Protein 7KV1 (pdb70)

Radius of gyration: 30.95 Å; Cα contacts (8 Å, |Δi|>4): 1693; chains: 2; bounding box: 85×66×73 Å

Foldseek 3Di:
DLVVLVVLLVQLLPLVADQQVAPVHHHDLLLVLPLCFDFFDFFFFDCCGLVLSLCLSQLNHAQARHPQVLVVSLVSSLVSLQVSLVCLVVDDPQDPLVSLQSNLLSLLSNLVSLLSQLQAAQFAFDDSHAAPVHTGATHGSVRSLVVSLVSLCVSLVVVSFAAAPDVVDPVPAQGAGSVNSLLSNLLSCLLVVVLVCLVVSLVSLVVLVVDPQADDDLALLCCLDPNNVPPRQFRHWAWDFGLVQLAFEFAQFCDDPFGHGPAHHRNTTATDPVNLVVDDPQFSLNVSFWDAAPPPGDHPGRPPHPSITGNSSHDGPVQFPVRSTGGGIQRQGGSLVSLLSNLLSCQVVPHFQQPSSQVSLQSLQVSRRHHGDNGDHNQNSLSSCSSSQNSNSVQNSQQDSCVSPDPHDLCRHQQRVSDDDPVRSRHHGDDPLSSRHWHHVVVCVVPVSDDTRSSD/DLVVLVVLLVQLLVLVCDQQVDPPHRHDLLLVLPLCADFFDFWFQDCCGLVLSLCLSQLNHAQARHPQVLVVSLVSSLQSLLVSLVCLVVPPVDDPLVSLQSNLLSLLSNLVSLLSCCQAAQFAFDDNHADDVHGGATHHNVRSLVVSLVSLCVSLVVVSFAQAADPCVDPVPAQGQGSVNSLLSNLLSCLLVVVLVCLVVSLVSLVCLVVDPQADDDLQLLCCLDPNNVPPRQFSHWAWDFGLVQQAFEFAQFCDDPFGHGPAHHRNTTATDPVSLVLDDPQQSLNVSFWDAAPPPRDGPGRPPHPSITGNSSHDGPVQQCVRSTGGGIQRQGGSLSSLLSNLLSCQSNPHFQQPSSQVSLQSLQVSRVHHGDNGDHNQNSLVSCSSSQSSNSDQNSQQDSCVVPPPHDLCRHQQNVSDDDPVRSRHHGDDPLSSHGWHHVVVCVVDVSDDTRSSD

Structure (mmCIF, N/CA/C/O backbone):
data_7KV1
#
_entry.id   7KV1
#
_cell.length_a   76.270
_cell.length_b   53.583
_cell.length_c   126.850
_cell.angle_alpha   90.000
_cell.angle_beta   93.040
_cell.angle_gamma   90.000
#
_symmetry.space_group_name_H-M   'P 1 21 1'
#
loop_
_entity.id
_entity.type
_entity.pdbx_description
1 polymer 'SusD family protein'
2 non-polymer 'COBALT HEXAMMINE(III)'
3 non-polymer 1,2-ETHANEDIOL
4 non-polymer 2-[BIS-(2-HYDROXY-ETHYL)-AMINO]-2-HYDROXYMETHYL-PROPANE-1,3-DIOL
5 water water
#
loop_
_atom_site.group_PDB
_atom_site.id
_atom_site.type_symbol
_atom_site.label_atom_id
_atom_site.label_alt_id
_atom_site.label_comp_id
_atom_site.label_asym_id
_atom_site.label_entity_id
_atom_site.label_seq_id
_atom_site.pdbx_PDB_ins_code
_atom_site.Cartn_x
_atom_site.Cartn_y
_atom_site.Cartn_z
_atom_site.occupancy
_atom_site.B_iso_or_equiv
_atom_site.auth_seq_id
_atom_site.auth_comp_id
_atom_site.auth_asym_id
_atom_site.auth_atom_id
_atom_site.pdbx_PDB_model_num
ATOM 1 N N . THR A 1 43 ? -3.001 13.277 5.630 1.00 50.40 43 THR A N 1
ATOM 2 C CA . THR A 1 43 ? -2.199 12.013 5.820 1.00 50.23 43 THR A CA 1
ATOM 3 C C . THR A 1 43 ? -2.484 11.433 7.210 1.00 52.49 43 THR A C 1
ATOM 4 O O . THR A 1 43 ? -2.339 12.207 8.188 1.00 47.05 43 THR A O 1
ATOM 6 N N . ASP A 1 44 ? -2.864 10.144 7.287 1.00 52.27 44 ASP A N 1
ATOM 7 C CA . ASP A 1 44 ? -2.911 9.346 8.546 1.00 54.52 44 ASP A CA 1
ATOM 8 C C . ASP A 1 44 ? -1.533 9.392 9.201 1.00 56.72 44 ASP A C 1
ATOM 9 O O . ASP A 1 44 ? -1.491 9.518 10.436 1.00 54.46 44 ASP A O 1
ATOM 11 N N . GLU A 1 45 ? -0.462 9.305 8.401 1.00 58.12 45 GLU A N 1
ATOM 12 C CA . GLU A 1 45 ? 0.944 9.431 8.871 1.00 58.07 45 GLU A CA 1
ATOM 13 C C . GLU A 1 45 ? 1.108 10.748 9.647 1.00 57.27 45 GLU A C 1
ATOM 14 O O . GLU A 1 45 ? 1.593 10.681 10.791 1.00 49.99 45 GLU A O 1
ATOM 20 N N . HIS A 1 46 ? 0.761 11.899 9.054 1.00 51.42 46 HIS A N 1
ATOM 21 C CA . HIS A 1 46 ? 0.946 13.232 9.697 1.00 51.55 46 HIS A CA 1
ATOM 22 C C . HIS A 1 46 ? 0.052 13.322 10.956 1.00 48.21 46 HIS A C 1
ATOM 23 O O . HIS A 1 46 ? 0.569 13.660 12.029 1.00 41.36 46 HIS A O 1
ATOM 25 N N . ILE A 1 47 ? -1.233 12.986 10.852 1.00 44.58 47 ILE A N 1
ATOM 26 C CA . ILE A 1 47 ? -2.167 12.947 12.017 1.00 47.29 47 ILE A CA 1
ATOM 27 C C . ILE A 1 47 ? -1.537 12.109 13.149 1.00 46.87 47 ILE A C 1
ATOM 28 O O . ILE A 1 47 ? -1.537 12.578 14.316 1.00 42.23 47 ILE A O 1
ATOM 33 N N . GLN A 1 48 ? -0.978 10.940 12.834 1.00 42.75 48 GLN A N 1
ATOM 34 C CA . GLN A 1 48 ? -0.310 10.071 13.843 1.00 43.52 48 GLN A CA 1
ATOM 35 C C . GLN A 1 48 ? 0.876 10.828 14.456 1.00 43.21 48 GLN A C 1
ATOM 36 O O . GLN A 1 48 ? 1.103 10.664 15.659 1.00 40.72 48 GLN A O 1
ATOM 42 N N . GLU A 1 49 ? 1.602 11.635 13.675 1.00 41.91 49 GLU A N 1
ATOM 43 C CA . GLU A 1 49 ? 2.757 12.406 14.200 1.00 45.34 49 GLU A CA 1
ATOM 44 C C . GLU A 1 49 ? 2.232 13.404 15.232 1.00 40.06 49 GLU A C 1
ATOM 45 O O . GLU A 1 49 ? 2.785 13.446 16.317 1.00 37.26 49 GLU A O 1
ATOM 51 N N . ALA A 1 50 ? 1.184 14.155 14.890 1.00 35.60 50 ALA A N 1
ATOM 52 C CA . ALA A 1 50 ? 0.523 15.114 15.798 1.00 35.38 50 ALA A CA 1
ATOM 53 C C . ALA A 1 50 ? 0.007 14.393 17.068 1.00 34.24 50 ALA A C 1
ATOM 54 O O . ALA A 1 50 ? 0.102 14.990 18.154 1.00 31.53 50 ALA A O 1
ATOM 56 N N . LEU A 1 51 ? -0.506 13.159 16.950 1.00 29.17 51 LEU A N 1
ATOM 57 C CA . LEU A 1 51 ? -0.969 12.385 18.126 1.00 31.21 51 LEU A CA 1
ATOM 58 C C . LEU A 1 51 ? 0.231 12.048 19.018 1.00 30.56 51 LEU A C 1
ATOM 59 O O . LEU A 1 51 ? 0.156 12.334 20.249 1.00 31.91 51 LEU A O 1
ATOM 64 N N . ILE A 1 52 ? 1.332 11.554 18.451 1.00 32.88 52 ILE A N 1
ATOM 65 C CA . ILE A 1 52 ? 2.579 11.312 19.231 1.00 34.18 52 ILE A CA 1
ATOM 66 C C . ILE A 1 52 ? 3.002 12.608 19.930 1.00 33.65 52 ILE A C 1
ATOM 67 O O . ILE A 1 52 ? 3.406 12.549 21.126 1.00 33.08 52 ILE A O 1
ATOM 72 N N . ALA A 1 53 ? 2.927 13.738 19.228 1.00 30.46 53 ALA A N 1
ATOM 73 C CA . ALA A 1 53 ? 3.315 15.052 19.782 1.00 31.47 53 ALA A CA 1
ATOM 74 C C . ALA A 1 53 ? 2.474 15.355 21.041 1.00 28.00 53 ALA A C 1
ATOM 75 O O . ALA A 1 53 ? 3.011 15.982 21.937 1.00 28.14 53 ALA A O 1
ATOM 77 N N . ALA A 1 54 ? 1.195 14.958 21.074 1.00 25.31 54 ALA A N 1
ATOM 78 C CA . ALA A 1 54 ? 0.259 15.210 22.194 1.00 24.27 54 ALA A CA 1
ATOM 79 C C . ALA A 1 54 ? 0.617 14.337 23.408 1.00 23.95 54 ALA A C 1
ATOM 80 O O . ALA A 1 54 ? 0.327 14.790 24.502 1.00 24.00 54 ALA A O 1
ATOM 82 N N . TYR A 1 55 ? 1.245 13.150 23.212 1.00 25.79 55 TYR A N 1
ATOM 83 C CA . TYR A 1 55 ? 1.718 12.209 24.262 1.00 25.41 55 TYR A CA 1
ATOM 84 C C . TYR A 1 55 ? 3.020 12.731 24.865 1.00 27.18 55 TYR A C 1
ATOM 85 O O . TYR A 1 55 ? 3.353 12.460 26.020 1.00 29.18 55 TYR A O 1
ATOM 94 N N . ASP A 1 56 ? 3.768 13.481 24.076 1.00 29.76 56 ASP A N 1
ATOM 95 C CA . ASP A 1 56 ? 5.169 13.830 24.402 1.00 29.35 56 ASP A CA 1
ATOM 96 C C . ASP A 1 56 ? 5.299 14.569 25.739 1.00 27.93 56 ASP A C 1
ATOM 97 O O . ASP A 1 56 ? 6.212 14.275 26.506 1.00 29.62 56 ASP A O 1
ATOM 102 N N . PRO A 1 57 ? 4.481 15.597 26.066 1.00 24.51 57 PRO A N 1
ATOM 103 C CA . PRO A 1 57 ? 4.708 16.367 27.292 1.00 25.41 57 PRO A CA 1
ATOM 104 C C . PRO A 1 57 ? 4.558 15.568 28.591 1.00 25.37 57 PRO A C 1
ATOM 105 O O . PRO A 1 57 ? 5.073 16.011 29.590 1.00 27.25 57 PRO A O 1
ATOM 109 N N . LEU A 1 58 ? 3.937 14.391 28.534 1.00 27.58 58 LEU A N 1
ATOM 110 C CA . LEU A 1 58 ? 3.835 13.454 29.682 1.00 30.27 58 LEU A CA 1
ATOM 111 C C . LEU A 1 58 ? 5.231 13.231 30.251 1.00 31.18 58 LEU A C 1
ATOM 112 O O . LEU A 1 58 ? 5.313 12.919 31.452 1.00 29.02 58 LEU A O 1
ATOM 117 N N . HIS A 1 59 ? 6.250 13.327 29.383 1.00 29.86 59 HIS A N 1
ATOM 118 C CA . HIS A 1 59 ? 7.666 12.972 29.673 1.00 31.14 59 HIS A CA 1
ATOM 119 C C . HIS A 1 59 ? 8.469 14.197 30.112 1.00 30.10 59 HIS A C 1
ATOM 120 O O . HIS A 1 59 ? 9.612 13.988 30.592 1.00 29.23 59 HIS A O 1
ATOM 127 N N . TRP A 1 60 ? 7.927 15.412 29.929 1.00 27.76 60 TRP A N 1
ATOM 128 C CA . TRP A 1 60 ? 8.722 16.663 30.033 1.00 31.88 60 TRP A CA 1
ATOM 129 C C . TRP A 1 60 ? 9.215 16.881 31.464 1.00 30.56 60 TRP A C 1
ATOM 130 O O . TRP A 1 60 ? 10.379 17.229 31.620 1.00 29.75 60 TRP A O 1
ATOM 141 N N . PRO A 1 61 ? 8.450 16.587 32.542 1.00 30.75 61 PRO A N 1
ATOM 142 C CA . PRO A 1 61 ? 8.974 16.794 33.900 1.00 37.22 61 PRO A CA 1
ATOM 143 C C . PRO A 1 61 ? 10.307 16.066 34.145 1.00 42.74 61 PRO A C 1
ATOM 144 O O . PRO A 1 61 ? 11.215 16.680 34.689 1.00 45.91 61 PRO A O 1
ATOM 148 N N . ASP A 1 62 ? 10.401 14.805 33.701 1.00 45.60 62 ASP A N 1
ATOM 149 C CA . ASP A 1 62 ? 11.555 13.892 33.936 1.00 48.78 62 ASP A CA 1
ATOM 150 C C . ASP A 1 62 ? 12.684 14.121 32.928 1.00 49.47 62 ASP A C 1
ATOM 151 O O . ASP A 1 62 ? 13.762 13.554 33.159 1.00 46.65 62 ASP A O 1
ATOM 156 N N . TRP A 1 63 ? 12.446 14.852 31.834 1.00 50.11 63 TRP A N 1
ATOM 157 C CA . TRP A 1 63 ? 13.475 15.185 30.810 1.00 55.27 63 TRP A CA 1
ATOM 158 C C . TRP A 1 63 ? 14.139 16.537 31.140 1.00 63.04 63 TRP A C 1
ATOM 159 O O . TRP A 1 63 ? 15.251 16.799 30.615 1.00 58.05 63 TRP A O 1
ATOM 170 N N . GLY A 1 64 ? 13.485 17.371 31.959 1.00 66.66 64 GLY A N 1
ATOM 171 C CA . GLY A 1 64 ? 14.034 18.640 32.479 1.00 71.62 64 GLY A CA 1
ATOM 172 C C . GLY A 1 64 ? 13.561 19.840 31.673 1.00 71.74 64 GLY A C 1
ATOM 173 O O . GLY A 1 64 ? 14.375 20.371 30.892 1.00 60.94 64 GLY A O 1
ATOM 174 N N . LEU A 1 65 ? 12.295 20.243 31.853 1.00 75.32 65 LEU A N 1
ATOM 175 C CA . LEU A 1 65 ? 11.732 21.530 31.353 1.00 77.49 65 LEU A CA 1
ATOM 176 C C . LEU A 1 65 ? 12.258 22.654 32.255 1.00 82.09 65 LEU A C 1
ATOM 177 O O . LEU A 1 65 ? 11.678 22.858 33.347 1.00 85.31 65 LEU A O 1
ATOM 179 N N . GLY A 1 66 ? 13.343 23.315 31.831 1.00 81.02 66 GLY A N 1
ATOM 180 C CA . GLY A 1 66 ? 14.056 24.351 32.604 1.00 76.95 66 GLY A CA 1
ATOM 181 C C . GLY A 1 66 ? 14.866 23.751 33.743 1.00 75.47 66 GLY A C 1
ATOM 182 O O . GLY A 1 66 ? 16.015 24.179 33.952 1.00 77.65 66 GLY A O 1
ATOM 183 N N . GLN A 1 67 ? 14.285 22.802 34.475 1.00 66.83 67 GLN A N 1
ATOM 184 C CA . GLN A 1 67 ? 14.942 22.112 35.607 1.00 59.78 67 GLN A CA 1
ATOM 185 C C . GLN A 1 67 ? 14.303 20.730 35.777 1.00 56.41 67 GLN A C 1
ATOM 186 O O . GLN A 1 67 ? 13.166 20.543 35.319 1.00 58.41 67 GLN A O 1
ATOM 192 N N . TYR A 1 68 ? 15.014 19.809 36.429 1.00 49.63 68 TYR A N 1
ATOM 193 C CA . TYR A 1 68 ? 14.592 18.401 36.640 1.00 43.81 68 TYR A CA 1
ATOM 194 C C . TYR A 1 68 ? 13.413 18.341 37.632 1.00 39.70 68 TYR A C 1
ATOM 195 O O . TYR A 1 68 ? 13.394 19.029 38.656 1.00 36.85 68 TYR A O 1
ATOM 204 N N . ASN A 1 69 ? 12.450 17.475 37.327 1.00 36.20 69 ASN A N 1
ATOM 205 C CA . ASN A 1 69 ? 11.201 17.323 38.115 1.00 32.03 69 ASN A CA 1
ATOM 206 C C . ASN A 1 69 ? 10.654 15.905 37.906 1.00 32.62 69 ASN A C 1
ATOM 207 O O . ASN A 1 69 ? 11.172 15.201 37.016 1.00 33.36 69 ASN A O 1
ATOM 212 N N . ALA A 1 70 ? 9.667 15.488 38.709 1.00 29.16 70 ALA A N 1
ATOM 213 C CA . ALA A 1 70 ? 9.029 14.160 38.603 1.00 25.54 70 ALA A CA 1
ATOM 214 C C . ALA A 1 70 ? 7.630 14.240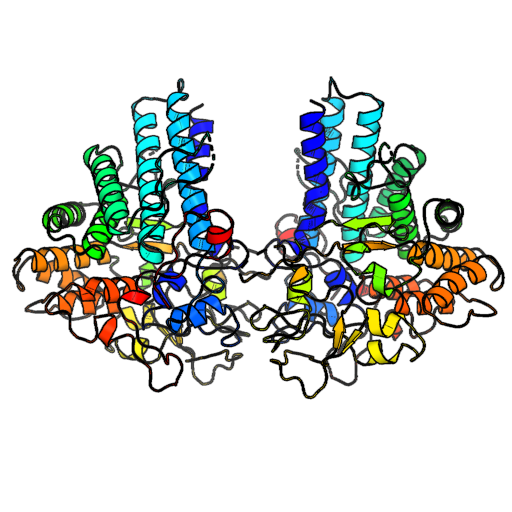 39.215 1.00 23.46 70 ALA A C 1
ATOM 215 O O . ALA A 1 70 ? 7.458 14.905 40.248 1.00 19.21 70 ALA A O 1
ATOM 217 N N . LEU A 1 71 ? 6.669 13.573 38.598 1.00 23.09 71 LEU A N 1
ATOM 218 C CA . LEU A 1 71 ? 5.246 13.629 39.029 1.00 22.59 71 LEU A CA 1
ATOM 219 C C . LEU A 1 71 ? 5.119 13.006 40.426 1.00 23.22 71 LEU A C 1
ATOM 220 O O . LEU A 1 71 ? 4.233 13.462 41.185 1.00 23.23 71 LEU A O 1
ATOM 225 N N . ASN A 1 72 ? 5.887 11.954 40.749 1.00 19.17 72 ASN A N 1
ATOM 226 C CA . ASN A 1 72 ? 5.751 11.302 42.079 1.00 20.87 72 ASN A CA 1
ATOM 227 C C . ASN A 1 72 ? 6.358 12.232 43.132 1.00 21.64 72 ASN A C 1
ATOM 228 O O . ASN A 1 72 ? 5.769 12.303 44.232 1.00 22.98 72 ASN A O 1
ATOM 233 N N . ILE A 1 73 ? 7.459 12.946 42.832 1.00 19.63 73 ILE A N 1
ATOM 234 C CA . ILE A 1 73 ? 8.026 13.947 43.774 1.00 19.16 73 ILE A CA 1
ATOM 235 C C . ILE A 1 73 ? 6.925 14.989 44.042 1.00 19.04 73 ILE A C 1
ATOM 236 O O . ILE A 1 73 ? 6.648 15.273 45.217 1.00 18.12 73 ILE A O 1
ATOM 241 N N . ASP A 1 74 ? 6.315 15.522 42.992 1.00 18.38 74 ASP A N 1
ATOM 242 C CA . ASP A 1 74 ? 5.298 16.605 43.117 1.00 19.88 74 ASP A CA 1
ATOM 243 C C . 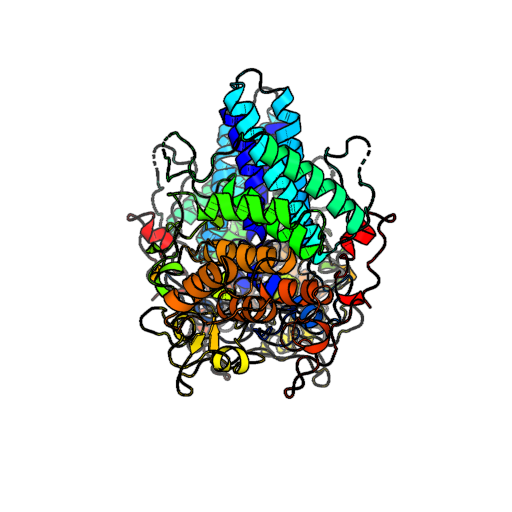ASP A 1 74 ? 4.125 16.086 43.964 1.00 18.96 74 ASP A C 1
ATOM 244 O O . ASP A 1 74 ? 3.616 16.849 44.825 1.00 15.32 74 ASP A O 1
ATOM 249 N N . GLY A 1 75 ? 3.742 14.812 43.785 1.00 18.19 75 GLY A N 1
ATOM 250 C CA . GLY A 1 75 ? 2.631 14.201 44.523 1.00 17.76 75 GLY A CA 1
ATOM 251 C C . GLY A 1 75 ? 3.010 13.771 45.936 1.00 18.84 75 GLY A C 1
ATOM 252 O O . GLY A 1 75 ? 2.095 13.430 46.720 1.00 20.74 75 GLY A O 1
ATOM 253 N N . GLU A 1 76 ? 4.293 13.786 46.308 1.00 18.11 76 GLU A N 1
ATOM 254 C CA . GLU A 1 76 ? 4.720 13.236 47.618 1.00 19.87 76 GLU A CA 1
ATOM 255 C C . GLU A 1 76 ? 5.128 14.384 48.552 1.00 18.97 76 GLU A C 1
ATOM 256 O O . GLU A 1 76 ? 4.864 14.282 49.761 1.00 18.26 76 GLU A O 1
ATOM 262 N N . ILE A 1 77 ? 5.758 15.437 48.049 1.00 19.31 77 ILE A N 1
ATOM 263 C CA . ILE A 1 77 ? 6.439 16.424 48.938 1.00 18.88 77 ILE A CA 1
ATOM 264 C C . ILE A 1 77 ? 5.457 17.099 49.895 1.00 18.83 77 ILE A C 1
ATOM 265 O O . ILE A 1 77 ? 5.912 17.534 50.955 1.00 18.53 77 ILE A O 1
ATOM 270 N N . MET A 1 78 ? 4.179 17.223 49.571 1.00 18.11 78 MET A N 1
ATOM 271 C CA . MET A 1 78 ? 3.237 17.940 50.462 1.00 18.20 78 MET A CA 1
ATOM 272 C C . MET A 1 78 ? 2.612 16.950 51.443 1.00 18.63 78 MET A C 1
ATOM 273 O O . MET A 1 78 ? 1.925 17.404 52.381 1.00 19.35 78 MET A O 1
ATOM 278 N N . GLY A 1 79 ? 2.992 15.665 51.323 1.00 17.80 79 GLY A N 1
ATOM 279 C CA . GLY A 1 79 ? 2.481 14.561 52.142 1.00 17.93 79 GLY A CA 1
ATOM 280 C C . GLY A 1 79 ? 3.389 14.253 53.314 1.00 17.83 79 GLY A C 1
ATOM 281 O O . GLY A 1 79 ? 4.123 15.132 53.707 1.00 19.48 79 GLY A O 1
ATOM 282 N N . ASP A 1 80 ? 3.365 13.019 53.795 1.00 17.75 80 ASP A N 1
ATOM 283 C CA . ASP A 1 80 ? 4.045 12.610 55.050 1.00 19.96 80 ASP A CA 1
ATOM 284 C C . ASP A 1 80 ? 4.959 11.408 54.839 1.00 18.44 80 ASP A C 1
ATOM 285 O O . ASP A 1 80 ? 5.414 10.920 55.858 1.00 17.29 80 ASP A O 1
ATOM 290 N N . ASN A 1 81 ? 5.275 11.010 53.599 1.00 17.64 81 ASN A N 1
ATOM 291 C CA . ASN A 1 81 ? 6.111 9.793 53.376 1.00 18.26 81 ASN A CA 1
ATOM 292 C C . ASN A 1 81 ? 7.620 10.140 53.373 1.00 18.78 81 ASN A C 1
ATOM 293 O O . ASN A 1 81 ? 8.454 9.260 53.758 1.00 17.25 81 ASN A O 1
ATOM 298 N N . PHE A 1 82 ? 7.972 11.331 52.904 1.00 17.97 82 PHE A N 1
ATOM 299 C CA . PHE A 1 82 ? 9.375 11.688 52.550 1.00 18.95 82 PHE A CA 1
ATOM 300 C C . PHE A 1 82 ? 9.750 13.020 53.181 1.00 20.60 82 PHE A C 1
ATOM 301 O O . PHE A 1 82 ? 8.884 13.829 53.494 1.00 19.16 82 PHE A O 1
ATOM 309 N N . TRP A 1 83 ? 11.048 13.284 53.226 1.00 19.31 83 TRP A N 1
ATOM 310 C CA . TRP A 1 83 ? 11.585 14.653 53.350 1.00 18.18 83 TRP A CA 1
ATOM 311 C C . TRP A 1 83 ? 11.938 15.102 51.928 1.00 18.56 83 TRP A C 1
ATOM 312 O O . TRP A 1 83 ? 12.053 14.244 51.027 1.00 19.42 83 TRP A O 1
ATOM 323 N N . VAL A 1 84 ? 12.073 16.395 51.718 1.00 18.39 84 VAL A N 1
ATOM 324 C CA . VAL A 1 84 ? 12.443 16.936 50.389 1.00 17.57 84 VAL A CA 1
ATOM 325 C C . VAL A 1 84 ? 13.920 16.606 50.116 1.00 18.00 84 VAL A C 1
ATOM 326 O O . VAL A 1 84 ? 14.207 16.151 48.997 1.00 16.41 84 VAL A O 1
ATOM 330 N N . GLY A 1 85 ? 14.804 16.851 51.078 1.00 17.80 85 GLY A N 1
ATOM 331 C CA . GLY A 1 85 ? 16.245 16.576 50.920 1.00 20.11 85 GLY A CA 1
ATOM 332 C C . GLY A 1 85 ? 16.939 17.593 50.022 1.00 20.28 85 GLY A C 1
ATOM 333 O O . GLY A 1 85 ? 16.612 18.808 50.101 1.00 19.65 85 GLY A O 1
ATOM 334 N N . GLY A 1 86 ? 17.843 17.126 49.168 1.00 20.51 86 GLY A N 1
ATOM 335 C CA . GLY A 1 86 ? 18.763 17.994 48.405 1.00 20.92 86 GLY A CA 1
ATOM 336 C C . GLY A 1 86 ? 19.937 18.436 49.250 1.00 21.94 86 GLY A C 1
ATOM 337 O O . GLY A 1 86 ? 20.081 17.936 50.399 1.00 21.92 86 GLY A O 1
ATOM 338 N N . ALA A 1 87 ? 20.769 19.334 48.718 1.00 22.33 87 ALA A N 1
ATOM 339 C CA . ALA A 1 87 ? 22.031 19.764 49.367 1.00 24.10 87 ALA A CA 1
ATOM 340 C C . ALA A 1 87 ? 21.691 20.498 50.664 1.00 25.44 87 ALA A C 1
ATOM 341 O O . ALA A 1 87 ? 22.321 20.204 51.666 1.00 24.26 87 ALA A O 1
ATOM 343 N N . THR A 1 88 ? 20.703 21.396 50.619 1.00 24.46 88 THR A N 1
ATOM 344 C CA . THR A 1 88 ? 20.284 22.270 51.739 1.00 25.28 88 THR A CA 1
ATOM 345 C C . THR A 1 88 ? 18.829 22.644 51.495 1.00 25.23 88 THR A C 1
ATOM 346 O O . THR A 1 88 ? 18.278 22.260 50.400 1.00 24.46 88 THR A O 1
ATOM 350 N N . LYS A 1 89 ? 18.257 23.469 52.372 1.00 23.17 89 LYS A N 1
ATOM 351 C CA . LYS A 1 89 ? 16.812 23.836 52.280 1.00 25.64 89 LYS A CA 1
ATOM 352 C C . LYS A 1 89 ? 16.585 24.842 51.150 1.00 26.89 89 LYS A C 1
ATOM 353 O O . LYS A 1 89 ? 15.403 25.145 50.896 1.00 23.78 89 LYS A O 1
ATOM 359 N N . THR A 1 90 ? 17.643 25.360 50.497 1.00 26.69 90 THR A N 1
ATOM 360 C CA . THR A 1 90 ? 17.516 26.279 49.324 1.00 26.75 90 THR A CA 1
ATOM 361 C C . THR A 1 90 ? 17.737 25.503 48.021 1.00 25.01 90 THR A C 1
ATOM 362 O O . THR A 1 90 ? 17.567 26.113 46.944 1.00 25.96 90 THR A O 1
ATOM 366 N N . ASP A 1 91 ? 18.022 24.202 48.108 1.00 22.55 91 ASP A N 1
ATOM 367 C CA . ASP A 1 91 ? 18.217 23.315 46.927 1.00 23.75 91 ASP A CA 1
ATOM 368 C C . ASP A 1 91 ? 16.813 22.830 46.514 1.00 24.47 91 ASP A C 1
ATOM 369 O O . ASP A 1 91 ? 16.181 22.105 47.293 1.00 24.79 91 ASP A O 1
ATOM 374 N N . MET A 1 92 ? 16.313 23.254 45.356 1.00 23.81 92 MET A N 1
ATOM 375 C CA . MET A 1 92 ? 14.864 23.197 45.001 1.00 24.87 92 MET A CA 1
ATOM 376 C C . MET A 1 92 ? 14.071 23.829 46.143 1.00 24.59 92 MET A C 1
ATOM 377 O O . MET A 1 92 ? 13.208 23.182 46.772 1.00 21.72 92 MET A O 1
ATOM 382 N N . GLN A 1 93 ? 14.374 25.089 46.401 1.00 22.27 93 GLN A N 1
ATOM 383 C CA . GLN A 1 93 ? 13.686 25.884 47.431 1.00 25.32 93 GLN A CA 1
ATOM 384 C C . GLN A 1 93 ? 12.153 25.776 47.245 1.00 22.20 93 GLN A C 1
ATOM 385 O O . GLN A 1 93 ? 11.442 25.691 48.259 1.00 21.05 93 GLN A O 1
ATOM 391 N N . ASN A 1 94 ? 11.652 25.757 46.009 1.00 20.82 94 ASN A N 1
ATOM 392 C CA . ASN A 1 94 ? 10.181 25.696 45.752 1.00 19.70 94 ASN A CA 1
ATOM 393 C C . ASN A 1 94 ? 9.631 24.421 46.395 1.00 19.53 94 ASN A C 1
ATOM 394 O O . ASN A 1 94 ? 8.576 24.501 47.068 1.00 20.28 94 ASN A O 1
ATOM 399 N N . TRP A 1 95 ? 10.334 23.293 46.256 1.00 18.89 95 TRP A N 1
ATOM 400 C CA . TRP A 1 95 ? 9.887 22.011 46.860 1.00 19.27 95 TRP A CA 1
ATOM 401 C C . TRP A 1 95 ? 9.889 22.130 48.389 1.00 20.84 95 TRP A C 1
ATOM 402 O O . TRP A 1 95 ? 8.878 21.712 49.014 1.00 18.50 95 TRP A O 1
ATOM 413 N N . HIS A 1 96 ? 10.947 22.703 48.986 1.00 19.13 96 HIS A N 1
ATOM 414 C CA . HIS A 1 96 ? 11.014 22.890 50.459 1.00 18.11 96 HIS A CA 1
ATOM 415 C C . HIS A 1 96 ? 9.840 23.765 50.909 1.00 18.58 96 HIS A C 1
ATOM 416 O O . HIS A 1 96 ? 9.246 23.474 51.950 1.00 21.90 96 HIS A O 1
ATOM 423 N N . MET A 1 97 ? 9.524 24.808 50.174 1.00 18.58 97 MET A N 1
ATOM 424 C CA . MET A 1 97 ? 8.458 25.757 50.596 1.00 20.95 97 MET A CA 1
ATOM 425 C C . MET A 1 97 ? 7.053 25.110 50.445 1.00 18.60 97 MET A C 1
ATOM 426 O O . MET A 1 97 ? 6.222 25.349 51.304 1.00 17.90 97 MET A O 1
ATOM 431 N N . LEU A 1 98 ? 6.811 24.330 49.403 1.00 16.88 98 LEU A N 1
ATOM 432 C CA . LEU A 1 98 ? 5.554 23.568 49.195 1.00 16.89 98 LEU A CA 1
ATOM 433 C C . LEU A 1 98 ? 5.395 22.591 50.350 1.00 17.27 98 LEU A C 1
ATOM 434 O O . LEU A 1 98 ? 4.294 22.482 50.902 1.00 19.02 98 LEU A O 1
ATOM 439 N N . PHE A 1 99 ? 6.472 21.905 50.704 1.00 17.59 99 PHE A N 1
ATOM 440 C CA . PHE A 1 99 ? 6.502 20.891 51.776 1.00 17.89 99 PHE A CA 1
ATOM 441 C C . PHE A 1 99 ? 6.023 21.514 53.084 1.00 17.45 99 PHE A C 1
ATOM 442 O O . PHE A 1 99 ? 5.316 20.837 53.860 1.00 17.84 99 PHE A O 1
ATOM 450 N N . ASN A 1 100 ? 6.376 22.769 53.314 1.00 18.15 100 ASN A N 1
ATOM 451 C CA . ASN A 1 100 ? 6.040 23.480 54.569 1.00 18.07 100 ASN A CA 1
ATOM 452 C C . ASN A 1 100 ? 4.825 24.406 54.418 1.00 18.97 100 ASN A C 1
ATOM 453 O O . ASN A 1 100 ? 4.629 25.238 55.335 1.00 17.09 100 ASN A O 1
ATOM 458 N N . TYR A 1 101 ? 4.073 24.323 53.308 1.00 19.40 101 TYR A N 1
ATOM 459 C CA . TYR A 1 101 ? 2.815 25.112 53.098 1.00 19.37 101 TYR A CA 1
ATOM 460 C C . TYR A 1 101 ? 3.113 26.600 53.133 1.00 20.27 101 TYR A C 1
ATOM 461 O O . TYR A 1 101 ? 2.267 27.385 53.617 1.00 19.55 101 TYR A O 1
ATOM 470 N N . GLU A 1 102 ? 4.254 26.970 52.545 1.00 22.04 102 GLU A N 1
ATOM 471 C CA . GLU A 1 102 ? 4.774 28.359 52.507 1.00 23.85 102 GLU A CA 1
ATOM 472 C C . GLU A 1 102 ? 5.197 28.700 51.085 1.00 21.23 102 GLU A C 1
ATOM 473 O O . GLU A 1 102 ? 6.003 29.629 50.940 1.00 21.65 102 GLU A O 1
ATOM 479 N N . ALA A 1 103 ? 4.649 28.024 50.077 1.00 19.47 103 ALA A N 1
ATOM 480 C CA . ALA A 1 103 ? 4.910 28.365 48.661 1.00 19.01 103 ALA A CA 1
ATOM 481 C C . ALA A 1 103 ? 4.413 29.786 48.407 1.00 20.46 103 ALA A C 1
ATOM 482 O O . ALA A 1 103 ? 3.582 30.286 49.150 1.00 23.31 103 ALA A O 1
ATOM 484 N N . ASN A 1 104 ? 4.845 30.376 47.316 1.00 22.32 104 ASN A N 1
ATOM 485 C CA . ASN A 1 104 ? 4.380 31.707 46.884 1.00 21.97 104 ASN A CA 1
ATOM 486 C C . ASN A 1 104 ? 4.518 31.763 45.372 1.00 19.72 104 ASN A C 1
ATOM 487 O O . ASN A 1 104 ? 4.960 30.764 44.754 1.00 18.08 104 ASN A O 1
ATOM 492 N N . GLU A 1 105 ? 4.188 32.909 44.802 1.00 20.53 105 GLU A N 1
ATOM 493 C CA . GLU A 1 105 ? 4.152 33.091 43.329 1.00 22.37 105 GLU A CA 1
ATOM 494 C C . GLU A 1 105 ? 5.562 32.968 42.754 1.00 21.79 105 GLU A C 1
ATOM 495 O O . GLU A 1 105 ? 5.660 32.757 41.543 1.00 20.80 105 GLU A O 1
ATOM 501 N N . ASN A 1 106 ? 6.630 33.027 43.563 1.00 21.34 106 ASN A N 1
ATOM 502 C CA . ASN A 1 106 ? 8.001 32.825 43.010 1.00 22.74 106 ASN A CA 1
ATOM 503 C C . ASN A 1 106 ? 8.516 31.407 43.334 1.00 23.48 106 ASN A C 1
ATOM 504 O O . ASN A 1 106 ? 9.673 31.091 42.964 1.00 23.69 106 ASN A O 1
ATOM 509 N N . ASN A 1 107 ? 7.745 30.586 44.055 1.00 21.50 107 ASN A N 1
ATOM 510 C CA . ASN A 1 107 ? 8.236 29.304 44.636 1.00 22.10 107 ASN A CA 1
ATOM 511 C C . ASN A 1 107 ? 7.076 28.300 44.614 1.00 22.73 107 ASN A C 1
ATOM 512 O O . ASN A 1 107 ? 6.428 28.087 45.660 1.00 22.95 107 ASN A O 1
ATOM 517 N N . THR A 1 108 ? 6.812 27.741 43.443 1.00 23.35 108 THR A N 1
ATOM 518 C CA . THR A 1 108 ? 5.655 26.854 43.178 1.00 21.63 108 THR A CA 1
ATOM 519 C C . THR A 1 108 ? 6.042 25.877 42.061 1.00 21.52 108 THR A C 1
ATOM 520 O O . THR A 1 108 ? 7.247 25.748 41.762 1.00 22.96 108 THR A O 1
ATOM 524 N N . LEU A 1 109 ? 5.083 25.169 41.483 1.00 22.14 109 LEU A N 1
ATOM 525 C CA . LEU A 1 109 ? 5.326 24.197 40.384 1.00 22.49 109 LEU A CA 1
ATOM 526 C C . LEU A 1 109 ? 4.917 24.809 39.031 1.00 23.19 109 LEU A C 1
ATOM 527 O O . LEU A 1 109 ? 4.141 24.205 38.297 1.00 22.14 109 LEU A O 1
ATOM 532 N N . GLY A 1 110 ? 5.481 25.959 38.683 1.00 24.67 110 GLY A N 1
ATOM 533 C CA . GLY A 1 110 ? 5.184 26.666 37.418 1.00 23.66 110 GLY A CA 1
ATOM 534 C C . GLY A 1 110 ? 5.406 25.799 36.194 1.00 22.32 110 GLY A C 1
ATOM 535 O O . GLY A 1 110 ? 4.634 25.911 35.226 1.00 23.12 110 GLY A O 1
ATOM 536 N N . SER A 1 111 ? 6.436 24.949 36.209 1.00 23.37 111 SER A N 1
ATOM 537 C CA . SER A 1 111 ? 6.795 24.097 35.049 1.00 25.24 111 SER A CA 1
ATOM 538 C C . SER A 1 111 ? 5.657 23.114 34.746 1.00 23.51 111 SER A C 1
ATOM 539 O O . SER A 1 111 ? 5.397 22.844 33.558 1.00 22.57 111 SER A O 1
ATOM 542 N N . LEU A 1 112 ? 4.957 22.631 35.775 1.00 24.21 112 LEU A N 1
ATOM 543 C CA . LEU A 1 112 ? 3.850 21.661 35.617 1.00 24.84 112 LEU A CA 1
ATOM 544 C C . LEU A 1 112 ? 2.710 22.344 34.863 1.00 23.46 112 LEU A C 1
ATOM 545 O O . LEU A 1 112 ? 2.121 21.707 33.976 1.00 24.83 112 LEU A O 1
ATOM 550 N N . TRP A 1 113 ? 2.450 23.613 35.163 1.00 21.61 113 TRP A N 1
ATOM 551 C CA . TRP A 1 113 ? 1.473 24.456 34.432 1.00 23.40 113 TRP A CA 1
ATOM 552 C C . TRP A 1 113 ? 1.856 24.533 32.943 1.00 20.96 113 TRP A C 1
ATOM 553 O O . TRP A 1 113 ? 1.024 24.214 32.092 1.00 22.84 113 TRP A O 1
ATOM 564 N N . THR A 1 114 ? 3.103 24.860 32.633 1.00 24.05 114 THR A N 1
ATOM 565 C CA . THR A 1 114 ? 3.600 24.943 31.239 1.00 24.49 114 THR A CA 1
ATOM 566 C C . THR A 1 114 ? 3.471 23.569 30.560 1.00 23.78 114 THR A C 1
ATOM 567 O O . THR A 1 114 ? 2.920 23.515 29.456 1.00 22.91 114 THR A O 1
ATOM 571 N N . VAL A 1 115 ? 3.936 22.494 31.201 1.00 22.05 115 VAL A N 1
ATOM 572 C CA . VAL A 1 115 ? 3.796 21.116 30.661 1.00 23.64 115 VAL A CA 1
ATOM 573 C C . VAL A 1 115 ? 2.329 20.847 30.319 1.00 23.64 115 VAL A C 1
ATOM 574 O O . VAL A 1 115 ? 2.024 20.434 29.183 1.00 24.51 115 VAL A O 1
ATOM 578 N N . ASP A 1 116 ? 1.428 21.047 31.281 1.00 22.88 116 ASP A N 1
ATOM 579 C CA . ASP A 1 116 ? -0.002 20.671 31.101 1.00 21.10 116 ASP A CA 1
ATOM 580 C C . ASP A 1 116 ? -0.623 21.489 29.959 1.00 21.35 116 ASP A C 1
ATOM 581 O O . ASP A 1 116 ? -1.295 20.889 29.101 1.00 20.05 116 ASP A O 1
ATOM 586 N N . TYR A 1 117 ? -0.429 22.816 29.927 1.00 21.52 117 TYR A N 1
ATOM 587 C CA . TYR A 1 117 ? -1.005 23.652 28.841 1.00 23.39 117 TYR A CA 1
ATOM 588 C C . TYR A 1 117 ? -0.338 23.336 27.494 1.00 23.32 117 TYR A C 1
ATOM 589 O O . TYR A 1 117 ? -1.002 23.516 26.459 1.00 24.96 117 TYR A O 1
ATOM 598 N N . SER A 1 118 ? 0.927 22.931 27.470 1.00 25.28 118 SER A N 1
ATOM 599 C CA . SER A 1 118 ? 1.581 22.455 26.233 1.00 24.57 118 SER A CA 1
ATOM 600 C C . SER A 1 118 ? 0.886 21.182 25.737 1.00 24.63 118 SER A C 1
ATOM 601 O O . SER A 1 118 ? 0.540 21.098 24.557 1.00 23.16 118 SER A O 1
ATOM 604 N N . GLY A 1 119 ? 0.654 20.222 26.626 1.00 25.23 119 GLY A N 1
ATOM 605 C CA . GLY A 1 119 ? -0.153 19.038 26.292 1.00 23.71 119 GLY A CA 1
ATOM 606 C C . GLY A 1 119 ? -1.514 19.424 25.751 1.00 23.80 119 GLY A C 1
ATOM 607 O O . GLY A 1 119 ? -1.948 18.882 24.684 1.00 25.28 119 GLY A O 1
ATOM 608 N N . ILE A 1 120 ? -2.200 20.312 26.449 1.00 22.19 120 ILE A N 1
ATOM 609 C CA . ILE A 1 120 ? -3.579 20.718 26.055 1.00 22.89 120 ILE A CA 1
ATOM 610 C C . ILE A 1 120 ? -3.549 21.327 24.638 1.00 22.79 120 ILE A C 1
ATOM 611 O O . ILE A 1 120 ? -4.305 20.849 23.777 1.00 22.28 120 ILE A O 1
ATOM 616 N N . LYS A 1 121 ? -2.636 22.260 24.376 1.00 26.05 121 LYS A N 1
ATOM 617 C CA . LYS A 1 121 ? -2.481 22.891 23.038 1.00 30.64 121 LYS A CA 1
ATOM 618 C C . LYS A 1 121 ? -2.252 21.817 21.965 1.00 26.08 121 LYS A C 1
ATOM 619 O O . LYS A 1 121 ? -2.862 21.912 20.914 1.00 26.24 121 LYS A O 1
ATOM 625 N N . ARG A 1 122 ? -1.439 20.803 22.224 1.00 25.73 122 ARG A N 1
ATOM 626 C CA . ARG A 1 122 ? -1.159 19.762 21.201 1.00 27.30 122 ARG A CA 1
ATOM 627 C C . ARG A 1 122 ? -2.390 18.878 21.026 1.00 29.22 122 ARG A C 1
ATOM 628 O O . ARG A 1 122 ? -2.674 18.482 19.865 1.00 27.72 122 ARG A O 1
ATOM 636 N N . CYS A 1 123 ? -3.143 18.610 22.102 1.00 28.74 123 CYS A N 1
ATOM 637 C CA . CYS A 1 123 ? -4.418 17.858 21.979 1.00 26.07 123 CYS A CA 1
ATOM 638 C C . CYS A 1 123 ? -5.411 18.644 21.116 1.00 26.58 123 CYS A C 1
ATOM 639 O O . CYS A 1 123 ? -6.018 18.026 20.212 1.00 22.87 123 CYS A O 1
ATOM 642 N N . ASN A 1 124 ? -5.621 19.926 21.413 1.00 23.89 124 ASN A N 1
ATOM 643 C CA . ASN A 1 124 ? -6.588 20.800 20.690 1.00 29.16 124 ASN A CA 1
ATOM 644 C C . ASN A 1 124 ? -6.218 20.858 19.188 1.00 31.32 124 ASN A C 1
ATOM 645 O O . ASN A 1 124 ? -7.132 20.795 18.322 1.00 32.23 124 ASN A O 1
ATOM 650 N N . ASP A 1 125 ? -4.929 20.963 18.875 1.00 33.96 125 ASP A N 1
ATOM 651 C CA . ASP A 1 125 ? -4.407 20.976 17.479 1.00 35.05 125 ASP A CA 1
ATOM 652 C C . ASP A 1 125 ? -4.769 19.675 16.761 1.00 36.44 125 ASP A C 1
ATOM 653 O O . ASP A 1 125 ? -5.337 19.762 15.662 1.00 36.76 125 ASP A O 1
ATOM 658 N N . LEU A 1 126 ? -4.415 18.523 17.342 1.00 34.37 126 LEU A N 1
ATOM 659 C CA . LEU A 1 126 ? -4.761 17.185 16.788 1.00 33.60 126 LEU A CA 1
ATOM 660 C C . LEU A 1 126 ? -6.263 17.172 16.497 1.00 32.44 126 LEU A C 1
ATOM 661 O O . LEU A 1 126 ? -6.632 16.769 15.382 1.00 31.14 126 LEU A O 1
ATOM 666 N N . LEU A 1 127 ? -7.105 17.643 17.423 1.00 27.84 127 LEU A N 1
ATOM 667 C CA . LEU A 1 127 ? -8.571 17.606 17.230 1.00 31.61 127 LEU A CA 1
ATOM 668 C C . LEU A 1 127 ? -8.989 18.552 16.091 1.00 35.54 127 LEU A C 1
ATOM 669 O O . LEU A 1 127 ? -9.905 18.185 15.366 1.00 35.85 127 LEU A O 1
ATOM 674 N N . LYS A 1 128 ? -8.332 19.701 15.906 1.00 42.02 128 LYS A N 1
ATOM 675 C CA . LYS A 1 128 ? -8.591 20.603 14.744 1.00 43.20 128 LYS A CA 1
ATOM 676 C C . LYS A 1 128 ? -8.279 19.849 13.442 1.00 41.69 128 LYS A C 1
ATOM 677 O O . LYS A 1 128 ? -9.168 19.782 12.586 1.00 47.43 128 LYS A O 1
ATOM 683 N N . TYR A 1 129 ? -7.078 19.263 13.334 1.00 41.75 129 TYR A N 1
ATOM 684 C CA . TYR A 1 129 ? -6.551 18.549 12.142 1.00 43.44 129 TYR A CA 1
ATOM 685 C C . TYR A 1 129 ? -7.451 17.372 11.738 1.00 47.32 129 TYR A C 1
ATOM 686 O O . TYR A 1 129 ? -7.411 17.029 10.533 1.00 49.07 129 TYR A O 1
ATOM 695 N N . LEU A 1 130 ? -8.207 16.757 12.658 1.00 44.72 130 LEU A N 1
ATOM 696 C CA . LEU A 1 130 ? -8.930 15.489 12.360 1.00 48.74 130 LEU A CA 1
ATOM 697 C C . LEU A 1 130 ? -10.030 15.690 11.308 1.00 54.25 130 LEU A C 1
ATOM 698 O O . LEU A 1 130 ? -10.294 14.720 10.586 1.00 58.61 130 LEU A O 1
ATOM 703 N N . ASP A 1 131 ? -10.649 16.869 11.193 1.00 62.92 131 ASP A N 1
ATOM 704 C CA . ASP A 1 131 ? -11.659 17.120 10.119 1.00 74.11 131 ASP A CA 1
ATOM 705 C C . ASP A 1 131 ? -10.956 17.416 8.773 1.00 71.74 131 ASP A C 1
ATOM 706 O O . ASP A 1 131 ? -11.538 17.089 7.726 1.00 70.73 131 ASP A O 1
ATOM 711 N N . TRP A 1 132 ? -9.740 17.975 8.786 1.00 66.95 132 TRP A N 1
ATOM 712 C CA . TRP A 1 132 ? -8.910 18.201 7.576 1.00 61.51 132 TRP A CA 1
ATOM 713 C C . TRP A 1 132 ? -8.222 16.890 7.142 1.00 65.00 132 TRP A C 1
ATOM 714 O O . TRP A 1 132 ? -7.477 16.920 6.159 1.00 65.99 132 TRP A O 1
ATOM 716 N N . GLY A 1 133 ? -8.461 15.763 7.823 1.00 68.20 133 GLY A N 1
ATOM 717 C CA . GLY A 1 133 ? -7.928 14.441 7.429 1.00 65.45 133 GLY A CA 1
ATOM 718 C C . GLY A 1 133 ? -8.805 13.798 6.366 1.00 73.24 133 GLY A C 1
ATOM 719 O O . GLY A 1 133 ? -10.005 13.620 6.640 1.00 82.61 133 GLY A O 1
ATOM 720 N N . THR A 1 134 ? -8.248 13.481 5.190 1.00 69.53 134 THR A N 1
ATOM 721 C CA . THR A 1 134 ? -8.999 12.981 4.003 1.00 70.83 134 THR A CA 1
ATOM 722 C C . THR A 1 134 ? -8.919 11.446 3.964 1.00 67.41 134 THR A C 1
ATOM 723 O O . THR A 1 134 ? -9.984 10.804 3.900 1.00 67.37 134 THR A O 1
ATOM 725 N N . ASP A 1 135 ? -7.707 10.885 4.045 1.00 65.59 135 ASP A N 1
ATOM 726 C CA . ASP A 1 135 ? -7.419 9.440 3.821 1.00 65.63 135 ASP A CA 1
ATOM 727 C C . ASP A 1 135 ? -7.517 8.628 5.123 1.00 60.54 135 ASP A C 1
ATOM 728 O O . ASP A 1 135 ? -7.273 7.413 5.059 1.00 56.31 135 ASP A O 1
ATOM 733 N N . VAL A 1 136 ? -7.851 9.257 6.255 1.00 56.17 136 VAL A N 1
ATOM 734 C CA . VAL A 1 136 ? -7.984 8.584 7.582 1.00 51.22 136 VAL A CA 1
ATOM 735 C C . VAL A 1 136 ? -9.357 7.917 7.631 1.00 44.25 136 VAL A C 1
ATOM 736 O O . VAL A 1 136 ? -10.323 8.605 7.346 1.00 47.09 136 VAL A O 1
ATOM 740 N N . THR A 1 137 ? -9.446 6.638 8.008 1.00 45.34 137 THR A N 1
ATOM 741 C CA . THR A 1 137 ? -10.745 5.915 8.133 1.00 47.30 137 THR A CA 1
ATOM 742 C C . THR A 1 137 ? -11.528 6.489 9.308 1.00 47.72 137 THR A C 1
ATOM 743 O O . THR A 1 137 ? -10.888 7.101 10.200 1.00 45.92 137 THR A O 1
ATOM 747 N N . GLU A 1 138 ? -12.843 6.276 9.310 1.00 48.08 138 GLU A N 1
ATOM 748 C CA . GLU A 1 138 ? -13.759 6.749 10.385 1.00 51.82 138 GLU A CA 1
ATOM 749 C C . GLU A 1 138 ? -13.314 6.134 11.727 1.00 51.11 138 GLU A C 1
ATOM 750 O O . GLU A 1 138 ? -13.311 6.869 12.742 1.00 45.61 138 GLU A O 1
ATOM 756 N N . ALA A 1 139 ? -12.950 4.842 11.710 1.00 46.27 139 ALA A N 1
ATOM 757 C CA . ALA A 1 139 ? -12.507 4.031 12.870 1.00 47.48 139 ALA A CA 1
ATOM 758 C C . ALA A 1 139 ? -11.233 4.620 13.483 1.00 44.03 139 ALA A C 1
ATOM 759 O O . ALA A 1 139 ? -11.172 4.730 14.709 1.00 39.90 139 ALA A O 1
ATOM 761 N N . ASN A 1 140 ? -10.237 4.936 12.660 1.00 39.63 140 ASN A N 1
ATOM 762 C CA . ASN A 1 140 ? -8.949 5.493 13.140 1.00 41.02 140 ASN A CA 1
ATOM 763 C C . ASN A 1 140 ? -9.180 6.932 13.617 1.00 38.91 140 ASN A C 1
ATOM 764 O O . ASN A 1 140 ? -8.538 7.340 14.602 1.00 35.46 140 ASN A O 1
ATOM 769 N N . ARG A 1 141 ? -10.074 7.664 12.960 1.00 37.19 141 ARG A N 1
ATOM 770 C CA . ARG A 1 141 ? -10.357 9.069 13.328 1.00 39.16 141 ARG A CA 1
ATOM 771 C C . ARG A 1 141 ? -10.890 9.090 14.758 1.00 35.36 141 ARG A C 1
ATOM 772 O O . ARG A 1 141 ? -10.484 9.978 15.522 1.00 36.27 141 ARG A O 1
ATOM 780 N N . LYS A 1 142 ? -11.809 8.179 15.064 1.00 34.04 142 LYS A N 1
ATOM 781 C CA . LYS A 1 142 ? -12.478 8.100 16.379 1.00 36.20 142 LYS A CA 1
ATOM 782 C C . LYS A 1 142 ? -11.418 7.711 17.413 1.00 31.90 142 LYS A C 1
ATOM 783 O O . LYS A 1 142 ? -11.418 8.324 18.504 1.00 26.90 142 LYS A O 1
ATOM 789 N N . LEU A 1 143 ? -10.572 6.730 17.088 1.00 29.67 143 LEU A N 1
ATOM 790 C CA . LEU A 1 143 ? -9.453 6.296 17.963 1.00 33.12 143 LEU A CA 1
ATOM 791 C C . LEU A 1 143 ? -8.519 7.481 18.232 1.00 32.72 143 LEU A C 1
ATOM 792 O O . LEU A 1 143 ? -8.170 7.671 19.424 1.00 30.24 143 LEU A O 1
ATOM 797 N N . TYR A 1 144 ? -8.106 8.233 17.198 1.00 28.90 144 TYR A N 1
ATOM 798 C CA . TYR A 1 144 ? -7.161 9.374 17.368 1.00 29.72 144 TYR A CA 1
ATOM 799 C C . TYR A 1 144 ? -7.833 10.446 18.239 1.00 26.48 144 TYR A C 1
ATOM 800 O O . TYR A 1 144 ? -7.198 10.960 19.170 1.00 29.34 144 TYR A O 1
ATOM 809 N N . GLU A 1 145 ? -9.108 10.708 17.965 1.00 24.28 145 GLU A N 1
ATOM 810 C CA . GLU A 1 145 ? -9.941 11.713 18.650 1.00 27.25 145 GLU A CA 1
ATOM 811 C C . GLU A 1 145 ? -10.024 11.387 20.143 1.00 26.95 145 GLU A C 1
ATOM 812 O O . GLU A 1 145 ? -9.778 12.272 20.964 1.00 23.90 145 GLU A O 1
ATOM 818 N N . MET A 1 146 ? -10.400 10.158 20.470 1.00 25.53 146 MET A N 1
ATOM 819 C CA . MET A 1 146 ? -10.641 9.780 21.876 1.00 25.82 146 MET A CA 1
ATOM 820 C C . MET A 1 146 ? -9.307 9.731 22.623 1.00 23.66 146 MET A C 1
ATOM 821 O O . MET A 1 146 ? -9.301 10.089 23.800 1.00 26.69 146 MET A O 1
ATOM 826 N N . GLN A 1 147 ? -8.209 9.349 21.973 1.00 23.95 147 GLN A N 1
ATOM 827 C CA . GLN A 1 147 ? -6.876 9.377 22.626 1.00 24.00 147 GLN A CA 1
ATOM 828 C C . GLN A 1 147 ? -6.525 10.837 22.958 1.00 25.04 147 GLN A C 1
ATOM 829 O O . GLN A 1 147 ? -6.108 11.129 24.101 1.00 23.89 147 GLN A O 1
ATOM 835 N N . ALA A 1 148 ? -6.721 11.753 22.018 1.00 23.38 148 ALA A N 1
ATOM 836 C CA . ALA A 1 148 ? -6.397 13.177 22.245 1.00 24.58 148 ALA A CA 1
ATOM 837 C C . ALA A 1 148 ? -7.281 13.724 23.373 1.00 22.84 148 ALA A C 1
ATOM 838 O O . ALA A 1 148 ? -6.767 14.485 24.229 1.00 21.09 148 ALA A O 1
ATOM 840 N N . ARG A 1 149 ? -8.565 13.367 23.405 1.00 21.92 149 ARG A N 1
ATOM 841 C CA . ARG A 1 149 ? -9.473 13.950 24.425 1.00 20.86 149 ARG A CA 1
ATOM 842 C C . ARG A 1 149 ? -9.112 13.420 25.828 1.00 21.06 149 ARG A C 1
ATOM 843 O O . ARG A 1 149 ? -9.180 14.187 26.806 1.00 23.36 149 ARG A O 1
ATOM 851 N N . LEU A 1 150 ? -8.741 12.156 25.922 1.00 20.82 150 LEU A N 1
ATOM 852 C CA . LEU A 1 150 ? -8.375 11.533 27.215 1.00 22.33 150 LEU A CA 1
ATOM 853 C C . LEU A 1 150 ? -7.059 12.132 27.725 1.00 20.13 150 LEU A C 1
ATOM 854 O O . LEU A 1 150 ? -6.967 12.404 28.944 1.00 21.44 150 LEU A O 1
ATOM 859 N N . LEU A 1 151 ? -6.084 12.368 26.849 1.00 18.84 151 LEU A N 1
ATOM 860 C CA . LEU A 1 151 ? -4.819 13.047 27.214 1.00 20.90 151 LEU A CA 1
ATOM 861 C C . LEU A 1 151 ? -5.158 14.444 27.710 1.00 19.61 151 LEU A C 1
ATOM 862 O O . LEU A 1 151 ? -4.611 14.883 28.720 1.00 19.83 151 LEU A O 1
ATOM 867 N N . ARG A 1 152 ? -6.045 15.124 27.001 1.00 21.68 152 ARG A N 1
ATOM 868 C CA . ARG A 1 152 ? -6.462 16.488 27.372 1.00 21.50 152 ARG A CA 1
ATOM 869 C C . ARG A 1 152 ? -7.083 16.468 28.783 1.00 23.40 152 ARG A C 1
ATOM 870 O O . ARG A 1 152 ? -6.703 17.337 29.599 1.00 18.52 152 ARG A O 1
ATOM 878 N N . VAL A 1 153 ? -7.969 15.513 29.079 1.00 21.60 153 VAL A N 1
ATOM 879 C CA . VAL A 1 153 ? -8.513 15.337 30.462 1.00 20.70 153 VAL A CA 1
ATOM 880 C C . VAL A 1 153 ? -7.358 15.106 31.446 1.00 21.53 153 VAL A C 1
ATOM 881 O O . VAL A 1 153 ? -7.371 15.700 32.543 1.00 19.14 153 VAL A O 1
ATOM 885 N N . PHE A 1 154 ? -6.409 14.256 31.071 1.00 20.31 154 PHE A N 1
ATOM 886 C CA . PHE A 1 154 ? -5.241 13.917 31.907 1.00 22.35 154 PHE A CA 1
ATOM 887 C C . PHE A 1 154 ? -4.462 15.183 32.277 1.00 21.67 154 PHE A C 1
ATOM 888 O O . PHE A 1 154 ? -4.159 15.406 33.465 1.00 21.90 154 PHE A O 1
ATOM 896 N N . TYR A 1 155 ? -4.128 16.004 31.285 1.00 20.52 155 TYR A N 1
ATOM 897 C CA . TYR A 1 155 ? -3.383 17.272 31.503 1.00 19.55 155 TYR A CA 1
ATOM 898 C C . TYR A 1 155 ? -4.215 18.212 32.375 1.00 19.68 155 TYR A C 1
ATOM 899 O O . TYR A 1 155 ? -3.621 18.861 33.250 1.00 20.47 155 TYR A O 1
ATOM 908 N N . TYR A 1 156 ? -5.541 18.331 32.134 1.00 20.02 156 TYR A N 1
ATOM 909 C CA . TYR A 1 156 ? -6.382 19.255 32.915 1.00 18.56 156 TYR A CA 1
ATOM 910 C C . TYR A 1 156 ? -6.485 18.723 34.339 1.00 19.07 156 TYR A C 1
ATOM 911 O O . TYR A 1 156 ? -6.591 19.523 35.308 1.00 17.71 156 TYR A O 1
ATOM 920 N N . ASN A 1 157 ? -6.502 17.395 34.468 1.00 18.82 157 ASN A N 1
ATOM 921 C CA . ASN A 1 157 ? -6.662 16.751 35.793 1.00 18.43 157 ASN A CA 1
ATOM 922 C C . ASN A 1 157 ? -5.472 17.145 36.687 1.00 17.80 157 ASN A C 1
ATOM 923 O O . ASN A 1 157 ? -5.656 17.379 37.893 1.00 17.34 157 ASN A O 1
ATOM 928 N N . MET A 1 158 ? -4.270 17.159 36.116 1.00 17.88 158 MET A N 1
ATOM 929 C CA . MET A 1 158 ? -3.042 17.592 36.823 1.00 18.29 158 MET A CA 1
ATOM 930 C C . MET A 1 158 ? -3.171 19.063 37.250 1.00 17.76 158 MET A C 1
ATOM 931 O O . MET A 1 158 ? -2.975 19.368 38.439 1.00 17.33 158 MET A O 1
ATOM 936 N N . LEU A 1 159 ? -3.557 19.946 36.338 1.00 17.88 159 LEU A N 1
ATOM 937 C CA . LEU A 1 159 ? -3.779 21.386 36.647 1.00 18.56 159 LEU A CA 1
ATOM 938 C C . LEU A 1 159 ? -4.780 21.525 37.792 1.00 18.31 159 LEU A C 1
ATOM 939 O O . LEU A 1 159 ? -4.534 22.312 38.728 1.00 18.44 159 LEU A O 1
ATOM 944 N N . TRP A 1 160 ? -5.898 20.827 37.673 1.00 17.73 160 TRP A N 1
ATOM 945 C CA . TRP A 1 160 ? -7.008 20.886 38.643 1.00 17.02 160 TRP A CA 1
ATOM 946 C C . TRP A 1 160 ? -6.495 20.440 40.000 1.00 17.42 160 TRP A C 1
ATOM 947 O O . TRP A 1 160 ? -6.799 21.120 40.985 1.00 18.62 160 TRP A O 1
ATOM 958 N N . HIS A 1 161 ? -5.723 19.354 40.064 1.00 17.38 161 HIS A N 1
ATOM 959 C CA . HIS A 1 161 ? -5.237 18.799 41.361 1.00 18.01 161 HIS A CA 1
ATOM 960 C C . HIS A 1 161 ? -4.327 19.808 42.067 1.00 17.73 161 HIS A C 1
ATOM 961 O O . HIS A 1 161 ? -4.429 19.934 43.307 1.00 20.37 161 HIS A O 1
ATOM 968 N N . TYR A 1 162 ? -3.422 20.448 41.323 1.00 18.84 162 TYR A N 1
ATOM 969 C CA . TYR A 1 162 ? -2.340 21.307 41.900 1.00 17.95 162 TYR A CA 1
ATOM 970 C C . TYR A 1 162 ? -2.850 22.736 42.079 1.00 17.42 162 TYR A C 1
ATOM 971 O O . TYR A 1 162 ? -2.744 23.244 43.226 1.00 18.19 162 TYR A O 1
ATOM 980 N N . PHE A 1 163 ? -3.390 23.352 41.018 1.00 16.74 163 PHE A N 1
ATOM 981 C CA . PHE A 1 163 ? -3.761 24.794 41.007 1.00 17.46 163 PHE A CA 1
ATOM 982 C C . PHE A 1 163 ? -5.270 25.020 41.192 1.00 17.73 163 PHE A C 1
ATOM 983 O O . PHE A 1 163 ? -5.655 26.119 41.674 1.00 19.24 163 PHE A O 1
ATOM 991 N N . GLY A 1 164 ? -6.119 24.063 40.808 1.00 17.85 164 GLY A N 1
ATOM 992 C CA . GLY A 1 164 ? -7.585 24.191 41.003 1.00 18.73 164 GLY A CA 1
ATOM 993 C C . GLY A 1 164 ? -8.253 25.179 40.045 1.00 17.97 164 GLY A C 1
ATOM 994 O O . GLY A 1 164 ? -8.919 24.729 39.097 1.00 17.64 164 GLY A O 1
ATOM 995 N N . ASN A 1 165 ? -8.036 26.472 40.259 1.00 19.59 165 ASN A N 1
ATOM 996 C CA . ASN A 1 165 ? -8.727 27.613 39.613 1.00 19.49 165 ASN A CA 1
ATOM 997 C C . ASN A 1 165 ? -7.916 28.008 38.378 1.00 21.82 165 ASN A C 1
ATOM 998 O O . ASN A 1 165 ? -6.976 28.803 38.503 1.00 23.37 165 ASN A O 1
ATOM 1003 N N . VAL A 1 166 ? -8.204 27.419 37.225 1.00 19.52 166 VAL A N 1
ATOM 1004 C CA . VAL A 1 166 ? -7.283 27.517 36.068 1.00 19.98 166 VAL A CA 1
ATOM 1005 C C . VAL A 1 166 ? -8.046 27.943 34.819 1.00 20.73 166 VAL A C 1
ATOM 1006 O O . VAL A 1 166 ? -9.234 27.679 34.695 1.00 19.63 166 VAL A O 1
ATOM 1010 N N . PRO A 1 167 ? -7.362 28.625 33.878 1.00 21.08 167 PRO A N 1
ATOM 1011 C CA . PRO A 1 167 ? -7.868 28.824 32.518 1.00 21.45 167 PRO A CA 1
ATOM 1012 C C . PRO A 1 167 ? -8.321 27.492 31.901 1.00 23.04 167 PRO A C 1
ATOM 1013 O O . PRO A 1 167 ? -7.613 26.483 31.990 1.00 20.89 167 PRO A O 1
ATOM 1017 N N . PHE A 1 168 ? -9.517 27.510 31.340 1.00 23.58 168 PHE A N 1
ATOM 1018 C CA . PHE A 1 168 ? -10.166 26.321 30.761 1.00 26.50 168 PHE A CA 1
ATOM 1019 C C . PHE A 1 168 ? -10.539 26.603 29.306 1.00 27.55 168 PHE A C 1
ATOM 1020 O O . PHE A 1 168 ? -11.370 27.488 29.072 1.00 26.52 168 PHE A O 1
ATOM 1028 N N . TYR A 1 169 ? -9.930 25.886 28.363 1.00 28.52 169 TYR A N 1
ATOM 1029 C CA . TYR A 1 169 ? -10.268 25.992 26.922 1.00 30.47 169 TYR A CA 1
ATOM 1030 C C . TYR A 1 169 ? -10.171 24.622 26.239 1.00 34.44 169 TYR A C 1
ATOM 1031 O O . TYR A 1 169 ? -9.189 23.865 26.493 1.00 31.72 169 TYR A O 1
ATOM 1040 N N . LEU A 1 170 ? -11.121 24.343 25.342 1.00 33.46 170 LEU A N 1
ATOM 1041 C CA . LEU A 1 170 ? -11.123 23.109 24.508 1.00 34.84 170 LEU A CA 1
ATOM 1042 C C . LEU A 1 170 ? -10.849 23.442 23.025 1.00 38.36 170 LEU A C 1
ATOM 1043 O O . LEU A 1 170 ? -10.927 22.515 22.204 1.00 34.61 170 LEU A O 1
ATOM 1048 N N . GLU A 1 171 ? -10.486 24.700 22.713 1.00 41.00 171 GLU A N 1
ATOM 1049 C CA . GLU A 1 171 ? -10.095 25.228 21.367 1.00 38.52 171 GLU A CA 1
ATOM 1050 C C . GLU A 1 171 ? -8.894 26.153 21.587 1.00 39.52 171 GLU A C 1
ATOM 1051 O O . GLU A 1 171 ? -8.961 26.986 22.533 1.00 39.85 171 GLU A O 1
ATOM 1053 N N . ASN A 1 172 ? -7.845 26.077 20.770 1.00 40.04 172 ASN A N 1
ATOM 1054 C CA . ASN A 1 172 ? -6.694 27.013 20.919 1.00 44.58 172 ASN A CA 1
ATOM 1055 C C . ASN A 1 172 ? -7.154 28.441 20.601 1.00 51.18 172 ASN A C 1
ATOM 1056 O O . ASN A 1 172 ? -8.074 28.598 19.795 1.00 54.17 172 ASN A O 1
ATOM 1061 N N . LEU A 1 173 ? -6.535 29.435 21.241 1.00 58.72 173 LEU A N 1
ATOM 1062 C CA . LEU A 1 173 ? -6.979 30.854 21.195 1.00 67.60 173 LEU A CA 1
ATOM 1063 C C . LEU A 1 173 ? -6.101 31.631 20.209 1.00 63.22 173 LEU A C 1
ATOM 1064 O O . LEU A 1 173 ? -5.088 32.222 20.652 1.00 65.47 173 LEU A O 1
ATOM 1069 N N . SER A 1 174 ? -6.509 31.650 18.936 1.00 60.74 174 SER A N 1
ATOM 1070 C CA . SER A 1 174 ? -5.916 32.484 17.854 1.00 64.90 174 SER A CA 1
ATOM 1071 C C . SER A 1 174 ? -6.637 33.843 17.739 1.00 64.93 174 SER A C 1
ATOM 1072 O O . SER A 1 174 ? -6.406 34.531 16.721 1.00 71.49 174 SER A O 1
ATOM 1075 N N . GLU A 1 175 ? -7.463 34.218 18.730 1.00 64.49 175 GLU A N 1
ATOM 1076 C CA . GLU A 1 175 ? -8.260 35.481 18.776 1.00 65.03 175 GLU A CA 1
ATOM 1077 C C . GLU A 1 175 ? -7.720 36.406 19.881 1.00 66.95 175 GLU A C 1
ATOM 1078 O O . GLU A 1 175 ? -6.534 36.231 20.269 1.00 59.97 175 GLU A O 1
ATOM 1080 N N . TYR A 1 178 ? -6.108 36.489 23.579 1.00 53.04 178 TYR A N 1
ATOM 1081 C CA . TYR A 1 178 ? -5.737 35.085 23.252 1.00 55.04 178 TYR A CA 1
ATOM 1082 C C . TYR A 1 178 ? -5.502 34.282 24.540 1.00 54.95 178 TYR A C 1
ATOM 1083 O O . TYR A 1 178 ? -4.535 33.494 24.583 1.00 64.05 178 TYR A O 1
ATOM 1085 N N . THR A 1 179 ? -6.348 34.487 25.556 1.00 49.27 179 THR A N 1
ATOM 1086 C CA . THR A 1 179 ? -6.343 33.767 26.860 1.00 43.91 179 THR A CA 1
ATOM 1087 C C . THR A 1 179 ? -7.754 33.228 27.154 1.00 40.86 179 THR A C 1
ATOM 1088 O O . THR A 1 179 ? -8.738 33.733 26.606 1.00 36.67 179 THR A O 1
ATOM 1092 N N . ALA A 1 180 ? -7.860 32.228 28.009 1.00 36.87 180 ALA A N 1
ATOM 1093 C CA . ALA A 1 180 ? -9.140 31.557 28.290 1.00 34.96 180 ALA A CA 1
ATOM 1094 C C . ALA A 1 180 ? -9.646 32.011 29.658 1.00 31.99 180 ALA A C 1
ATOM 1095 O O . ALA A 1 180 ? -8.873 32.409 30.523 1.00 30.35 180 ALA A O 1
ATOM 1097 N N . PRO A 1 181 ? -10.963 31.903 29.912 1.00 29.81 181 PRO A N 1
ATOM 1098 C CA . PRO A 1 181 ? -11.517 32.326 31.191 1.00 27.73 181 PRO A CA 1
ATOM 1099 C C . PRO A 1 181 ? -10.970 31.388 32.283 1.00 26.35 181 PRO A C 1
ATOM 1100 O O . PRO A 1 181 ? -10.849 30.206 32.023 1.00 22.70 181 PRO A O 1
ATOM 1104 N N . GLN A 1 182 ? -10.560 31.956 33.417 1.00 22.87 182 GLN A N 1
ATOM 1105 C CA . GLN A 1 182 ? -10.196 31.183 34.634 1.00 23.81 182 GLN A CA 1
ATOM 1106 C C . GLN A 1 182 ? -11.484 30.645 35.277 1.00 23.96 182 GLN A C 1
ATOM 1107 O O . GLN A 1 182 ? -12.339 31.438 35.706 1.00 23.56 182 GLN A O 1
ATOM 1113 N N . TYR A 1 183 ? -11.621 29.316 35.332 1.00 22.67 183 TYR A N 1
ATOM 1114 C CA . TYR A 1 183 ? -12.715 28.638 36.072 1.00 21.66 183 TYR A CA 1
ATOM 1115 C C . TYR A 1 183 ? -12.301 28.425 37.521 1.00 20.64 183 TYR A C 1
ATOM 1116 O O . TYR A 1 183 ? -11.068 28.347 37.802 1.00 20.54 183 TYR A O 1
ATOM 1125 N N . THR A 1 184 ? -13.296 28.288 38.399 1.00 18.16 184 THR A N 1
ATOM 1126 C CA . THR A 1 184 ? -13.111 27.815 39.786 1.00 18.94 184 THR A CA 1
ATOM 1127 C C . THR A 1 184 ? -12.747 26.318 39.718 1.00 18.47 184 THR A C 1
ATOM 1128 O O . THR A 1 184 ? -13.071 25.666 38.702 1.00 18.03 184 THR A O 1
ATOM 1132 N N . ALA A 1 185 ? -12.107 25.766 40.756 1.00 19.80 185 ALA A N 1
ATOM 1133 C CA . ALA A 1 185 ? -11.788 24.316 40.822 1.00 19.81 185 ALA A CA 1
ATOM 1134 C C . ALA A 1 185 ? -13.053 23.488 40.526 1.00 19.55 185 ALA A C 1
ATOM 1135 O O . ALA A 1 185 ? -12.969 22.555 39.676 1.00 19.57 185 ALA A O 1
ATOM 1137 N N . ASP A 1 186 ? -14.186 23.830 41.157 1.00 18.94 186 ASP A N 1
ATOM 1138 C CA . ASP A 1 186 ? -15.465 23.086 41.003 1.00 19.69 186 ASP A CA 1
ATOM 1139 C C . ASP A 1 186 ? -15.992 23.180 39.571 1.00 19.79 186 ASP A C 1
ATOM 1140 O O . ASP A 1 186 ? -16.526 22.151 39.077 1.00 18.62 186 ASP A O 1
ATOM 1145 N N . GLN A 1 187 ? -15.798 24.312 38.887 1.00 18.60 187 GLN A N 1
ATOM 1146 C CA . GLN A 1 187 ? -16.188 24.467 37.461 1.00 20.09 187 GLN A CA 1
ATOM 1147 C C . GLN A 1 187 ? -15.314 23.607 36.567 1.00 19.55 187 GLN A C 1
ATOM 1148 O O . GLN A 1 187 ? -15.835 23.010 35.612 1.00 19.09 187 GLN A O 1
ATOM 1154 N N . VAL A 1 188 ? -14.020 23.541 36.862 1.00 20.54 188 VAL A N 1
ATOM 1155 C CA . VAL A 1 188 ? -13.070 22.715 36.084 1.00 19.74 188 VAL A CA 1
ATOM 1156 C C . VAL A 1 188 ? -13.534 21.265 36.217 1.00 18.20 188 VAL A C 1
ATOM 1157 O O . VAL A 1 188 ? -13.658 20.587 35.184 1.00 17.73 188 VAL A O 1
ATOM 1161 N N . TYR A 1 189 ? -13.788 20.824 37.453 1.00 19.28 189 TYR A N 1
ATOM 1162 C CA . TYR A 1 189 ? -14.341 19.464 37.720 1.00 19.60 189 TYR A CA 1
ATOM 1163 C C . TYR A 1 189 ? -15.558 19.181 36.836 1.00 19.07 189 TYR A C 1
ATOM 1164 O O . TYR A 1 189 ? -15.564 18.152 36.177 1.00 18.11 189 TYR A O 1
ATOM 1173 N N . ALA A 1 190 ? -16.581 20.027 36.882 1.00 19.38 190 ALA A N 1
ATOM 1174 C CA . ALA A 1 190 ? -17.861 19.794 36.169 1.00 20.35 190 ALA A CA 1
ATOM 1175 C C . ALA A 1 190 ? -17.579 19.588 34.680 1.00 21.89 190 ALA A C 1
ATOM 1176 O O . ALA A 1 190 ? -18.113 18.611 34.075 1.00 21.08 190 ALA A O 1
ATOM 1178 N N . GLU A 1 191 ? -16.742 20.445 34.112 1.00 21.24 191 GLU A N 1
ATOM 1179 C CA . GLU A 1 191 ? -16.334 20.348 32.699 1.00 26.03 191 GLU A CA 1
ATOM 1180 C C . GLU A 1 191 ? -15.563 19.059 32.425 1.00 25.28 191 GLU A C 1
ATOM 1181 O O . GLU A 1 191 ? -15.900 18.344 31.448 1.00 24.04 191 GLU A O 1
ATOM 1187 N N . LEU A 1 192 ? -14.505 18.831 33.180 1.00 22.79 192 LEU A N 1
ATOM 1188 C CA . LEU A 1 192 ? -13.586 17.701 32.925 1.00 25.87 192 LEU A CA 1
ATOM 1189 C C . LEU A 1 192 ? -14.344 16.377 32.994 1.00 22.65 192 LEU A C 1
ATOM 1190 O O . LEU A 1 192 ? -14.102 15.526 32.127 1.00 21.60 192 LEU A O 1
ATOM 1195 N N . ILE A 1 193 ? -15.185 16.225 34.010 1.00 19.68 193 ILE A N 1
ATOM 1196 C CA . ILE A 1 193 ? -15.878 14.931 34.283 1.00 20.79 193 ILE A CA 1
ATOM 1197 C C . ILE A 1 193 ? -16.950 14.720 33.205 1.00 20.62 193 ILE A C 1
ATOM 1198 O O . ILE A 1 193 ? -17.095 13.555 32.747 1.00 20.73 193 ILE A O 1
ATOM 1203 N N . ALA A 1 194 ? -17.573 15.789 32.698 1.00 21.45 194 ALA A N 1
ATOM 1204 C CA . ALA A 1 194 ? -18.498 15.738 31.532 1.00 21.79 194 ALA A CA 1
ATOM 1205 C C . ALA A 1 194 ? -17.730 15.292 30.293 1.00 21.68 194 ALA A C 1
ATOM 1206 O O . ALA A 1 194 ? -18.206 14.386 29.608 1.00 23.26 194 ALA A O 1
ATOM 1208 N N . GLU A 1 195 ? -16.563 15.868 30.049 1.00 23.16 195 GLU A N 1
ATOM 1209 C CA . GLU A 1 195 ? -15.720 15.544 28.880 1.00 23.74 195 GLU A CA 1
ATOM 1210 C C . GLU A 1 195 ? -15.316 14.064 28.981 1.00 22.97 195 GLU A C 1
ATOM 1211 O O . GLU A 1 195 ? -15.464 13.307 27.963 1.00 21.27 195 GLU A O 1
ATOM 1217 N N . LEU A 1 196 ? -14.917 13.603 30.165 1.00 22.73 196 LEU A N 1
ATOM 1218 C CA . LEU A 1 196 ? -14.438 12.210 30.344 1.00 20.31 196 LEU A CA 1
ATOM 1219 C C . LEU A 1 196 ? -15.617 11.244 30.148 1.00 19.29 196 LEU A C 1
ATOM 1220 O O . LEU A 1 196 ? -15.440 10.212 29.516 1.00 19.89 196 LEU A O 1
ATOM 1225 N N . GLU A 1 197 ? -16.787 11.582 30.665 1.00 21.11 197 GLU A N 1
ATOM 1226 C CA . GLU A 1 197 ? -18.019 10.790 30.442 1.00 20.82 197 GLU A CA 1
ATOM 1227 C C . GLU A 1 197 ? -18.296 10.644 28.936 1.00 21.64 197 GLU A C 1
ATOM 1228 O O . GLU A 1 197 ? -18.539 9.518 28.493 1.00 19.69 197 GLU A O 1
ATOM 1234 N N . ALA A 1 198 ? -18.220 11.716 28.158 1.00 22.20 198 ALA A N 1
ATOM 1235 C CA . ALA A 1 198 ? -18.371 11.641 26.681 1.00 23.44 198 ALA A CA 1
ATOM 1236 C C . ALA A 1 198 ? -17.316 10.706 26.080 1.00 25.18 198 ALA A C 1
ATOM 1237 O O . ALA A 1 198 ? -17.667 9.856 25.213 1.00 30.08 198 ALA A O 1
ATOM 1239 N N . VAL A 1 199 ? -16.071 10.796 26.513 1.00 23.28 199 VAL A N 1
ATOM 1240 C CA . VAL A 1 199 ? -15.013 9.896 25.980 1.00 26.00 199 VAL A CA 1
ATOM 1241 C C . VAL A 1 199 ? -15.360 8.439 26.328 1.00 26.28 199 VAL A C 1
ATOM 1242 O O . VAL A 1 199 ? -15.327 7.570 25.440 1.00 24.79 199 VAL A O 1
ATOM 1246 N N . ILE A 1 200 ? -15.677 8.163 27.581 1.00 25.93 200 ILE A N 1
ATOM 1247 C CA . ILE A 1 200 ? -15.959 6.777 28.058 1.00 25.19 200 ILE A CA 1
ATOM 1248 C C . ILE A 1 200 ? -17.214 6.223 27.336 1.00 26.39 200 ILE A C 1
ATOM 1249 O O . ILE A 1 200 ? -17.182 5.053 26.835 1.00 25.67 200 ILE A O 1
ATOM 1254 N N . ASP A 1 201 ? -18.298 7.009 27.276 1.00 27.83 201 ASP A N 1
ATOM 1255 C CA . ASP A 1 201 ? -19.597 6.575 26.684 1.00 29.81 201 ASP A CA 1
ATOM 1256 C C . ASP A 1 201 ? -19.428 6.297 25.180 1.00 30.58 201 ASP A C 1
ATOM 1257 O O . ASP A 1 201 ? -20.230 5.520 24.671 1.00 32.49 201 ASP A O 1
ATOM 1262 N N . SER A 1 202 ? -18.452 6.899 24.490 1.00 25.32 202 SER A N 1
ATOM 1263 C CA . SER A 1 202 ? -18.151 6.599 23.061 1.00 27.48 202 SER A CA 1
ATOM 1264 C C . SER A 1 202 ? -17.866 5.098 22.858 1.00 31.09 202 SER A C 1
ATOM 1265 O O . SER A 1 202 ? -18.057 4.616 21.731 1.00 31.49 202 SER A O 1
ATOM 1268 N N . LY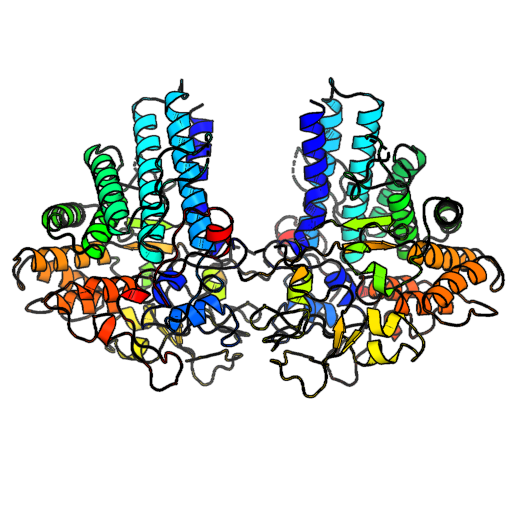S A 1 203 ? -17.377 4.408 23.896 1.00 33.03 203 LYS A N 1
ATOM 1269 C CA . LYS A 1 203 ? -16.801 3.032 23.860 1.00 30.97 203 LYS A CA 1
ATOM 1270 C C . LYS A 1 203 ? -15.912 2.808 22.632 1.00 32.01 203 LYS A C 1
ATOM 1271 O O . LYS A 1 203 ? -15.925 1.684 22.061 1.00 26.34 203 LYS A O 1
ATOM 1277 N N . VAL A 1 204 ? -15.070 3.787 22.308 1.00 28.68 204 VAL A N 1
ATOM 1278 C CA . VAL A 1 204 ? -14.091 3.739 21.191 1.00 28.36 204 VAL A CA 1
ATOM 1279 C C . VAL A 1 204 ? -12.772 3.105 21.644 1.00 30.07 204 VAL A C 1
ATOM 1280 O O . VAL A 1 204 ? -12.199 2.259 20.883 1.00 25.52 204 VAL A O 1
ATOM 1284 N N . LEU A 1 205 ? -12.232 3.541 22.793 1.00 28.38 205 LEU A N 1
ATOM 1285 C CA . LEU A 1 205 ? -10.865 3.124 23.186 1.00 26.14 205 LEU A CA 1
ATOM 1286 C C . LEU A 1 205 ? -10.869 1.637 23.505 1.00 24.78 205 LEU A C 1
ATOM 1287 O O . LEU A 1 205 ? -11.802 1.122 24.103 1.00 22.00 205 LEU A O 1
ATOM 1292 N N . PRO A 1 206 ? -9.800 0.901 23.177 1.00 24.28 206 PRO A N 1
ATOM 1293 C CA . PRO A 1 206 ? -9.700 -0.485 23.610 1.00 25.24 206 PRO A CA 1
ATOM 1294 C C . PRO A 1 206 ? -9.450 -0.562 25.129 1.00 27.47 206 PRO A C 1
ATOM 1295 O O . PRO A 1 206 ? -8.972 0.416 25.739 1.00 25.44 206 PRO A O 1
ATOM 1299 N N . LEU A 1 207 ? -9.830 -1.677 25.748 1.00 27.36 207 LEU A N 1
ATOM 1300 C CA . LEU A 1 207 ? -9.839 -1.785 27.233 1.00 29.17 207 LEU A CA 1
ATOM 1301 C C . LEU A 1 207 ? -8.387 -1.762 27.697 1.00 29.50 207 LEU A C 1
ATOM 1302 O O . LEU A 1 207 ? -8.075 -0.979 28.628 1.00 24.90 207 LEU A O 1
ATOM 1307 N N . LYS A 1 208 ? -7.544 -2.544 27.019 1.00 28.70 208 LYS A N 1
ATOM 1308 C CA . LYS A 1 208 ? -6.147 -2.812 27.438 1.00 32.84 208 LYS A CA 1
ATOM 1309 C C . LYS A 1 208 ? -5.175 -2.794 26.249 1.00 34.78 208 LYS A C 1
ATOM 1310 O O . LYS A 1 208 ? -4.053 -2.225 26.416 1.00 34.68 208 LYS A O 1
ATOM 1316 N N . TYR A 1 209 ? -5.534 -3.406 25.109 1.00 36.62 209 TYR A N 1
ATOM 1317 C CA . TYR A 1 209 ? -4.605 -3.566 23.952 1.00 35.11 209 TYR A CA 1
ATOM 1318 C C . TYR A 1 209 ? -5.232 -2.978 22.697 1.00 33.99 209 TYR A C 1
ATOM 1319 O O . TYR A 1 209 ? -6.435 -3.184 22.465 1.00 33.38 209 TYR A O 1
ATOM 1328 N N . TYR A 1 210 ? -4.419 -2.265 21.923 1.00 34.70 210 TYR A N 1
ATOM 1329 C CA . TYR A 1 210 ? -4.716 -1.868 20.522 1.00 37.82 210 TYR A CA 1
ATOM 1330 C C . TYR A 1 210 ? -4.458 -3.091 19.626 1.00 42.51 210 TYR A C 1
ATOM 1331 O O . TYR A 1 210 ? -3.518 -3.852 19.936 1.00 42.67 210 TYR A O 1
ATOM 1340 N N . LYS A 1 211 ? -5.295 -3.291 18.603 1.00 50.55 211 LYS A N 1
ATOM 1341 C CA . LYS A 1 211 ? -5.273 -4.460 17.674 1.00 50.18 211 LYS A CA 1
ATOM 1342 C C . LYS A 1 211 ? -4.535 -4.063 16.396 1.00 51.85 211 LYS A C 1
ATOM 1343 O O . LYS A 1 211 ? -3.299 -4.230 16.399 1.00 58.99 211 LYS A O 1
ATOM 1345 N N . ASP A 1 220 ? -3.502 -8.481 19.511 1.00 58.17 220 ASP A N 1
ATOM 1346 C CA . ASP A 1 220 ? -3.113 -7.620 20.664 1.00 56.20 220 ASP A CA 1
ATOM 1347 C C . ASP A 1 220 ? -1.681 -7.133 20.400 1.00 55.30 220 ASP A C 1
ATOM 1348 O O . ASP A 1 220 ? -0.816 -8.007 20.200 1.00 51.74 220 ASP A O 1
ATOM 1350 N N . ASP A 1 221 ? -1.442 -5.806 20.363 1.00 51.76 221 ASP A N 1
ATOM 1351 C CA . ASP A 1 221 ? -0.149 -5.195 19.927 1.00 48.68 221 ASP A CA 1
ATOM 1352 C C . ASP A 1 221 ? 0.653 -4.631 21.115 1.00 49.80 221 ASP A C 1
ATOM 1353 O O . ASP A 1 221 ? 0.407 -3.475 21.521 1.00 43.52 221 ASP A O 1
ATOM 1358 N N . GLU A 1 222 ? 1.680 -5.367 21.549 1.00 53.35 222 GLU A N 1
ATOM 1359 C CA . GLU A 1 222 ? 2.498 -5.069 22.759 1.00 56.68 222 GLU A CA 1
ATOM 1360 C C . GLU A 1 222 ? 3.278 -3.757 22.552 1.00 50.51 222 GLU A C 1
ATOM 1361 O O . GLU A 1 222 ? 3.614 -3.087 23.565 1.00 47.53 222 GLU A O 1
ATOM 1367 N N . GLY A 1 223 ? 3.548 -3.388 21.299 1.00 42.28 223 GLY A N 1
ATOM 1368 C CA . GLY A 1 223 ? 4.421 -2.256 20.940 1.00 42.05 223 GLY A CA 1
ATOM 1369 C C . GLY A 1 223 ? 3.659 -0.948 20.853 1.00 46.60 223 GLY A C 1
ATOM 1370 O O . GLY A 1 223 ? 4.260 0.049 20.443 1.00 52.22 223 GLY A O 1
ATOM 1371 N N . GLN A 1 224 ? 2.373 -0.946 21.204 1.00 44.24 224 GLN A N 1
ATOM 1372 C CA . GLN A 1 224 ? 1.586 0.295 21.419 1.00 41.69 224 GLN A CA 1
ATOM 1373 C C . GLN A 1 224 ? 1.285 0.487 22.911 1.00 38.15 224 GLN A C 1
ATOM 1374 O O . GLN A 1 224 ? 0.425 1.346 23.233 1.00 31.99 224 GLN A O 1
ATOM 1380 N N . LEU A 1 225 ? 1.928 -0.286 23.796 1.00 34.11 225 LEU A N 1
ATOM 1381 C CA . LEU A 1 225 ? 1.710 -0.131 25.263 1.00 36.40 225 LEU A CA 1
ATOM 1382 C C . LEU A 1 225 ? 2.214 1.264 25.650 1.00 32.68 225 LEU A C 1
ATOM 1383 O O . LEU A 1 225 ? 3.281 1.632 25.193 1.00 35.74 225 LEU A O 1
ATOM 1388 N N . GLY A 1 226 ? 1.426 2.037 26.398 1.00 33.82 226 GLY A N 1
ATOM 1389 C CA . GLY A 1 226 ? 1.690 3.464 26.693 1.00 28.46 226 GLY A CA 1
ATOM 1390 C C . GLY A 1 226 ? 0.577 4.340 26.148 1.00 25.78 226 GLY A C 1
ATOM 1391 O O . GLY A 1 226 ? 0.328 5.420 26.708 1.00 26.06 226 GLY A O 1
ATOM 1392 N N . ARG A 1 227 ? -0.105 3.907 25.088 1.00 23.57 227 ARG A N 1
ATOM 1393 C CA . ARG A 1 227 ? -1.321 4.622 24.630 1.00 24.79 227 ARG A CA 1
ATOM 1394 C C . ARG A 1 227 ? -2.311 4.644 25.788 1.00 24.63 227 ARG A C 1
ATOM 1395 O O . ARG A 1 227 ? -2.289 3.756 26.632 1.00 24.21 227 ARG A O 1
ATOM 1403 N N . VAL A 1 228 ? -3.185 5.630 25.791 1.00 24.29 228 VAL A N 1
ATOM 1404 C CA . VAL A 1 228 ? -4.292 5.657 26.775 1.00 23.18 228 VAL A CA 1
ATOM 1405 C C . VAL A 1 228 ? -5.348 4.679 26.304 1.00 23.57 228 VAL A C 1
ATOM 1406 O O . VAL A 1 228 ? -5.439 4.435 25.066 1.00 23.37 228 VAL A O 1
ATOM 1410 N N . THR A 1 229 ? -6.075 4.135 27.267 1.00 21.17 229 THR A N 1
ATOM 1411 C CA . THR A 1 229 ? -7.015 3.008 27.103 1.00 22.43 229 THR A CA 1
ATOM 1412 C C . THR A 1 229 ? -8.301 3.317 27.864 1.00 21.49 229 THR A C 1
ATOM 1413 O O . THR A 1 229 ? -8.340 4.267 28.678 1.00 21.87 229 THR A O 1
ATOM 1417 N N . GLN A 1 230 ? -9.327 2.523 27.618 1.00 20.11 230 GLN A N 1
ATOM 1418 C CA . GLN A 1 230 ? -10.596 2.663 28.337 1.00 20.71 230 GLN A CA 1
ATOM 1419 C C . GLN A 1 230 ? -10.320 2.357 29.819 1.00 21.25 230 GLN A C 1
ATOM 1420 O O . GLN A 1 230 ? -10.940 2.994 30.674 1.00 21.38 230 GLN A O 1
ATOM 1426 N N . ALA A 1 231 ? -9.476 1.374 30.123 1.00 20.13 231 ALA A N 1
ATOM 1427 C CA . ALA A 1 231 ? -9.142 1.029 31.529 1.00 20.21 231 ALA A CA 1
ATOM 1428 C C . ALA A 1 231 ? -8.482 2.253 32.175 1.00 18.56 231 ALA A C 1
ATOM 1429 O O . ALA A 1 231 ? -8.784 2.582 33.316 1.00 18.87 231 ALA A O 1
ATOM 1431 N N . MET A 1 232 ? -7.586 2.918 31.464 1.00 19.91 232 MET A N 1
ATOM 1432 C CA . MET A 1 232 ? -6.903 4.107 32.024 1.00 20.02 232 MET A CA 1
ATOM 1433 C C . MET A 1 232 ? -7.953 5.188 32.289 1.00 20.08 232 MET A C 1
ATOM 1434 O O . MET A 1 232 ? -7.850 5.861 33.331 1.00 19.74 232 MET A O 1
ATOM 1439 N N . ALA A 1 233 ? -8.928 5.332 31.383 1.00 21.38 233 ALA A N 1
ATOM 1440 C CA . ALA A 1 233 ? -10.047 6.294 31.465 1.00 22.11 233 ALA A CA 1
ATOM 1441 C C . ALA A 1 233 ? -10.870 6.035 32.731 1.00 20.35 233 ALA A C 1
ATOM 1442 O O . ALA A 1 233 ? -11.236 7.008 33.452 1.00 19.28 233 ALA A O 1
ATOM 1444 N N . TYR A 1 234 ? -11.216 4.773 32.969 1.00 20.19 234 TYR A N 1
ATOM 1445 C CA . TYR A 1 234 ? -11.930 4.348 34.203 1.00 21.68 234 TYR A CA 1
ATOM 1446 C C . TYR A 1 234 ? -11.166 4.801 35.469 1.00 19.27 234 TYR A C 1
ATOM 1447 O O . TYR A 1 234 ? -11.781 5.233 36.434 1.00 19.78 234 TYR A O 1
ATOM 1456 N N . MET A 1 235 ? -9.845 4.670 35.479 1.00 19.08 235 MET A N 1
ATOM 1457 C CA . MET A 1 235 ? -8.996 5.009 36.648 1.00 18.85 235 MET A CA 1
ATOM 1458 C C . MET A 1 235 ? -8.964 6.532 36.820 1.00 18.19 235 MET A C 1
ATOM 1459 O O . MET A 1 235 ? -9.018 7.007 37.947 1.00 16.69 235 MET A O 1
ATOM 1464 N N . VAL A 1 236 ? -8.908 7.286 35.738 1.00 18.82 236 VAL A N 1
ATOM 1465 C CA . VAL A 1 236 ? -8.962 8.775 35.834 1.00 18.05 236 VAL A CA 1
ATOM 1466 C C . VAL A 1 236 ? -10.340 9.160 36.385 1.00 17.72 236 VAL A C 1
ATOM 1467 O O . VAL A 1 236 ? -10.445 10.036 37.286 1.00 17.82 236 VAL A O 1
ATOM 1471 N N . TYR A 1 237 ? -11.381 8.504 35.876 1.00 17.68 237 TYR A N 1
ATOM 1472 C CA . TYR A 1 237 ? -12.781 8.796 36.271 1.00 18.32 237 TYR A CA 1
ATOM 1473 C C . TYR A 1 237 ? -12.887 8.609 37.793 1.00 18.12 237 TYR A C 1
ATOM 1474 O O . TYR A 1 237 ? -13.346 9.520 38.465 1.00 16.84 237 TYR A O 1
ATOM 1483 N N . ALA A 1 238 ? -12.466 7.446 38.298 1.00 17.60 238 ALA A N 1
ATOM 1484 C CA . ALA A 1 238 ? -12.519 7.096 39.726 1.00 17.08 238 ALA A CA 1
ATOM 1485 C C . ALA A 1 238 ? -11.705 8.130 40.497 1.00 18.30 238 ALA A C 1
ATOM 1486 O O . ALA A 1 238 ? -12.198 8.646 41.483 1.00 17.80 238 ALA A O 1
ATOM 1488 N N . GLU A 1 239 ? -10.494 8.414 40.039 1.00 19.02 239 GLU A N 1
ATOM 1489 C CA . GLU A 1 239 ? -9.589 9.370 40.702 1.00 18.34 239 GLU A CA 1
ATOM 1490 C C . GLU A 1 239 ? -10.282 10.715 40.852 1.00 18.50 239 GLU A C 1
ATOM 1491 O O . GLU A 1 239 ? -10.274 11.267 41.967 1.00 19.47 239 GLU A O 1
ATOM 1497 N N . MET A 1 240 ? -10.871 11.226 39.773 1.00 17.02 240 MET A N 1
ATOM 1498 C CA . MET A 1 240 ? -11.464 12.573 39.813 1.00 19.43 240 MET A CA 1
ATOM 1499 C C . MET A 1 240 ? -12.703 12.577 40.703 1.00 18.27 240 MET A C 1
ATOM 1500 O O . MET A 1 240 ? -12.865 13.525 41.499 1.00 17.81 240 MET A O 1
ATOM 1505 N N . VAL A 1 241 ? -13.591 11.594 40.524 1.00 17.26 241 VAL A N 1
ATOM 1506 C CA . VAL A 1 241 ? -14.828 11.517 41.340 1.00 17.16 241 VAL A CA 1
ATOM 1507 C C . VAL A 1 241 ? -14.404 11.469 42.826 1.00 19.29 241 VAL A C 1
ATOM 1508 O O . VAL A 1 241 ? -14.951 12.224 43.671 1.00 18.04 241 VAL A O 1
ATOM 1512 N N . MET A 1 242 ? -13.414 10.652 43.163 1.00 17.27 242 MET A N 1
ATOM 1513 C CA . MET A 1 242 ? -13.027 10.520 44.596 1.00 17.64 242 MET A CA 1
ATOM 1514 C C . MET A 1 242 ? -12.408 11.843 45.092 1.00 16.79 242 MET A C 1
ATOM 1515 O O . MET A 1 242 ? -12.657 12.257 46.235 1.00 16.42 242 MET A O 1
ATOM 1520 N N . TYR A 1 243 ? -11.596 12.499 44.275 1.00 16.97 243 TYR A N 1
ATOM 1521 C CA . TYR A 1 243 ? -10.872 13.711 44.716 1.00 16.75 243 TYR A CA 1
ATOM 1522 C C . TYR A 1 243 ? -11.903 14.813 44.935 1.00 17.48 243 TYR A C 1
ATOM 1523 O O . TYR A 1 243 ? -11.723 15.624 45.784 1.00 18.41 243 TYR A O 1
ATOM 1532 N N . GLN A 1 244 ? -12.968 14.830 44.149 1.00 17.38 244 GLN A N 1
ATOM 1533 C CA . GLN A 1 244 ? -14.040 15.848 44.274 1.00 18.35 244 GLN A CA 1
ATOM 1534 C C . GLN A 1 244 ? -14.960 15.520 45.449 1.00 18.10 244 GLN A C 1
ATOM 1535 O O . GLN A 1 244 ? -15.708 16.424 45.815 1.00 18.85 244 GLN A O 1
ATOM 1541 N N . ASN A 1 245 ? -14.995 14.258 45.898 1.00 19.53 245 ASN A N 1
ATOM 1542 C CA . ASN A 1 245 ? -15.982 13.720 46.876 1.00 20.27 245 ASN A CA 1
ATOM 1543 C C . ASN A 1 245 ? -17.360 13.822 46.200 1.00 21.95 245 ASN A C 1
ATOM 1544 O O . ASN A 1 245 ? -18.339 14.192 46.860 1.00 20.99 245 ASN A O 1
ATOM 1549 N N . ASP A 1 246 ? -17.430 13.547 44.894 1.00 21.23 246 ASP A N 1
ATOM 1550 C CA . ASP A 1 246 ? -18.683 13.699 44.125 1.00 21.10 246 ASP A CA 1
ATOM 1551 C C . ASP A 1 246 ? -19.547 12.448 44.354 1.00 21.86 246 ASP A C 1
ATOM 1552 O O . ASP A 1 246 ? -19.488 11.529 43.538 1.00 21.85 246 ASP A O 1
ATOM 1557 N N . GLU A 1 247 ? -20.327 12.424 45.418 1.00 23.33 247 GLU A N 1
ATOM 1558 C CA . GLU A 1 247 ? -21.169 11.250 45.780 1.00 26.19 247 GLU A CA 1
ATOM 1559 C C . GLU A 1 247 ? -22.106 10.858 44.634 1.00 23.23 247 GLU A C 1
ATOM 1560 O O . GLU A 1 247 ? -22.353 9.670 44.481 1.00 20.93 247 GLU A O 1
ATOM 1566 N N . SER A 1 248 ? -22.601 11.819 43.860 1.00 20.74 248 SER A N 1
ATOM 1567 C CA . SER A 1 248 ? -23.516 11.563 42.720 1.00 23.10 248 SER A CA 1
ATOM 1568 C C . SER A 1 248 ? -22.876 10.582 41.741 1.00 23.17 248 SER A C 1
ATOM 1569 O O . SER A 1 248 ? -23.635 9.908 41.017 1.00 22.88 248 SER A O 1
ATOM 1572 N N . ARG A 1 249 ? -21.554 10.455 41.726 1.00 20.72 249 ARG A N 1
ATOM 1573 C CA . ARG A 1 249 ? -20.889 9.586 40.716 1.00 21.39 249 ARG A CA 1
ATOM 1574 C C . ARG A 1 249 ? -20.194 8.369 41.330 1.00 18.87 249 ARG A C 1
ATOM 1575 O O . ARG A 1 249 ? -19.544 7.657 40.549 1.00 19.28 249 ARG A O 1
ATOM 1583 N N . PHE A 1 250 ? -20.334 8.100 42.635 1.00 18.80 250 PHE A N 1
ATOM 1584 C CA . PHE A 1 250 ? -19.628 6.982 43.309 1.00 20.75 250 PHE A CA 1
ATOM 1585 C C . PHE A 1 250 ? -20.065 5.643 42.702 1.00 20.91 250 PHE A C 1
ATOM 1586 O O . PHE A 1 250 ? -19.227 4.813 42.392 1.00 19.70 250 PHE A O 1
ATOM 1594 N N . SER A 1 251 ? -21.371 5.422 42.548 1.00 22.42 251 SER A N 1
ATOM 1595 C CA . SER A 1 251 ? -21.911 4.160 41.972 1.00 23.40 251 SER A CA 1
ATOM 1596 C C . SER A 1 251 ? -21.390 3.929 40.545 1.00 20.83 251 SER A C 1
ATOM 1597 O O . SER A 1 251 ? -21.052 2.792 40.194 1.00 19.78 251 SER A O 1
ATOM 1600 N N . LYS A 1 252 ? -21.378 4.950 39.703 1.00 21.45 252 LYS A N 1
ATOM 1601 C CA . LYS A 1 252 ? -20.857 4.790 38.332 1.00 21.84 252 LYS A CA 1
ATOM 1602 C C . LYS A 1 252 ? -19.364 4.456 38.411 1.00 22.89 252 LYS A C 1
ATOM 1603 O O . LYS A 1 252 ? -18.920 3.559 37.687 1.00 22.02 252 LYS A O 1
ATOM 1609 N N . ALA A 1 253 ? -18.582 5.172 39.228 1.00 19.54 253 ALA A N 1
ATOM 1610 C CA . ALA A 1 253 ? -17.132 4.898 39.327 1.00 18.94 253 ALA A CA 1
ATOM 1611 C C . ALA A 1 253 ? -16.925 3.445 39.782 1.00 19.33 253 ALA A C 1
ATOM 1612 O O . ALA A 1 253 ? -16.027 2.728 39.221 1.00 18.52 253 ALA A O 1
ATOM 1614 N N . LEU A 1 254 ? -17.723 3.010 40.756 1.00 17.72 254 LEU A N 1
ATOM 1615 C CA . LEU A 1 254 ? -17.675 1.611 41.273 1.00 18.81 254 LEU A CA 1
ATOM 1616 C C . LEU A 1 254 ? -17.933 0.636 40.136 1.00 19.09 254 LEU A C 1
ATOM 1617 O O . LEU A 1 254 ? -17.161 -0.299 39.974 1.00 19.86 254 LEU A O 1
ATOM 1622 N N . GLY A 1 255 ? -18.966 0.893 39.340 1.00 22.72 255 GLY A N 1
ATOM 1623 C CA . GLY A 1 255 ? -19.286 0.094 38.139 1.00 22.20 255 GLY A CA 1
ATOM 1624 C C . GLY A 1 255 ? -18.068 -0.055 37.251 1.00 21.79 255 GLY A C 1
ATOM 1625 O O . GLY A 1 255 ? -17.751 -1.193 36.859 1.00 21.03 255 GLY A O 1
ATOM 1626 N N . TYR A 1 256 ? -17.334 1.021 36.996 1.00 20.66 256 TYR A N 1
ATOM 1627 C CA . TYR A 1 256 ? -16.150 0.968 36.102 1.00 20.17 256 TYR A CA 1
ATOM 1628 C C . TYR A 1 256 ? -15.053 0.126 36.741 1.00 19.38 256 TYR A C 1
ATOM 1629 O O . TYR A 1 256 ? -14.424 -0.663 36.021 1.00 20.01 256 TYR A O 1
ATOM 1638 N N . MET A 1 257 ? -14.819 0.302 38.045 1.00 18.41 257 MET A N 1
ATOM 1639 C CA . MET A 1 257 ? -13.832 -0.517 38.787 1.00 19.10 257 MET A CA 1
ATOM 1640 C C . MET A 1 257 ? -14.234 -2.001 38.701 1.00 20.00 257 MET A C 1
ATOM 1641 O O . MET A 1 257 ? -13.350 -2.809 38.378 1.00 21.76 257 MET A O 1
ATOM 1646 N N . LYS A 1 258 ? -15.509 -2.343 38.913 1.00 20.97 258 LYS A N 1
ATOM 1647 C CA . LYS A 1 258 ? -15.998 -3.752 38.832 1.00 23.32 258 LYS A CA 1
ATOM 1648 C C . LYS A 1 258 ? -15.867 -4.320 37.419 1.00 22.61 258 LYS A C 1
ATOM 1649 O O . LYS A 1 258 ? -15.629 -5.524 37.325 1.00 24.91 258 LYS A O 1
ATOM 1655 N N . GLU A 1 259 ? -15.972 -3.511 36.360 1.00 22.62 259 GLU A N 1
ATOM 1656 C CA . GLU A 1 259 ? -15.674 -4.023 34.997 1.00 25.58 259 GLU A CA 1
ATOM 1657 C C . GLU A 1 259 ? -14.216 -4.493 34.950 1.00 24.55 259 GLU A C 1
ATOM 1658 O O . GLU A 1 259 ? -13.960 -5.468 34.277 1.00 22.01 259 GLU A O 1
ATOM 1664 N N . LEU A 1 260 ? -13.269 -3.765 35.550 1.00 20.82 260 LEU A N 1
ATOM 1665 C CA . LEU A 1 260 ? -11.845 -4.173 35.477 1.00 21.30 260 LEU A CA 1
ATOM 1666 C C . LEU A 1 260 ? -11.649 -5.416 36.352 1.00 21.98 260 LEU A C 1
ATOM 1667 O O . LEU A 1 260 ? -10.906 -6.304 35.941 1.00 22.33 260 LEU A O 1
ATOM 1672 N N . ILE A 1 261 ? -12.270 -5.446 37.534 1.00 20.92 261 ILE A N 1
ATOM 1673 C CA . ILE A 1 261 ? -12.225 -6.619 38.460 1.00 20.65 261 ILE A CA 1
ATOM 1674 C C . ILE A 1 261 ? -12.891 -7.836 37.777 1.00 21.89 261 ILE A C 1
ATOM 1675 O O . ILE A 1 261 ? -12.438 -8.953 38.018 1.00 20.76 261 ILE A O 1
ATOM 1680 N N . ASP A 1 262 ? -13.924 -7.645 36.958 1.00 23.21 262 ASP A N 1
ATOM 1681 C CA . ASP A 1 262 ? -14.644 -8.753 36.269 1.00 27.49 262 ASP A CA 1
ATOM 1682 C C . ASP A 1 262 ? -13.902 -9.175 35.003 1.00 29.25 262 ASP A C 1
ATOM 1683 O O . ASP A 1 262 ? -14.248 -10.211 34.442 1.00 32.58 262 ASP A O 1
ATOM 1688 N N . SER A 1 263 ? -12.912 -8.420 34.568 1.00 27.11 263 SER A N 1
ATOM 1689 C CA . SER A 1 263 ? -12.171 -8.669 33.317 1.00 31.10 263 SER A CA 1
ATOM 1690 C C . SER A 1 263 ? -11.158 -9.808 33.475 1.00 31.03 263 SER A C 1
ATOM 1691 O O . SER A 1 263 ? -10.479 -9.912 34.481 1.00 31.02 263 SER A O 1
ATOM 1694 N N . PRO A 1 264 ? -10.930 -10.626 32.430 1.00 32.23 264 PRO A N 1
ATOM 1695 C CA . PRO A 1 264 ? -9.898 -11.659 32.484 1.00 31.75 264 PRO A CA 1
ATOM 1696 C C . PRO A 1 264 ? -8.471 -11.143 32.271 1.00 30.53 264 PRO A C 1
ATOM 1697 O O . PRO A 1 264 ? -7.554 -11.936 32.474 1.00 35.03 264 PRO A O 1
ATOM 1701 N N . SER A 1 265 ? -8.281 -9.856 31.949 1.00 31.25 265 SER A N 1
ATOM 1702 C CA . SER A 1 265 ? -6.994 -9.311 31.432 1.00 29.31 265 SER A CA 1
ATOM 1703 C C . SER A 1 265 ? -6.135 -8.648 32.518 1.00 27.91 265 SER A C 1
ATOM 1704 O O . SER A 1 265 ? -4.952 -8.369 32.228 1.00 28.09 265 SER A O 1
ATOM 1707 N N . PHE A 1 266 ? -6.632 -8.486 33.744 1.00 24.51 266 PHE A N 1
ATOM 1708 C CA . PHE A 1 266 ? -5.892 -7.769 34.816 1.00 25.17 266 PHE A CA 1
ATOM 1709 C C . PHE A 1 266 ? -5.746 -8.684 36.033 1.00 23.59 266 PHE A C 1
ATOM 1710 O O . PHE A 1 266 ? -6.682 -9.430 36.348 1.00 22.64 266 PHE A O 1
ATOM 1718 N N . ARG A 1 267 ? -4.606 -8.622 36.698 1.00 21.43 267 ARG A N 1
ATOM 1719 C CA . ARG A 1 267 ? -4.447 -9.306 38.001 1.00 23.27 267 ARG A CA 1
ATOM 1720 C C . ARG A 1 267 ? -3.348 -8.610 38.788 1.00 22.51 267 ARG A C 1
ATOM 1721 O O . ARG A 1 267 ? -2.528 -7.935 38.159 1.00 26.12 267 ARG A O 1
ATOM 1729 N N . LEU A 1 268 ? -3.283 -8.867 40.095 1.00 20.99 268 LEU A N 1
ATOM 1730 C CA . LEU A 1 268 ? -2.134 -8.455 40.921 1.00 20.84 268 LEU A CA 1
ATOM 1731 C C . LEU A 1 268 ? -0.909 -9.264 40.505 1.00 21.85 268 LEU A C 1
ATOM 1732 O O . LEU A 1 268 ? -1.006 -10.500 40.349 1.00 21.39 268 LEU A O 1
ATOM 1737 N N . ASN A 1 269 ? 0.229 -8.607 40.326 1.00 22.31 269 ASN A N 1
ATOM 1738 C CA . ASN A 1 269 ? 1.510 -9.347 40.203 1.00 23.38 269 ASN A CA 1
ATOM 1739 C C . ASN A 1 269 ? 1.688 -10.211 41.452 1.00 23.43 269 ASN A C 1
ATOM 1740 O O . ASN A 1 269 ? 1.599 -9.711 42.578 1.00 20.57 269 ASN A O 1
ATOM 1745 N N . PRO A 1 270 ? 1.921 -11.537 41.306 1.00 24.57 270 PRO A N 1
ATOM 1746 C CA . PRO A 1 270 ? 2.115 -12.399 42.467 1.00 26.71 270 PRO A CA 1
ATOM 1747 C C . PRO A 1 270 ? 3.222 -11.888 43.389 1.00 26.31 270 PRO A C 1
ATOM 1748 O O . PRO A 1 270 ? 3.124 -12.134 44.559 1.00 22.49 270 PRO A O 1
ATOM 1752 N N . SER A 1 271 ? 4.254 -11.229 42.829 1.00 26.79 271 SER A N 1
ATOM 1753 C CA . SER A 1 271 ? 5.376 -10.610 43.581 1.00 25.53 271 SER A CA 1
ATOM 1754 C C . SER A 1 271 ? 5.251 -9.082 43.490 1.00 24.72 271 SER A C 1
ATOM 1755 O O . SER A 1 271 ? 5.370 -8.553 42.377 1.00 22.17 271 SER A O 1
ATOM 1758 N N . PHE A 1 272 ? 5.010 -8.396 44.603 1.00 23.64 272 PHE A N 1
ATOM 1759 C CA . PHE A 1 272 ? 5.016 -6.911 44.640 1.00 20.90 272 PHE A CA 1
ATOM 1760 C C . PHE A 1 272 ? 6.385 -6.397 44.175 1.00 21.76 272 PHE A C 1
ATOM 1761 O O . PHE A 1 272 ? 6.471 -5.370 43.460 1.00 21.22 272 PHE A O 1
ATOM 1769 N N . ALA A 1 273 ? 7.448 -7.034 44.656 1.00 22.64 273 ALA A N 1
ATOM 1770 C CA . ALA A 1 273 ? 8.841 -6.673 44.285 1.00 24.30 273 ALA A CA 1
ATOM 1771 C C . ALA A 1 273 ? 9.013 -6.681 42.757 1.00 23.44 273 ALA A C 1
ATOM 1772 O O . ALA A 1 273 ? 9.624 -5.766 42.248 1.00 24.31 273 ALA A O 1
ATOM 1774 N N . ASN A 1 274 ? 8.466 -7.666 42.045 1.00 24.67 274 ASN A N 1
ATOM 1775 C CA . ASN A 1 274 ? 8.657 -7.885 40.587 1.00 27.05 274 ASN A CA 1
ATOM 1776 C C . ASN A 1 274 ? 8.001 -6.760 39.777 1.00 26.15 274 ASN A C 1
ATOM 1777 O O . ASN A 1 274 ? 8.409 -6.527 38.614 1.00 23.02 274 ASN A O 1
ATOM 1782 N N . ILE A 1 275 ? 6.988 -6.081 40.332 1.00 24.85 275 ILE A N 1
ATOM 1783 C CA . ILE A 1 275 ? 6.356 -4.924 39.639 1.00 21.54 275 ILE A CA 1
ATOM 1784 C C . ILE A 1 275 ? 7.449 -3.950 39.173 1.00 21.94 275 ILE A C 1
ATOM 1785 O O . ILE A 1 275 ? 7.341 -3.428 38.036 1.00 19.11 275 ILE A O 1
ATOM 1790 N N . TRP A 1 276 ? 8.412 -3.657 40.054 1.00 21.08 276 TRP A N 1
ATOM 1791 C CA . TRP A 1 276 ? 9.347 -2.497 39.938 1.00 23.23 276 TRP A CA 1
ATOM 1792 C C . TRP A 1 276 ? 10.582 -2.836 39.085 1.00 25.89 276 TRP A C 1
ATOM 1793 O O . TRP A 1 276 ? 11.366 -1.912 38.793 1.00 24.41 276 TRP A O 1
ATOM 1804 N N . GLU A 1 277 ? 10.787 -4.122 38.795 1.00 27.55 277 GLU A N 1
ATOM 1805 C CA . GLU A 1 277 ? 11.893 -4.634 37.946 1.00 28.95 277 GLU A CA 1
ATOM 1806 C C . GLU A 1 277 ? 11.543 -4.292 36.497 1.00 27.29 277 GLU A C 1
ATOM 1807 O O . GLU A 1 277 ? 10.337 -4.101 36.199 1.00 23.66 277 GLU A O 1
ATOM 1813 N N . THR A 1 278 ? 12.542 -4.196 35.632 1.00 24.47 278 THR A N 1
ATOM 1814 C CA . THR A 1 278 ? 12.335 -3.953 34.186 1.00 27.82 278 THR A CA 1
ATOM 1815 C C . THR A 1 278 ? 11.398 -5.009 33.607 1.00 28.70 278 THR A C 1
ATOM 1816 O O . THR A 1 278 ? 10.525 -4.643 32.820 1.00 30.26 278 THR A O 1
ATOM 1820 N N . GLU A 1 279 ? 11.525 -6.267 34.028 1.00 33.31 279 GLU A N 1
ATOM 1821 C CA . GLU A 1 279 ? 10.646 -7.385 33.568 1.00 33.56 279 GLU A CA 1
ATOM 1822 C C . GLU A 1 279 ? 9.198 -7.176 34.043 1.00 31.20 279 GLU A C 1
ATOM 1823 O O . GLU A 1 279 ? 8.320 -7.773 33.431 1.00 31.95 279 GLU A O 1
ATOM 1829 N N . GLY A 1 280 ? 8.946 -6.357 35.074 1.00 28.94 280 GLY A N 1
ATOM 1830 C CA . GLY A 1 280 ? 7.596 -6.071 35.614 1.00 26.55 280 GLY A CA 1
ATOM 1831 C C . GLY A 1 280 ? 6.880 -4.967 34.853 1.00 26.85 280 GLY A C 1
ATOM 1832 O O . GLY A 1 280 ? 5.662 -4.782 35.058 1.00 24.33 280 GLY A O 1
ATOM 1833 N N . GLU A 1 281 ? 7.588 -4.271 33.964 1.00 26.08 281 GLU A N 1
ATOM 1834 C CA . GLU A 1 281 ? 6.989 -3.205 33.130 1.00 27.23 281 GLU A CA 1
ATOM 1835 C C . GLU A 1 281 ? 5.880 -3.836 32.307 1.00 26.08 281 GLU A C 1
ATOM 1836 O O . GLU A 1 281 ? 6.126 -4.893 31.715 1.00 24.58 281 GLU A O 1
ATOM 1842 N N . TRP A 1 282 ? 4.695 -3.245 32.327 1.00 26.02 282 TRP A N 1
ATOM 1843 C CA . TRP A 1 282 ? 3.530 -3.740 31.551 1.00 26.71 282 TRP A CA 1
ATOM 1844 C C . TRP A 1 282 ? 3.211 -5.206 31.929 1.00 27.15 282 TRP A C 1
ATOM 1845 O O . TRP A 1 282 ? 2.741 -5.956 31.064 1.00 24.89 282 TRP A O 1
ATOM 1856 N N . CYS A 1 283 ? 3.391 -5.593 33.194 1.00 26.06 283 CYS A N 1
ATOM 1857 C CA . CYS A 1 283 ? 2.801 -6.851 33.725 1.00 24.13 283 CYS A CA 1
ATOM 1858 C C . CYS A 1 283 ? 1.278 -6.659 33.763 1.00 25.15 283 CYS A C 1
ATOM 1859 O O . CYS A 1 283 ? 0.782 -5.520 33.444 1.00 22.48 283 CYS A O 1
ATOM 1862 N N . ASP A 1 284 ? 0.539 -7.718 34.100 1.00 23.28 284 ASP A N 1
ATOM 1863 C CA . ASP A 1 284 ? -0.939 -7.700 33.974 1.00 25.14 284 ASP A CA 1
ATOM 1864 C C . ASP A 1 284 ? -1.574 -6.890 35.109 1.00 23.17 284 ASP A C 1
ATOM 1865 O O . ASP A 1 284 ? -2.792 -6.688 35.061 1.00 22.52 284 ASP A O 1
ATOM 1870 N N . GLU A 1 285 ? -0.788 -6.402 36.055 1.00 22.10 285 GLU A N 1
ATOM 1871 C CA . GLU A 1 285 ? -1.244 -5.408 37.060 1.00 23.29 285 GLU A CA 1
ATOM 1872 C C . GLU A 1 285 ? -1.298 -3.996 36.453 1.00 23.26 285 GLU A C 1
ATOM 1873 O O . GLU A 1 285 ? -2.015 -3.121 36.972 1.00 24.42 285 GLU A O 1
ATOM 1879 N N . SER A 1 286 ? -0.553 -3.763 35.390 1.00 23.76 286 SER A N 1
ATOM 1880 C CA . SER A 1 286 ? -0.288 -2.405 34.878 1.00 26.15 286 SER A CA 1
ATOM 1881 C C . SER A 1 286 ? -1.483 -1.917 34.061 1.00 24.04 286 SER A C 1
ATOM 1882 O O . SER A 1 286 ? -1.834 -2.557 33.084 1.00 22.66 286 SER A O 1
ATOM 1885 N N . ILE A 1 287 ? -2.141 -0.832 34.476 1.00 23.22 287 ILE A N 1
ATOM 1886 C CA . ILE A 1 287 ? -3.251 -0.254 33.666 1.00 22.71 287 ILE A CA 1
ATOM 1887 C C . ILE A 1 287 ? -2.659 0.869 32.815 1.00 23.52 287 ILE A C 1
ATOM 1888 O O . ILE A 1 287 ? -3.029 0.986 31.619 1.00 21.97 287 ILE A O 1
ATOM 1893 N N . TRP A 1 288 ? -1.755 1.663 33.397 1.00 21.59 288 TRP A N 1
ATOM 1894 C CA . TRP A 1 288 ? -1.077 2.714 32.609 1.00 22.39 288 TRP A CA 1
ATOM 1895 C C . TRP A 1 288 ? 0.278 3.074 33.215 1.00 23.07 288 TRP A C 1
ATOM 1896 O O . TRP A 1 288 ? 0.393 3.265 34.460 1.00 20.91 288 TRP A O 1
ATOM 1907 N N . GLU A 1 289 ? 1.276 3.132 32.341 1.00 22.24 289 GLU A N 1
ATOM 1908 C CA . GLU A 1 289 ? 2.652 3.532 32.671 1.00 23.21 289 GLU A CA 1
ATOM 1909 C C . GLU A 1 289 ? 3.056 4.615 31.683 1.00 25.65 289 GLU A C 1
ATOM 1910 O O . GLU A 1 289 ? 2.503 4.633 30.564 1.00 25.07 289 GLU A O 1
ATOM 1916 N N . ILE A 1 290 ? 3.995 5.455 32.097 1.00 24.92 290 ILE A N 1
ATOM 1917 C CA . ILE A 1 290 ? 4.707 6.411 31.215 1.00 25.22 290 ILE A CA 1
ATOM 1918 C C . ILE A 1 290 ? 6.060 5.786 30.887 1.00 24.95 290 ILE A C 1
ATOM 1919 O O . ILE A 1 290 ? 6.774 5.442 31.812 1.00 23.71 290 ILE A O 1
ATOM 1924 N N . ASN A 1 291 ? 6.323 5.581 29.599 1.00 26.66 291 ASN A N 1
ATOM 1925 C CA . ASN A 1 291 ? 7.477 4.804 29.082 1.00 31.64 291 ASN A CA 1
ATOM 1926 C C . ASN A 1 291 ? 8.693 5.711 29.018 1.00 32.49 291 ASN A C 1
ATOM 1927 O O . ASN A 1 291 ? 8.525 6.861 28.501 1.00 29.65 291 ASN A O 1
ATOM 1932 N N . TYR A 1 292 ? 9.840 5.149 29.423 1.00 37.52 292 TYR A N 1
ATOM 1933 C CA . TYR A 1 292 ? 11.190 5.768 29.423 1.00 44.17 292 TYR A CA 1
ATOM 1934 C C . TYR A 1 292 ? 12.270 4.820 28.863 1.00 46.61 292 TYR A C 1
ATOM 1935 O O . TYR A 1 292 ? 11.922 3.756 28.303 1.00 54.40 292 TYR A O 1
ATOM 1944 N N . GLY A 1 309 ? 15.372 8.622 28.580 1.00 39.26 309 GLY A N 1
ATOM 1945 C CA . GLY A 1 309 ? 14.983 7.987 29.855 1.00 36.53 309 GLY A CA 1
ATOM 1946 C C . GLY A 1 309 ? 14.560 9.017 30.893 1.00 31.18 309 GLY A C 1
ATOM 1947 O O . GLY A 1 309 ? 14.272 10.150 30.517 1.00 31.44 309 GLY A O 1
ATOM 1948 N N . THR A 1 310 ? 14.537 8.646 32.169 1.00 28.23 310 THR A N 1
ATOM 1949 C CA . THR A 1 310 ? 14.044 9.525 33.258 1.00 27.01 310 THR A CA 1
ATOM 1950 C C . THR A 1 310 ? 15.205 9.828 34.190 1.00 24.20 310 THR A C 1
ATOM 1951 O O . THR A 1 310 ? 16.047 8.931 34.380 1.00 27.68 310 THR A O 1
ATOM 1955 N N . VAL A 1 311 ? 15.220 11.030 34.763 1.00 23.12 311 VAL A N 1
ATOM 1956 C CA . VAL A 1 311 ? 16.267 11.483 35.721 1.00 25.21 311 VAL A CA 1
ATOM 1957 C C . VAL A 1 311 ? 15.890 11.027 37.137 1.00 24.44 311 VAL A C 1
ATOM 1958 O O . VAL A 1 311 ? 16.690 11.222 38.084 1.00 23.01 311 VAL A O 1
ATOM 1962 N N . LEU A 1 312 ? 14.690 10.471 37.304 1.00 24.21 312 LEU A N 1
ATOM 1963 C CA . LEU A 1 312 ? 14.121 10.312 38.659 1.00 23.66 312 LEU A CA 1
ATOM 1964 C C . LEU A 1 312 ? 15.114 9.555 39.540 1.00 21.99 312 LEU A C 1
ATOM 1965 O O . LEU A 1 312 ? 15.359 9.951 40.678 1.00 20.96 312 LEU A O 1
ATOM 1970 N N . PRO A 1 313 ? 15.701 8.425 39.102 1.00 20.10 313 PRO A N 1
ATOM 1971 C CA . PRO A 1 313 ? 16.626 7.685 39.967 1.00 22.68 313 PRO A CA 1
ATOM 1972 C C . PRO A 1 313 ? 17.865 8.503 40.381 1.00 21.46 313 PRO A C 1
ATOM 1973 O O . PRO A 1 313 ? 18.363 8.335 41.498 1.00 22.35 313 PRO A O 1
ATOM 1977 N N . THR A 1 314 ? 18.261 9.480 39.563 1.00 23.30 314 THR A N 1
ATOM 1978 C CA . THR A 1 314 ? 19.351 10.406 39.940 1.00 22.83 314 THR A CA 1
ATOM 1979 C C . THR A 1 314 ? 18.859 11.307 41.066 1.00 21.39 314 THR A C 1
ATOM 1980 O O . THR A 1 314 ? 19.619 11.504 42.016 1.00 22.80 314 THR A O 1
ATOM 1984 N N . LEU A 1 315 ? 17.636 11.819 40.965 1.00 19.71 315 LEU A N 1
ATOM 1985 C CA . LEU A 1 315 ? 17.100 12.804 41.938 1.00 21.21 315 LEU A CA 1
ATOM 1986 C C . LEU A 1 315 ? 17.077 12.196 43.348 1.00 20.67 315 LEU A C 1
ATOM 1987 O O . LEU A 1 315 ? 17.450 12.929 44.313 1.00 20.29 315 LEU A O 1
ATOM 1992 N N . ILE A 1 316 ? 16.643 10.938 43.478 1.00 21.81 316 ILE A N 1
ATOM 1993 C CA . ILE A 1 316 ? 16.147 10.361 44.773 1.00 22.67 316 ILE A CA 1
ATOM 1994 C C . ILE A 1 316 ? 17.082 9.275 45.321 1.00 21.04 316 ILE A C 1
ATOM 1995 O O . ILE A 1 316 ? 16.629 8.395 46.118 1.00 19.45 316 ILE A O 1
ATOM 2000 N N . SER A 1 317 ? 18.365 9.366 44.964 1.00 20.98 317 SER A N 1
ATOM 2001 C CA . SER A 1 317 ? 19.442 8.447 45.408 1.00 19.84 317 SER A CA 1
ATOM 2002 C C . SER A 1 317 ? 20.486 9.221 46.221 1.00 19.85 317 SER A C 1
ATOM 2003 O O . SER A 1 317 ? 20.640 10.435 46.120 1.00 18.37 317 SER A O 1
ATOM 2006 N N . PRO A 1 318 ? 21.254 8.518 47.070 1.00 20.71 318 PRO A N 1
ATOM 2007 C CA . PRO A 1 318 ? 22.299 9.165 47.850 1.00 22.57 318 PRO A CA 1
ATOM 2008 C C . PRO A 1 318 ? 23.455 9.689 46.984 1.00 22.22 318 PRO A C 1
ATOM 2009 O O . PRO A 1 318 ? 23.763 9.118 45.963 1.00 22.42 318 PRO A O 1
ATOM 2013 N N . ASN A 1 319 ? 24.058 10.753 47.481 1.00 21.04 319 ASN A N 1
ATOM 2014 C CA . ASN A 1 319 ? 25.175 11.498 46.872 1.00 24.80 319 ASN A CA 1
ATOM 2015 C C . ASN A 1 319 ? 26.526 10.851 47.203 1.00 24.03 319 ASN A C 1
ATOM 2016 O O . ASN A 1 319 ? 26.715 10.431 48.353 1.00 26.20 319 ASN A O 1
ATOM 2021 N N . SER A 1 320 ? 27.446 10.829 46.235 1.00 28.49 320 SER A N 1
ATOM 2022 C CA . SER A 1 320 ? 28.843 10.317 46.378 1.00 28.01 320 SER A CA 1
ATOM 2023 C C . SER A 1 320 ? 28.778 8.916 46.976 1.00 27.22 320 SER A C 1
ATOM 2024 O O . SER A 1 320 ? 29.495 8.637 47.963 1.00 25.44 320 SER A O 1
ATOM 2027 N N . PHE A 1 321 ? 27.864 8.098 46.475 1.00 27.11 321 PHE A N 1
ATOM 2028 C CA . PHE A 1 321 ? 27.623 6.738 47.003 1.00 28.10 321 PHE A CA 1
ATOM 2029 C C . PHE A 1 321 ? 28.861 5.889 46.720 1.00 28.56 321 PHE A C 1
ATOM 2030 O O . PHE A 1 321 ? 29.279 5.825 45.576 1.00 29.28 321 PHE A O 1
ATOM 2038 N N . PRO A 1 322 ? 29.451 5.162 47.690 1.00 29.88 322 PRO A N 1
ATOM 2039 C CA . PRO A 1 322 ? 30.642 4.354 47.399 1.00 34.06 322 PRO A CA 1
ATOM 2040 C C . PRO A 1 322 ? 30.385 3.157 46.467 1.00 34.98 322 PRO A C 1
ATOM 2041 O O . PRO A 1 322 ? 31.302 2.546 46.023 1.00 36.18 322 PRO A O 1
ATOM 2045 N N . GLY A 1 323 ? 29.132 2.830 46.198 1.00 36.73 323 GLY A N 1
ATOM 2046 C CA . GLY A 1 323 ? 28.770 1.757 45.260 1.00 39.17 323 GLY A CA 1
ATOM 2047 C C . GLY A 1 323 ? 28.247 0.551 46.009 1.00 39.78 323 GLY A C 1
ATOM 2048 O O . GLY A 1 323 ? 28.637 0.379 47.179 1.00 37.84 323 GLY A O 1
ATOM 2049 N N . ASP A 1 324 ? 27.346 -0.213 45.379 1.00 38.98 324 ASP A N 1
ATOM 2050 C CA . ASP A 1 324 ? 26.855 -1.534 45.870 1.00 38.85 324 ASP A CA 1
ATOM 2051 C C . ASP A 1 324 ? 26.846 -2.459 44.650 1.00 40.97 324 ASP A C 1
ATOM 2052 O O . ASP A 1 324 ? 27.343 -2.016 43.599 1.00 39.65 324 ASP A O 1
ATOM 2057 N N . ASP A 1 325 ? 26.293 -3.670 44.743 1.00 42.83 325 ASP A N 1
ATOM 2058 C CA . ASP A 1 325 ? 26.412 -4.673 43.645 1.00 47.26 325 ASP A CA 1
ATOM 2059 C C . ASP A 1 325 ? 25.769 -4.131 42.356 1.00 42.83 325 ASP A C 1
ATOM 2060 O O . ASP A 1 325 ? 26.325 -4.371 41.271 1.00 41.36 325 ASP A O 1
ATOM 2065 N N . GLY A 1 326 ? 24.641 -3.419 42.465 1.00 38.11 326 GLY A N 1
ATOM 2066 C CA . GLY A 1 326 ? 23.809 -3.012 41.316 1.00 34.63 326 GLY A CA 1
ATOM 2067 C C . GLY A 1 326 ? 24.098 -1.605 40.822 1.00 29.42 326 GLY A C 1
ATOM 2068 O O . GLY A 1 326 ? 23.669 -1.283 39.690 1.00 28.10 326 GLY A O 1
ATOM 2069 N N . TRP A 1 327 ? 24.792 -0.782 41.611 1.00 30.14 327 TRP A N 1
ATOM 2070 C CA . TRP A 1 327 ? 25.066 0.631 41.227 1.00 32.46 327 TRP A CA 1
ATOM 2071 C C . TRP A 1 327 ? 26.500 1.013 41.585 1.00 29.92 327 TRP A C 1
ATOM 2072 O O . TRP A 1 327 ? 26.838 1.007 42.777 1.00 29.08 327 TRP A O 1
ATOM 2083 N N . SER A 1 328 ? 27.283 1.394 40.571 1.00 35.13 328 SER A N 1
ATOM 2084 C CA . SER A 1 328 ? 28.743 1.665 40.689 1.00 35.46 328 SER A CA 1
ATOM 2085 C C . SER A 1 328 ? 29.022 2.998 41.390 1.00 40.68 328 SER A C 1
ATOM 2086 O O . SER A 1 328 ? 28.218 3.975 41.240 1.00 38.87 328 SER A O 1
ATOM 2089 N N . LYS A 1 329 ? 30.168 3.066 42.065 1.00 41.43 329 LYS A N 1
ATOM 2090 C CA . LYS A 1 329 ? 30.788 4.329 42.531 1.00 45.18 329 LYS A CA 1
ATOM 2091 C C . LYS A 1 329 ? 30.894 5.278 41.322 1.00 43.19 329 LYS A C 1
ATOM 2092 O O . LYS A 1 329 ? 30.996 4.758 40.201 1.00 40.81 329 LYS A O 1
ATOM 2098 N N . GLY A 1 330 ? 30.827 6.600 41.551 1.00 37.50 330 GLY A N 1
ATOM 2099 C CA . GLY A 1 330 ? 31.036 7.660 40.549 1.00 36.97 330 GLY A CA 1
ATOM 2100 C C . GLY A 1 330 ? 29.788 8.005 39.761 1.00 38.13 330 GLY A C 1
ATOM 2101 O O . GLY A 1 330 ? 29.908 8.716 38.721 1.00 37.49 330 GLY A O 1
ATOM 2102 N N . ASN A 1 331 ? 28.628 7.511 40.189 1.00 36.18 331 ASN A N 1
ATOM 2103 C CA . ASN A 1 331 ? 27.309 7.858 39.580 1.00 38.61 331 ASN A CA 1
ATOM 2104 C C . ASN A 1 331 ? 26.640 8.958 40.425 1.00 35.71 331 ASN A C 1
ATOM 2105 O O . ASN A 1 331 ? 26.903 9.027 41.635 1.00 37.14 331 ASN A O 1
ATOM 2110 N N . ASP A 1 332 ? 25.876 9.839 39.791 1.00 29.72 332 ASP A N 1
ATOM 2111 C CA . ASP A 1 332 ? 25.277 11.015 40.461 1.00 31.79 332 ASP A CA 1
ATOM 2112 C C . ASP A 1 332 ? 24.059 10.570 41.277 1.00 26.37 332 ASP A C 1
ATOM 2113 O O . ASP A 1 332 ? 23.209 9.802 40.746 1.00 26.48 332 ASP A O 1
ATOM 2118 N N . GLY A 1 333 ? 23.970 11.067 42.494 1.00 22.83 333 GLY A N 1
ATOM 2119 C CA . GLY A 1 333 ? 22.769 10.964 43.335 1.00 23.32 333 GLY A CA 1
ATOM 2120 C C . GLY A 1 333 ? 22.574 12.278 44.044 1.00 24.29 333 GLY A C 1
ATOM 2121 O O . GLY A 1 333 ? 23.517 12.748 44.686 1.00 25.16 333 GLY A O 1
ATOM 2122 N N . TRP A 1 334 ? 21.403 12.897 43.907 1.00 25.10 334 TRP A N 1
ATOM 2123 C CA . TRP A 1 334 ? 21.191 14.281 44.394 1.00 22.19 334 TRP A CA 1
ATOM 2124 C C . TRP A 1 334 ? 20.524 14.316 45.772 1.00 20.63 334 TRP A C 1
ATOM 2125 O O . TRP A 1 334 ? 20.434 15.405 46.332 1.00 19.01 334 TRP A O 1
ATOM 2136 N N . GLY A 1 335 ? 20.151 13.166 46.317 1.00 19.36 335 GLY A N 1
ATOM 2137 C CA . GLY A 1 335 ? 19.734 13.107 47.727 1.00 20.96 335 GLY A CA 1
ATOM 2138 C C . GLY A 1 335 ? 18.392 13.784 47.977 1.00 19.08 335 GLY A C 1
ATOM 2139 O O . GLY A 1 335 ? 18.142 14.131 49.123 1.00 20.71 335 GLY A O 1
ATOM 2140 N N . PHE A 1 336 ? 17.539 13.924 46.969 1.00 19.60 336 PHE A N 1
ATOM 2141 C CA . PHE A 1 336 ? 16.122 14.313 47.190 1.00 19.12 336 PHE A CA 1
ATOM 2142 C C . PHE A 1 336 ? 15.291 13.104 47.634 1.00 19.34 336 PHE A C 1
ATOM 2143 O O . PHE A 1 336 ? 15.704 11.961 47.393 1.00 19.46 336 PHE A O 1
ATOM 2151 N N . MET A 1 337 ? 14.161 13.375 48.303 1.00 17.99 337 MET A N 1
ATOM 2152 C CA . MET A 1 337 ? 13.199 12.353 48.785 1.00 19.74 337 MET A CA 1
ATOM 2153 C C . MET A 1 337 ? 13.881 11.315 49.667 1.00 18.87 337 MET A C 1
ATOM 2154 O O . MET A 1 337 ? 13.649 10.116 49.483 1.00 19.44 337 MET A O 1
ATOM 2159 N N . PRO A 1 338 ? 14.673 11.709 50.698 1.00 17.98 338 PRO A N 1
ATOM 2160 C CA . PRO A 1 338 ? 14.973 10.789 51.779 1.00 20.11 338 PRO A CA 1
ATOM 2161 C C . PRO A 1 338 ? 13.632 10.261 52.296 1.00 19.85 338 PRO A C 1
ATOM 2162 O O . PRO A 1 338 ? 12.693 11.071 52.535 1.00 18.11 338 PRO A O 1
ATOM 2166 N N . MET A 1 339 ? 13.556 8.949 52.458 1.00 21.87 339 MET A N 1
ATOM 2167 C CA . MET A 1 339 ? 12.372 8.311 53.064 1.00 22.62 339 MET A CA 1
ATOM 2168 C C . MET A 1 339 ? 12.385 8.512 54.588 1.00 22.86 339 MET A C 1
ATOM 2169 O O . MET A 1 339 ? 13.413 8.180 55.258 1.00 19.38 339 MET A O 1
ATOM 2174 N N . ARG A 1 340 ? 11.249 8.923 55.152 1.00 19.77 340 ARG A N 1
ATOM 2175 C CA . ARG A 1 340 ? 11.139 9.118 56.626 1.00 21.88 340 ARG A CA 1
ATOM 2176 C C . ARG A 1 340 ? 11.243 7.766 57.319 1.00 22.57 340 ARG A C 1
ATOM 2177 O O . ARG A 1 340 ? 10.735 6.761 56.768 1.00 20.39 340 ARG A O 1
ATOM 2185 N N . LEU A 1 341 ? 11.858 7.762 58.499 1.00 24.14 341 LEU A N 1
ATOM 2186 C CA . LEU A 1 341 ? 11.966 6.545 59.344 1.00 26.09 341 LEU A CA 1
ATOM 2187 C C . LEU A 1 341 ? 10.562 6.039 59.684 1.00 24.42 341 LEU A C 1
ATOM 2188 O O . LEU A 1 341 ? 10.335 4.822 59.726 1.00 25.73 341 LEU A O 1
ATOM 2193 N N . GLU A 1 342 ? 9.648 6.948 59.953 1.00 25.03 342 GLU A N 1
ATOM 2194 C CA . GLU A 1 342 ? 8.235 6.642 60.270 1.00 27.29 342 GLU A CA 1
ATOM 2195 C C . GLU A 1 342 ? 7.630 5.851 59.101 1.00 23.77 342 GLU A C 1
ATOM 2196 O O . GLU A 1 342 ? 6.852 4.926 59.324 1.00 24.46 342 GLU A O 1
ATOM 2202 N N . THR A 1 343 ? 8.002 6.139 57.864 1.00 22.78 343 THR A N 1
ATOM 2203 C CA . THR A 1 343 ? 7.489 5.388 56.687 1.00 22.48 343 THR A CA 1
ATOM 2204 C C . THR A 1 343 ? 8.025 3.947 56.685 1.00 23.77 343 THR A C 1
ATOM 2205 O O . THR A 1 343 ? 7.276 3.000 56.298 1.00 22.67 343 THR A O 1
ATOM 2209 N N . TYR A 1 344 ? 9.303 3.765 57.005 1.00 22.46 344 TYR A N 1
ATOM 2210 C CA . TYR A 1 344 ? 9.863 2.404 57.144 1.00 22.05 344 TYR A CA 1
ATOM 2211 C C . TYR A 1 344 ? 9.113 1.708 58.285 1.00 21.86 344 TYR A C 1
ATOM 2212 O O . TYR A 1 344 ? 8.647 0.558 58.122 1.00 22.21 344 TYR A O 1
ATOM 2221 N N . GLN A 1 345 ? 8.975 2.369 59.427 1.00 22.37 345 GLN A N 1
ATOM 2222 C CA . GLN A 1 345 ? 8.450 1.714 60.672 1.00 24.10 345 GLN A CA 1
ATOM 2223 C C . GLN A 1 345 ? 6.944 1.402 60.599 1.00 24.32 345 GLN A C 1
ATOM 2224 O O . GLN A 1 345 ? 6.490 0.553 61.379 1.00 23.21 345 GLN A O 1
ATOM 2230 N N . MET A 1 346 ? 6.174 1.953 59.658 1.00 23.23 346 MET A N 1
ATOM 2231 C CA . MET A 1 346 ? 4.704 1.682 59.619 1.00 22.63 346 MET A CA 1
ATOM 2232 C C . MET A 1 346 ? 4.455 0.268 59.082 1.00 22.38 346 MET A C 1
ATOM 2233 O O . MET A 1 346 ? 3.365 -0.255 59.294 1.00 23.11 346 MET A O 1
ATOM 2238 N N . PHE A 1 347 ? 5.416 -0.351 58.387 1.00 22.20 347 PHE A N 1
ATOM 2239 C CA . PHE A 1 347 ? 5.220 -1.705 57.835 1.00 23.69 347 PHE A CA 1
ATOM 2240 C C . PHE A 1 347 ? 5.444 -2.747 58.932 1.00 26.61 347 PHE A C 1
ATOM 2241 O O . PHE A 1 347 ? 6.429 -2.624 59.716 1.00 22.86 347 PHE A O 1
ATOM 2249 N N . SER A 1 348 ? 4.631 -3.808 58.951 1.00 27.19 348 SER A N 1
ATOM 2250 C CA . SER A 1 348 ? 4.967 -5.005 59.766 1.00 29.97 348 SER A CA 1
ATOM 2251 C C . SER A 1 348 ? 6.159 -5.731 59.125 1.00 30.66 348 SER A C 1
ATOM 2252 O O . SER A 1 348 ? 6.323 -5.649 57.898 1.00 29.63 348 SER A O 1
ATOM 2255 N N . GLU A 1 349 ? 6.933 -6.471 59.927 1.00 33.04 349 GLU A N 1
ATOM 2256 C CA . GLU A 1 349 ? 8.061 -7.337 59.479 1.00 32.77 349 GLU A CA 1
ATOM 2257 C C . GLU A 1 349 ? 7.592 -8.313 58.392 1.00 30.58 349 GLU A C 1
ATOM 2258 O O . GLU A 1 349 ? 8.382 -8.583 57.484 1.00 34.56 349 GLU A O 1
ATOM 2260 N N . GLN A 1 350 ? 6.354 -8.810 58.475 1.00 29.56 350 GLN A N 1
ATOM 2261 C CA . GLN A 1 350 ? 5.746 -9.766 57.504 1.00 30.59 350 GLN A CA 1
ATOM 2262 C C . GLN A 1 350 ? 5.345 -9.062 56.186 1.00 29.99 350 GLN A C 1
ATOM 2263 O O . GLN A 1 350 ? 5.118 -9.778 55.200 1.00 27.90 350 GLN A O 1
ATOM 2265 N N . ASP A 1 351 ? 5.241 -7.726 56.155 1.00 26.32 351 ASP A N 1
ATOM 2266 C CA . ASP A 1 351 ? 4.768 -6.997 54.939 1.00 24.99 351 ASP A CA 1
ATOM 2267 C C . ASP A 1 351 ? 5.841 -7.062 53.848 1.00 24.98 351 ASP A C 1
ATOM 2268 O O . ASP A 1 351 ? 6.901 -6.443 53.997 1.00 24.35 351 ASP A O 1
ATOM 2273 N N . LYS A 1 352 ? 5.556 -7.757 52.755 1.00 22.83 352 LYS A N 1
ATOM 2274 C CA . LYS A 1 352 ? 6.518 -7.908 51.650 1.00 24.99 352 LYS A CA 1
ATOM 2275 C C . LYS A 1 352 ? 6.760 -6.557 50.978 1.00 25.42 352 LYS A C 1
ATOM 2276 O O . LYS A 1 352 ? 7.743 -6.456 50.253 1.00 25.16 352 LYS A O 1
ATOM 2282 N N . ARG A 1 353 ? 5.896 -5.561 51.192 1.00 25.21 353 ARG A N 1
ATOM 2283 C CA . ARG A 1 353 ? 6.059 -4.242 50.534 1.00 23.71 353 ARG A CA 1
ATOM 2284 C C . ARG A 1 353 ? 7.215 -3.482 51.176 1.00 24.66 353 ARG A C 1
ATOM 2285 O O . ARG A 1 353 ? 7.804 -2.675 50.482 1.00 24.38 353 ARG A O 1
ATOM 2293 N N . ARG A 1 354 ? 7.545 -3.758 52.431 1.00 25.28 354 ARG A N 1
ATOM 2294 C CA . ARG A 1 354 ? 8.586 -2.972 53.139 1.00 25.71 354 ARG A CA 1
ATOM 2295 C C . ARG A 1 354 ? 9.921 -3.047 52.390 1.00 26.88 354 ARG A C 1
ATOM 2296 O O . ARG A 1 354 ? 10.480 -1.987 52.108 1.00 24.56 354 ARG A O 1
ATOM 2304 N N . ASP A 1 355 ? 10.438 -4.238 52.095 1.00 26.68 355 ASP A N 1
ATOM 2305 C CA . ASP A 1 355 ? 11.769 -4.315 51.432 1.00 28.81 355 ASP A CA 1
ATOM 2306 C C . ASP A 1 355 ? 11.666 -3.843 49.965 1.00 23.90 355 ASP A C 1
ATOM 2307 O O . ASP A 1 355 ? 12.642 -3.281 49.475 1.00 23.79 355 ASP A O 1
ATOM 2312 N N . ALA A 1 356 ? 10.520 -3.947 49.297 1.00 21.92 356 ALA A N 1
ATOM 2313 C CA . ALA A 1 356 ? 10.368 -3.444 47.903 1.00 22.58 356 ALA A CA 1
ATOM 2314 C C . ALA A 1 356 ? 10.192 -1.921 47.893 1.00 20.78 356 ALA A C 1
ATOM 2315 O O . ALA A 1 356 ? 10.287 -1.320 46.798 1.00 22.52 356 ALA A O 1
ATOM 2317 N N . THR A 1 357 ? 9.907 -1.325 49.037 1.00 19.79 357 THR A N 1
ATOM 2318 C CA . THR A 1 357 ? 9.571 0.130 49.132 1.00 20.52 357 THR A CA 1
ATOM 2319 C C . THR A 1 357 ? 10.800 0.893 49.624 1.00 19.97 357 THR A C 1
ATOM 2320 O O . THR A 1 357 ? 11.076 1.997 49.125 1.00 19.49 357 THR A O 1
ATOM 2324 N N . CYS A 1 358 ? 11.486 0.325 50.606 1.00 19.33 358 CYS A N 1
ATOM 2325 C CA . CYS A 1 358 ? 12.486 1.011 51.441 1.00 21.55 358 CYS A CA 1
ATOM 2326 C C . CYS A 1 358 ? 13.860 0.446 51.112 1.00 20.46 358 CYS A C 1
ATOM 2327 O O . CYS A 1 358 ? 14.102 -0.734 51.407 1.00 20.40 358 CYS A O 1
ATOM 2330 N N . TRP A 1 359 ? 14.721 1.251 50.503 1.00 19.47 359 TRP A N 1
ATOM 2331 C CA . TRP A 1 359 ? 16.155 0.916 50.316 1.00 20.52 359 TRP A CA 1
ATOM 2332 C C . TRP A 1 359 ? 16.916 1.423 51.532 1.00 20.69 359 TRP A C 1
ATOM 2333 O O . TRP A 1 359 ? 17.041 2.648 51.676 1.00 22.26 359 TRP A O 1
ATOM 2344 N N . VAL A 1 360 ? 17.292 0.521 52.437 1.00 20.70 360 VAL A N 1
ATOM 2345 C CA . VAL A 1 360 ? 17.937 0.883 53.723 1.00 23.71 360 VAL A CA 1
ATOM 2346 C C . VAL A 1 360 ? 19.439 0.726 53.501 1.00 24.40 360 VAL A C 1
ATOM 2347 O O . VAL A 1 360 ? 19.871 -0.382 53.127 1.00 23.74 360 VAL A O 1
ATOM 2351 N N . ILE A 1 361 ? 20.197 1.786 53.724 1.00 27.14 361 ILE A N 1
ATOM 2352 C CA . ILE A 1 361 ? 21.685 1.738 53.636 1.00 26.42 361 ILE A CA 1
ATOM 2353 C C . ILE A 1 361 ? 22.236 1.595 55.061 1.00 26.89 361 ILE A C 1
ATOM 2354 O O . ILE A 1 361 ? 21.864 2.385 55.910 1.00 26.49 361 ILE A O 1
ATOM 2359 N N . ALA A 1 362 ? 23.025 0.547 55.323 1.00 34.35 362 ALA A N 1
ATOM 2360 C CA . ALA A 1 362 ? 23.683 0.275 56.629 1.00 33.78 362 ALA A CA 1
ATOM 2361 C C . ALA A 1 362 ? 24.405 1.549 57.107 1.00 34.42 362 ALA A C 1
ATOM 2362 O O . ALA A 1 362 ? 25.002 2.236 56.241 1.00 29.87 362 ALA A O 1
ATOM 2364 N N . GLU A 1 363 ? 24.361 1.848 58.420 1.00 38.17 363 GLU A N 1
ATOM 2365 C CA . GLU A 1 363 ? 24.959 3.069 59.039 1.00 39.78 363 GLU A CA 1
ATOM 2366 C C . GLU A 1 363 ? 26.472 3.095 58.757 1.00 42.73 363 GLU A C 1
ATOM 2367 O O . GLU A 1 363 ? 27.033 4.192 58.670 1.00 44.07 363 GLU A O 1
ATOM 2369 N N . ASP A 1 364 ? 27.084 1.930 58.551 1.00 41.31 364 ASP A N 1
ATOM 2370 C CA . ASP A 1 364 ? 28.542 1.763 58.356 1.00 45.05 364 ASP A CA 1
ATOM 2371 C C . ASP A 1 364 ? 28.915 2.195 56.938 1.00 46.01 364 ASP A C 1
ATOM 2372 O O . ASP A 1 364 ? 30.114 2.366 56.713 1.00 41.77 364 ASP A O 1
ATOM 2374 N N . VAL A 1 365 ? 27.958 2.306 56.000 1.00 42.76 365 VAL A N 1
ATOM 2375 C CA . VAL A 1 365 ? 28.260 2.715 54.592 1.00 37.25 365 VAL A CA 1
ATOM 2376 C C . VAL A 1 365 ? 28.305 4.247 54.547 1.00 40.31 365 VAL A C 1
ATOM 2377 O O . VAL A 1 365 ? 27.342 4.906 55.019 1.00 42.09 365 VAL A O 1
ATOM 2381 N N . GLU A 1 366 ? 29.437 4.795 54.100 1.00 34.64 366 GLU A N 1
ATOM 2382 C CA . GLU A 1 366 ? 29.721 6.243 54.176 1.00 35.14 366 GLU A CA 1
ATOM 2383 C C . GLU A 1 366 ? 29.457 6.803 52.778 1.00 36.31 366 GLU A C 1
ATOM 2384 O O . GLU A 1 366 ? 30.121 6.398 51.821 1.00 37.14 366 GLU A O 1
ATOM 2386 N N . TYR A 1 367 ? 28.450 7.649 52.662 1.00 33.71 367 TYR A N 1
ATOM 2387 C CA . TYR A 1 367 ? 28.234 8.448 51.442 1.00 31.26 367 TYR A CA 1
ATOM 2388 C C . TYR A 1 367 ? 28.238 9.889 51.915 1.00 29.65 367 TYR A C 1
ATOM 2389 O O . TYR A 1 367 ? 28.419 10.101 53.122 1.00 32.91 367 TYR A O 1
ATOM 2398 N N . THR A 1 368 ? 28.110 10.858 51.019 1.00 29.38 368 THR A N 1
ATOM 2399 C CA . THR A 1 368 ? 27.999 12.268 51.445 1.00 28.44 368 THR A CA 1
ATOM 2400 C C . THR A 1 368 ? 26.540 12.509 51.820 1.00 27.79 368 THR A C 1
ATOM 2401 O O . THR A 1 368 ? 25.714 12.572 50.892 1.00 26.85 368 THR A O 1
ATOM 2405 N N . LYS A 1 369 ? 26.259 12.559 53.121 1.00 27.27 369 LYS A N 1
ATOM 2406 C CA . LYS A 1 369 ? 24.925 12.865 53.680 1.00 27.19 369 LYS A CA 1
ATOM 2407 C C . LYS A 1 369 ? 24.516 14.270 53.246 1.00 25.93 369 LYS A C 1
ATOM 2408 O O . LYS A 1 369 ? 25.296 15.222 53.380 1.00 24.22 369 LYS A O 1
ATOM 2414 N N . ARG A 1 370 ? 23.324 14.363 52.688 1.00 24.60 370 ARG A N 1
ATOM 2415 C CA . ARG A 1 370 ? 22.709 15.635 52.278 1.00 22.17 370 ARG A CA 1
ATOM 2416 C C . ARG A 1 370 ? 21.625 15.976 53.308 1.00 24.00 370 ARG A C 1
ATOM 2417 O O . ARG A 1 370 ? 21.549 15.322 54.376 1.00 23.89 370 ARG A O 1
ATOM 2425 N N . TYR A 1 371 ? 20.942 17.082 53.093 1.00 21.43 371 TYR A N 1
ATOM 2426 C CA . TYR A 1 371 ? 19.951 17.645 54.031 1.00 21.58 371 TYR A CA 1
ATOM 2427 C C . TYR A 1 371 ? 18.861 16.590 54.292 1.00 21.67 371 TYR A C 1
ATOM 2428 O O . TYR A 1 371 ? 18.388 15.956 53.319 1.00 20.10 371 TYR A O 1
ATOM 2437 N N . GLN A 1 372 ? 18.547 16.369 55.574 1.00 19.51 372 GLN A N 1
ATOM 2438 C CA . GLN A 1 372 ? 17.426 15.497 56.042 1.00 22.31 372 GLN A CA 1
ATOM 2439 C C . GLN A 1 372 ? 17.722 14.020 55.731 1.00 21.14 372 GLN A C 1
ATOM 2440 O O . GLN A 1 372 ? 16.768 13.220 55.666 1.00 23.05 372 GLN A O 1
ATOM 2446 N N . ASP A 1 373 ? 18.997 13.649 55.562 1.00 21.97 373 ASP A N 1
ATOM 2447 C CA . ASP A 1 373 ? 19.409 12.249 55.329 1.00 21.62 373 ASP A CA 1
ATOM 2448 C C . ASP A 1 373 ? 18.826 11.323 56.429 1.00 21.92 373 ASP A C 1
ATOM 2449 O O . ASP A 1 373 ? 18.829 11.714 57.617 1.00 23.17 373 ASP A O 1
ATOM 2454 N N . THR A 1 374 ? 18.385 10.126 56.052 1.00 21.26 374 THR A N 1
ATOM 2455 C CA . THR A 1 374 ? 17.856 9.085 56.979 1.00 21.51 374 THR A CA 1
ATOM 2456 C C . THR A 1 374 ? 18.577 7.762 56.740 1.00 22.99 374 THR A C 1
ATOM 2457 O O . THR A 1 374 ? 18.314 6.824 57.516 1.00 25.28 374 THR A O 1
ATOM 2461 N N . HIS A 1 375 ? 19.395 7.680 55.682 1.00 24.39 375 HIS A N 1
ATOM 2462 C CA . HIS A 1 375 ? 19.986 6.408 55.172 1.00 25.73 375 HIS A CA 1
ATOM 2463 C C . HIS A 1 375 ? 18.865 5.492 54.670 1.00 24.61 375 HIS A C 1
ATOM 2464 O O . HIS A 1 375 ? 19.132 4.276 54.509 1.00 25.08 375 HIS A O 1
ATOM 2471 N N . ILE A 1 376 ? 17.667 6.045 54.411 1.00 21.88 376 ILE A N 1
ATOM 2472 C CA . ILE A 1 376 ? 16.566 5.283 53.746 1.00 20.19 376 ILE A CA 1
ATOM 2473 C C . ILE A 1 376 ? 16.147 6.058 52.509 1.00 19.68 376 ILE A C 1
ATOM 2474 O O . ILE A 1 376 ? 16.017 7.287 52.615 1.00 20.23 376 ILE A O 1
ATOM 2479 N N . TRP A 1 377 ? 15.913 5.325 51.426 1.00 19.58 377 TRP A N 1
ATOM 2480 C CA . TRP A 1 377 ? 15.559 5.857 50.104 1.00 20.95 377 TRP A CA 1
ATOM 2481 C C . TRP A 1 377 ? 14.440 5.011 49.519 1.00 20.48 377 TRP A C 1
ATOM 2482 O O . TRP A 1 377 ? 14.182 3.908 50.054 1.00 21.01 377 TRP A O 1
ATOM 2493 N N . LEU A 1 378 ? 13.834 5.490 48.436 1.00 19.06 378 LEU A N 1
ATOM 2494 C CA . LEU A 1 378 ? 12.754 4.747 47.732 1.00 20.78 378 LEU A CA 1
ATOM 2495 C C . LEU A 1 378 ? 13.400 3.654 46.864 1.00 21.44 378 LEU A C 1
ATOM 2496 O O . LEU A 1 378 ? 14.126 3.978 45.909 1.00 22.92 378 LEU A O 1
ATOM 2501 N N . GLN A 1 379 ? 13.107 2.401 47.166 1.00 20.89 379 GLN A N 1
ATOM 2502 C CA . GLN A 1 379 ? 13.598 1.230 46.398 1.00 21.22 379 GLN A CA 1
ATOM 2503 C C . GLN A 1 379 ? 12.897 1.152 45.034 1.00 20.49 379 GLN A C 1
ATOM 2504 O O . GLN A 1 379 ? 13.503 0.664 44.091 1.00 23.03 379 GLN A O 1
ATOM 2510 N N . LYS A 1 380 ? 11.642 1.579 44.919 1.00 22.04 380 LYS A N 1
ATOM 2511 C CA . LYS A 1 380 ? 10.801 1.284 43.731 1.00 20.26 380 LYS A CA 1
ATOM 2512 C C . LYS A 1 380 ? 11.463 1.854 42.473 1.00 22.89 380 LYS A C 1
ATOM 2513 O O . LYS A 1 380 ? 11.273 1.246 41.379 1.00 19.96 380 LYS A O 1
ATOM 2519 N N . TYR A 1 381 ? 12.134 3.012 42.602 1.00 21.88 381 TYR A N 1
ATOM 2520 C CA . TYR A 1 381 ? 12.736 3.735 41.460 1.00 22.66 381 TYR A CA 1
ATOM 2521 C C . TYR A 1 381 ? 14.216 4.019 41.747 1.00 20.63 381 TYR A C 1
ATOM 2522 O O . TYR A 1 381 ? 14.728 4.998 41.223 1.00 21.13 381 TYR A O 1
ATOM 2531 N N . ARG A 1 382 ? 14.893 3.150 42.500 1.00 20.12 382 ARG A N 1
ATOM 2532 C CA . ARG A 1 382 ? 16.315 3.349 42.826 1.00 20.71 382 ARG A CA 1
ATOM 2533 C C . ARG A 1 382 ? 17.151 3.137 41.562 1.00 22.03 382 ARG A C 1
ATOM 2534 O O . ARG A 1 382 ? 16.756 2.445 40.618 1.00 18.80 382 ARG A O 1
ATOM 2542 N N . PRO A 1 383 ? 18.315 3.812 41.473 1.00 21.71 383 PRO A N 1
ATOM 2543 C CA . PRO A 1 383 ? 19.198 3.654 40.324 1.00 22.48 383 PRO A CA 1
ATOM 2544 C C . PRO A 1 383 ? 19.912 2.296 40.392 1.00 21.76 383 PRO A C 1
ATOM 2545 O O . PRO A 1 383 ? 20.299 1.883 41.498 1.00 23.61 383 PRO A O 1
ATOM 2549 N N . TYR A 1 384 ? 20.052 1.683 39.219 1.00 22.73 384 TYR A N 1
ATOM 2550 C CA . TYR A 1 384 ? 20.871 0.478 38.918 1.00 26.63 384 TYR A CA 1
ATOM 2551 C C . TYR A 1 384 ? 21.670 0.700 37.633 1.00 26.04 384 TYR A C 1
ATOM 2552 O O . TYR A 1 384 ? 21.064 1.180 36.667 1.00 27.11 384 TYR A O 1
ATOM 2561 N N . ASP A 1 385 ? 22.938 0.260 37.573 1.00 33.05 385 ASP A N 1
ATOM 2562 C CA . ASP A 1 385 ? 23.770 0.366 36.330 1.00 34.16 385 ASP A CA 1
ATOM 2563 C C . ASP A 1 385 ? 23.024 -0.263 35.147 1.00 34.40 385 ASP A C 1
ATOM 2564 O O . ASP A 1 385 ? 22.927 0.370 34.090 1.00 35.33 385 ASP A O 1
ATOM 2569 N N . LYS A 1 386 ? 22.460 -1.448 35.326 1.00 37.62 386 LYS A N 1
ATOM 2570 C CA . LYS A 1 386 ? 21.764 -2.169 34.228 1.00 40.95 386 LYS A CA 1
ATOM 2571 C C . LYS A 1 386 ? 20.632 -1.320 33.623 1.00 41.86 386 LYS A C 1
ATOM 2572 O O . LYS A 1 386 ? 20.205 -1.682 32.535 1.00 41.05 386 LYS A O 1
ATOM 2578 N N . ASN A 1 387 ? 20.161 -0.245 34.287 1.00 38.09 387 ASN A N 1
ATOM 2579 C CA . ASN A 1 387 ? 18.983 0.559 33.855 1.00 34.47 387 ASN A CA 1
ATOM 2580 C C . ASN A 1 387 ? 19.406 1.889 33.191 1.00 35.74 387 ASN A C 1
ATOM 2581 O O . ASN A 1 387 ? 18.507 2.645 32.796 1.00 31.44 387 ASN A O 1
ATOM 2586 N N . PHE A 1 388 ? 20.705 2.171 33.014 1.00 38.21 388 PHE A N 1
ATOM 2587 C CA . PHE A 1 388 ? 21.202 3.423 32.368 1.00 44.36 388 PHE A CA 1
ATOM 2588 C C . PHE A 1 388 ? 20.803 3.528 30.893 1.00 47.36 388 PHE A C 1
ATOM 2589 O O . PHE A 1 388 ? 21.085 2.566 30.170 1.00 47.66 388 PHE A O 1
ATOM 2597 N N . LYS A 1 389 ? 20.292 4.688 30.448 1.00 49.94 389 LYS A N 1
ATOM 2598 C CA . LYS A 1 389 ? 19.907 4.981 29.033 1.00 50.11 389 LYS A CA 1
ATOM 2599 C C . LYS A 1 389 ? 21.124 5.526 28.261 1.00 51.38 389 LYS A C 1
ATOM 2600 O O . LYS A 1 389 ? 21.897 6.306 28.860 1.00 52.30 389 LYS A O 1
ATOM 2602 N N . GLN A 1 395 ? 27.732 13.318 32.308 1.00 54.25 395 GLN A N 1
ATOM 2603 C CA . GLN A 1 395 ? 27.467 12.203 33.270 1.00 61.02 395 GLN A CA 1
ATOM 2604 C C . GLN A 1 395 ? 26.188 11.462 32.854 1.00 56.76 395 GLN A C 1
ATOM 2605 O O . GLN A 1 395 ? 25.363 12.067 32.134 1.00 54.02 395 GLN A O 1
ATOM 2611 N N . ASN A 1 396 ? 26.043 10.201 33.277 1.00 52.07 396 ASN A N 1
ATOM 2612 C CA . ASN A 1 396 ? 24.848 9.365 32.988 1.00 56.77 396 ASN A CA 1
ATOM 2613 C C . ASN A 1 396 ? 23.778 9.646 34.064 1.00 51.95 396 ASN A C 1
ATOM 2614 O O . ASN A 1 396 ? 23.855 9.043 35.153 1.00 51.28 396 ASN A O 1
ATOM 2619 N N . LEU A 1 397 ? 22.836 10.553 33.767 1.00 45.92 397 LEU A N 1
ATOM 2620 C CA . LEU A 1 397 ? 21.743 10.991 34.682 1.00 43.77 397 LEU A CA 1
ATOM 2621 C C . LEU A 1 397 ? 20.449 10.216 34.383 1.00 39.85 397 LEU A C 1
ATOM 2622 O O . LEU A 1 397 ? 19.535 10.287 35.223 1.00 34.83 397 LEU A O 1
ATOM 2627 N N . ASN A 1 398 ? 20.337 9.530 33.242 1.00 35.57 398 ASN A N 1
ATOM 2628 C CA . ASN A 1 398 ? 19.029 8.966 32.808 1.00 37.55 398 ASN A CA 1
ATOM 2629 C C . ASN A 1 398 ? 19.004 7.438 32.870 1.00 35.69 398 ASN A C 1
ATOM 2630 O O . ASN A 1 398 ? 20.020 6.783 32.576 1.00 31.90 398 ASN A O 1
ATOM 2635 N N . TYR A 1 399 ? 17.826 6.912 33.229 1.00 30.76 399 TYR A N 1
ATOM 2636 C CA . TYR A 1 399 ? 17.562 5.485 33.518 1.00 28.56 399 TYR A CA 1
ATOM 2637 C C . TYR A 1 399 ? 16.321 5.087 32.733 1.00 25.80 399 TYR A C 1
ATOM 2638 O O . TYR A 1 399 ? 15.622 5.986 32.235 1.00 29.85 399 TYR A O 1
ATOM 2647 N N . ASN A 1 400 ? 16.034 3.796 32.625 1.00 26.91 400 ASN A N 1
ATOM 2648 C CA . ASN A 1 400 ? 14.946 3.309 31.734 1.00 28.45 400 ASN A CA 1
ATOM 2649 C C . ASN A 1 400 ? 13.650 3.065 32.515 1.00 25.75 400 ASN A C 1
ATOM 2650 O O . ASN A 1 400 ? 12.691 2.532 31.908 1.00 28.48 400 ASN A O 1
ATOM 2655 N N . ASN A 1 401 ? 13.607 3.362 33.810 1.00 25.61 401 ASN A N 1
ATOM 2656 C CA . ASN A 1 401 ? 12.425 2.997 34.644 1.00 25.24 401 ASN A CA 1
ATOM 2657 C C . ASN A 1 401 ? 11.168 3.680 34.102 1.00 26.81 401 ASN A C 1
ATOM 2658 O O . ASN A 1 401 ? 11.085 4.931 34.205 1.00 25.89 401 ASN A O 1
ATOM 2663 N N . ASN A 1 402 ? 10.203 2.895 33.620 1.00 22.85 402 ASN A N 1
ATOM 2664 C CA . ASN A 1 402 ? 8.824 3.388 33.365 1.00 23.06 402 ASN A CA 1
ATOM 2665 C C . ASN A 1 402 ? 8.213 3.905 34.681 1.00 23.53 402 ASN A C 1
ATOM 2666 O O . ASN A 1 402 ? 8.483 3.341 35.773 1.00 19.27 402 ASN A O 1
ATOM 2671 N N . TYR A 1 403 ? 7.372 4.918 34.580 1.00 22.43 403 TYR A N 1
ATOM 2672 C CA . TYR A 1 403 ? 6.642 5.460 35.741 1.00 21.88 403 TYR A CA 1
ATOM 2673 C C . TYR A 1 403 ? 5.305 4.732 35.787 1.00 21.42 403 TYR A C 1
ATOM 2674 O O . TYR A 1 403 ? 4.522 4.894 34.840 1.00 21.09 403 TYR A O 1
ATOM 2683 N N . ARG A 1 404 ? 5.081 3.944 36.835 1.00 21.51 404 ARG A N 1
ATOM 2684 C CA . ARG A 1 404 ? 3.840 3.148 37.003 1.00 22.69 404 ARG A CA 1
ATOM 2685 C C . ARG A 1 404 ? 2.781 4.134 37.500 1.00 22.98 404 ARG A C 1
ATOM 2686 O O . ARG A 1 404 ? 2.935 4.653 38.622 1.00 22.80 404 ARG A O 1
ATOM 2694 N N . TYR A 1 405 ? 1.785 4.445 36.678 1.00 22.00 405 TYR A N 1
ATOM 2695 C CA . TYR A 1 405 ? 0.824 5.541 36.987 1.00 20.49 405 TYR A CA 1
ATOM 2696 C C . TYR A 1 405 ? -0.435 4.971 37.628 1.00 19.26 405 TYR A C 1
ATOM 2697 O O . TYR A 1 405 ? -0.822 5.476 38.697 1.00 20.10 405 TYR A O 1
ATOM 2706 N N . TYR A 1 406 ? -1.016 3.943 37.007 1.00 20.81 406 TYR A N 1
ATOM 2707 C CA . TYR A 1 406 ? -2.228 3.234 37.481 1.00 18.92 406 TYR A CA 1
ATOM 2708 C C . TYR A 1 406 ? -1.920 1.746 37.543 1.00 19.05 406 TYR A C 1
ATOM 2709 O O . TYR A 1 406 ? -1.547 1.211 36.516 1.00 18.90 406 TYR A O 1
ATOM 2718 N N . ARG A 1 407 ? -2.092 1.133 38.711 1.00 16.81 407 ARG A N 1
ATOM 2719 C CA . ARG A 1 407 ? -1.967 -0.331 38.919 1.00 18.54 407 ARG A CA 1
ATOM 2720 C C . ARG A 1 407 ? -3.329 -0.913 39.332 1.00 18.63 407 ARG A C 1
ATOM 2721 O O . ARG A 1 407 ? -4.112 -0.246 40.011 1.00 16.60 407 ARG A O 1
ATOM 2729 N N . TYR A 1 408 ? -3.550 -2.172 39.032 1.00 18.37 408 TYR A N 1
ATOM 2730 C CA . TYR A 1 408 ? -4.789 -2.883 39.416 1.00 19.77 408 TYR A CA 1
ATOM 2731 C C . TYR A 1 408 ? -4.934 -2.950 40.955 1.00 18.82 408 TYR A C 1
ATOM 2732 O O . TYR A 1 408 ? -6.087 -3.108 41.388 1.00 19.85 408 TYR A O 1
ATOM 2741 N N . ALA A 1 409 ? -3.866 -2.824 41.757 1.00 18.11 409 ALA A N 1
ATOM 2742 C CA . ALA A 1 409 ? -4.001 -2.690 43.233 1.00 18.60 409 ALA A CA 1
ATOM 2743 C C . ALA A 1 409 ? -4.908 -1.490 43.548 1.00 17.90 409 ALA A C 1
ATOM 2744 O O . ALA A 1 409 ? -5.803 -1.601 44.405 1.00 17.21 409 ALA A O 1
ATOM 2746 N N . GLU A 1 410 ? -4.753 -0.397 42.797 1.00 18.26 410 GLU A N 1
ATOM 2747 C CA . GLU A 1 410 ? -5.563 0.821 42.984 1.00 17.16 410 GLU A CA 1
ATOM 2748 C C . GLU A 1 410 ? -7.011 0.600 42.512 1.00 18.88 410 GLU A C 1
ATOM 2749 O O . GLU A 1 410 ? -7.936 1.145 43.140 1.00 16.97 410 GLU A O 1
ATOM 2755 N N . THR A 1 411 ? -7.231 -0.180 41.454 1.00 19.91 411 THR A N 1
ATOM 2756 C CA . THR A 1 411 ? -8.593 -0.625 41.047 1.00 19.72 411 THR A CA 1
ATOM 2757 C C . THR A 1 411 ? -9.285 -1.279 42.252 1.00 18.76 411 THR A C 1
ATOM 2758 O O . THR A 1 411 ? -10.422 -0.880 42.579 1.00 17.82 411 THR A O 1
ATOM 2762 N N . LEU A 1 412 ? -8.620 -2.227 42.922 1.00 17.03 412 LEU A N 1
ATOM 2763 C CA . LEU A 1 412 ? -9.253 -3.008 44.017 1.00 16.87 412 LEU A CA 1
ATOM 2764 C C . LEU A 1 412 ? -9.539 -2.058 45.181 1.00 18.21 412 LEU A C 1
ATOM 2765 O O . LEU A 1 412 ? -10.670 -2.092 45.704 1.00 17.38 412 LEU A O 1
ATOM 2770 N N . LEU A 1 413 ? -8.582 -1.200 45.545 1.00 16.88 413 LEU A N 1
ATOM 2771 C CA . LEU A 1 413 ? -8.736 -0.289 46.705 1.00 18.10 413 LEU A CA 1
ATOM 2772 C C . LEU A 1 413 ? -9.749 0.817 46.381 1.00 18.85 413 LEU A C 1
ATOM 2773 O O . LEU A 1 413 ? -10.496 1.213 47.305 1.00 19.10 413 LEU A O 1
ATOM 2778 N N . ASN A 1 414 ? -9.797 1.280 45.127 1.00 17.10 414 ASN A N 1
ATOM 2779 C CA . ASN A 1 414 ? -10.834 2.224 44.669 1.00 17.65 414 ASN A CA 1
ATOM 2780 C C . ASN A 1 414 ? -12.198 1.560 44.880 1.00 16.79 414 ASN A C 1
ATOM 2781 O O . ASN A 1 414 ? -13.091 2.172 45.455 1.00 17.29 414 ASN A O 1
ATOM 2786 N N . ALA A 1 415 ? -12.363 0.365 44.353 1.00 17.79 415 ALA A N 1
ATOM 2787 C CA . ALA A 1 415 ? -13.640 -0.390 44.424 1.00 17.52 415 ALA A CA 1
ATOM 2788 C C . ALA A 1 415 ? -14.035 -0.616 45.892 1.00 17.11 415 ALA A C 1
ATOM 2789 O O . ALA A 1 415 ? -15.210 -0.395 46.261 1.00 17.30 415 ALA A O 1
ATOM 2791 N N . ALA A 1 416 ? -13.103 -1.037 46.736 1.00 18.53 416 ALA A N 1
ATOM 2792 C CA . ALA A 1 416 ? -13.449 -1.328 48.149 1.00 18.99 416 ALA A CA 1
ATOM 2793 C C . ALA A 1 416 ? -13.981 -0.051 48.790 1.00 17.34 416 ALA A C 1
ATOM 2794 O O . ALA A 1 416 ? -15.037 -0.081 49.428 1.00 18.19 416 ALA A O 1
ATOM 2796 N N . GLU A 1 417 ? -13.326 1.076 48.562 1.00 17.53 417 GLU A N 1
ATOM 2797 C CA . GLU A 1 417 ? -13.758 2.333 49.187 1.00 17.60 417 GLU A CA 1
ATOM 2798 C C . GLU A 1 417 ? -15.120 2.731 48.617 1.00 19.64 417 GLU A C 1
ATOM 2799 O O . GLU A 1 417 ? -15.975 3.147 49.403 1.00 19.20 417 GLU A O 1
ATOM 2805 N N . LEU A 1 418 ? -15.300 2.661 47.296 1.00 18.76 418 LEU A N 1
ATOM 2806 C CA . LEU A 1 418 ? -16.525 3.165 46.656 1.00 18.78 418 LEU A CA 1
ATOM 2807 C C . LEU A 1 418 ? -17.710 2.292 47.107 1.00 19.45 418 LEU A C 1
ATOM 2808 O O . LEU A 1 418 ? -18.819 2.852 47.354 1.00 17.88 418 LEU A O 1
ATOM 2813 N N . SER A 1 419 ? -17.487 0.987 47.275 1.00 20.11 419 SER A N 1
ATOM 2814 C CA . SER A 1 419 ? -18.522 0.058 47.773 1.00 20.30 419 SER A CA 1
ATOM 2815 C C . SER A 1 419 ? -18.910 0.518 49.179 1.00 21.98 419 SER A C 1
ATOM 2816 O O . SER A 1 419 ? -20.125 0.765 49.438 1.00 20.51 419 SER A O 1
ATOM 2819 N N . LEU A 1 420 ? -17.931 0.682 50.068 1.00 20.34 420 LEU A N 1
ATOM 2820 C CA . LEU A 1 420 ? -18.260 1.077 51.452 1.00 22.44 420 LEU A CA 1
ATOM 2821 C C . LEU A 1 420 ? -18.961 2.429 51.446 1.00 23.97 420 LEU A C 1
ATOM 2822 O O . LEU A 1 420 ? -19.818 2.612 52.302 1.00 23.37 420 LEU A O 1
ATOM 2827 N N . ARG A 1 421 ? -18.639 3.350 50.541 1.00 21.26 421 ARG A N 1
ATOM 2828 C CA . ARG A 1 421 ? -19.261 4.697 50.663 1.00 22.27 421 ARG A CA 1
ATOM 2829 C C . ARG A 1 421 ? -20.596 4.760 49.911 1.00 22.53 421 ARG A C 1
ATOM 2830 O O . ARG A 1 421 ? -21.171 5.848 49.874 1.00 23.27 421 ARG A O 1
ATOM 2838 N N . THR A 1 422 ? -21.087 3.662 49.339 1.00 23.43 422 THR A N 1
ATOM 2839 C CA . THR A 1 422 ? -22.423 3.614 48.698 1.00 25.54 422 THR A CA 1
ATOM 2840 C C . THR A 1 422 ? -23.286 2.568 49.426 1.00 27.30 422 THR A C 1
ATOM 2841 O O . THR A 1 422 ? -24.162 1.982 48.789 1.00 27.40 422 THR A O 1
ATOM 2845 N N . GLY A 1 423 ? -22.966 2.279 50.690 1.00 28.13 423 GLY A N 1
ATOM 2846 C CA . GLY A 1 423 ? -23.752 1.401 51.576 1.00 27.29 423 GLY A CA 1
ATOM 2847 C C . GLY A 1 423 ? -23.302 -0.050 51.535 1.00 27.16 423 GLY A C 1
ATOM 2848 O O . GLY A 1 423 ? -24.027 -0.854 52.065 1.00 26.82 423 GLY A O 1
ATOM 2849 N N . GLY A 1 424 ? -22.162 -0.390 50.918 1.00 23.16 424 GLY A N 1
ATOM 2850 C CA . GLY A 1 424 ? -21.721 -1.787 50.756 1.00 23.50 424 GLY A CA 1
ATOM 2851 C C . GLY A 1 424 ? -21.329 -2.427 52.072 1.00 22.70 424 GLY A C 1
ATOM 2852 O O . GLY A 1 424 ? -20.998 -1.713 53.065 1.00 24.80 424 GLY A O 1
ATOM 2853 N N . SER A 1 425 ? -21.361 -3.752 52.108 1.00 24.73 425 SER A N 1
ATOM 2854 C CA . SER A 1 425 ? -21.053 -4.522 53.333 1.00 24.50 425 SER A CA 1
ATOM 2855 C C . SER A 1 425 ? -19.532 -4.525 53.587 1.00 23.10 425 SER A C 1
ATOM 2856 O O . SER A 1 425 ? -18.738 -4.858 52.660 1.00 21.09 425 SER A O 1
ATOM 2859 N N . GLY A 1 426 ? -19.164 -4.359 54.858 1.00 22.14 426 GLY A N 1
ATOM 2860 C CA . GLY A 1 426 ? -17.786 -4.551 55.302 1.00 23.04 426 GLY A CA 1
ATOM 2861 C C . GLY A 1 426 ? -17.316 -5.993 55.156 1.00 23.38 426 GLY A C 1
ATOM 2862 O O . GLY A 1 426 ? -16.097 -6.197 55.297 1.00 20.48 426 GLY A O 1
ATOM 2863 N N . THR A 1 427 ? -18.207 -6.980 54.971 1.00 21.49 427 THR A N 1
ATOM 2864 C CA . THR A 1 427 ? -17.787 -8.388 54.791 1.00 23.47 427 THR A CA 1
ATOM 2865 C C . THR A 1 427 ? -18.118 -8.805 53.364 1.00 23.45 427 THR A C 1
ATOM 2866 O O . THR A 1 427 ? -17.921 -9.956 53.064 1.00 26.18 427 THR A O 1
ATOM 2870 N N . GLY A 1 428 ? -18.523 -7.880 52.508 1.00 23.79 428 GLY A N 1
ATOM 2871 C CA . GLY A 1 428 ? -18.896 -8.204 51.119 1.00 23.92 428 GLY A CA 1
ATOM 2872 C C . GLY A 1 428 ? -17.733 -8.053 50.146 1.00 25.01 428 GLY A C 1
ATOM 2873 O O . GLY A 1 428 ? -16.567 -8.393 50.493 1.00 21.37 428 GLY A O 1
ATOM 2874 N N . GLU A 1 429 ? -18.031 -7.539 48.951 1.00 23.65 429 GLU A N 1
ATOM 2875 C CA . GLU A 1 429 ? -17.034 -7.370 47.873 1.00 25.65 429 GLU A CA 1
ATOM 2876 C C . GLU A 1 429 ? -15.869 -6.489 48.367 1.00 20.68 429 GLU A C 1
ATOM 2877 O O . GLU A 1 429 ? -14.735 -6.787 48.068 1.00 19.47 429 GLU A O 1
ATOM 2883 N N . ALA A 1 430 ? -16.132 -5.485 49.194 1.00 21.35 430 ALA A N 1
ATOM 2884 C CA . ALA A 1 430 ? -15.048 -4.591 49.691 1.00 19.71 430 ALA A CA 1
ATOM 2885 C C . ALA A 1 430 ? -13.977 -5.405 50.425 1.00 22.12 430 ALA A C 1
ATOM 2886 O O . ALA A 1 430 ? -12.766 -5.174 50.189 1.00 22.82 430 ALA A O 1
ATOM 2888 N N . LYS A 1 431 ? -14.388 -6.393 51.225 1.00 21.41 431 LYS A N 1
ATOM 2889 C CA . LYS A 1 431 ? -13.452 -7.256 51.987 1.00 22.31 431 LYS A CA 1
ATOM 2890 C C . LYS A 1 431 ? -12.693 -8.164 51.025 1.00 21.02 431 LYS A C 1
ATOM 2891 O O . LYS A 1 431 ? -11.481 -8.305 51.201 1.00 20.58 431 LYS A O 1
ATOM 2897 N N . THR A 1 432 ? -13.371 -8.799 50.067 1.00 21.40 432 THR A N 1
ATOM 2898 C CA . THR A 1 432 ? -12.690 -9.644 49.048 1.00 21.27 432 THR A CA 1
ATOM 2899 C C . THR A 1 432 ? -11.542 -8.856 48.377 1.00 20.33 432 THR A C 1
ATOM 2900 O O . THR A 1 432 ? -10.404 -9.354 48.306 1.00 18.94 432 THR A O 1
ATOM 2904 N N . TRP A 1 433 ? -11.859 -7.670 47.877 1.00 19.90 433 TRP A N 1
ATOM 2905 C CA . TRP A 1 433 ? -10.915 -6.808 47.114 1.00 20.74 433 TRP A CA 1
ATOM 2906 C C . TRP A 1 433 ? -9.753 -6.325 47.982 1.00 21.02 433 TRP A C 1
ATOM 2907 O O . TRP A 1 433 ? -8.580 -6.519 47.557 1.00 20.54 433 TRP A O 1
ATOM 2918 N N . LEU A 1 434 ? -10.030 -5.712 49.134 1.00 21.06 434 LEU A N 1
ATOM 2919 C CA . LEU A 1 434 ? -8.933 -5.241 50.021 1.00 20.76 434 LEU A CA 1
ATOM 2920 C C . LEU A 1 434 ? -8.057 -6.435 50.420 1.00 21.38 434 LEU A C 1
ATOM 2921 O O . LEU A 1 434 ? -6.817 -6.294 50.393 1.00 18.66 434 LEU A O 1
ATOM 2926 N N . ASN A 1 435 ? -8.652 -7.603 50.704 1.00 20.19 435 ASN A N 1
ATOM 2927 C CA . ASN A 1 435 ? -7.869 -8.760 51.216 1.00 22.93 435 ASN A CA 1
ATOM 2928 C C . ASN A 1 435 ? -6.982 -9.344 50.106 1.00 22.13 435 ASN A C 1
ATOM 2929 O O . ASN A 1 435 ? -5.923 -9.904 50.453 1.00 21.88 435 ASN A O 1
ATOM 2934 N N . GLU A 1 436 ? -7.371 -9.226 48.836 1.00 22.14 436 GLU A N 1
ATOM 2935 C CA . GLU A 1 436 ? -6.529 -9.657 47.674 1.00 22.63 436 GLU A CA 1
ATOM 2936 C C . GLU A 1 436 ? -5.213 -8.855 47.677 1.00 20.99 436 GLU A C 1
ATOM 2937 O O . GLU A 1 436 ? -4.156 -9.448 47.434 1.00 20.39 436 GLU A O 1
ATOM 2943 N N . VAL A 1 437 ? -5.295 -7.551 47.943 1.00 19.39 437 VAL A N 1
ATOM 2944 C CA . VAL A 1 437 ? -4.117 -6.649 48.105 1.00 19.12 437 VAL A CA 1
ATOM 2945 C C . VAL A 1 437 ? -3.333 -7.063 49.357 1.00 20.25 437 VAL A C 1
ATOM 2946 O O . VAL A 1 437 ? -2.112 -7.195 49.245 1.00 20.51 437 VAL A O 1
ATOM 2950 N N . ARG A 1 438 ? -3.971 -7.231 50.508 1.00 20.62 438 ARG A N 1
ATOM 2951 C CA . ARG A 1 438 ? -3.257 -7.604 51.767 1.00 23.14 438 ARG A CA 1
ATOM 2952 C C . ARG A 1 438 ? -2.562 -8.952 51.579 1.00 23.67 438 ARG A C 1
ATOM 2953 O O . ARG A 1 438 ? -1.388 -9.061 51.926 1.00 23.53 438 ARG A O 1
ATOM 2961 N N . THR A 1 439 ? -3.252 -9.936 51.003 1.00 24.65 439 THR A N 1
ATOM 2962 C CA . THR A 1 439 ? -2.700 -11.303 50.799 1.00 24.42 439 THR A CA 1
ATOM 2963 C C . THR A 1 439 ? -1.468 -11.232 49.890 1.00 24.10 439 THR A C 1
ATOM 2964 O O . THR A 1 439 ? -0.484 -11.925 50.176 1.00 19.48 439 THR A O 1
ATOM 2968 N N . ARG A 1 440 ? -1.501 -10.437 48.810 1.00 24.00 440 ARG A N 1
ATOM 2969 C CA . ARG A 1 440 ? -0.346 -10.329 47.873 1.00 21.37 440 ARG A CA 1
ATOM 2970 C C . ARG A 1 440 ? 0.853 -9.798 48.673 1.00 19.84 440 ARG A C 1
ATOM 2971 O O . ARG A 1 440 ? 2.030 -10.201 48.434 1.00 19.70 440 ARG A O 1
ATOM 2979 N N . ALA A 1 441 ? 0.595 -8.933 49.632 1.00 21.32 441 ALA A N 1
ATOM 2980 C CA . ALA A 1 441 ? 1.665 -8.337 50.471 1.00 21.87 441 ALA A CA 1
ATOM 2981 C C . ALA A 1 441 ? 2.123 -9.279 51.610 1.00 23.26 441 ALA A C 1
ATOM 2982 O O . ALA A 1 441 ? 3.026 -8.904 52.325 1.00 22.17 441 ALA A O 1
ATOM 2984 N N . GLY A 1 442 ? 1.530 -10.461 51.763 1.00 24.87 442 GLY A N 1
ATOM 2985 C CA . GLY A 1 442 ? 1.929 -11.465 52.775 1.00 26.13 442 GLY A CA 1
ATOM 2986 C C . GLY A 1 442 ? 1.227 -11.267 54.117 1.00 26.58 442 GLY A C 1
ATOM 2987 O O . GLY A 1 442 ? 1.653 -11.898 55.102 1.00 25.55 442 GLY A O 1
ATOM 2988 N N . LEU A 1 443 ? 0.205 -10.412 54.166 1.00 23.44 443 LEU A N 1
ATOM 2989 C CA . LEU A 1 443 ? -0.526 -10.075 55.403 1.00 24.94 443 LEU A CA 1
ATOM 2990 C C . LEU A 1 443 ? -1.760 -10.951 55.467 1.00 25.71 443 LEU A C 1
ATOM 2991 O O . LEU A 1 443 ? -2.236 -11.378 54.384 1.00 22.63 443 LEU A O 1
ATOM 2996 N N . ALA A 1 444 ? -2.272 -11.111 56.683 1.00 25.30 444 ALA A N 1
ATOM 2997 C CA . ALA A 1 444 ? -3.587 -11.717 56.988 1.00 26.27 444 ALA A CA 1
ATOM 2998 C C . ALA A 1 444 ? -4.687 -10.804 56.448 1.00 24.74 444 ALA A C 1
ATOM 2999 O O . ALA A 1 444 ? -4.565 -9.550 56.556 1.00 23.05 444 ALA A O 1
ATOM 3001 N N . GLY A 1 445 ? -5.739 -11.406 55.907 1.00 24.21 445 GLY A N 1
ATOM 3002 C CA . GLY A 1 445 ? -6.956 -10.673 55.492 1.00 26.26 445 GLY A CA 1
ATOM 3003 C C . GLY A 1 445 ? -7.627 -10.032 56.700 1.00 27.21 445 GLY A C 1
ATOM 3004 O O . GLY A 1 445 ? -7.372 -10.517 57.836 1.00 27.10 445 GLY A O 1
ATOM 3005 N N . LEU A 1 446 ? -8.389 -8.945 56.504 1.00 24.34 446 LEU A N 1
ATOM 3006 C CA . LEU A 1 446 ? -9.252 -8.363 57.559 1.00 22.21 446 LEU A CA 1
ATOM 3007 C C . LEU A 1 446 ? -10.593 -9.116 57.534 1.00 21.48 446 LEU A C 1
ATOM 3008 O O . LEU A 1 446 ? -11.062 -9.398 56.446 1.00 19.12 446 LEU A O 1
ATOM 3013 N N . ALA A 1 447 ? -11.176 -9.420 58.695 1.00 20.43 447 ALA A N 1
ATOM 3014 C CA . ALA A 1 447 ? -12.495 -10.110 58.783 1.00 21.90 447 ALA A CA 1
ATOM 3015 C C . ALA A 1 447 ? -13.647 -9.155 58.461 1.00 20.75 447 ALA A C 1
ATOM 3016 O O . ALA A 1 447 ? -14.744 -9.620 58.126 1.00 23.25 447 ALA A O 1
ATOM 3018 N N . ASN A 1 448 ? -13.442 -7.868 58.627 1.00 22.42 448 ASN A N 1
ATOM 3019 C CA . ASN A 1 448 ? -14.444 -6.820 58.317 1.00 24.49 448 ASN A CA 1
ATOM 3020 C C . ASN A 1 448 ? -13.646 -5.598 57.850 1.00 24.20 448 ASN A C 1
ATOM 3021 O O . ASN A 1 448 ? -12.591 -5.372 58.429 1.00 27.08 448 ASN A O 1
ATOM 3026 N N . VAL A 1 449 ? -14.111 -4.877 56.838 1.00 22.28 449 VAL A N 1
ATOM 3027 C CA . VAL A 1 449 ? -13.327 -3.753 56.254 1.00 21.84 449 VAL A CA 1
ATOM 3028 C C . VAL A 1 449 ? -14.147 -2.480 56.401 1.00 22.56 449 VAL A C 1
ATOM 3029 O O . VAL A 1 449 ? -15.396 -2.505 56.202 1.00 20.43 449 VAL A O 1
ATOM 3033 N N . THR A 1 450 ? -13.476 -1.419 56.855 1.00 21.11 450 THR A N 1
ATOM 3034 C CA . THR A 1 450 ? -14.039 -0.065 56.965 1.00 21.23 450 THR A CA 1
ATOM 3035 C C . THR A 1 450 ? -13.326 0.867 55.975 1.00 19.61 450 THR A C 1
ATOM 3036 O O . THR A 1 450 ? -12.248 0.524 55.452 1.00 18.22 450 THR A O 1
ATOM 3040 N N . VAL A 1 451 ? -13.907 2.030 55.715 1.00 19.45 451 VAL A N 1
ATOM 3041 C CA . VAL A 1 451 ? -13.277 2.992 54.770 1.00 22.21 451 VAL A CA 1
ATOM 3042 C C . VAL A 1 451 ? -11.889 3.396 55.298 1.00 21.29 451 VAL A C 1
ATOM 3043 O O . VAL A 1 451 ? -10.957 3.486 54.466 1.00 20.25 451 VAL A O 1
ATOM 3047 N N . ASP A 1 452 ? -11.711 3.530 56.614 1.00 21.22 452 ASP A N 1
ATOM 3048 C CA . ASP A 1 452 ? -10.385 3.874 57.195 1.00 20.44 452 ASP A CA 1
ATOM 3049 C C . ASP A 1 452 ? -9.353 2.782 56.900 1.00 21.32 452 ASP A C 1
ATOM 3050 O O . ASP A 1 452 ? -8.206 3.128 56.566 1.00 15.90 452 ASP A O 1
ATOM 3055 N N . ASP A 1 453 ? -9.745 1.506 56.956 1.00 19.69 453 ASP A N 1
ATOM 3056 C CA . ASP A 1 453 ? -8.841 0.389 56.579 1.00 19.70 453 ASP A CA 1
ATOM 3057 C C . ASP A 1 453 ? -8.362 0.585 55.132 1.00 18.47 453 ASP A C 1
ATOM 3058 O O . ASP A 1 453 ? -7.184 0.296 54.867 1.00 18.69 453 ASP A O 1
ATOM 3063 N N . VAL A 1 454 ? -9.263 0.940 54.211 1.00 17.11 454 VAL A N 1
ATOM 3064 C CA . VAL A 1 454 ? -8.891 1.136 52.779 1.00 16.96 454 VAL A CA 1
ATOM 3065 C C . VAL A 1 454 ? -7.877 2.288 52.705 1.00 16.83 454 VAL A C 1
ATOM 3066 O O . VAL A 1 454 ? -6.835 2.123 52.064 1.00 19.08 454 VAL A O 1
ATOM 3070 N N . LEU A 1 455 ? -8.134 3.424 53.354 1.00 18.35 455 LEU A N 1
ATOM 3071 C CA . LEU A 1 455 ? -7.167 4.551 53.311 1.00 17.98 455 LEU A CA 1
ATOM 3072 C C . LEU A 1 455 ? -5.814 4.099 53.875 1.00 19.23 455 LEU A C 1
ATOM 3073 O O . LEU A 1 455 ? -4.735 4.508 53.334 1.00 18.25 455 LEU A O 1
ATOM 3078 N N . THR A 1 456 ? -5.801 3.307 54.945 1.00 17.85 456 THR A N 1
ATOM 3079 C CA . THR A 1 456 ? -4.517 2.817 55.513 1.00 18.98 456 THR A CA 1
ATOM 3080 C C . THR A 1 456 ? -3.821 1.932 54.488 1.00 19.14 456 THR A C 1
ATOM 3081 O O . THR A 1 456 ? -2.601 2.086 54.305 1.00 23.64 456 THR A O 1
ATOM 3085 N N . GLU A 1 457 ? -4.554 1.037 53.839 1.00 18.43 457 GLU A N 1
ATOM 3086 C CA . GLU A 1 457 ? -3.980 0.114 52.838 1.00 19.13 457 GLU A CA 1
ATOM 3087 C C . GLU A 1 457 ? -3.388 0.885 51.647 1.00 17.95 457 GLU A C 1
ATOM 3088 O O . GLU A 1 457 ? -2.295 0.511 51.174 1.00 16.32 457 GLU A O 1
ATOM 3094 N N . ARG A 1 458 ? -4.025 1.972 51.233 1.00 16.68 458 ARG A N 1
ATOM 3095 C CA . ARG A 1 458 ? -3.513 2.855 50.174 1.00 19.07 458 ARG A CA 1
ATOM 3096 C C . ARG A 1 458 ? -2.150 3.413 50.604 1.00 18.28 458 ARG A C 1
ATOM 3097 O O . ARG A 1 458 ? -1.283 3.526 49.754 1.00 17.56 458 ARG A O 1
ATOM 3105 N N . ARG A 1 459 ? -1.980 3.783 51.871 1.00 18.45 459 ARG A N 1
ATOM 3106 C CA . ARG A 1 459 ? -0.704 4.367 52.329 1.00 20.63 459 ARG A CA 1
ATOM 3107 C C . ARG A 1 459 ? 0.399 3.299 52.213 1.00 20.63 459 ARG A C 1
ATOM 3108 O O . ARG A 1 459 ? 1.500 3.601 51.733 1.00 19.21 459 ARG A O 1
ATOM 3116 N N . LEU A 1 460 ? 0.106 2.075 52.633 1.00 19.01 460 LEU A N 1
ATOM 3117 C CA . LEU A 1 460 ? 1.102 0.982 52.596 1.00 19.03 460 LEU A CA 1
ATOM 3118 C C . LEU A 1 460 ? 1.438 0.617 51.139 1.00 20.15 460 LEU A C 1
ATOM 3119 O O . LEU A 1 460 ? 2.619 0.256 50.836 1.00 19.69 460 LEU A O 1
ATOM 3124 N N . GLU A 1 461 ? 0.461 0.686 50.249 1.00 19.94 461 GLU A N 1
ATOM 3125 C CA . GLU A 1 461 ? 0.563 0.102 48.896 1.00 18.25 461 GLU A CA 1
ATOM 3126 C C . GLU A 1 461 ? 1.327 1.045 47.960 1.00 17.59 461 GLU A C 1
ATOM 3127 O O . GLU A 1 461 ? 1.990 0.526 47.058 1.00 15.84 461 GLU A O 1
ATOM 3133 N N . PHE A 1 462 ? 1.240 2.359 48.163 1.00 17.78 462 PHE A N 1
ATOM 3134 C CA . PHE A 1 462 ? 1.583 3.354 47.117 1.00 17.46 462 PHE A CA 1
ATOM 3135 C C . PHE A 1 462 ? 2.707 4.304 47.546 1.00 17.16 462 PHE A C 1
ATOM 3136 O O . PHE A 1 462 ? 2.842 5.387 46.956 1.00 15.40 462 PHE A O 1
ATOM 3144 N N . VAL A 1 463 ? 3.529 3.923 48.514 1.00 16.38 463 VAL A N 1
ATOM 3145 C CA . VAL A 1 463 ? 4.661 4.793 48.943 1.00 17.03 463 VAL A CA 1
ATOM 3146 C C . VAL A 1 463 ? 5.508 5.120 47.708 1.00 17.43 463 VAL A C 1
ATOM 3147 O O . VAL A 1 463 ? 5.930 4.205 47.029 1.00 17.36 463 VAL A O 1
ATOM 3151 N N . GLY A 1 464 ? 5.714 6.408 47.446 1.00 16.80 464 GLY A N 1
ATOM 3152 C CA . GLY A 1 464 ? 6.610 6.887 46.384 1.00 18.66 464 GLY A CA 1
ATOM 3153 C C . GLY A 1 464 ? 5.919 6.924 45.033 1.00 20.44 464 GLY A C 1
ATOM 3154 O O . GLY A 1 464 ? 6.624 7.181 44.022 1.00 20.35 464 GLY A O 1
ATOM 3155 N N . GLU A 1 465 ? 4.600 6.718 45.002 1.00 17.79 465 GLU A N 1
ATOM 3156 C CA . GLU A 1 465 ? 3.815 6.687 43.739 1.00 18.77 465 GLU A CA 1
ATOM 3157 C C . GLU A 1 465 ? 2.890 7.902 43.621 1.00 18.18 465 GLU A C 1
ATOM 3158 O O . GLU A 1 465 ? 2.059 7.920 42.694 1.00 19.99 465 GLU A O 1
ATOM 3164 N N . GLY A 1 466 ? 3.032 8.890 44.506 1.00 18.19 466 GLY A N 1
ATOM 3165 C CA . GLY A 1 466 ? 2.321 10.187 44.394 1.00 20.04 466 GLY A CA 1
ATOM 3166 C C . GLY A 1 466 ? 0.833 10.108 44.706 1.00 18.10 466 GLY A C 1
ATOM 3167 O O . GLY A 1 466 ? 0.082 10.937 44.122 1.00 19.17 466 GLY A O 1
ATOM 3168 N N . LYS A 1 467 ? 0.402 9.193 45.600 1.00 16.97 467 LYS A N 1
ATOM 3169 C CA . LYS A 1 467 ? -1.027 9.001 45.965 1.00 17.64 467 LYS A CA 1
ATOM 3170 C C . LYS A 1 467 ? -1.335 9.645 47.325 1.00 17.45 467 LYS A C 1
ATOM 3171 O O . LYS A 1 467 ? -2.446 10.188 47.504 1.00 18.60 467 LYS A O 1
ATOM 3177 N N . ARG A 1 468 ? -0.404 9.556 48.255 1.00 17.33 468 ARG A N 1
ATOM 3178 C CA . ARG A 1 468 ? -0.669 9.783 49.690 1.00 17.24 468 ARG A CA 1
ATOM 3179 C C . ARG A 1 468 ? -1.168 11.203 49.913 1.00 17.25 468 ARG A C 1
ATOM 3180 O O . ARG A 1 468 ? -2.130 11.338 50.682 1.00 18.22 468 ARG A O 1
ATOM 3188 N N . TYR A 1 469 ? -0.507 12.225 49.352 1.00 17.09 469 TYR A N 1
ATOM 3189 C CA . TYR A 1 469 ? -0.937 13.623 49.607 1.00 17.69 469 TYR A CA 1
ATOM 3190 C C . TYR A 1 469 ? -2.388 13.849 49.157 1.00 17.36 469 TYR A C 1
ATOM 3191 O O . TYR A 1 469 ? -3.205 14.334 49.970 1.00 17.19 469 TYR A O 1
ATOM 3200 N N . PHE A 1 470 ? -2.714 13.535 47.899 1.00 16.82 470 PHE A N 1
ATOM 3201 C CA . PHE A 1 470 ? -4.099 13.650 47.370 1.00 18.60 470 PHE A CA 1
ATOM 3202 C C . PHE A 1 470 ? -5.088 12.807 48.196 1.00 17.47 470 PHE A C 1
ATOM 3203 O O . PHE A 1 470 ? -6.200 13.335 48.449 1.00 16.38 470 PHE A O 1
ATOM 3211 N N . ASP A 1 471 ? -4.709 11.620 48.676 1.00 17.69 471 ASP A N 1
ATOM 3212 C CA . ASP A 1 471 ? -5.596 10.809 49.567 1.00 18.37 471 ASP A CA 1
ATOM 3213 C C . ASP A 1 471 ? -5.841 11.554 50.891 1.00 18.30 471 ASP A C 1
ATOM 3214 O O . ASP A 1 471 ? -6.995 11.514 51.390 1.00 18.38 471 ASP A O 1
ATOM 3219 N N . LEU A 1 472 ? -4.825 12.193 51.475 1.00 17.53 472 LEU A N 1
ATOM 3220 C CA . LEU A 1 472 ? -4.999 12.899 52.767 1.00 17.40 472 LEU A CA 1
ATOM 3221 C C . LEU A 1 472 ? -5.944 14.097 52.548 1.00 17.63 472 LEU A C 1
ATOM 3222 O O . LEU A 1 472 ? -6.826 14.305 53.369 1.00 18.01 472 LEU A O 1
ATOM 3227 N N . VAL A 1 473 ? -5.828 14.805 51.434 1.00 17.49 473 VAL A N 1
ATOM 3228 C CA . VAL A 1 473 ? -6.652 16.021 51.168 1.00 17.22 473 VAL A CA 1
ATOM 3229 C C . VAL A 1 473 ? -8.120 15.646 50.963 1.00 16.93 473 VAL A C 1
ATOM 3230 O O . VAL A 1 473 ? -8.998 16.316 51.551 1.00 15.38 473 VAL A O 1
ATOM 3234 N N . ARG A 1 474 ? -8.376 14.627 50.146 1.00 16.80 474 ARG A N 1
ATOM 3235 C CA . ARG A 1 474 ? -9.766 14.240 49.805 1.00 16.73 474 ARG A CA 1
ATOM 3236 C C . ARG A 1 474 ? -10.454 13.667 51.045 1.00 18.72 474 ARG A C 1
ATOM 3237 O O . ARG A 1 474 ? -11.721 13.757 51.119 1.00 17.92 474 ARG A O 1
ATOM 3245 N N . ALA A 1 475 ? -9.667 13.075 51.953 1.00 18.10 475 ALA A N 1
ATOM 3246 C CA . ALA A 1 475 ? -10.148 12.426 53.195 1.00 19.65 475 ALA A CA 1
ATOM 3247 C C . ALA A 1 475 ? -10.754 13.464 54.137 1.00 19.74 475 ALA A C 1
ATOM 3248 O O . ALA A 1 475 ? -11.532 13.063 54.993 1.00 19.86 475 ALA A O 1
ATOM 3250 N N . GLU A 1 476 ? -10.507 14.747 53.917 1.00 19.35 476 GLU A N 1
ATOM 3251 C CA . GLU A 1 476 ? -11.238 15.822 54.630 1.00 21.53 476 GLU A CA 1
ATOM 3252 C C . GLU A 1 476 ? -12.757 15.678 54.405 1.00 22.35 476 GLU A C 1
ATOM 3253 O O . GLU A 1 476 ? -13.516 16.138 55.270 1.00 24.60 476 GLU A O 1
ATOM 3259 N N . GLY A 1 477 ? -13.193 15.101 53.288 1.00 21.48 477 GLY A N 1
ATOM 3260 C CA . GLY A 1 477 ? -14.609 14.946 52.969 1.00 21.66 477 GLY A CA 1
ATOM 3261 C C . GLY A 1 477 ? -15.083 13.535 53.281 1.00 23.65 477 GLY A C 1
ATOM 3262 O O . GLY A 1 477 ? -16.227 13.247 52.926 1.00 24.86 477 GLY A O 1
ATOM 3263 N N . ILE A 1 478 ? -14.281 12.696 53.946 1.00 21.92 478 ILE A N 1
ATOM 3264 C CA . ILE A 1 478 ? -14.633 11.261 54.171 1.00 22.90 478 ILE A CA 1
ATOM 3265 C C . ILE A 1 478 ? -14.970 11.044 55.646 1.00 24.79 478 ILE A C 1
ATOM 3266 O O . ILE A 1 478 ? -14.048 11.038 56.493 1.00 21.94 478 ILE A O 1
ATOM 3271 N N . SER A 1 479 ? -16.250 10.772 55.906 1.00 23.89 479 SER A N 1
ATOM 3272 C CA . SER A 1 479 ? -16.825 10.601 57.263 1.00 29.49 479 SER A CA 1
ATOM 3273 C C . SER A 1 479 ? -16.026 9.633 58.165 1.00 28.06 479 SER A C 1
ATOM 3274 O O . SER A 1 479 ? -15.676 9.996 59.329 1.00 32.47 479 SER A O 1
ATOM 3277 N N . GLY A 1 480 ? -15.726 8.436 57.715 1.00 28.29 480 GLY A N 1
ATOM 3278 C CA . GLY A 1 480 ? -15.039 7.488 58.625 1.00 29.53 480 GLY A CA 1
ATOM 3279 C C . GLY A 1 480 ? -13.512 7.506 58.531 1.00 27.21 480 GLY A C 1
ATOM 3280 O O . GLY A 1 480 ? -12.906 6.515 58.967 1.00 25.88 480 GLY A O 1
ATOM 3281 N N . ALA A 1 481 ? -12.884 8.569 58.021 1.00 24.39 481 ALA A N 1
ATOM 3282 C CA . ALA A 1 481 ? -11.405 8.669 57.968 1.00 23.14 481 ALA A CA 1
ATOM 3283 C C . ALA A 1 481 ? -10.881 8.937 59.384 1.00 25.42 481 ALA A C 1
ATOM 3284 O O . ALA A 1 481 ? -11.374 9.857 60.004 1.00 26.09 481 ALA A O 1
ATOM 3286 N N . SER A 1 482 ? -9.857 8.214 59.834 1.00 23.72 482 SER A N 1
ATOM 3287 C CA . SER A 1 482 ? -9.180 8.472 61.133 1.00 24.96 482 SER A CA 1
ATOM 3288 C C . SER A 1 482 ? -8.204 9.648 60.969 1.00 25.20 482 SER A C 1
ATOM 3289 O O . SER A 1 482 ? -7.846 10.024 59.800 1.00 21.65 482 SER A O 1
ATOM 3292 N N . ALA A 1 483 ? -7.700 10.135 62.093 1.00 22.38 483 ALA A N 1
ATOM 3293 C CA . ALA A 1 483 ? -6.831 11.325 62.152 1.00 24.24 483 ALA A CA 1
ATOM 3294 C C . ALA A 1 483 ? -5.564 11.079 61.314 1.00 22.74 483 ALA A C 1
ATOM 3295 O O . ALA A 1 483 ? -5.137 12.003 60.596 1.00 25.15 483 ALA A O 1
ATOM 3297 N N . SER A 1 484 ? -5.015 9.868 61.347 1.00 20.57 484 SER A N 1
ATOM 3298 C CA . SER A 1 484 ? -3.750 9.526 60.656 1.00 22.86 484 SER A CA 1
ATOM 3299 C C . SER A 1 484 ? -3.965 9.530 59.131 1.00 20.56 484 SER A C 1
ATOM 3300 O O . SER A 1 484 ? -2.971 9.560 58.410 1.00 21.57 484 SER A O 1
ATOM 3303 N N . ASN A 1 485 ? -5.218 9.577 58.652 1.00 17.77 485 ASN A N 1
ATOM 3304 C CA . ASN A 1 485 ? -5.554 9.438 57.212 1.00 17.87 485 ASN A CA 1
ATOM 3305 C C . ASN A 1 485 ? -6.198 10.728 56.703 1.00 18.85 485 ASN A C 1
ATOM 3306 O O . ASN A 1 485 ? -6.660 10.726 55.542 1.00 19.78 485 ASN A O 1
ATOM 3311 N N . LYS A 1 486 ? -6.140 11.820 57.475 1.00 17.32 486 LYS A N 1
ATOM 3312 C CA . LYS A 1 486 ? -6.699 13.121 57.025 1.00 19.69 486 LYS A CA 1
ATOM 3313 C C . LYS A 1 486 ? -5.616 14.193 57.021 1.00 18.53 486 LYS A C 1
ATOM 3314 O O . LYS A 1 486 ? -4.905 14.282 58.008 1.00 17.20 486 LYS A O 1
ATOM 3320 N N . ALA A 1 487 ? -5.597 15.044 55.985 1.00 17.17 487 ALA A N 1
ATOM 3321 C CA . ALA A 1 487 ? -4.597 16.120 55.798 1.00 17.57 487 ALA A CA 1
ATOM 3322 C C . ALA A 1 487 ? -4.471 16.994 57.061 1.00 19.84 487 ALA A C 1
ATOM 3323 O O . ALA A 1 487 ? -3.306 17.244 57.470 1.00 16.93 487 ALA A O 1
ATOM 3325 N N . THR A 1 488 ? -5.577 17.490 57.631 1.00 17.94 488 THR A N 1
ATOM 3326 C CA . THR A 1 488 ? -5.515 18.492 58.731 1.00 19.32 488 THR A CA 1
ATOM 3327 C C . THR A 1 488 ? -4.834 17.929 59.979 1.00 19.79 488 THR A C 1
ATOM 3328 O O . THR A 1 488 ? -4.310 18.745 60.769 1.00 22.64 488 THR A O 1
ATOM 3332 N N . THR A 1 489 ? -4.877 16.620 60.201 1.00 19.23 489 THR A N 1
ATOM 3333 C CA . THR A 1 489 ? -4.325 15.980 61.415 1.00 20.64 489 THR A CA 1
ATOM 3334 C C . THR A 1 489 ? -3.058 15.188 61.100 1.00 22.61 489 THR A C 1
ATOM 3335 O O . THR A 1 489 ? -2.308 14.954 62.023 1.00 23.20 489 THR A O 1
ATOM 3339 N N . ALA A 1 490 ? -2.814 14.790 59.855 1.00 21.30 490 ALA A N 1
ATOM 3340 C CA . ALA A 1 490 ? -1.610 13.995 59.514 1.00 21.22 490 ALA A CA 1
ATOM 3341 C C . ALA A 1 490 ? -0.468 14.928 59.117 1.00 19.77 490 ALA A C 1
ATOM 3342 O O . ALA A 1 490 ? 0.692 14.518 59.244 1.00 21.79 490 ALA A O 1
ATOM 3344 N N . LEU A 1 491 ? -0.784 16.052 58.482 1.00 19.20 491 LEU A N 1
ATOM 3345 C CA . LEU A 1 491 ? 0.240 16.963 57.898 1.00 17.93 491 LEU A CA 1
ATOM 3346 C C . LEU A 1 491 ? 0.483 18.083 58.905 1.00 17.85 491 LEU A C 1
ATOM 3347 O O . LEU A 1 491 ? -0.008 19.218 58.736 1.00 17.25 491 LEU A O 1
ATOM 3352 N N . VAL A 1 492 ? 1.211 17.730 59.938 1.00 20.30 492 VAL A N 1
ATOM 3353 C CA . VAL A 1 492 ? 1.463 18.605 61.115 1.00 21.37 492 VAL A CA 1
ATOM 3354 C C . VAL A 1 492 ? 2.970 18.691 61.334 1.00 22.23 492 VAL A C 1
ATOM 3355 O O . VAL A 1 492 ? 3.727 17.940 60.729 1.00 22.63 492 VAL A O 1
ATOM 3359 N N . PRO A 1 493 ? 3.453 19.615 62.206 1.00 22.15 493 PRO A N 1
ATOM 3360 C CA . PRO A 1 493 ? 4.885 19.718 62.501 1.00 22.50 493 PRO A CA 1
ATOM 3361 C C . PRO A 1 493 ? 5.481 18.397 63.011 1.00 22.32 493 PRO A C 1
ATOM 3362 O O . PRO A 1 493 ? 4.795 17.657 63.680 1.00 21.13 493 PRO A O 1
ATOM 3366 N N . ASP A 1 494 ? 6.730 18.110 62.621 1.00 22.98 494 ASP A N 1
ATOM 3367 C CA . ASP A 1 494 ? 7.503 16.924 63.077 1.00 22.88 494 ASP A CA 1
ATOM 3368 C C . ASP A 1 494 ? 8.500 17.327 64.170 1.00 22.20 494 ASP A C 1
ATOM 3369 O O . ASP A 1 494 ? 8.767 18.541 64.334 1.00 22.43 494 ASP A O 1
ATOM 3374 N N . GLU A 1 495 ? 9.047 16.319 64.863 1.00 25.39 495 GLU A N 1
ATOM 3375 C CA . GLU A 1 495 ? 9.987 16.471 66.005 1.00 26.93 495 GLU A CA 1
ATOM 3376 C C . GLU A 1 495 ? 11.345 17.007 65.552 1.00 28.70 495 GLU A C 1
ATOM 3377 O O . GLU A 1 495 ? 12.140 17.333 66.431 1.00 31.17 495 GLU A O 1
ATOM 3383 N N . TYR A 1 496 ? 11.620 17.093 64.249 1.00 27.51 496 TYR A N 1
ATOM 3384 C CA . TYR A 1 496 ? 12.950 17.491 63.722 1.00 28.52 496 TYR A CA 1
ATOM 3385 C C . TYR A 1 496 ? 12.933 18.968 63.335 1.00 27.90 496 TYR A C 1
ATOM 3386 O O . TYR A 1 496 ? 13.989 19.437 62.926 1.00 32.23 496 TYR A O 1
ATOM 3395 N N . GLY A 1 497 ? 11.795 19.678 63.378 1.00 24.68 497 GLY A N 1
ATOM 3396 C CA . GLY A 1 497 ? 11.749 21.112 62.997 1.00 25.06 497 GLY A CA 1
ATOM 3397 C C . GLY A 1 497 ? 11.693 21.370 61.492 1.00 23.26 497 GLY A C 1
ATOM 3398 O O . GLY A 1 497 ? 11.917 22.523 61.065 1.00 24.85 497 GLY A O 1
ATOM 3399 N N . TYR A 1 498 ? 11.404 20.350 60.690 1.00 22.01 498 TYR A N 1
ATOM 3400 C CA . TYR A 1 498 ? 11.407 20.438 59.207 1.00 21.43 498 TYR A CA 1
ATOM 3401 C C . TYR A 1 498 ? 10.088 21.059 58.742 1.00 21.01 498 TYR A C 1
ATOM 3402 O O . TYR A 1 498 ? 10.045 22.197 58.284 1.00 21.89 498 TYR A O 1
ATOM 3411 N N . ARG A 1 499 ? 8.986 20.340 58.914 1.00 20.65 499 ARG A N 1
ATOM 3412 C CA . ARG A 1 499 ? 7.638 20.915 58.717 1.00 19.64 499 ARG A CA 1
ATOM 3413 C C . ARG A 1 499 ? 7.281 21.668 59.995 1.00 18.24 499 ARG A C 1
ATOM 3414 O O . ARG A 1 499 ? 7.302 21.035 61.045 1.00 16.50 499 ARG A O 1
ATOM 3422 N N . THR A 1 500 ? 6.983 22.959 59.885 1.00 20.32 500 THR A N 1
ATOM 3423 C CA . THR A 1 500 ? 6.654 23.816 61.060 1.00 23.02 500 THR A CA 1
ATOM 3424 C C . THR A 1 500 ? 5.220 24.339 60.944 1.00 25.68 500 THR A C 1
ATOM 3425 O O . THR A 1 500 ? 4.803 24.930 61.920 1.00 24.08 500 THR A O 1
ATOM 3429 N N . ASN A 1 501 ? 4.516 24.106 59.813 1.00 23.07 501 ASN A N 1
ATOM 3430 C CA . ASN A 1 501 ? 3.108 24.523 59.592 1.00 22.29 501 ASN A CA 1
ATOM 3431 C C . ASN A 1 501 ? 2.242 23.257 59.542 1.00 24.43 501 ASN A C 1
ATOM 3432 O O . ASN A 1 501 ? 2.768 22.148 59.214 1.00 25.50 501 ASN A O 1
ATOM 3437 N N . SER A 1 502 ? 0.976 23.375 59.927 1.00 22.97 502 SER A N 1
ATOM 3438 C CA . SER A 1 502 ? -0.056 22.329 59.716 1.00 22.91 502 SER A CA 1
ATOM 3439 C C . SER A 1 502 ? -0.838 22.634 58.433 1.00 23.75 502 SER A C 1
ATOM 3440 O O . SER A 1 502 ? -1.099 23.809 58.120 1.00 24.54 502 SER A O 1
ATOM 3443 N N . TRP A 1 503 ? -1.162 21.611 57.663 1.00 21.02 503 TRP A N 1
ATOM 3444 C CA . TRP A 1 503 ? -2.001 21.787 56.454 1.00 19.46 503 TRP A CA 1
ATOM 3445 C C . TRP A 1 503 ? -3.397 22.290 56.842 1.00 18.48 503 TRP A C 1
ATOM 3446 O O . TRP A 1 503 ? -3.997 21.713 57.764 1.00 19.89 503 TRP A O 1
ATOM 3457 N N . THR A 1 504 ? -3.908 23.272 56.105 1.00 18.99 504 THR A N 1
ATOM 3458 C CA . THR A 1 504 ? -5.303 23.778 56.191 1.00 19.11 504 THR A CA 1
ATOM 3459 C C . THR A 1 504 ? -5.832 23.956 54.767 1.00 18.70 504 THR A C 1
ATOM 3460 O O . THR A 1 504 ? -5.054 23.889 53.812 1.00 20.02 504 THR A O 1
ATOM 3464 N N . ALA A 1 505 ? -7.144 24.102 54.643 1.00 19.91 505 ALA A N 1
ATOM 3465 C CA . ALA A 1 505 ? -7.884 24.064 53.363 1.00 20.83 505 ALA A CA 1
ATOM 3466 C C . ALA A 1 505 ? -7.330 25.084 52.377 1.00 19.82 505 ALA A C 1
ATOM 3467 O O . ALA A 1 505 ? -7.358 24.835 51.172 1.00 19.89 505 ALA A O 1
ATOM 3469 N N . LYS A 1 506 ? -6.842 26.225 52.851 1.00 18.71 506 LYS A N 1
ATOM 3470 C CA . LYS A 1 506 ? -6.313 27.249 51.912 1.00 21.61 506 LYS A CA 1
ATOM 3471 C C . LYS A 1 506 ? -5.026 26.764 51.213 1.00 18.96 506 LYS A C 1
ATOM 3472 O O . LYS A 1 506 ? -4.645 27.380 50.249 1.00 18.65 506 LYS A O 1
ATOM 3478 N N . LYS A 1 507 ? -4.390 25.702 51.691 1.00 18.35 507 LYS A N 1
ATOM 3479 C CA . LYS A 1 507 ? -3.158 25.136 51.085 1.00 19.27 507 LYS A CA 1
ATOM 3480 C C . LYS A 1 507 ? -3.521 24.123 49.989 1.00 18.89 507 LYS A C 1
ATOM 3481 O O . LYS A 1 507 ? -2.614 23.575 49.385 1.00 20.38 507 LYS A O 1
ATOM 3487 N N . LYS A 1 508 ? -4.804 23.857 49.767 1.00 20.12 508 LYS A N 1
ATOM 3488 C CA . LYS A 1 508 ? -5.283 22.851 48.794 1.00 19.46 508 LYS A CA 1
ATOM 3489 C C . LYS A 1 508 ? -4.957 23.214 47.351 1.00 18.72 508 LYS A C 1
ATOM 3490 O O . LYS A 1 508 ? -4.809 22.285 46.548 1.00 17.26 508 LYS A O 1
ATOM 3496 N N . TYR A 1 509 ? -4.867 24.492 47.019 1.00 17.49 509 TYR A N 1
ATOM 3497 C CA . TYR A 1 509 ? -4.537 24.983 45.655 1.00 18.18 509 TYR A CA 1
ATOM 3498 C C . TYR A 1 509 ? -3.258 25.805 45.769 1.00 18.00 509 TYR A C 1
ATOM 3499 O O . TYR A 1 509 ? -3.279 26.832 46.448 1.00 17.51 509 TYR A O 1
ATOM 3508 N N . ILE A 1 510 ? -2.165 25.324 45.184 1.00 19.34 510 ILE A N 1
ATOM 3509 C CA . ILE A 1 510 ? -0.838 25.982 45.340 1.00 19.01 510 ILE A CA 1
ATOM 3510 C C . ILE A 1 510 ? -0.837 27.288 44.541 1.00 19.01 510 ILE A C 1
ATOM 3511 O O . ILE A 1 510 ? -1.641 27.502 43.637 1.00 17.75 510 ILE A O 1
ATOM 3516 N N . PRO A 1 511 ? 0.095 28.210 44.843 1.00 20.51 511 PRO A N 1
ATOM 3517 C CA . PRO A 1 511 ? 0.210 29.456 44.074 1.00 19.67 511 PRO A CA 1
ATOM 3518 C C . PRO A 1 511 ? 0.416 29.248 42.559 1.00 18.03 511 PRO A C 1
ATOM 3519 O O . PRO A 1 511 ? 1.170 28.384 42.140 1.00 18.58 511 PRO A O 1
ATOM 3523 N N . ILE A 1 512 ? -0.220 30.108 41.767 1.00 17.03 512 ILE A N 1
ATOM 3524 C CA . ILE A 1 512 ? 0.069 30.286 40.318 1.00 18.41 512 ILE A CA 1
ATOM 3525 C C . ILE A 1 512 ? 1.372 31.095 40.227 1.00 20.06 512 ILE A C 1
ATOM 3526 O O . ILE A 1 512 ? 1.558 32.035 41.055 1.00 19.61 512 ILE A O 1
ATOM 3531 N N . ALA A 1 513 ? 2.242 30.747 39.280 1.00 20.39 513 ALA A N 1
ATOM 3532 C CA . ALA A 1 513 ? 3.569 31.377 39.112 1.00 21.75 513 ALA A CA 1
ATOM 3533 C C . ALA A 1 513 ? 3.389 32.835 38.674 1.00 24.63 513 ALA A C 1
ATOM 3534 O O . ALA A 1 513 ? 2.513 33.131 37.846 1.00 22.68 513 ALA A O 1
ATOM 3536 N N . GLN A 1 514 ? 4.200 33.731 39.231 1.00 28.57 514 GLN A N 1
ATOM 3537 C CA . GLN A 1 514 ? 4.081 35.193 38.984 1.00 29.00 514 GLN A CA 1
ATOM 3538 C C . GLN A 1 514 ? 4.100 35.467 37.471 1.00 28.59 514 GLN A C 1
ATOM 3539 O O . GLN A 1 514 ? 3.333 36.319 37.032 1.00 27.95 514 GLN A O 1
ATOM 3545 N N . GLY A 1 515 ? 4.905 34.740 36.704 1.00 30.27 515 GLY A N 1
ATOM 3546 C CA . GLY A 1 515 ? 4.991 34.833 35.231 1.00 29.41 515 GLY A CA 1
ATOM 3547 C C . GLY A 1 515 ? 3.639 34.700 34.542 1.00 32.26 515 GLY A C 1
ATOM 3548 O O . GLY A 1 515 ? 3.381 35.452 33.566 1.00 28.92 515 GLY A O 1
ATOM 3549 N N . GLU A 1 516 ? 2.779 33.787 35.013 1.00 27.83 516 GLU A N 1
ATOM 3550 C CA . GLU A 1 516 ? 1.428 33.574 34.429 1.00 26.07 516 GLU A CA 1
ATOM 3551 C C . GLU A 1 516 ? 0.553 34.792 34.719 1.00 25.37 516 GLU A C 1
ATOM 3552 O O . GLU A 1 516 ? -0.159 35.233 33.811 1.00 25.40 516 GLU A O 1
ATOM 3558 N N . LEU A 1 517 ? 0.628 35.320 35.943 1.00 24.66 517 LEU A N 1
ATOM 3559 C CA . LEU A 1 517 ? -0.120 36.528 36.355 1.00 27.34 517 LEU A CA 1
ATOM 3560 C C . LEU A 1 517 ? 0.334 37.704 35.482 1.00 28.75 517 LEU A C 1
ATOM 3561 O O . LEU A 1 517 ? -0.536 38.481 35.063 1.00 28.08 517 LEU A O 1
ATOM 3566 N N . ASP A 1 518 ? 1.638 37.827 35.240 1.00 31.27 518 ASP A N 1
ATOM 3567 C CA . ASP A 1 518 ? 2.249 38.909 34.417 1.00 34.33 518 ASP A CA 1
ATOM 3568 C C . ASP A 1 518 ? 1.789 38.768 32.956 1.00 34.43 518 ASP A C 1
ATOM 3569 O O . ASP A 1 518 ? 1.487 39.810 32.374 1.00 36.34 518 ASP A O 1
ATOM 3574 N N . SER A 1 519 ? 1.683 37.560 32.390 1.00 32.60 519 SER A N 1
ATOM 3575 C CA . SER A 1 519 ? 1.154 37.322 31.008 1.00 33.84 519 SER A CA 1
ATOM 3576 C C . SER A 1 519 ? -0.340 37.624 30.893 1.00 32.02 519 SER A C 1
ATOM 3577 O O . SER A 1 519 ? -0.782 37.900 29.762 1.00 31.65 519 SER A O 1
ATOM 3580 N N . ASP A 1 520 ? -1.110 37.379 31.956 1.00 30.48 520 ASP A N 1
ATOM 3581 C CA . ASP A 1 520 ? -2.592 37.362 31.870 1.00 29.14 520 ASP A CA 1
ATOM 3582 C C . ASP A 1 520 ? -3.161 38.147 33.037 1.00 26.09 520 ASP A C 1
ATOM 3583 O O . ASP A 1 520 ? -3.393 37.600 34.120 1.00 24.81 520 ASP A O 1
ATOM 3588 N N . PRO A 1 521 ? -3.480 39.439 32.836 1.00 26.35 521 PRO A N 1
ATOM 3589 C CA . PRO A 1 521 ? -3.941 40.259 33.953 1.00 25.14 521 PRO A CA 1
ATOM 3590 C C . PRO A 1 521 ? -5.329 39.848 34.464 1.00 24.05 521 PRO A C 1
ATOM 3591 O O . PRO A 1 521 ? -5.761 40.324 35.517 1.00 23.02 521 PRO A O 1
ATOM 3595 N N . ALA A 1 522 ? -6.025 38.968 33.744 1.00 22.92 522 ALA A N 1
ATOM 3596 C CA . ALA A 1 522 ? -7.365 38.476 34.154 1.00 23.66 522 ALA A CA 1
ATOM 3597 C C . ALA A 1 522 ? -7.240 37.388 35.234 1.00 21.91 522 ALA A C 1
ATOM 3598 O O . ALA A 1 522 ? -8.224 37.168 35.960 1.00 22.38 522 ALA A O 1
ATOM 3600 N N . LEU A 1 523 ? -6.095 36.700 35.331 1.00 22.92 523 LEU A N 1
ATOM 3601 C CA . LEU A 1 523 ? -5.907 35.585 36.302 1.00 23.44 523 LEU A CA 1
ATOM 3602 C C . LEU A 1 523 ? -5.952 36.120 37.723 1.00 23.85 523 LEU A C 1
ATOM 3603 O O . LEU A 1 523 ? -5.248 37.120 37.996 1.00 23.96 523 LEU A O 1
ATOM 3608 N N . VAL A 1 524 ? -6.670 35.435 38.603 1.00 22.86 524 VAL A N 1
ATOM 3609 C CA . VAL A 1 524 ? -6.676 35.762 40.047 1.00 22.29 524 VAL A CA 1
ATOM 3610 C C . VAL A 1 524 ? -5.832 34.723 40.793 1.00 21.40 524 VAL A C 1
ATOM 3611 O O . VAL A 1 524 ? -6.042 33.520 40.592 1.00 20.09 524 VAL A O 1
ATOM 3615 N N . GLN A 1 525 ? -4.939 35.189 41.667 1.00 20.75 525 GLN A N 1
ATOM 3616 C CA . GLN A 1 525 ? -4.044 34.314 42.470 1.00 20.74 525 GLN A CA 1
ATOM 3617 C C . GLN A 1 525 ? -4.917 33.509 43.434 1.00 20.63 525 GLN A C 1
ATOM 3618 O O . GLN A 1 525 ? -5.918 34.044 43.951 1.00 18.95 525 GLN A O 1
ATOM 3624 N N . ASN A 1 526 ? -4.545 32.258 43.697 1.00 19.64 526 ASN A N 1
ATOM 3625 C CA . ASN A 1 526 ? -5.192 31.442 44.742 1.00 19.55 526 ASN A CA 1
ATOM 3626 C C . ASN A 1 526 ? -4.937 32.108 46.094 1.00 20.67 526 ASN A C 1
ATOM 3627 O O . ASN A 1 526 ? -3.832 32.652 46.260 1.00 21.16 526 ASN A O 1
ATOM 3632 N N . ALA A 1 527 ? -5.901 32.052 47.005 1.00 21.24 527 ALA A N 1
ATOM 3633 C CA . ALA A 1 527 ? -5.811 32.595 48.387 1.00 23.23 527 ALA A CA 1
ATOM 3634 C C . ALA A 1 527 ? -5.109 31.554 49.279 1.00 22.48 527 ALA A C 1
ATOM 3635 O O . ALA A 1 527 ? -5.758 30.998 50.166 1.00 21.90 527 ALA A O 1
ATOM 3637 N N . TYR A 1 528 ? -3.815 31.308 49.041 1.00 21.59 528 TYR A N 1
ATOM 3638 C CA . TYR A 1 528 ? -3.004 30.236 49.676 1.00 19.06 528 TYR A CA 1
ATOM 3639 C C . TYR A 1 528 ? -2.340 30.772 50.946 1.00 22.39 528 TYR A C 1
ATOM 3640 O O . TYR A 1 528 ? -2.281 30.028 51.966 1.00 19.36 528 TYR A O 1
ATOM 3649 N N . LYS A 1 529 ? -1.911 32.043 50.897 1.00 27.03 529 LYS A N 1
ATOM 3650 C CA . LYS A 1 529 ? -1.045 32.691 51.913 1.00 33.31 529 LYS A CA 1
ATOM 3651 C C . LYS A 1 529 ? -1.786 32.782 53.251 1.00 39.12 529 LYS A C 1
ATOM 3652 O O . LYS A 1 529 ? -1.188 32.573 54.321 1.00 44.55 529 LYS A O 1
ATOM 3659 N N . THR B 1 43 ? 13.269 28.527 -1.473 1.00 56.84 43 THR B N 1
ATOM 3660 C CA . THR B 1 43 ? 12.806 29.681 -0.651 1.00 56.15 43 THR B CA 1
ATOM 3661 C C . THR B 1 43 ? 14.016 30.281 0.072 1.00 61.53 43 THR B C 1
ATOM 3662 O O . THR B 1 43 ? 14.719 29.528 0.778 1.00 63.26 43 THR B O 1
ATOM 3664 N N . ASP B 1 44 ? 14.257 31.581 -0.110 1.00 67.05 44 ASP B N 1
ATOM 3665 C CA . ASP B 1 44 ? 15.265 32.356 0.664 1.00 70.03 44 ASP B CA 1
ATOM 3666 C C . ASP B 1 44 ? 14.891 32.264 2.156 1.00 71.18 44 ASP B C 1
ATOM 3667 O O . ASP B 1 44 ? 15.828 32.275 2.993 1.00 73.48 44 ASP B O 1
ATOM 3672 N N . GLU B 1 45 ? 13.588 32.138 2.467 1.00 66.31 45 GLU B N 1
ATOM 3673 C CA . GLU B 1 45 ? 13.031 31.984 3.844 1.00 63.10 45 GLU B CA 1
ATOM 3674 C C . GLU B 1 45 ? 13.516 30.655 4.444 1.00 61.19 45 GLU B C 1
ATOM 3675 O O . GLU B 1 45 ? 14.051 30.692 5.571 1.00 59.06 45 GLU B O 1
ATOM 3677 N N . HIS B 1 46 ? 13.363 29.533 3.727 1.00 56.95 46 HIS B N 1
ATOM 3678 C CA . HIS B 1 46 ? 13.693 28.171 4.237 1.00 53.06 46 HIS B CA 1
ATOM 3679 C C . HIS B 1 46 ? 15.225 28.007 4.328 1.00 49.02 46 HIS B C 1
ATOM 3680 O O . HIS B 1 46 ? 15.703 27.363 5.268 1.00 47.07 46 HIS B O 1
ATOM 3682 N N . ILE B 1 47 ? 15.989 28.591 3.414 1.00 45.83 47 ILE B N 1
ATOM 3683 C CA . ILE B 1 47 ? 17.474 28.582 3.504 1.00 48.35 47 ILE B CA 1
ATOM 3684 C C . ILE B 1 47 ? 17.895 29.356 4.764 1.00 46.42 47 ILE B C 1
ATOM 3685 O O . ILE B 1 47 ? 18.747 28.841 5.504 1.00 43.01 47 ILE B O 1
ATOM 3690 N N . GLN B 1 48 ? 17.317 30.533 5.014 1.00 44.74 48 GLN B N 1
ATOM 3691 C CA . GLN B 1 48 ? 17.693 31.390 6.175 1.00 48.22 48 GLN B CA 1
ATOM 3692 C C . GLN B 1 48 ? 17.446 30.580 7.457 1.00 49.47 48 GLN B C 1
ATOM 3693 O O . GLN B 1 48 ? 18.243 30.704 8.411 1.00 46.42 48 GLN B O 1
ATOM 3695 N N . GLU B 1 49 ? 16.410 29.739 7.466 1.00 48.76 49 GLU B N 1
ATOM 3696 C CA . GLU B 1 49 ? 16.009 28.955 8.656 1.00 47.93 49 GLU B CA 1
ATOM 3697 C C . GLU B 1 49 ? 16.971 27.774 8.835 1.00 43.50 49 GLU B C 1
ATOM 3698 O O . GLU B 1 49 ? 17.274 27.453 9.989 1.00 44.34 49 GLU B O 1
ATOM 3704 N N . ALA B 1 50 ? 17.505 27.214 7.754 1.00 36.73 50 ALA B N 1
ATOM 3705 C CA . ALA B 1 50 ? 18.600 26.221 7.823 1.00 38.62 50 ALA B CA 1
ATOM 3706 C C . ALA B 1 50 ? 19.891 26.869 8.372 1.00 37.40 50 ALA B C 1
ATOM 3707 O O . ALA B 1 50 ? 20.652 26.177 9.067 1.00 31.74 50 ALA B O 1
ATOM 3709 N N . LEU B 1 51 ? 20.154 28.131 8.035 1.00 36.14 51 LEU B N 1
ATOM 3710 C CA . LEU B 1 51 ? 21.365 28.854 8.489 1.00 36.50 51 LEU B CA 1
ATOM 3711 C C . LEU B 1 51 ? 21.239 29.167 9.983 1.00 36.00 51 LEU B C 1
ATOM 3712 O O . LEU B 1 51 ? 22.232 28.966 10.721 1.00 34.06 51 LEU B O 1
ATOM 3717 N N . ILE B 1 52 ? 20.056 29.589 10.428 1.00 35.64 52 ILE B N 1
ATOM 3718 C CA . ILE B 1 52 ? 19.760 29.791 11.874 1.00 38.15 52 ILE B CA 1
ATOM 3719 C C . ILE B 1 52 ? 20.025 28.467 12.605 1.00 37.03 52 ILE B C 1
ATOM 3720 O O . ILE B 1 52 ? 20.677 28.483 13.686 1.00 37.98 52 ILE B O 1
ATOM 3725 N N . ALA B 1 53 ? 19.556 27.362 12.041 1.00 30.30 53 ALA B N 1
ATOM 3726 C CA . ALA B 1 53 ? 19.675 26.022 12.641 1.00 30.40 53 ALA B CA 1
ATOM 3727 C C . ALA B 1 53 ? 21.159 25.714 12.855 1.00 29.21 53 ALA B C 1
ATOM 3728 O O . ALA B 1 53 ? 21.483 25.136 13.909 1.00 31.53 53 ALA B O 1
ATOM 3730 N N . ALA B 1 54 ? 22.017 26.119 11.921 1.00 25.85 54 ALA B N 1
ATOM 3731 C CA . ALA B 1 54 ? 23.479 25.920 11.994 1.00 28.85 54 ALA B CA 1
ATOM 3732 C C . ALA B 1 54 ? 24.133 26.813 13.074 1.00 27.15 54 ALA B C 1
ATOM 3733 O O . ALA B 1 54 ? 25.114 26.366 13.635 1.00 27.45 54 ALA B O 1
ATOM 3735 N N . TYR B 1 55 ? 23.617 28.008 13.341 1.00 25.51 55 TYR B N 1
ATOM 3736 C CA . TYR B 1 55 ? 24.048 28.899 14.459 1.00 26.90 55 TYR B CA 1
ATOM 3737 C C . TYR B 1 55 ? 23.596 28.365 15.826 1.00 27.73 55 TYR B C 1
ATOM 3738 O O . TYR B 1 55 ? 24.256 28.698 16.842 1.00 30.74 55 TYR B O 1
ATOM 3747 N N . ASP B 1 56 ? 22.523 27.563 15.886 1.00 26.40 56 ASP B N 1
ATOM 3748 C CA . ASP B 1 56 ? 21.812 27.254 17.157 1.00 29.10 56 ASP B CA 1
ATOM 3749 C C . ASP B 1 56 ? 22.723 26.532 18.154 1.00 27.49 56 ASP B C 1
ATOM 3750 O O . ASP B 1 56 ? 22.752 26.883 19.341 1.00 25.79 56 ASP B O 1
ATOM 3755 N N . PRO B 1 57 ? 23.510 25.522 17.719 1.00 25.04 57 PRO B N 1
ATOM 3756 C CA . PRO B 1 57 ? 24.350 24.746 18.642 1.00 26.31 57 PRO B CA 1
ATOM 3757 C C . PRO B 1 57 ? 25.384 25.564 19.441 1.00 28.54 57 PRO B C 1
ATOM 3758 O O . PRO B 1 57 ? 25.790 25.083 20.487 1.00 29.96 57 PRO B O 1
ATOM 3762 N N . LEU B 1 58 ? 25.763 26.757 18.967 1.00 28.71 58 LEU B N 1
ATOM 3763 C CA . LEU B 1 58 ? 26.657 27.702 19.698 1.00 30.78 58 LEU B CA 1
ATOM 3764 C C . LEU B 1 58 ? 26.122 27.893 21.123 1.00 31.33 58 LEU B C 1
ATOM 3765 O O . LEU B 1 58 ? 26.935 28.147 22.038 1.00 35.01 58 LEU B O 1
ATOM 3770 N N . HIS B 1 59 ? 24.802 27.815 21.283 1.00 33.57 59 HIS B N 1
ATOM 3771 C CA . HIS B 1 59 ? 24.058 28.140 22.524 1.00 34.33 59 HIS B CA 1
ATOM 3772 C C . HIS B 1 59 ? 23.899 26.905 23.414 1.00 34.64 59 HIS B C 1
ATOM 3773 O O . HIS B 1 59 ? 23.597 27.095 24.604 1.00 34.50 59 HIS B O 1
ATOM 3780 N N . TRP B 1 60 ? 24.103 25.692 22.873 1.00 34.86 60 TRP B N 1
ATOM 3781 C CA . TRP B 1 60 ? 23.657 24.424 23.515 1.00 33.84 60 TRP B CA 1
ATOM 3782 C C . TRP B 1 60 ? 24.340 24.189 24.865 1.00 34.61 60 TRP B C 1
ATOM 3783 O O . TRP B 1 60 ? 23.678 23.689 25.770 1.00 36.12 60 TRP B O 1
ATOM 3794 N N . PRO B 1 61 ? 25.638 24.506 25.080 1.00 35.95 61 PRO B N 1
ATOM 3795 C CA . PRO B 1 61 ? 26.245 24.320 26.404 1.00 36.48 61 PRO B CA 1
ATOM 3796 C C . PRO B 1 61 ? 25.471 25.029 27.530 1.00 41.53 61 PRO B C 1
ATOM 3797 O O . PRO B 1 61 ? 25.048 24.336 28.474 1.00 43.00 61 PRO B O 1
ATOM 3801 N N . ASP B 1 62 ? 25.259 26.350 27.400 1.00 40.45 62 ASP B N 1
ATOM 3802 C CA . ASP B 1 62 ? 24.599 27.228 28.410 1.00 46.03 62 ASP B CA 1
ATOM 3803 C C . ASP B 1 62 ? 23.086 26.962 28.491 1.00 48.29 62 ASP B C 1
ATOM 3804 O O . ASP B 1 62 ? 22.484 27.469 29.442 1.00 44.17 62 ASP B O 1
ATOM 3809 N N . TRP B 1 63 ? 22.482 26.295 27.496 1.00 47.87 63 TRP B N 1
ATOM 3810 C CA . TRP B 1 63 ? 21.051 25.873 27.498 1.00 50.65 63 TRP B CA 1
ATOM 3811 C C . TRP B 1 63 ? 20.934 24.498 28.162 1.00 57.20 63 TRP B C 1
ATOM 3812 O O . TRP B 1 63 ? 19.810 24.162 28.585 1.00 56.55 63 TRP B O 1
ATOM 3823 N N . GLY B 1 64 ? 22.044 23.743 28.221 1.00 58.52 64 GLY B N 1
ATOM 3824 C CA . GLY B 1 64 ? 22.166 22.432 28.899 1.00 62.72 64 GLY B CA 1
ATOM 3825 C C . GLY B 1 64 ? 21.825 21.247 27.993 1.00 62.23 64 GLY B C 1
ATOM 3826 O O . GLY B 1 64 ? 20.615 21.011 27.768 1.00 59.17 64 GLY B O 1
ATOM 3827 N N . LEU B 1 65 ? 22.843 20.516 27.507 1.00 56.20 65 LEU B N 1
ATOM 3828 C CA . LEU B 1 65 ? 22.702 19.213 26.793 1.00 59.10 65 LEU B CA 1
ATOM 3829 C C . LEU B 1 65 ? 22.814 18.086 27.830 1.00 65.73 65 LEU B C 1
ATOM 3830 O O . LEU B 1 65 ? 23.870 17.435 27.871 1.00 73.09 65 LEU B O 1
ATOM 3832 N N . GLY B 1 66 ? 21.763 17.897 28.644 1.00 68.64 66 GLY B N 1
ATOM 3833 C CA . GLY B 1 66 ? 21.703 16.953 29.781 1.00 65.42 66 GLY B CA 1
ATOM 3834 C C . GLY B 1 66 ? 22.157 17.613 31.077 1.00 64.74 66 GLY B C 1
ATOM 3835 O O . GLY B 1 66 ? 21.371 17.655 32.048 1.00 64.83 66 GLY B O 1
ATOM 3836 N N . GLN B 1 67 ? 23.398 18.095 31.097 1.00 60.58 67 GLN B N 1
ATOM 3837 C CA . GLN B 1 67 ? 23.970 18.920 32.189 1.00 59.08 67 GLN B CA 1
ATOM 3838 C C . GLN B 1 67 ? 24.206 20.335 31.642 1.00 51.66 67 GLN B C 1
ATOM 3839 O O . GLN B 1 67 ? 24.468 20.501 30.442 1.00 47.30 67 GLN B O 1
ATOM 3841 N N . TYR B 1 68 ? 24.087 21.338 32.499 1.00 47.92 68 TYR B N 1
ATOM 3842 C CA . TYR B 1 68 ? 24.489 22.718 32.166 1.00 44.39 68 TYR B CA 1
ATOM 3843 C C . TYR B 1 68 ? 26.016 22.718 31.999 1.00 40.82 68 TYR B C 1
ATOM 3844 O O . TYR B 1 68 ? 26.723 21.972 32.688 1.00 33.38 68 TYR B O 1
ATOM 3853 N N . ASN B 1 69 ? 26.501 23.540 31.082 1.00 36.58 69 ASN B N 1
ATOM 3854 C CA . ASN B 1 69 ? 27.943 23.668 30.753 1.00 33.42 69 ASN B CA 1
ATOM 3855 C C . ASN B 1 69 ? 28.176 25.112 30.284 1.00 32.85 69 ASN B C 1
ATOM 3856 O O . ASN B 1 69 ? 27.170 25.852 30.151 1.00 32.67 69 ASN B O 1
ATOM 3861 N N . ALA B 1 70 ? 29.443 25.523 30.111 1.00 29.69 70 ALA B N 1
ATOM 3862 C CA . ALA B 1 70 ? 29.824 26.824 29.531 1.00 24.77 70 ALA B CA 1
ATOM 3863 C C . ALA B 1 70 ? 31.220 26.728 28.905 1.00 24.79 70 ALA B C 1
ATOM 3864 O O . ALA B 1 70 ? 32.102 25.979 29.459 1.00 21.43 70 ALA B O 1
ATOM 3866 N N . LEU B 1 71 ? 31.403 27.397 27.763 1.00 22.09 71 LEU B N 1
ATOM 3867 C CA . LEU B 1 71 ? 32.683 27.323 26.998 1.00 24.37 71 LEU B CA 1
ATOM 3868 C C . LEU B 1 71 ? 33.813 27.944 27.815 1.00 22.31 71 LEU B C 1
ATOM 3869 O O . LEU B 1 71 ? 34.927 27.404 27.757 1.00 23.52 71 LEU B O 1
ATOM 3874 N N . ASN B 1 72 ? 33.551 29.010 28.574 1.00 22.20 72 ASN B N 1
ATOM 3875 C CA . ASN B 1 72 ? 34.600 29.653 29.416 1.00 23.06 72 ASN B CA 1
ATOM 3876 C C . ASN B 1 72 ? 34.988 28.688 30.540 1.00 22.62 72 ASN B C 1
ATOM 3877 O O . ASN B 1 72 ? 36.222 28.507 30.753 1.00 22.87 72 ASN B O 1
ATOM 3882 N N . ILE B 1 73 ? 34.028 27.987 31.155 1.00 20.51 73 ILE B N 1
ATOM 3883 C CA . ILE B 1 73 ? 34.360 26.976 32.218 1.00 21.78 73 ILE B CA 1
ATOM 3884 C C . ILE B 1 73 ? 35.277 25.906 31.612 1.00 19.35 73 ILE B C 1
ATOM 3885 O O . ILE B 1 73 ? 36.320 25.591 32.208 1.00 19.15 73 ILE B O 1
ATOM 3890 N N . ASP B 1 74 ? 34.890 25.358 30.465 1.00 20.86 74 ASP B N 1
ATOM 3891 C CA . ASP B 1 74 ? 35.654 24.280 29.782 1.00 22.94 74 ASP B CA 1
ATOM 3892 C C . ASP B 1 74 ? 37.067 24.798 29.475 1.00 21.40 74 ASP B C 1
ATOM 3893 O O . ASP B 1 74 ? 38.007 24.014 29.604 1.00 20.01 74 ASP B O 1
ATOM 3898 N N . GLY B 1 75 ? 37.199 26.071 29.111 1.00 21.06 75 GLY B N 1
ATOM 3899 C CA . GLY B 1 75 ? 38.484 26.699 28.754 1.00 20.85 75 GLY B CA 1
ATOM 3900 C C . GLY B 1 75 ? 39.292 27.165 29.949 1.00 22.58 75 GLY B C 1
ATOM 3901 O O . GLY B 1 75 ? 40.450 27.578 29.732 1.00 24.81 75 GLY B O 1
ATOM 3902 N N . GLU B 1 76 ? 38.739 27.158 31.172 1.00 20.38 76 GLU B N 1
ATOM 3903 C CA . GLU B 1 76 ? 39.468 27.628 32.380 1.00 19.63 76 GLU B CA 1
ATOM 3904 C C . GLU B 1 76 ? 39.861 26.462 33.301 1.00 20.84 76 GLU B C 1
ATOM 3905 O O . GLU B 1 76 ? 40.927 26.546 33.924 1.00 20.09 76 GLU B O 1
ATOM 3911 N N . ILE B 1 77 ? 39.067 25.383 33.367 1.00 20.82 77 ILE B N 1
ATOM 3912 C CA . ILE B 1 77 ? 39.192 24.413 34.500 1.00 21.97 77 ILE B CA 1
ATOM 3913 C C . ILE B 1 77 ? 40.516 23.654 34.411 1.00 21.47 77 ILE B C 1
ATOM 3914 O O . ILE B 1 77 ? 40.950 23.148 35.455 1.00 20.62 77 ILE B O 1
ATOM 3919 N N . MET B 1 78 ? 41.095 23.497 33.227 1.00 19.47 78 MET B N 1
ATOM 3920 C CA . MET B 1 78 ? 42.383 22.777 33.118 1.00 20.09 78 MET B CA 1
ATOM 3921 C C . MET B 1 78 ? 43.556 23.744 33.322 1.00 18.61 78 MET B C 1
ATOM 3922 O O . MET B 1 78 ? 44.690 23.274 33.359 1.00 18.60 78 MET B O 1
ATOM 3927 N N . GLY B 1 79 ? 43.280 25.040 33.478 1.00 19.03 79 GLY B N 1
ATOM 3928 C CA . GLY B 1 79 ? 44.330 26.055 33.695 1.00 18.43 79 GLY B CA 1
ATOM 3929 C C . GLY B 1 79 ? 44.519 26.382 35.168 1.00 19.76 79 GLY B C 1
ATOM 3930 O O . GLY B 1 79 ? 44.346 25.470 36.034 1.00 19.54 79 GLY B O 1
ATOM 3931 N N . ASP B 1 80 ? 44.878 27.640 35.456 1.00 20.88 80 ASP B N 1
ATOM 3932 C CA . ASP B 1 80 ? 45.345 28.044 36.809 1.00 21.88 80 ASP B CA 1
ATOM 3933 C C . ASP B 1 80 ? 44.606 29.280 37.334 1.00 21.95 80 ASP B C 1
ATOM 3934 O O . ASP B 1 80 ? 45.028 29.762 38.407 1.00 22.61 80 ASP B O 1
ATOM 3939 N N . ASN B 1 81 ? 43.508 29.739 36.722 1.00 19.87 81 ASN B N 1
ATOM 3940 C CA . ASN B 1 81 ? 42.798 30.968 37.214 1.00 20.37 81 ASN B CA 1
ATOM 3941 C C . ASN B 1 81 ? 41.810 30.629 38.363 1.00 22.16 81 ASN B C 1
ATOM 3942 O O . ASN B 1 81 ? 41.590 31.476 39.271 1.00 17.86 81 ASN B O 1
ATOM 3947 N N . PHE B 1 82 ? 41.220 29.430 38.337 1.00 20.55 82 PHE B N 1
ATOM 3948 C CA . PHE B 1 82 ? 40.043 29.078 39.173 1.00 22.74 82 PHE B CA 1
ATOM 3949 C C . PHE B 1 82 ? 40.235 27.718 39.834 1.00 21.41 82 PHE B C 1
ATOM 3950 O O . PHE B 1 82 ? 41.119 26.926 39.441 1.00 20.21 82 PHE B O 1
ATOM 3958 N N . TRP B 1 83 ? 39.370 27.453 40.796 1.00 20.64 83 TRP B N 1
ATOM 3959 C CA . TRP B 1 83 ? 39.072 26.087 41.287 1.00 20.36 83 TRP B CA 1
ATOM 3960 C C . TRP B 1 83 ? 37.773 25.661 40.629 1.00 20.37 83 TRP B C 1
ATOM 3961 O O . TRP B 1 83 ? 37.004 26.542 40.166 1.00 21.34 83 TRP B O 1
ATOM 3972 N N . VAL B 1 84 ? 37.522 24.360 40.612 1.00 20.94 84 VAL B N 1
ATOM 3973 C CA . VAL B 1 84 ? 36.270 23.832 40.013 1.00 20.60 84 VAL B CA 1
ATOM 3974 C C . VAL B 1 84 ? 35.095 24.160 40.942 1.00 20.04 84 VAL B C 1
ATOM 3975 O O . VAL B 1 84 ? 34.102 24.647 40.450 1.00 19.47 84 VAL B O 1
ATOM 3979 N N . GLY B 1 85 ? 35.202 23.918 42.249 1.00 20.21 85 GLY B N 1
ATOM 3980 C CA . GLY B 1 85 ? 34.107 24.236 43.171 1.00 19.02 85 GLY B CA 1
ATOM 3981 C C . GLY B 1 85 ? 32.966 23.254 43.008 1.00 19.38 85 GLY B C 1
ATOM 3982 O O . GLY B 1 85 ? 33.244 22.067 42.768 1.00 19.29 85 GLY B O 1
ATOM 3983 N N . GLY B 1 86 ? 31.728 23.734 43.124 1.00 20.33 86 GLY B N 1
ATOM 3984 C CA . GLY B 1 86 ? 30.554 22.868 43.293 1.00 23.45 86 GLY B CA 1
ATOM 3985 C C . GLY B 1 86 ? 30.417 22.356 44.721 1.00 25.58 86 GLY B C 1
ATOM 3986 O O . GLY B 1 86 ? 31.226 22.756 45.610 1.00 24.53 86 GLY B O 1
ATOM 3987 N N . ALA B 1 87 ? 29.399 21.524 44.968 1.00 26.25 87 ALA B N 1
ATOM 3988 C CA . ALA B 1 87 ? 29.074 21.014 46.323 1.00 26.62 87 ALA B CA 1
ATOM 3989 C C . ALA B 1 87 ? 30.263 20.228 46.878 1.00 27.02 87 ALA B C 1
ATOM 3990 O O . ALA B 1 87 ? 30.607 20.461 48.037 1.00 31.63 87 ALA B O 1
ATOM 3992 N N . THR B 1 88 ? 30.852 19.342 46.082 1.00 26.73 88 THR B N 1
ATOM 3993 C CA . THR B 1 88 ? 32.016 18.494 46.451 1.00 27.14 88 THR B CA 1
ATOM 3994 C C . THR B 1 88 ? 32.780 18.148 45.170 1.00 27.86 88 THR B C 1
ATOM 3995 O O . THR B 1 88 ? 32.316 18.548 44.081 1.00 27.64 88 THR B O 1
ATOM 3999 N N . LYS B 1 89 ? 33.842 17.342 45.275 1.00 28.52 89 LYS B N 1
ATOM 4000 C CA . LYS B 1 89 ? 34.675 16.912 44.124 1.00 29.16 89 LYS B CA 1
ATOM 4001 C C . LYS B 1 89 ? 33.913 15.908 43.257 1.00 29.81 89 LYS B C 1
ATOM 4002 O O . LYS B 1 89 ? 34.442 15.567 42.177 1.00 28.71 89 LYS B O 1
ATOM 4008 N N . THR B 1 90 ? 32.717 15.456 43.668 1.00 27.71 90 THR B N 1
ATOM 4009 C CA . THR B 1 90 ? 31.875 14.550 42.832 1.00 28.58 90 THR B CA 1
ATOM 4010 C C . THR B 1 90 ? 30.788 15.357 42.116 1.00 24.03 90 THR B C 1
ATOM 4011 O O . THR B 1 90 ? 30.121 14.792 41.236 1.00 26.47 90 THR B O 1
ATOM 4015 N N . ASP B 1 91 ? 30.661 16.642 42.425 1.00 24.43 91 ASP B N 1
ATOM 4016 C CA . ASP B 1 91 ? 29.690 17.554 41.782 1.00 24.07 91 ASP B CA 1
ATOM 4017 C C . ASP B 1 91 ? 30.311 18.064 40.477 1.00 24.25 91 ASP B C 1
ATOM 4018 O O . ASP B 1 91 ? 31.299 18.822 40.542 1.00 24.96 91 ASP B O 1
ATOM 4023 N N . MET B 1 92 ? 29.771 17.646 39.338 1.00 24.65 92 MET B N 1
ATOM 4024 C CA . MET B 1 92 ? 30.444 17.755 38.024 1.00 25.01 92 MET B CA 1
ATOM 4025 C C . MET B 1 92 ? 31.813 17.090 38.147 1.00 25.10 92 MET B C 1
ATOM 4026 O O . MET B 1 92 ? 32.872 17.723 37.894 1.00 22.36 92 MET B O 1
ATOM 4031 N N . GLN B 1 93 ? 31.767 15.815 38.493 1.00 21.73 93 GLN B N 1
ATOM 4032 C CA . GLN B 1 93 ? 32.974 14.971 38.644 1.00 24.28 93 GLN B CA 1
ATOM 4033 C C . GLN B 1 93 ? 33.867 15.075 37.397 1.00 21.46 93 GLN B C 1
ATOM 4034 O O . GLN B 1 93 ? 35.093 15.042 37.567 1.00 22.77 93 GLN B O 1
ATOM 4040 N N . ASN B 1 94 ? 33.302 15.171 36.196 1.00 21.22 94 ASN B N 1
ATOM 4041 C CA . ASN B 1 94 ? 34.108 15.255 34.953 1.00 20.80 94 ASN B CA 1
ATOM 4042 C C . ASN B 1 94 ? 34.989 16.507 35.042 1.00 20.50 94 ASN B C 1
ATOM 4043 O O . ASN B 1 94 ? 36.201 16.418 34.683 1.00 19.60 94 ASN B O 1
ATOM 4048 N N . TRP B 1 95 ? 34.423 17.640 35.453 1.00 20.22 95 TRP B N 1
ATOM 4049 C CA . TRP B 1 95 ? 35.231 18.881 35.581 1.00 21.34 95 TRP B CA 1
ATOM 4050 C C . TRP B 1 95 ? 36.377 18.694 36.592 1.00 22.33 95 TRP B C 1
ATOM 4051 O O . TRP B 1 95 ? 37.506 19.139 36.297 1.00 19.60 95 TRP B O 1
ATOM 4062 N N . HIS B 1 96 ? 36.115 18.103 37.753 1.00 20.25 96 HIS B N 1
ATOM 4063 C CA . HIS B 1 96 ? 37.149 17.874 38.792 1.00 19.57 96 HIS B CA 1
ATOM 4064 C C . HIS B 1 96 ? 38.226 16.945 38.250 1.00 22.03 96 HIS B C 1
ATOM 4065 O O . HIS B 1 96 ? 39.417 17.233 38.464 1.00 18.77 96 HIS B O 1
ATOM 4072 N N . MET B 1 97 ? 37.858 15.921 37.491 1.00 19.74 97 MET B N 1
ATOM 4073 C CA . MET B 1 97 ? 38.878 14.980 36.987 1.00 21.88 97 MET B CA 1
ATOM 4074 C C . MET B 1 97 ? 39.691 15.615 35.830 1.00 21.28 97 MET B C 1
ATOM 4075 O O . MET B 1 97 ? 40.930 15.399 35.786 1.00 19.38 97 MET B O 1
ATOM 4080 N N . LEU B 1 98 ? 39.042 16.375 34.935 1.00 20.56 98 LEU B N 1
ATOM 4081 C CA . LEU B 1 98 ? 39.743 17.147 33.881 1.00 19.33 98 LEU B CA 1
ATOM 4082 C C . LEU B 1 98 ? 40.728 18.116 34.543 1.00 17.76 98 LEU B C 1
ATOM 4083 O O . LEU B 1 98 ? 41.849 18.219 34.107 1.00 20.19 98 LEU B O 1
ATOM 4088 N N . PHE B 1 99 ? 40.285 18.819 35.557 1.00 19.09 99 PHE B N 1
ATOM 4089 C CA . PHE B 1 99 ? 41.104 19.765 36.343 1.00 19.12 99 PHE B CA 1
ATOM 4090 C C . PHE B 1 99 ? 42.385 19.093 36.855 1.00 19.68 99 PHE B C 1
ATOM 4091 O O . PHE B 1 99 ? 43.423 19.802 36.896 1.00 20.36 99 PHE B O 1
ATOM 4099 N N . ASN B 1 100 ? 42.309 17.832 37.308 1.00 21.07 100 ASN B N 1
ATOM 4100 C CA . ASN B 1 100 ? 43.450 17.101 37.927 1.00 21.03 100 ASN B CA 1
ATOM 4101 C C . ASN B 1 100 ? 44.083 16.114 36.930 1.00 21.16 100 ASN B C 1
ATOM 4102 O O . ASN B 1 100 ? 44.836 15.190 37.350 1.00 22.02 100 ASN B O 1
ATOM 4107 N N . TYR B 1 101 ? 43.838 16.305 35.631 1.00 19.56 101 TYR B N 1
ATOM 4108 C CA . TYR B 1 101 ? 44.492 15.534 34.549 1.00 19.35 101 TYR B CA 1
ATOM 4109 C C . TYR B 1 101 ? 44.278 14.031 34.764 1.00 19.80 101 TYR B C 1
ATOM 4110 O O . TYR B 1 101 ? 45.206 13.254 34.400 1.00 18.53 101 TYR B O 1
ATOM 4119 N N . GLU B 1 102 ? 43.084 13.627 35.206 1.00 20.52 102 GLU B N 1
ATOM 4120 C CA . GLU B 1 102 ? 42.700 12.195 35.367 1.00 22.89 102 GLU B CA 1
ATOM 4121 C C . GLU B 1 102 ? 41.296 11.990 34.790 1.00 24.00 102 GLU B C 1
ATOM 4122 O O . GLU B 1 102 ? 40.544 11.108 35.268 1.00 22.97 102 GLU B O 1
ATOM 4128 N N . ALA B 1 103 ? 40.946 12.764 33.764 1.00 22.67 103 ALA B N 1
ATOM 4129 C CA . ALA B 1 103 ? 39.763 12.504 32.928 1.00 19.88 103 ALA B CA 1
ATOM 4130 C C . ALA B 1 103 ? 39.868 11.091 32.327 1.00 20.04 103 ALA B C 1
ATOM 4131 O O . ALA B 1 103 ? 40.971 10.553 32.225 1.00 22.47 103 ALA B O 1
ATOM 4133 N N . ASN B 1 104 ? 38.747 10.497 31.933 1.00 20.52 104 ASN B N 1
ATOM 4134 C CA . ASN B 1 104 ? 38.738 9.159 31.289 1.00 20.70 104 ASN B CA 1
ATOM 4135 C C . ASN B 1 104 ? 37.487 9.112 30.420 1.00 21.50 104 ASN B C 1
ATOM 4136 O O . ASN B 1 104 ? 36.765 10.143 30.360 1.00 21.50 104 ASN B O 1
ATOM 4141 N N . GLU B 1 105 ? 37.200 7.963 29.811 1.00 22.69 105 GLU B N 1
ATOM 4142 C CA . GLU B 1 105 ? 36.116 7.805 28.795 1.00 23.05 105 GLU B CA 1
ATOM 4143 C C . GLU B 1 105 ? 34.733 8.065 29.415 1.00 22.24 105 GLU B C 1
ATOM 4144 O O . GLU B 1 105 ? 33.792 8.315 28.665 1.00 22.15 105 GLU B O 1
ATOM 4150 N N . ASN B 1 106 ? 34.606 8.037 30.739 1.00 22.96 106 ASN B N 1
ATOM 4151 C CA . ASN B 1 106 ? 33.314 8.225 31.451 1.00 23.71 106 ASN B CA 1
ATOM 4152 C C . ASN B 1 106 ? 33.263 9.603 32.117 1.00 24.43 106 ASN B C 1
ATOM 4153 O O . ASN B 1 106 ? 32.240 9.920 32.780 1.00 22.22 106 ASN B O 1
ATOM 4158 N N . ASN B 1 107 ? 34.347 10.379 32.001 1.00 22.86 107 ASN B N 1
ATOM 4159 C CA . ASN B 1 107 ? 34.541 11.630 32.754 1.00 23.25 107 ASN B CA 1
ATOM 4160 C C . ASN B 1 107 ? 35.310 12.604 31.867 1.00 22.08 107 ASN B C 1
ATOM 4161 O O . ASN B 1 107 ? 36.495 12.758 32.085 1.00 20.23 107 ASN B O 1
ATOM 4166 N N . THR B 1 108 ? 34.637 13.203 30.885 1.00 22.76 108 THR B N 1
ATOM 4167 C CA . THR B 1 108 ? 35.284 14.080 29.882 1.00 21.74 108 THR B CA 1
ATOM 4168 C C . THR B 1 108 ? 34.248 15.104 29.412 1.00 21.42 108 THR B C 1
ATOM 4169 O O . THR B 1 108 ? 33.239 15.252 30.114 1.00 21.50 108 THR B O 1
ATOM 4173 N N . LEU B 1 109 ? 34.471 15.769 28.273 1.00 20.66 109 LEU B N 1
ATOM 4174 C CA . LEU B 1 109 ? 33.529 16.774 27.731 1.00 20.11 109 LEU B CA 1
ATOM 4175 C C . LEU B 1 109 ? 32.852 16.196 26.493 1.00 22.08 109 LEU B C 1
ATOM 4176 O O . LEU B 1 109 ? 32.881 16.863 25.450 1.00 22.47 109 LEU B O 1
ATOM 4181 N N . GLY B 1 110 ? 32.258 15.013 26.621 1.00 23.05 110 GLY B N 1
ATOM 4182 C CA . GLY B 1 110 ? 31.549 14.338 25.521 1.00 24.17 110 GLY B CA 1
ATOM 4183 C C . GLY B 1 110 ? 30.444 15.208 24.952 1.00 24.13 110 GLY B C 1
ATOM 4184 O O . GLY B 1 110 ? 30.193 15.114 23.732 1.00 23.50 110 GLY B O 1
ATOM 4185 N N . SER B 1 111 ? 29.817 16.044 25.781 1.00 25.77 111 SER B N 1
ATOM 4186 C CA . SER B 1 111 ? 28.727 16.940 25.310 1.00 27.13 111 SER B CA 1
ATOM 4187 C C . SER B 1 111 ? 29.267 17.923 24.266 1.00 26.46 111 SER B C 1
ATOM 4188 O O . SER B 1 111 ? 28.543 18.184 23.301 1.00 26.13 111 SER B O 1
ATOM 4191 N N . LEU B 1 112 ? 30.491 18.444 24.428 1.00 27.09 112 LEU B N 1
ATOM 4192 C CA . LEU B 1 112 ? 31.070 19.384 23.431 1.00 27.50 112 LEU B CA 1
ATOM 4193 C C . LEU B 1 112 ? 31.191 18.679 22.081 1.00 26.24 112 LEU B C 1
ATOM 4194 O O . LEU B 1 112 ? 30.981 19.355 21.056 1.00 25.55 112 LEU B O 1
ATOM 4199 N N . TRP B 1 113 ? 31.605 17.407 22.087 1.00 24.22 113 TRP B N 1
ATOM 4200 C CA . TRP B 1 113 ? 31.729 16.577 20.864 1.00 26.46 113 TRP B CA 1
ATOM 4201 C C . TRP B 1 113 ? 30.364 16.542 20.151 1.00 27.95 113 TRP B C 1
ATOM 4202 O O . TRP B 1 113 ? 30.297 16.837 18.929 1.00 26.91 113 TRP B O 1
ATOM 4213 N N . THR B 1 114 ? 29.296 16.248 20.895 1.00 26.63 114 THR B N 1
ATOM 4214 C CA . THR B 1 114 ? 27.907 16.181 20.360 1.00 27.42 114 THR B CA 1
ATOM 4215 C C . THR B 1 114 ? 27.506 17.559 19.822 1.00 26.67 114 THR B C 1
ATOM 4216 O O . THR B 1 114 ? 27.005 17.616 18.698 1.00 23.53 114 THR B O 1
ATOM 4220 N N . VAL B 1 115 ? 27.743 18.634 20.582 1.00 24.70 115 VAL B N 1
ATOM 4221 C CA . VAL B 1 115 ? 27.376 20.020 20.149 1.00 25.61 115 VAL B CA 1
ATOM 4222 C C . VAL B 1 115 ? 28.079 20.316 18.825 1.00 25.01 115 VAL B C 1
ATOM 4223 O O . VAL B 1 115 ? 27.382 20.741 17.879 1.00 23.10 115 VAL B O 1
ATOM 4227 N N . ASP B 1 116 ? 29.397 20.074 18.773 1.00 22.10 116 ASP B N 1
ATOM 4228 C CA . ASP B 1 116 ? 30.240 20.421 17.612 1.00 22.99 116 ASP B CA 1
ATOM 4229 C C . ASP B 1 116 ? 29.768 19.635 16.385 1.00 24.63 116 ASP B C 1
ATOM 4230 O O . ASP B 1 116 ? 29.537 20.274 15.353 1.00 22.15 116 ASP B O 1
ATOM 4235 N N . TYR B 1 117 ? 29.605 18.308 16.496 1.00 22.69 117 TYR B N 1
ATOM 4236 C CA . TYR B 1 117 ? 29.176 17.482 15.334 1.00 24.78 117 TYR B CA 1
ATOM 4237 C C . TYR B 1 117 ? 27.733 17.847 14.935 1.00 24.00 117 TYR B C 1
ATOM 4238 O O . TYR B 1 117 ? 27.466 17.797 13.742 1.00 25.67 117 TYR B O 1
ATOM 4247 N N . SER B 1 118 ? 26.839 18.190 15.864 1.00 25.82 118 SER B N 1
ATOM 4248 C CA . SER B 1 118 ? 25.488 18.718 15.538 1.00 27.08 118 SER B CA 1
ATOM 4249 C C . SER B 1 118 ? 25.638 19.971 14.677 1.00 26.13 118 SER B C 1
ATOM 4250 O O . SER B 1 118 ? 24.959 20.079 13.627 1.00 23.76 118 SER B O 1
ATOM 4253 N N . GLY B 1 119 ? 26.492 20.899 15.130 1.00 26.33 119 GLY B N 1
ATOM 4254 C CA . GLY B 1 119 ? 26.842 22.118 14.376 1.00 24.10 119 GLY B CA 1
ATOM 4255 C C . GLY B 1 119 ? 27.284 21.784 12.966 1.00 24.63 119 GLY B C 1
ATOM 4256 O O . GLY B 1 119 ? 26.744 22.363 12.004 1.00 25.44 119 GLY B O 1
ATOM 4257 N N . ILE B 1 120 ? 28.229 20.855 12.836 1.00 24.07 120 ILE B N 1
ATOM 4258 C CA . ILE B 1 120 ? 28.865 20.486 11.542 1.00 26.11 120 ILE B CA 1
ATOM 4259 C C . ILE B 1 120 ? 27.814 19.853 10.614 1.00 27.34 120 ILE B C 1
ATOM 4260 O O . ILE B 1 120 ? 27.760 20.197 9.426 1.00 23.08 120 ILE B O 1
ATOM 4265 N N . LYS B 1 121 ? 26.973 18.977 11.148 1.00 27.88 121 LYS B N 1
ATOM 4266 C CA . LYS B 1 121 ? 25.916 18.309 10.348 1.00 32.15 121 LYS B CA 1
ATOM 4267 C C . LYS B 1 121 ? 24.966 19.377 9.787 1.00 29.50 121 LYS B C 1
ATOM 4268 O O . LYS B 1 121 ? 24.619 19.298 8.615 1.00 27.76 121 LYS B O 1
ATOM 4274 N N . ARG B 1 122 ? 24.585 20.357 10.592 1.00 28.23 122 ARG B N 1
ATOM 4275 C CA . ARG B 1 122 ? 23.648 21.418 10.165 1.00 29.92 122 ARG B CA 1
ATOM 4276 C C . ARG B 1 122 ? 24.284 22.321 9.102 1.00 32.44 122 ARG B C 1
ATOM 4277 O O . ARG B 1 122 ? 23.530 22.751 8.198 1.00 30.02 122 ARG B O 1
ATOM 4285 N N . CYS B 1 123 ? 25.585 22.620 9.216 1.00 31.03 123 CYS B N 1
ATOM 4286 C CA . CYS B 1 123 ? 26.352 23.405 8.225 1.00 28.79 123 CYS B CA 1
ATOM 4287 C C . CYS B 1 123 ? 26.432 22.608 6.912 1.00 29.80 123 CYS B C 1
ATOM 4288 O O . CYS B 1 123 ? 26.280 23.219 5.838 1.00 27.24 123 CYS B O 1
ATOM 4291 N N . ASN B 1 124 ? 26.740 21.310 6.996 1.00 26.99 124 ASN B N 1
ATOM 4292 C CA . ASN B 1 124 ? 26.818 20.373 5.844 1.00 30.03 124 ASN B CA 1
ATOM 4293 C C . ASN B 1 124 ? 25.450 20.292 5.148 1.00 33.18 124 ASN B C 1
ATOM 4294 O O . ASN B 1 124 ? 25.410 20.369 3.920 1.00 34.98 124 ASN B O 1
ATOM 4299 N N . ASP B 1 125 ? 24.368 20.218 5.913 1.00 35.10 125 ASP B N 1
ATOM 4300 C CA . ASP B 1 125 ? 22.982 20.292 5.379 1.00 40.30 125 ASP B CA 1
ATOM 4301 C C . ASP B 1 125 ? 22.790 21.589 4.584 1.00 39.39 125 ASP B C 1
ATOM 4302 O O . ASP B 1 125 ? 22.445 21.487 3.395 1.00 43.39 125 ASP B O 1
ATOM 4307 N N . LEU B 1 126 ? 22.992 22.751 5.213 1.00 34.89 126 LEU B N 1
ATOM 4308 C CA . LEU B 1 126 ? 22.797 24.080 4.581 1.00 32.64 126 LEU B CA 1
ATOM 4309 C C . LEU B 1 126 ? 23.575 24.092 3.268 1.00 32.96 126 LEU B C 1
ATOM 4310 O O . LEU B 1 126 ? 22.966 24.527 2.278 1.00 33.26 126 LEU B O 1
ATOM 4315 N N . LEU B 1 127 ? 24.835 23.618 3.246 1.00 31.20 127 LEU B N 1
ATOM 4316 C CA . LEU B 1 127 ? 25.678 23.668 2.025 1.00 31.77 127 LEU B CA 1
ATOM 4317 C C . LEU B 1 127 ? 25.133 22.717 0.952 1.00 36.69 127 LEU B C 1
ATOM 4318 O O . LEU B 1 127 ? 25.221 23.091 -0.224 1.00 32.17 127 LEU B O 1
ATOM 4323 N N . LYS B 1 128 ? 24.601 21.548 1.325 1.00 38.07 128 LYS B N 1
ATOM 4324 C CA . LYS B 1 128 ? 23.964 20.619 0.349 1.00 43.75 128 LYS B CA 1
ATOM 4325 C C . LYS B 1 128 ? 22.745 21.335 -0.262 1.00 43.87 128 LYS B C 1
ATOM 4326 O O . LYS B 1 128 ? 22.693 21.398 -1.487 1.00 43.32 128 LYS B O 1
ATOM 4332 N N . TYR B 1 129 ? 21.869 21.924 0.569 1.00 44.70 129 TYR B N 1
ATOM 4333 C CA . TYR B 1 129 ? 20.624 22.626 0.161 1.00 46.13 129 TYR B CA 1
ATOM 4334 C C . TYR B 1 129 ? 20.909 23.812 -0.766 1.00 49.08 129 TYR B C 1
ATOM 4335 O O . TYR B 1 129 ? 20.003 24.152 -1.534 1.00 57.67 129 TYR B O 1
ATOM 4344 N N . LEU B 1 130 ? 22.069 24.467 -0.694 1.00 46.20 130 LEU B N 1
ATOM 4345 C CA . LEU B 1 130 ? 22.326 25.670 -1.538 1.00 50.66 130 LEU B CA 1
ATOM 4346 C C . LEU B 1 130 ? 22.411 25.265 -3.026 1.00 57.44 130 LEU B C 1
ATOM 4347 O O . LEU B 1 130 ? 22.359 26.174 -3.882 1.00 54.18 130 LEU B O 1
ATOM 4352 N N . ASP B 1 131 ? 22.467 23.955 -3.321 1.00 66.49 131 ASP B N 1
ATOM 4353 C CA . ASP B 1 131 ? 22.374 23.371 -4.694 1.00 70.94 131 ASP B CA 1
ATOM 4354 C C . ASP B 1 131 ? 20.918 23.037 -5.072 1.00 72.83 131 ASP B C 1
ATOM 4355 O O . ASP B 1 131 ? 20.725 22.341 -6.083 1.00 77.62 131 ASP B O 1
ATOM 4360 N N . TRP B 1 132 ? 19.936 23.480 -4.281 1.00 71.69 132 TRP B N 1
ATOM 4361 C CA . TRP B 1 132 ? 18.482 23.427 -4.603 1.00 68.62 132 TRP B CA 1
ATOM 4362 C C . TRP B 1 132 ? 17.857 24.815 -4.376 1.00 69.51 132 TRP B C 1
ATOM 4363 O O . TRP B 1 132 ? 16.619 24.928 -4.486 1.00 65.97 132 TRP B O 1
ATOM 4365 N N . GLY B 1 133 ? 18.680 25.840 -4.101 1.00 67.34 133 GLY B N 1
ATOM 4366 C CA . GLY B 1 133 ? 18.234 27.216 -3.806 1.00 70.21 133 GLY B CA 1
ATOM 4367 C C . GLY B 1 133 ? 18.020 28.008 -5.085 1.00 76.10 133 GLY B C 1
ATOM 4368 O O . GLY B 1 133 ? 18.684 29.053 -5.250 1.00 79.91 133 GLY B O 1
ATOM 4369 N N . THR B 1 134 ? 17.119 27.534 -5.953 1.00 74.80 134 THR B N 1
ATOM 4370 C CA . THR B 1 134 ? 16.855 28.079 -7.316 1.00 80.66 134 THR B CA 1
ATOM 4371 C C . THR B 1 134 ? 16.288 29.503 -7.194 1.00 85.77 134 THR B C 1
ATOM 4372 O O . THR B 1 134 ? 16.485 30.296 -8.141 1.00 88.76 134 THR B O 1
ATOM 4374 N N . ASP B 1 135 ? 15.639 29.817 -6.064 1.00 81.39 135 ASP B N 1
ATOM 4375 C CA . ASP B 1 135 ? 14.905 31.089 -5.828 1.00 75.32 135 ASP B CA 1
ATOM 4376 C C . ASP B 1 135 ? 15.708 31.978 -4.863 1.00 70.65 135 ASP B C 1
ATOM 4377 O O . ASP B 1 135 ? 15.079 32.688 -4.053 1.00 77.93 135 ASP B O 1
ATOM 4382 N N . VAL B 1 136 ? 17.043 31.958 -4.953 1.00 58.96 136 VAL B N 1
ATOM 4383 C CA . VAL B 1 136 ? 17.963 32.713 -4.049 1.00 53.71 136 VAL B CA 1
ATOM 4384 C C . VAL B 1 136 ? 19.015 33.391 -4.921 1.00 47.31 136 VAL B C 1
ATOM 4385 O O . VAL B 1 136 ? 19.594 32.700 -5.760 1.00 46.35 136 VAL B O 1
ATOM 4389 N N . THR B 1 137 ? 19.294 34.671 -4.677 1.00 48.66 137 THR B N 1
ATOM 4390 C CA . THR B 1 137 ? 20.302 35.469 -5.432 1.00 54.22 137 THR B CA 1
ATOM 4391 C C . THR B 1 137 ? 21.676 34.796 -5.347 1.00 55.44 137 THR B C 1
ATOM 4392 O O . THR B 1 137 ? 21.929 34.047 -4.384 1.00 59.16 137 THR B O 1
ATOM 4396 N N . GLU B 1 138 ? 22.525 35.065 -6.332 1.00 53.58 138 GLU B N 1
ATOM 4397 C CA . GLU B 1 138 ? 23.952 34.661 -6.356 1.00 57.85 138 GLU B CA 1
ATOM 4398 C C . GLU B 1 138 ? 24.675 35.247 -5.128 1.00 56.65 138 GLU B C 1
ATOM 4399 O O . GLU B 1 138 ? 25.328 34.474 -4.377 1.00 51.62 138 GLU B O 1
ATOM 4405 N N . ALA B 1 139 ? 24.554 36.564 -4.934 1.00 50.91 139 ALA B N 1
ATOM 4406 C CA . ALA B 1 139 ? 25.134 37.330 -3.806 1.00 47.79 139 ALA B CA 1
ATOM 4407 C C . ALA B 1 139 ? 24.757 36.684 -2.463 1.00 44.28 139 ALA B C 1
ATOM 4408 O O . ALA B 1 139 ? 25.668 36.498 -1.653 1.00 39.49 139 ALA B O 1
ATOM 4410 N N . ASN B 1 140 ? 23.475 36.360 -2.240 1.00 43.93 140 ASN B N 1
ATOM 4411 C CA . ASN B 1 140 ? 22.967 35.760 -0.967 1.00 46.29 140 ASN B CA 1
ATOM 4412 C C . ASN B 1 140 ? 23.414 34.302 -0.841 1.00 43.77 140 ASN B C 1
ATOM 4413 O O . ASN B 1 140 ? 23.717 33.877 0.289 1.00 38.97 140 ASN B O 1
ATOM 4418 N N . ARG B 1 141 ? 23.437 33.569 -1.953 1.00 42.00 141 ARG B N 1
ATOM 4419 C CA . ARG B 1 141 ? 23.934 32.178 -1.976 1.00 43.09 141 ARG B CA 1
ATOM 4420 C C . ARG B 1 141 ? 25.316 32.164 -1.314 1.00 42.34 141 ARG B C 1
ATOM 4421 O O . ARG B 1 141 ? 25.507 31.353 -0.387 1.00 38.84 141 ARG B O 1
ATOM 4429 N N . LYS B 1 142 ? 26.231 32.997 -1.818 1.00 34.64 142 LYS B N 1
ATOM 4430 C CA . LYS B 1 142 ? 27.646 33.075 -1.380 1.00 38.75 142 LYS B CA 1
ATOM 4431 C C . LYS B 1 142 ? 27.691 33.493 0.100 1.00 37.33 142 LYS B C 1
ATOM 4432 O O . LYS B 1 142 ? 28.481 32.915 0.858 1.00 32.21 142 LYS B O 1
ATOM 4438 N N . LEU B 1 143 ? 26.866 34.459 0.484 1.00 34.51 143 LEU B N 1
ATOM 4439 C CA . LEU B 1 143 ? 26.799 34.980 1.873 1.00 39.05 143 LEU B CA 1
ATOM 4440 C C . LEU B 1 143 ? 26.421 33.837 2.822 1.00 35.69 143 LEU B C 1
ATOM 4441 O O . LEU B 1 143 ? 27.092 33.694 3.870 1.00 32.25 143 LEU B O 1
ATOM 4446 N N . TYR B 1 144 ? 25.391 33.060 2.472 1.00 33.05 144 TYR B N 1
ATOM 4447 C CA . TYR B 1 144 ? 24.903 31.927 3.290 1.00 33.07 144 TYR B CA 1
ATOM 4448 C C . TYR B 1 144 ? 25.998 30.863 3.321 1.00 34.27 144 TYR B C 1
ATOM 4449 O O . TYR B 1 144 ? 26.302 30.301 4.398 1.00 31.45 144 TYR B O 1
ATOM 4458 N N . GLU B 1 145 ? 26.598 30.616 2.166 1.00 30.41 145 GLU B N 1
ATOM 4459 C CA . GLU B 1 145 ? 27.661 29.603 2.015 1.00 28.91 145 GLU B CA 1
ATOM 4460 C C . GLU B 1 145 ? 28.793 29.925 2.985 1.00 30.92 145 GLU B C 1
ATOM 4461 O O . GLU B 1 145 ? 29.250 28.995 3.657 1.00 28.99 145 GLU B O 1
ATOM 4467 N N . MET B 1 146 ? 29.318 31.149 2.948 1.00 28.10 146 MET B N 1
ATOM 4468 C CA . MET B 1 146 ? 30.549 31.474 3.706 1.00 29.70 146 MET B CA 1
ATOM 4469 C C . MET B 1 146 ? 30.225 31.506 5.208 1.00 26.21 146 MET B C 1
ATOM 4470 O O . MET B 1 146 ? 31.101 31.139 6.002 1.00 24.48 146 MET B O 1
ATOM 4475 N N . GLN B 1 147 ? 28.998 31.867 5.587 1.00 26.57 147 GLN B N 1
ATOM 4476 C CA . GLN B 1 147 ? 28.592 31.811 7.009 1.00 25.20 147 GLN B CA 1
ATOM 4477 C C . GLN B 1 147 ? 28.634 30.348 7.456 1.00 28.05 147 GLN B C 1
ATOM 4478 O O . GLN B 1 147 ? 29.150 30.061 8.555 1.00 27.32 147 GLN B O 1
ATOM 4484 N N . ALA B 1 148 ? 28.090 29.437 6.652 1.00 25.56 148 ALA B N 1
ATOM 4485 C CA . ALA B 1 148 ? 28.032 28.015 7.027 1.00 25.80 148 ALA B CA 1
ATOM 4486 C C . ALA B 1 148 ? 29.457 27.443 7.040 1.00 25.19 148 ALA B C 1
ATOM 4487 O O . ALA B 1 148 ? 29.740 26.625 7.934 1.00 26.85 148 ALA B O 1
ATOM 4489 N N . ARG B 1 149 ? 30.337 27.816 6.112 1.00 22.47 149 ARG B N 1
ATOM 4490 C CA . ARG B 1 149 ? 31.693 27.220 6.095 1.00 24.22 149 ARG B CA 1
ATOM 4491 C C . ARG B 1 149 ? 32.496 27.724 7.307 1.00 23.98 149 ARG B C 1
ATOM 4492 O O . ARG B 1 149 ? 33.360 26.978 7.809 1.00 23.81 149 ARG B O 1
ATOM 4500 N N . LEU B 1 150 ? 32.281 28.970 7.701 1.00 21.04 150 LEU B N 1
ATOM 4501 C CA . LEU B 1 150 ? 33.018 29.603 8.821 1.00 23.39 150 LEU B CA 1
ATOM 4502 C C . LEU B 1 150 ? 32.519 29.009 10.153 1.00 22.47 150 LEU B C 1
ATOM 4503 O O . LEU B 1 150 ? 33.363 28.668 11.020 1.00 24.85 150 LEU B O 1
ATOM 4508 N N . LEU B 1 151 ? 31.204 28.901 10.327 1.00 22.92 151 LEU B N 1
ATOM 4509 C CA . LEU B 1 151 ? 30.589 28.163 11.469 1.00 22.74 151 LEU B CA 1
ATOM 4510 C C . LEU B 1 151 ? 31.183 26.754 11.518 1.00 24.09 151 LEU B C 1
ATOM 4511 O O . LEU B 1 151 ? 31.595 26.312 12.624 1.00 23.21 151 LEU B O 1
ATOM 4516 N N . ARG B 1 152 ? 31.241 26.073 10.374 1.00 22.55 152 ARG B N 1
ATOM 4517 C CA . ARG B 1 152 ? 31.784 24.700 10.301 1.00 24.74 152 ARG B CA 1
ATOM 4518 C C . ARG B 1 152 ? 33.238 24.709 10.788 1.00 24.53 152 ARG B C 1
ATOM 4519 O O . ARG B 1 152 ? 33.610 23.770 11.531 1.00 22.94 152 ARG B O 1
ATOM 4527 N N . VAL B 1 153 ? 34.048 25.682 10.374 1.00 22.07 153 VAL B N 1
ATOM 4528 C CA . VAL B 1 153 ? 35.451 25.771 10.874 1.00 22.96 153 VAL B CA 1
ATOM 4529 C C . VAL B 1 153 ? 35.415 26.012 12.387 1.00 22.35 153 VAL B C 1
ATOM 4530 O O . VAL B 1 153 ? 36.167 25.381 13.103 1.00 20.87 153 VAL B O 1
ATOM 4534 N N . PHE B 1 154 ? 34.556 26.894 12.859 1.00 22.62 154 PHE B N 1
ATOM 4535 C CA . PHE B 1 154 ? 34.425 27.176 14.300 1.00 23.57 154 PHE B CA 1
ATOM 4536 C C . PHE B 1 154 ? 34.164 25.894 15.113 1.00 24.30 154 PHE B C 1
ATOM 4537 O O . PHE B 1 154 ? 34.918 25.604 16.109 1.00 21.23 154 PHE B O 1
ATOM 4545 N N . TYR B 1 155 ? 33.143 25.123 14.733 1.00 23.18 155 TYR B N 1
ATOM 4546 C CA . TYR B 1 155 ? 32.783 23.851 15.418 1.00 22.01 155 TYR B CA 1
ATOM 4547 C C . TYR B 1 155 ? 33.976 22.882 15.376 1.00 21.92 155 TYR B C 1
ATOM 4548 O O . TYR B 1 155 ? 34.311 22.294 16.453 1.00 21.01 155 TYR B O 1
ATOM 4557 N N . TYR B 1 156 ? 34.625 22.701 14.219 1.00 20.69 156 TYR B N 1
ATOM 4558 C CA . TYR B 1 156 ? 35.812 21.811 14.101 1.00 20.28 156 TYR B CA 1
ATOM 4559 C C . TYR B 1 156 ? 36.993 22.341 14.938 1.00 21.03 156 TYR B C 1
ATOM 4560 O O . TYR B 1 156 ? 37.756 21.525 15.508 1.00 19.06 156 TYR B O 1
ATOM 4569 N N . ASN B 1 157 ? 37.198 23.660 14.962 1.00 21.76 157 ASN B N 1
ATOM 4570 C CA . ASN B 1 157 ? 38.268 24.292 15.789 1.00 19.27 157 ASN B CA 1
ATOM 4571 C C . ASN B 1 157 ? 38.080 23.861 17.255 1.00 19.47 157 ASN B C 1
ATOM 4572 O O . ASN B 1 157 ? 39.101 23.576 17.954 1.00 19.59 157 ASN B O 1
ATOM 4577 N N . MET B 1 158 ? 36.825 23.800 17.711 1.00 18.10 158 MET B N 1
ATOM 4578 C CA . MET B 1 158 ? 36.513 23.423 19.105 1.00 18.49 158 MET B CA 1
ATOM 4579 C C . MET B 1 158 ? 36.876 21.947 19.292 1.00 19.76 158 MET B C 1
ATOM 4580 O O . MET B 1 158 ? 37.612 21.608 20.268 1.00 18.89 158 MET B O 1
ATOM 4585 N N . LEU B 1 159 ? 36.476 21.087 18.364 1.00 20.44 159 LEU B N 1
ATOM 4586 C CA . LEU B 1 159 ? 36.844 19.637 18.426 1.00 20.80 159 LEU B CA 1
ATOM 4587 C C . LEU B 1 159 ? 38.359 19.475 18.436 1.00 21.96 159 LEU B C 1
ATOM 4588 O O . LEU B 1 159 ? 38.902 18.699 19.273 1.00 19.12 159 LEU B O 1
ATOM 4593 N N . TRP B 1 160 ? 39.035 20.214 17.555 1.00 19.21 160 TRP B N 1
ATOM 4594 C CA . TRP B 1 160 ? 40.503 20.123 17.409 1.00 19.94 160 TRP B CA 1
ATOM 4595 C C . TRP B 1 160 ? 41.173 20.569 18.712 1.00 19.12 160 TRP B C 1
ATOM 4596 O O . TRP B 1 160 ? 42.136 19.887 19.150 1.00 19.86 160 TRP B O 1
ATOM 4607 N N . HIS B 1 161 ? 40.719 21.656 19.341 1.00 17.38 161 HIS B N 1
ATOM 4608 C CA . HIS B 1 161 ? 41.359 22.175 20.585 1.00 18.43 161 HIS B CA 1
ATOM 4609 C C . HIS B 1 161 ? 41.248 21.145 21.727 1.00 18.69 161 HIS B C 1
ATOM 4610 O O . HIS B 1 161 ? 42.264 20.920 22.445 1.00 19.02 161 HIS B O 1
ATOM 4617 N N . TYR B 1 162 ? 40.080 20.523 21.896 1.00 18.97 162 TYR B N 1
ATOM 4618 C CA . TYR B 1 162 ? 39.797 19.613 23.049 1.00 18.70 162 TYR B CA 1
ATOM 4619 C C . TYR B 1 162 ? 40.267 18.179 22.769 1.00 18.26 162 TYR B C 1
ATOM 4620 O O . TYR B 1 162 ? 40.935 17.603 23.647 1.00 19.59 162 TYR B O 1
ATOM 4629 N N . PHE B 1 163 ? 39.900 17.599 21.622 1.00 16.87 163 PHE B N 1
ATOM 4630 C CA . PHE B 1 163 ? 40.107 16.162 21.351 1.00 19.07 163 PHE B CA 1
ATOM 4631 C C . PHE B 1 163 ? 41.249 15.942 20.356 1.00 18.41 163 PHE B C 1
ATOM 4632 O O . PHE B 1 163 ? 41.870 14.850 20.387 1.00 18.76 163 PHE B O 1
ATOM 4640 N N . GLY B 1 164 ? 41.497 16.916 19.477 1.00 19.71 164 GLY B N 1
ATOM 4641 C CA . GLY B 1 164 ? 42.609 16.857 18.507 1.00 21.82 164 GLY B CA 1
ATOM 4642 C C . GLY B 1 164 ? 42.351 15.893 17.359 1.00 22.69 164 GLY B C 1
ATOM 4643 O O . GLY B 1 164 ? 42.136 16.368 16.203 1.00 21.38 164 GLY B O 1
ATOM 4644 N N . ASN B 1 165 ? 42.371 14.589 17.665 1.00 21.31 165 ASN B N 1
ATOM 4645 C CA . ASN B 1 165 ? 42.342 13.481 16.683 1.00 22.13 165 ASN B CA 1
ATOM 4646 C C . ASN B 1 165 ? 40.884 13.059 16.506 1.00 24.84 165 ASN B C 1
ATOM 4647 O O . ASN B 1 165 ? 40.408 12.225 17.317 1.00 21.42 165 ASN B O 1
ATOM 4652 N N . VAL B 1 166 ? 40.185 13.630 15.517 1.00 22.51 166 VAL B N 1
ATOM 4653 C CA . VAL B 1 166 ? 38.702 13.517 15.424 1.00 22.61 166 VAL B CA 1
ATOM 4654 C C . VAL B 1 166 ? 38.263 13.115 14.016 1.00 21.58 166 VAL B C 1
ATOM 4655 O O . VAL B 1 166 ? 38.945 13.402 13.036 1.00 22.09 166 VAL B O 1
ATOM 4659 N N . PRO B 1 167 ? 37.097 12.440 13.892 1.00 24.63 167 PRO B N 1
ATOM 4660 C CA . PRO B 1 167 ? 36.431 12.257 12.609 1.00 24.90 167 PRO B CA 1
ATOM 4661 C C . PRO B 1 167 ? 36.283 13.592 11.874 1.00 26.64 167 PRO B C 1
ATOM 4662 O O . PRO B 1 167 ? 35.881 14.575 12.475 1.00 25.51 167 PRO B O 1
ATOM 4666 N N . PHE B 1 168 ? 36.619 13.587 10.599 1.00 27.18 168 PHE B N 1
ATOM 4667 C CA . PHE B 1 168 ? 36.647 14.800 9.745 1.00 28.42 168 PHE B CA 1
ATOM 4668 C C . PHE B 1 168 ? 35.869 14.472 8.471 1.00 31.49 168 PHE B C 1
ATOM 4669 O O . PHE B 1 168 ? 36.270 13.521 7.785 1.00 28.45 168 PHE B O 1
ATOM 4677 N N . TYR B 1 169 ? 34.788 15.204 8.221 1.00 30.79 169 TYR B N 1
ATOM 4678 C CA . TYR B 1 169 ? 33.947 15.081 7.005 1.00 31.72 169 TYR B CA 1
ATOM 4679 C C . TYR B 1 169 ? 33.335 16.443 6.667 1.00 33.70 169 TYR B C 1
ATOM 4680 O O . TYR B 1 169 ? 32.854 17.146 7.608 1.00 29.80 169 TYR B O 1
ATOM 4689 N N . LEU B 1 170 ? 33.346 16.808 5.379 1.00 35.58 170 LEU B N 1
ATOM 4690 C CA . LEU B 1 170 ? 32.700 18.051 4.880 1.00 35.94 170 LEU B CA 1
ATOM 4691 C C . LEU B 1 170 ? 31.400 17.731 4.129 1.00 36.06 170 LEU B C 1
ATOM 4692 O O . LEU B 1 170 ? 30.824 18.667 3.585 1.00 39.78 170 LEU B O 1
ATOM 4697 N N . GLU B 1 171 ? 30.937 16.479 4.145 1.00 36.73 171 GLU B N 1
ATOM 4698 C CA . GLU B 1 171 ? 29.608 16.052 3.627 1.00 42.51 171 GLU B CA 1
ATOM 4699 C C . GLU B 1 171 ? 29.003 15.093 4.647 1.00 37.48 171 GLU B C 1
ATOM 4700 O O . GLU B 1 171 ? 29.755 14.266 5.182 1.00 36.02 171 GLU B O 1
ATOM 4706 N N . ASN B 1 172 ? 27.699 15.179 4.890 1.00 40.14 172 ASN B N 1
ATOM 4707 C CA . ASN B 1 172 ? 26.996 14.221 5.783 1.00 42.75 172 ASN B CA 1
ATOM 4708 C C . ASN B 1 172 ? 26.965 12.837 5.117 1.00 50.03 172 ASN B C 1
ATOM 4709 O O . ASN B 1 172 ? 26.741 12.744 3.903 1.00 55.66 172 ASN B O 1
ATOM 4714 N N . LEU B 1 173 ? 27.164 11.800 5.921 1.00 56.23 173 LEU B N 1
ATOM 4715 C CA . LEU B 1 173 ? 27.439 10.409 5.482 1.00 62.22 173 LEU B CA 1
ATOM 4716 C C . LEU B 1 173 ? 26.129 9.787 4.984 1.00 61.65 173 LEU B C 1
ATOM 4717 O O . LEU B 1 173 ? 25.173 9.738 5.776 1.00 60.61 173 LEU B O 1
ATOM 4722 N N . SER B 1 174 ? 26.098 9.360 3.717 1.00 69.50 174 SER B N 1
ATOM 4723 C CA . SER B 1 174 ? 24.967 8.659 3.046 1.00 75.41 174 SER B CA 1
ATOM 4724 C C . SER B 1 174 ? 25.003 7.154 3.369 1.00 72.70 174 SER B C 1
ATOM 4725 O O . SER B 1 174 ? 24.090 6.694 4.073 1.00 73.17 174 SER B O 1
ATOM 4727 N N . GLU B 1 175 ? 26.029 6.431 2.893 1.00 73.25 175 GLU B N 1
ATOM 4728 C CA . GLU B 1 175 ? 26.165 4.942 2.956 1.00 76.15 175 GLU B CA 1
ATOM 4729 C C . GLU B 1 175 ? 25.867 4.412 4.371 1.00 75.82 175 GLU B C 1
ATOM 4730 O O . GLU B 1 175 ? 26.513 4.890 5.329 1.00 68.12 175 GLU B O 1
ATOM 4732 N N . TYR B 1 178 ? 27.951 4.809 8.627 1.00 52.52 178 TYR B N 1
ATOM 4733 C CA . TYR B 1 178 ? 27.581 6.206 8.983 1.00 50.71 178 TYR B CA 1
ATOM 4734 C C . TYR B 1 178 ? 28.643 6.805 9.924 1.00 48.66 178 TYR B C 1
ATOM 4735 O O . TYR B 1 178 ? 28.265 7.409 10.937 1.00 56.77 178 TYR B O 1
ATOM 4737 N N . THR B 1 179 ? 29.933 6.656 9.590 1.00 46.17 179 THR B N 1
ATOM 4738 C CA . THR B 1 179 ? 31.091 7.222 10.346 1.00 44.64 179 THR B CA 1
ATOM 4739 C C . THR B 1 179 ? 32.173 7.724 9.376 1.00 40.51 179 THR B C 1
ATOM 4740 O O . THR B 1 179 ? 32.333 7.191 8.273 1.00 41.09 179 THR B O 1
ATOM 4744 N N . ALA B 1 180 ? 32.877 8.762 9.780 1.00 38.12 180 ALA B N 1
ATOM 4745 C CA . ALA B 1 180 ? 33.935 9.441 9.009 1.00 37.12 180 ALA B CA 1
ATOM 4746 C C . ALA B 1 180 ? 35.277 8.969 9.545 1.00 32.81 180 ALA B C 1
ATOM 4747 O O . ALA B 1 180 ? 35.372 8.568 10.697 1.00 30.13 180 ALA B O 1
ATOM 4749 N N . PRO B 1 181 ? 36.347 9.002 8.739 1.00 31.66 181 PRO B N 1
ATOM 4750 C CA . PRO B 1 181 ? 37.663 8.593 9.226 1.00 28.36 181 PRO B CA 1
ATOM 4751 C C . PRO B 1 181 ? 38.188 9.577 10.278 1.00 25.34 181 PRO B C 1
ATOM 4752 O O . PRO B 1 181 ? 37.926 10.787 10.168 1.00 25.43 181 PRO B O 1
ATOM 4756 N N . GLN B 1 182 ? 38.875 9.051 11.279 1.00 24.23 182 GLN B N 1
ATOM 4757 C CA . GLN B 1 182 ? 39.541 9.851 12.338 1.00 24.01 182 GLN B CA 1
ATOM 4758 C C . GLN B 1 182 ? 40.848 10.400 11.759 1.00 24.85 182 GLN B C 1
ATOM 4759 O O . GLN B 1 182 ? 41.729 9.617 11.416 1.00 24.99 182 GLN B O 1
ATOM 4765 N N . TYR B 1 183 ? 40.973 11.719 11.666 1.00 24.07 183 TYR B N 1
ATOM 4766 C CA . TYR B 1 183 ? 42.221 12.413 11.259 1.00 25.38 183 TYR B CA 1
ATOM 4767 C C . TYR B 1 183 ? 43.069 12.684 12.503 1.00 24.07 183 TYR B C 1
ATOM 4768 O O . TYR B 1 183 ? 42.523 12.791 13.597 1.00 24.72 183 TYR B O 1
ATOM 4777 N N . THR B 1 184 ? 44.384 12.756 12.347 1.00 22.38 184 THR B N 1
ATOM 4778 C CA . THR B 1 184 ? 45.284 13.222 13.422 1.00 23.82 184 THR B CA 1
ATOM 4779 C C . THR B 1 184 ? 45.050 14.723 13.610 1.00 21.30 184 THR B C 1
ATOM 4780 O O . THR B 1 184 ? 44.552 15.398 12.673 1.00 20.30 184 THR B O 1
ATOM 4784 N N . ALA B 1 185 ? 45.425 15.242 14.766 1.00 21.53 185 ALA B N 1
ATOM 4785 C CA . ALA B 1 185 ? 45.292 16.683 15.048 1.00 21.07 185 ALA B CA 1
ATOM 4786 C C . ALA B 1 185 ? 45.929 17.481 13.920 1.00 20.44 185 ALA B C 1
ATOM 4787 O O . ALA B 1 185 ? 45.263 18.445 13.451 1.00 20.54 185 ALA B O 1
ATOM 4789 N N . ASP B 1 186 ? 47.162 17.150 13.517 1.00 23.17 186 ASP B N 1
ATOM 4790 C CA . ASP B 1 186 ? 47.870 17.893 12.432 1.00 26.24 186 ASP B CA 1
ATOM 4791 C C . ASP B 1 186 ? 47.091 17.832 11.109 1.00 25.57 186 ASP B C 1
ATOM 4792 O O . ASP B 1 186 ? 47.050 18.872 10.423 1.00 27.51 186 ASP B O 1
ATOM 4797 N N . GLN B 1 187 ? 46.431 16.716 10.778 1.00 25.18 187 GLN B N 1
ATOM 4798 C CA . GLN B 1 187 ? 45.624 16.581 9.532 1.00 25.57 187 GLN B CA 1
ATOM 4799 C C . GLN B 1 187 ? 44.352 17.426 9.645 1.00 26.61 187 GLN B C 1
ATOM 4800 O O . GLN B 1 187 ? 43.910 17.965 8.623 1.00 26.00 187 GLN B O 1
ATOM 4806 N N . VAL B 1 188 ? 43.770 17.532 10.842 1.00 22.17 188 VAL B N 1
ATOM 4807 C CA . VAL B 1 188 ? 42.576 18.386 11.052 1.00 22.14 188 VAL B CA 1
ATOM 4808 C C . VAL B 1 188 ? 42.999 19.832 10.817 1.00 22.73 188 VAL B C 1
ATOM 4809 O O . VAL B 1 188 ? 42.314 20.539 10.055 1.00 22.70 188 VAL B O 1
ATOM 4813 N N . TYR B 1 189 ? 44.120 20.227 11.402 1.00 23.67 189 TYR B N 1
ATOM 4814 C CA . TYR B 1 189 ? 44.632 21.603 11.216 1.00 24.29 189 TYR B CA 1
ATOM 4815 C C . TYR B 1 189 ? 44.838 21.885 9.720 1.00 24.18 189 TYR B C 1
ATOM 4816 O O . TYR B 1 189 ? 44.333 22.901 9.233 1.00 24.63 189 TYR B O 1
ATOM 4825 N N . ALA B 1 190 ? 45.560 21.031 9.004 1.00 28.28 190 ALA B N 1
ATOM 4826 C CA . ALA B 1 190 ? 45.853 21.242 7.564 1.00 30.16 190 ALA B CA 1
ATOM 4827 C C . ALA B 1 190 ? 44.538 21.472 6.813 1.00 28.57 190 ALA B C 1
ATOM 4828 O O . ALA B 1 190 ? 44.484 22.440 6.003 1.00 29.94 190 ALA B O 1
ATOM 4830 N N . GLU B 1 191 ? 43.484 20.699 7.106 1.00 28.64 191 GLU B N 1
ATOM 4831 C CA . GLU B 1 191 ? 42.172 20.831 6.404 1.00 29.42 191 GLU B CA 1
ATOM 4832 C C . GLU B 1 191 ? 41.477 22.131 6.808 1.00 29.06 191 GLU B C 1
ATOM 4833 O O . GLU B 1 191 ? 40.863 22.807 5.940 1.00 25.61 191 GLU B O 1
ATOM 4839 N N . LEU B 1 192 ? 41.451 22.432 8.105 1.00 28.11 192 LEU B N 1
ATOM 4840 C CA . LEU B 1 192 ? 40.632 23.565 8.588 1.00 29.81 192 LEU B CA 1
ATOM 4841 C C . LEU B 1 192 ? 41.264 24.861 8.116 1.00 27.42 192 LEU B C 1
ATOM 4842 O O . LEU B 1 192 ? 40.518 25.779 7.803 1.00 27.90 192 LEU B O 1
ATOM 4847 N N . ILE B 1 193 ? 42.591 24.932 8.118 1.00 27.18 193 ILE B N 1
ATOM 4848 C CA . ILE B 1 193 ? 43.299 26.188 7.771 1.00 29.75 193 ILE B CA 1
ATOM 4849 C C . ILE B 1 193 ? 43.095 26.454 6.261 1.00 29.98 193 ILE B C 1
ATOM 4850 O O . ILE B 1 193 ? 42.767 27.603 5.910 1.00 27.43 193 ILE B O 1
ATOM 4855 N N . ALA B 1 194 ? 43.170 25.415 5.417 1.00 31.05 194 ALA B N 1
ATOM 4856 C CA . ALA B 1 194 ? 42.873 25.465 3.964 1.00 32.24 194 ALA B CA 1
ATOM 4857 C C . ALA B 1 194 ? 41.458 26.023 3.748 1.00 33.33 194 ALA B C 1
ATOM 4858 O O . ALA B 1 194 ? 41.294 27.000 2.997 1.00 32.19 194 ALA B O 1
ATOM 4860 N N . GLU B 1 195 ? 40.466 25.434 4.410 1.00 28.04 195 GLU B N 1
ATOM 4861 C CA . GLU B 1 195 ? 39.043 25.836 4.310 1.00 29.12 195 GLU B CA 1
ATOM 4862 C C . GLU B 1 195 ? 38.856 27.297 4.764 1.00 29.30 195 GLU B C 1
ATOM 4863 O O . GLU B 1 195 ? 38.083 28.063 4.121 1.00 29.43 195 GLU B O 1
ATOM 4869 N N . LEU B 1 196 ? 39.488 27.685 5.871 1.00 27.89 196 LEU B N 1
ATOM 4870 C CA . LEU B 1 196 ? 39.317 29.041 6.445 1.00 25.75 196 LEU B CA 1
ATOM 4871 C C . LEU B 1 196 ? 39.921 30.069 5.490 1.00 24.80 196 LEU B C 1
ATOM 4872 O O . LEU B 1 196 ? 39.304 31.129 5.283 1.00 23.26 196 LEU B O 1
ATOM 4877 N N . GLU B 1 197 ? 41.081 29.741 4.940 1.00 27.44 197 GLU B N 1
ATOM 4878 C CA . GLU B 1 197 ? 41.763 30.534 3.880 1.00 30.35 197 GLU B CA 1
ATOM 4879 C C . GLU B 1 197 ? 40.837 30.701 2.669 1.00 30.51 197 GLU B C 1
ATOM 4880 O O . GLU B 1 197 ? 40.765 31.819 2.135 1.00 32.37 197 GLU B O 1
ATOM 4886 N N . ALA B 1 198 ? 40.093 29.678 2.273 1.00 30.99 198 ALA B N 1
ATOM 4887 C CA . ALA B 1 198 ? 39.129 29.781 1.150 1.00 32.84 198 ALA B CA 1
ATOM 4888 C C . ALA B 1 198 ? 38.017 30.748 1.538 1.00 33.27 198 ALA B C 1
ATOM 4889 O O . ALA B 1 198 ? 37.631 31.604 0.718 1.00 33.60 198 ALA B O 1
ATOM 4891 N N . VAL B 1 199 ? 37.516 30.635 2.764 1.00 31.18 199 VAL B N 1
ATOM 4892 C CA . VAL B 1 199 ? 36.432 31.520 3.264 1.00 30.50 199 VAL B CA 1
ATOM 4893 C C . VAL B 1 199 ? 36.941 32.976 3.272 1.00 31.41 199 VAL B C 1
ATOM 4894 O O . VAL B 1 199 ? 36.222 33.877 2.745 1.00 31.37 199 VAL B O 1
ATOM 4898 N N . ILE B 1 200 ? 38.122 33.222 3.848 1.00 31.93 200 ILE B N 1
ATOM 4899 C CA . ILE B 1 200 ? 38.667 34.607 4.026 1.00 30.25 200 ILE B CA 1
ATOM 4900 C C . ILE B 1 200 ? 38.990 35.192 2.642 1.00 31.73 200 ILE B C 1
ATOM 4901 O O . ILE B 1 200 ? 38.658 36.366 2.416 1.00 31.51 200 ILE B O 1
ATOM 4906 N N . ASP B 1 201 ? 39.605 34.396 1.765 1.00 34.81 201 ASP B N 1
ATOM 4907 C CA . ASP B 1 201 ? 40.144 34.829 0.445 1.00 39.27 201 ASP B CA 1
ATOM 4908 C C . ASP B 1 201 ? 38.994 35.239 -0.468 1.00 37.84 201 ASP B C 1
ATOM 4909 O O . ASP B 1 201 ? 39.197 36.127 -1.271 1.00 39.57 201 ASP B O 1
ATOM 4914 N N . SER B 1 202 ? 37.827 34.627 -0.315 1.00 36.24 202 SER B N 1
ATOM 4915 C CA . SER B 1 202 ? 36.624 34.947 -1.119 1.00 39.95 202 SER B CA 1
ATOM 4916 C C . SER B 1 202 ? 36.182 36.402 -0.882 1.00 42.28 202 SER B C 1
ATOM 4917 O O . SER B 1 202 ? 35.549 36.986 -1.780 1.00 39.90 202 SER B O 1
ATOM 4920 N N . LYS B 1 203 ? 36.440 36.942 0.310 1.00 39.82 203 LYS B N 1
ATOM 4921 C CA . LYS B 1 203 ? 36.080 38.327 0.714 1.00 39.98 203 LYS B CA 1
ATOM 4922 C C . LYS B 1 203 ? 34.564 38.506 0.596 1.00 35.54 203 LYS B C 1
ATOM 4923 O O . LYS B 1 203 ? 34.112 39.625 0.355 1.00 37.00 203 LYS B O 1
ATOM 4929 N N . VAL B 1 204 ? 33.790 37.455 0.819 1.00 30.77 204 VAL B N 1
ATOM 4930 C CA . VAL B 1 204 ? 32.308 37.529 0.747 1.00 29.26 204 VAL B CA 1
ATOM 4931 C C . VAL B 1 204 ? 31.775 38.158 2.027 1.00 29.43 204 VAL B C 1
ATOM 4932 O O . VAL B 1 204 ? 30.761 38.884 1.967 1.00 29.26 204 VAL B O 1
ATOM 4936 N N . LEU B 1 205 ? 32.338 37.806 3.182 1.00 30.39 205 LEU B N 1
ATOM 4937 C CA . LEU B 1 205 ? 31.714 38.188 4.472 1.00 29.18 205 LEU B CA 1
ATOM 4938 C C . LEU B 1 205 ? 31.998 39.661 4.730 1.00 25.39 205 LEU B C 1
ATOM 4939 O O . LEU B 1 205 ? 33.085 40.145 4.426 1.00 29.96 205 LEU B O 1
ATOM 4944 N N . PRO B 1 206 ? 31.028 40.421 5.270 1.00 26.76 206 PRO B N 1
ATOM 4945 C CA . PRO B 1 206 ? 31.281 41.803 5.686 1.00 27.45 206 PRO B CA 1
ATOM 4946 C C . PRO B 1 206 ? 32.257 41.807 6.877 1.00 28.26 206 PRO B C 1
ATOM 4947 O O . PRO B 1 206 ? 32.382 40.784 7.576 1.00 28.72 206 PRO B O 1
ATOM 4951 N N . LEU B 1 207 ? 32.965 42.911 7.071 1.00 27.88 207 LEU B N 1
ATOM 4952 C CA . LEU B 1 207 ? 33.978 43.016 8.145 1.00 29.44 207 LEU B CA 1
ATOM 4953 C C . LEU B 1 207 ? 33.261 42.946 9.500 1.00 29.22 207 LEU B C 1
ATOM 4954 O O . LEU B 1 207 ? 33.712 42.168 10.368 1.00 25.75 207 LEU B O 1
ATOM 4959 N N . LYS B 1 208 ? 32.173 43.706 9.653 1.00 28.40 208 LYS B N 1
ATOM 4960 C CA . LYS B 1 208 ? 31.525 43.946 10.961 1.00 28.87 208 LYS B CA 1
ATOM 4961 C C . LYS B 1 208 ? 30.005 43.880 10.822 1.00 29.73 208 LYS B C 1
ATOM 4962 O O . LYS B 1 208 ? 29.380 43.175 11.652 1.00 31.63 208 LYS B O 1
ATOM 4968 N N . TYR B 1 209 ? 29.416 44.594 9.855 1.00 30.11 209 TYR B N 1
ATOM 4969 C CA . TYR B 1 209 ? 27.944 44.775 9.756 1.00 31.46 209 TYR B CA 1
ATOM 4970 C C . TYR B 1 209 ? 27.416 44.138 8.470 1.00 29.86 209 TYR B C 1
ATOM 4971 O O . TYR B 1 209 ? 28.020 44.343 7.416 1.00 36.27 209 TYR B O 1
ATOM 4980 N N . TYR B 1 210 ? 26.338 43.368 8.562 1.00 31.42 210 TYR B N 1
ATOM 4981 C CA . TYR B 1 210 ? 25.468 43.047 7.393 1.00 36.82 210 TYR B CA 1
ATOM 4982 C C . TYR B 1 210 ? 24.615 44.291 7.064 1.00 41.40 210 TYR B C 1
ATOM 4983 O O . TYR B 1 210 ? 24.536 45.192 7.934 1.00 41.54 210 TYR B O 1
ATOM 4992 N N . LYS B 1 211 ? 24.026 44.346 5.860 1.00 45.15 211 LYS B N 1
ATOM 4993 C CA . LYS B 1 211 ? 23.249 45.504 5.320 1.00 47.78 211 LYS B CA 1
ATOM 4994 C C . LYS B 1 211 ? 21.745 45.179 5.377 1.00 51.47 211 LYS B C 1
ATOM 4995 O O . LYS B 1 211 ? 21.394 44.090 4.942 1.00 56.20 211 LYS B O 1
ATOM 4997 N N . THR B 1 212 ? 20.888 46.059 5.923 1.00 57.56 212 THR B N 1
ATOM 4998 C CA . THR B 1 212 ? 19.401 45.880 5.956 1.00 55.85 212 THR B CA 1
ATOM 4999 C C . THR B 1 212 ? 18.768 46.563 4.736 1.00 63.09 212 THR B C 1
ATOM 5000 O O . THR B 1 212 ? 19.221 47.688 4.406 1.00 60.30 212 THR B O 1
ATOM 5002 N N . ASP B 1 220 ? 23.558 49.287 7.196 1.00 59.08 220 ASP B N 1
ATOM 5003 C CA . ASP B 1 220 ? 24.271 48.723 8.378 1.00 58.39 220 ASP B CA 1
ATOM 5004 C C . ASP B 1 220 ? 23.216 48.284 9.394 1.00 53.44 220 ASP B C 1
ATOM 5005 O O . ASP B 1 220 ? 22.459 49.149 9.855 1.00 50.90 220 ASP B O 1
ATOM 5010 N N . ASP B 1 221 ? 23.166 46.991 9.721 1.00 48.72 221 ASP B N 1
ATOM 5011 C CA . ASP B 1 221 ? 21.999 46.368 10.394 1.00 50.69 221 ASP B CA 1
ATOM 5012 C C . ASP B 1 221 ? 22.387 45.787 11.758 1.00 50.39 221 ASP B C 1
ATOM 5013 O O . ASP B 1 221 ? 22.889 44.635 11.793 1.00 45.65 221 ASP B O 1
ATOM 5018 N N . GLU B 1 222 ? 22.065 46.500 12.839 1.00 51.73 222 GLU B N 1
ATOM 5019 C CA . GLU B 1 222 ? 22.413 46.099 14.234 1.00 55.62 222 GLU B CA 1
ATOM 5020 C C . GLU B 1 222 ? 21.685 44.810 14.645 1.00 52.14 222 GLU B C 1
ATOM 5021 O O . GLU B 1 222 ? 22.242 44.075 15.495 1.00 49.34 222 GLU B O 1
ATOM 5027 N N . GLY B 1 223 ? 20.505 44.539 14.079 1.00 44.71 223 GLY B N 1
ATOM 5028 C CA . GLY B 1 223 ? 19.696 43.343 14.393 1.00 44.53 223 GLY B CA 1
ATOM 5029 C C . GLY B 1 223 ? 20.386 42.028 14.035 1.00 47.19 223 GLY B C 1
ATOM 5030 O O . GLY B 1 223 ? 19.981 40.999 14.611 1.00 51.71 223 GLY B O 1
ATOM 5031 N N . GLN B 1 224 ? 21.378 42.037 13.125 1.00 43.50 224 GLN B N 1
ATOM 5032 C CA . GLN B 1 224 ? 22.105 40.820 12.657 1.00 41.18 224 GLN B CA 1
ATOM 5033 C C . GLN B 1 224 ? 23.456 40.653 13.383 1.00 38.65 224 GLN B C 1
ATOM 5034 O O . GLN B 1 224 ? 24.259 39.776 12.959 1.00 33.54 224 GLN B O 1
ATOM 5040 N N . LEU B 1 225 ? 23.733 41.437 14.427 1.00 33.68 225 LEU B N 1
ATOM 5041 C CA . LEU B 1 225 ? 24.947 41.221 15.260 1.00 36.86 225 LEU B CA 1
ATOM 5042 C C . LEU B 1 225 ? 24.833 39.847 15.938 1.00 34.87 225 LEU B C 1
ATOM 5043 O O . LEU B 1 225 ? 23.758 39.530 16.470 1.00 34.78 225 LEU B O 1
ATOM 5048 N N . GLY B 1 226 ? 25.907 39.070 15.921 1.00 32.46 226 GLY B N 1
ATOM 5049 C CA . GLY B 1 226 ? 25.866 37.629 16.248 1.00 31.46 226 GLY B CA 1
ATOM 5050 C C . GLY B 1 226 ? 26.238 36.770 15.043 1.00 29.46 226 GLY B C 1
ATOM 5051 O O . GLY B 1 226 ? 26.759 35.648 15.244 1.00 27.77 226 GLY B O 1
ATOM 5052 N N . ARG B 1 227 ? 25.962 37.230 13.820 1.00 27.17 227 ARG B N 1
ATOM 5053 C CA . ARG B 1 227 ? 26.417 36.496 12.603 1.00 27.44 227 ARG B CA 1
ATOM 5054 C C . ARG B 1 227 ? 27.935 36.505 12.610 1.00 27.00 227 ARG B C 1
ATOM 5055 O O . ARG B 1 227 ? 28.514 37.473 13.127 1.00 24.72 227 ARG B O 1
ATOM 5063 N N . VAL B 1 228 ? 28.527 35.489 11.991 1.00 25.92 228 VAL B N 1
ATOM 5064 C CA . VAL B 1 228 ? 29.985 35.400 11.742 1.00 24.33 228 VAL B CA 1
ATOM 5065 C C . VAL B 1 228 ? 30.326 36.414 10.659 1.00 27.51 228 VAL B C 1
ATOM 5066 O O . VAL B 1 228 ? 29.503 36.606 9.748 1.00 29.59 228 VAL B O 1
ATOM 5070 N N . THR B 1 229 ? 31.510 37.017 10.768 1.00 27.35 229 THR B N 1
ATOM 5071 C CA . THR B 1 229 ? 31.980 38.144 9.932 1.00 26.32 229 THR B CA 1
ATOM 5072 C C . THR B 1 229 ? 33.411 37.866 9.521 1.00 25.83 229 THR B C 1
ATOM 5073 O O . THR B 1 229 ? 34.044 36.967 10.131 1.00 27.11 229 THR B O 1
ATOM 5077 N N . GLN B 1 230 ? 33.919 38.622 8.561 1.00 26.10 230 GLN B N 1
ATOM 5078 C CA . GLN B 1 230 ? 35.351 38.552 8.172 1.00 25.30 230 GLN B CA 1
ATOM 5079 C C . GLN B 1 230 ? 36.221 38.814 9.412 1.00 22.81 230 GLN B C 1
ATOM 5080 O O . GLN B 1 230 ? 37.251 38.159 9.572 1.00 23.97 230 GLN B O 1
ATOM 5086 N N . ALA B 1 231 ? 35.843 39.739 10.274 1.00 22.30 231 ALA B N 1
ATOM 5087 C CA . ALA B 1 231 ? 36.686 40.096 11.429 1.00 21.71 231 ALA B CA 1
ATOM 5088 C C . ALA B 1 231 ? 36.723 38.902 12.393 1.00 22.28 231 ALA B C 1
ATOM 5089 O O . ALA B 1 231 ? 37.812 38.539 12.827 1.00 21.79 231 ALA B O 1
ATOM 5091 N N . MET B 1 232 ? 35.587 38.244 12.622 1.00 22.11 232 MET B N 1
ATOM 5092 C CA . MET B 1 232 ? 35.570 36.977 13.404 1.00 23.08 232 MET B CA 1
ATOM 5093 C C . MET B 1 232 ? 36.473 35.937 12.713 1.00 22.51 232 MET B C 1
ATOM 5094 O O . MET B 1 232 ? 37.331 35.265 13.418 1.00 20.62 232 MET B O 1
ATOM 5099 N N . ALA B 1 233 ? 36.404 35.824 11.382 1.00 22.79 233 ALA B N 1
ATOM 5100 C CA . ALA B 1 233 ? 37.221 34.850 10.620 1.00 22.99 233 ALA B CA 1
ATOM 5101 C C . ALA B 1 233 ? 38.701 35.121 10.850 1.00 22.07 233 ALA B C 1
ATOM 5102 O O . ALA B 1 233 ? 39.484 34.127 11.041 1.00 20.58 233 ALA B O 1
ATOM 5104 N N . TYR B 1 234 ? 39.101 36.391 10.792 1.00 19.73 234 TYR B N 1
ATOM 5105 C CA . TYR B 1 234 ? 40.499 36.770 11.057 1.00 21.29 234 TYR B CA 1
ATOM 5106 C C . TYR B 1 234 ? 40.938 36.294 12.449 1.00 20.94 234 TYR B C 1
ATOM 5107 O O . TYR B 1 234 ? 42.078 35.881 12.577 1.00 22.32 234 TYR B O 1
ATOM 5116 N N . MET B 1 235 ? 40.084 36.399 13.468 1.00 22.41 235 MET B N 1
ATOM 5117 C CA . MET B 1 235 ? 40.415 36.059 14.879 1.00 22.04 235 MET B CA 1
ATOM 5118 C C . MET B 1 235 ? 40.505 34.537 15.036 1.00 21.72 235 MET B C 1
ATOM 5119 O O . MET B 1 235 ? 41.434 34.063 15.731 1.00 21.20 235 MET B O 1
ATOM 5124 N N . VAL B 1 236 ? 39.642 33.793 14.345 1.00 21.55 236 VAL B N 1
ATOM 5125 C CA . VAL B 1 236 ? 39.710 32.303 14.300 1.00 20.47 236 VAL B CA 1
ATOM 5126 C C . VAL B 1 236 ? 41.037 31.905 13.641 1.00 20.83 236 VAL B C 1
ATOM 5127 O O . VAL B 1 236 ? 41.772 31.031 14.187 1.00 19.15 236 VAL B O 1
ATOM 5131 N N . TYR B 1 237 ? 41.378 32.570 12.545 1.00 20.75 237 TYR B N 1
ATOM 5132 C CA . TYR B 1 237 ? 42.636 32.317 11.799 1.00 22.11 237 TYR B CA 1
ATOM 5133 C C . TYR B 1 237 ? 43.844 32.495 12.729 1.00 20.53 237 TYR B C 1
ATOM 5134 O O . TYR B 1 237 ? 44.722 31.595 12.810 1.00 20.76 237 TYR B O 1
ATOM 5143 N N . ALA B 1 238 ? 43.949 33.639 13.389 1.00 19.74 238 ALA B N 1
ATOM 5144 C CA . ALA B 1 238 ? 45.097 33.917 14.289 1.00 20.38 238 ALA B CA 1
ATOM 5145 C C . ALA B 1 238 ? 45.106 32.858 15.396 1.00 19.51 238 ALA B C 1
ATOM 5146 O O . ALA B 1 238 ? 46.171 32.325 15.694 1.00 19.80 238 ALA B O 1
ATOM 5148 N N . GLU B 1 239 ? 43.937 32.543 15.963 1.00 21.01 239 GLU B N 1
ATOM 5149 C CA . GLU B 1 239 ? 43.821 31.580 17.093 1.00 21.65 239 GLU B CA 1
ATOM 5150 C C . GLU B 1 239 ? 44.401 30.226 16.673 1.00 20.49 239 GLU B C 1
ATOM 5151 O O . GLU B 1 239 ? 45.203 29.667 17.431 1.00 21.07 239 GLU B O 1
ATOM 5157 N N . MET B 1 240 ? 44.003 29.717 15.502 1.00 21.28 240 MET B N 1
ATOM 5158 C CA . MET B 1 240 ? 44.374 28.348 15.066 1.00 23.23 240 MET B CA 1
ATOM 5159 C C . MET B 1 240 ? 45.861 28.334 14.719 1.00 21.84 240 MET B C 1
ATOM 5160 O O . MET B 1 240 ? 46.575 27.425 15.145 1.00 22.52 240 MET B O 1
ATOM 5165 N N . VAL B 1 241 ? 46.331 29.349 13.990 1.00 23.19 241 VAL B N 1
ATOM 5166 C CA . VAL B 1 241 ? 47.764 29.464 13.584 1.00 21.28 241 VAL B CA 1
ATOM 5167 C C . VAL B 1 241 ? 48.607 29.543 14.858 1.00 21.97 241 VAL B C 1
ATOM 5168 O O . VAL B 1 241 ? 49.658 28.855 14.945 1.00 22.12 241 VAL B O 1
ATOM 5172 N N . MET B 1 242 ? 48.152 30.306 15.859 1.00 20.15 242 MET B N 1
ATOM 5173 C CA . MET B 1 242 ? 48.917 30.409 17.124 1.00 21.94 242 MET B CA 1
ATOM 5174 C C . MET B 1 242 ? 48.845 29.084 17.908 1.00 20.64 242 MET B C 1
ATOM 5175 O O . MET B 1 242 ? 49.873 28.659 18.437 1.00 19.26 242 MET B O 1
ATOM 5180 N N . TYR B 1 243 ? 47.689 28.431 17.959 1.00 19.89 243 TYR B N 1
ATOM 5181 C CA . TYR B 1 243 ? 47.535 27.162 18.726 1.00 20.36 243 TYR B CA 1
ATOM 5182 C C . TYR B 1 243 ? 48.420 26.078 18.106 1.00 20.33 243 TYR B C 1
ATOM 5183 O O . TYR B 1 243 ? 48.964 25.263 18.858 1.00 18.84 243 TYR B O 1
ATOM 5192 N N . GLN B 1 244 ? 48.566 26.093 16.781 1.00 20.37 244 GLN B N 1
ATOM 5193 C CA . GLN B 1 244 ? 49.343 25.081 16.019 1.00 23.03 244 GLN B CA 1
ATOM 5194 C C . GLN B 1 244 ? 50.835 25.418 16.109 1.00 22.91 244 GLN B C 1
ATOM 5195 O O . GLN B 1 244 ? 51.634 24.537 15.815 1.00 21.13 244 GLN B O 1
ATOM 5201 N N . ASN B 1 245 ? 51.182 26.651 16.497 1.00 21.93 245 ASN B N 1
ATOM 5202 C CA . ASN B 1 245 ? 52.575 27.183 16.411 1.00 23.80 245 ASN B CA 1
ATOM 5203 C C . ASN B 1 245 ? 53.026 27.052 14.955 1.00 24.74 245 ASN B C 1
ATOM 5204 O O . ASN B 1 245 ? 54.175 26.630 14.687 1.00 25.41 245 ASN B O 1
ATOM 5209 N N . ASP B 1 246 ? 52.132 27.360 14.027 1.00 26.12 246 ASP B N 1
ATOM 5210 C CA . ASP B 1 246 ? 52.440 27.298 12.579 1.00 27.07 246 ASP B CA 1
ATOM 5211 C C . ASP B 1 246 ? 53.153 28.610 12.174 1.00 26.23 246 ASP B C 1
ATOM 5212 O O . ASP B 1 246 ? 52.492 29.528 11.710 1.00 24.45 246 ASP B O 1
ATOM 5217 N N . GLU B 1 247 ? 54.460 28.686 12.387 1.00 29.18 247 GLU B N 1
ATOM 5218 C CA . GLU B 1 247 ? 55.352 29.799 11.947 1.00 33.17 247 GLU B CA 1
ATOM 5219 C C . GLU B 1 247 ? 55.113 30.237 10.485 1.00 30.44 247 GLU B C 1
ATOM 5220 O O . GLU B 1 247 ? 55.180 31.459 10.239 1.00 27.69 247 GLU B O 1
ATOM 5226 N N . SER B 1 248 ? 54.811 29.304 9.564 1.00 28.95 248 SER B N 1
ATOM 5227 C CA . SER B 1 248 ? 54.616 29.529 8.106 1.00 26.62 248 SER B CA 1
ATOM 5228 C C . SER B 1 248 ? 53.465 30.511 7.897 1.00 30.42 248 SER B C 1
ATOM 5229 O O . SER B 1 248 ? 53.430 31.171 6.842 1.00 28.17 248 SER B O 1
ATOM 5232 N N . ARG B 1 249 ? 52.540 30.628 8.863 1.00 27.19 249 ARG B N 1
ATOM 5233 C CA . ARG B 1 249 ? 51.382 31.528 8.700 1.00 24.18 249 ARG B CA 1
ATOM 5234 C C . ARG B 1 249 ? 51.414 32.705 9.680 1.00 22.46 249 ARG B C 1
ATOM 5235 O O . ARG B 1 249 ? 50.414 33.434 9.682 1.00 24.81 249 ARG B O 1
ATOM 5243 N N . PHE B 1 250 ? 52.482 32.919 10.457 1.00 23.04 250 PHE B N 1
ATOM 5244 C CA . PHE B 1 250 ? 52.508 34.029 11.445 1.00 25.44 250 PHE B CA 1
ATOM 5245 C C . PHE B 1 250 ? 52.332 35.363 10.708 1.00 26.92 250 PHE B C 1
ATOM 5246 O O . PHE B 1 250 ? 51.572 36.184 11.197 1.00 23.53 250 PHE B O 1
ATOM 5254 N N . SER B 1 251 ? 52.955 35.552 9.540 1.00 28.08 251 SER B N 1
ATOM 5255 C CA . SER B 1 251 ? 52.902 36.855 8.824 1.00 28.75 251 SER B CA 1
ATOM 5256 C C . SER B 1 251 ? 51.508 37.092 8.276 1.00 27.09 251 SER B C 1
ATOM 5257 O O . SER B 1 251 ? 51.060 38.249 8.314 1.00 25.96 251 SER B O 1
ATOM 5260 N N . LYS B 1 252 ? 50.886 36.062 7.703 1.00 25.11 252 LYS B N 1
ATOM 5261 C CA . LYS B 1 252 ? 49.528 36.199 7.139 1.00 26.56 252 LYS B CA 1
ATOM 5262 C C . LYS B 1 252 ? 48.576 36.538 8.295 1.00 25.04 252 LYS B C 1
ATOM 5263 O O . LYS B 1 252 ? 47.756 37.439 8.144 1.00 23.77 252 LYS B O 1
ATOM 5269 N N . ALA B 1 253 ? 48.677 35.827 9.420 1.00 24.44 253 ALA B N 1
ATOM 5270 C CA . ALA B 1 253 ? 47.838 36.084 10.610 1.00 23.23 253 ALA B CA 1
ATOM 5271 C C . ALA B 1 253 ? 48.096 37.521 11.070 1.00 21.83 253 ALA B C 1
ATOM 5272 O O . ALA B 1 253 ? 47.110 38.232 11.336 1.00 20.71 253 ALA B O 1
ATOM 5274 N N . LEU B 1 254 ? 49.354 37.960 11.103 1.00 22.57 254 LEU B N 1
ATOM 5275 C CA . LEU B 1 254 ? 49.699 39.367 11.470 1.00 24.17 254 LEU B CA 1
ATOM 5276 C C . LEU B 1 254 ? 49.002 40.348 10.523 1.00 24.51 254 LEU B C 1
ATOM 5277 O O . LEU B 1 254 ? 48.394 41.348 10.990 1.00 23.86 254 LEU B O 1
ATOM 5282 N N . GLY B 1 255 ? 49.066 40.050 9.229 1.00 27.67 255 GLY B N 1
ATOM 5283 C CA . GLY B 1 255 ? 48.361 40.822 8.196 1.00 26.61 255 GLY B CA 1
ATOM 5284 C C . GLY B 1 255 ? 46.894 40.983 8.532 1.00 27.08 255 GLY B C 1
ATOM 5285 O O . GLY B 1 255 ? 46.390 42.110 8.437 1.00 22.55 255 GLY B O 1
ATOM 5286 N N . TYR B 1 256 ? 46.200 39.910 8.924 1.00 23.96 256 TYR B N 1
ATOM 5287 C CA . TYR B 1 256 ? 44.747 39.997 9.186 1.00 23.93 256 TYR B CA 1
ATOM 5288 C C . TYR B 1 256 ? 44.505 40.832 10.446 1.00 21.82 256 TYR B C 1
ATOM 5289 O O . TYR B 1 256 ? 43.547 41.602 10.467 1.00 25.72 256 TYR B O 1
ATOM 5298 N N . MET B 1 257 ? 45.355 40.713 11.456 1.00 23.45 257 MET B N 1
ATOM 5299 C CA . MET B 1 257 ? 45.249 41.523 12.703 1.00 21.84 257 MET B CA 1
ATOM 5300 C C . MET B 1 257 ? 45.418 43.017 12.352 1.00 24.03 257 MET B C 1
ATOM 5301 O O . MET B 1 257 ? 44.627 43.861 12.885 1.00 24.23 257 MET B O 1
ATOM 5306 N N . LYS B 1 258 ? 46.369 43.344 11.470 1.00 23.54 258 LYS B N 1
ATOM 5307 C CA . LYS B 1 258 ? 46.660 44.753 11.052 1.00 26.10 258 LYS B CA 1
ATOM 5308 C C . LYS B 1 258 ? 45.491 45.345 10.253 1.00 24.53 258 LYS B C 1
ATOM 5309 O O . LYS B 1 258 ? 45.239 46.546 10.424 1.00 27.35 258 LYS B O 1
ATOM 5315 N N . GLU B 1 259 ? 44.769 44.554 9.454 1.00 27.58 259 GLU B N 1
ATOM 5316 C CA . GLU B 1 259 ? 43.527 45.038 8.799 1.00 30.03 259 GLU B CA 1
ATOM 5317 C C . GLU B 1 259 ? 42.564 45.532 9.873 1.00 29.29 259 GLU B C 1
ATOM 5318 O O . GLU B 1 259 ? 41.917 46.606 9.674 1.00 27.09 259 GLU B O 1
ATOM 5324 N N . LEU B 1 260 ? 42.447 44.794 10.982 1.00 25.50 260 LEU B N 1
ATOM 5325 C CA . LEU B 1 260 ? 41.494 45.173 12.051 1.00 26.86 260 LEU B CA 1
ATOM 5326 C C . LEU B 1 260 ? 42.039 46.428 12.726 1.00 24.72 260 LEU B C 1
ATOM 5327 O O . LEU B 1 260 ? 41.254 47.370 12.941 1.00 27.13 260 LEU B O 1
ATOM 5332 N N . ILE B 1 261 ? 43.335 46.459 12.984 1.00 23.10 261 ILE B N 1
ATOM 5333 C CA . ILE B 1 261 ? 43.949 47.599 13.715 1.00 24.16 261 ILE B CA 1
ATOM 5334 C C . ILE B 1 261 ? 43.865 48.869 12.854 1.00 25.93 261 ILE B C 1
ATOM 5335 O O . ILE B 1 261 ? 43.729 49.997 13.454 1.00 22.84 261 ILE B O 1
ATOM 5340 N N . ASP B 1 262 ? 43.869 48.709 11.523 1.00 25.18 262 ASP B N 1
ATOM 5341 C CA . ASP B 1 262 ? 43.855 49.839 10.559 1.00 26.11 262 ASP B CA 1
ATOM 5342 C C . ASP B 1 262 ? 42.426 50.199 10.191 1.00 28.37 262 ASP B C 1
ATOM 5343 O O . ASP B 1 262 ? 42.272 51.228 9.529 1.00 32.63 262 ASP B O 1
ATOM 5348 N N . SER B 1 263 ? 41.429 49.421 10.624 1.00 27.55 263 SER B N 1
ATOM 5349 C CA . SER B 1 263 ? 39.993 49.665 10.326 1.00 28.21 263 SER B CA 1
ATOM 5350 C C . SER B 1 263 ? 39.454 50.801 11.186 1.00 28.20 263 SER B C 1
ATOM 5351 O O . SER B 1 263 ? 39.768 50.911 12.358 1.00 24.91 263 SER B O 1
ATOM 5354 N N . PRO B 1 264 ? 38.578 51.661 10.642 1.00 28.66 264 PRO B N 1
ATOM 5355 C CA . PRO B 1 264 ? 37.900 52.667 11.453 1.00 31.07 264 PRO B CA 1
ATOM 5356 C C . PRO B 1 264 ? 36.788 52.123 12.367 1.00 29.60 264 PRO B C 1
ATOM 5357 O O . PRO B 1 264 ? 36.200 52.921 13.100 1.00 30.13 264 PRO B O 1
ATOM 5361 N N . SER B 1 265 ? 36.525 50.810 12.319 1.00 27.48 265 SER B N 1
ATOM 5362 C CA . SER B 1 265 ? 35.305 50.172 12.874 1.00 29.88 265 SER B CA 1
ATOM 5363 C C . SER B 1 265 ? 35.529 49.582 14.272 1.00 26.74 265 SER B C 1
ATOM 5364 O O . SER B 1 265 ? 34.514 49.276 14.970 1.00 26.47 265 SER B O 1
ATOM 5367 N N . PHE B 1 266 ? 36.784 49.423 14.706 1.00 25.65 266 PHE B N 1
ATOM 5368 C CA . PHE B 1 266 ? 37.070 48.771 16.014 1.00 23.81 266 PHE B CA 1
ATOM 5369 C C . PHE B 1 266 ? 37.913 49.691 16.907 1.00 23.51 266 PHE B C 1
ATOM 5370 O O . PHE B 1 266 ? 38.709 50.460 16.418 1.00 25.90 266 PHE B O 1
ATOM 5378 N N . ARG B 1 267 ? 37.663 49.656 18.213 1.00 23.93 267 ARG B N 1
ATOM 5379 C CA . ARG B 1 267 ? 38.469 50.380 19.221 1.00 26.34 267 ARG B CA 1
ATOM 5380 C C . ARG B 1 267 ? 38.306 49.692 20.556 1.00 24.60 267 ARG B C 1
ATOM 5381 O O . ARG B 1 267 ? 37.250 49.069 20.771 1.00 27.17 267 ARG B O 1
ATOM 5389 N N . LEU B 1 268 ? 39.262 49.892 21.450 1.00 23.54 268 LEU B N 1
ATOM 5390 C CA . LEU B 1 268 ? 39.078 49.471 22.864 1.00 25.58 268 LEU B CA 1
ATOM 5391 C C . LEU B 1 268 ? 38.009 50.327 23.538 1.00 27.69 268 LEU B C 1
ATOM 5392 O O . LEU B 1 268 ? 38.020 51.566 23.365 1.00 26.48 268 LEU B O 1
ATOM 5397 N N . ASN B 1 269 ? 37.146 49.691 24.325 1.00 25.50 269 ASN B N 1
ATOM 5398 C CA . ASN B 1 269 ? 36.240 50.410 25.251 1.00 26.50 269 ASN B CA 1
ATOM 5399 C C . ASN B 1 269 ? 37.115 51.223 26.203 1.00 25.47 269 ASN B C 1
ATOM 5400 O O . ASN B 1 269 ? 38.063 50.688 26.796 1.00 24.27 269 ASN B O 1
ATOM 5405 N N . PRO B 1 270 ? 36.897 52.555 26.345 1.00 23.91 270 PRO B N 1
ATOM 5406 C CA . PRO B 1 270 ? 37.673 53.339 27.308 1.00 25.54 270 PRO B CA 1
ATOM 5407 C C . PRO B 1 270 ? 37.573 52.808 28.742 1.00 26.47 270 PRO B C 1
ATOM 5408 O O . PRO B 1 270 ? 38.509 52.996 29.493 1.00 30.51 270 PRO B O 1
ATOM 5412 N N . SER B 1 271 ? 36.474 52.122 29.068 1.00 27.00 271 SER B N 1
ATOM 5413 C CA . SER B 1 271 ? 36.198 51.501 30.388 1.00 25.92 271 SER B CA 1
ATOM 5414 C C . SER B 1 271 ? 36.199 49.977 30.214 1.00 25.70 271 SER B C 1
ATOM 5415 O O . SER B 1 271 ? 35.304 49.471 29.520 1.00 25.03 271 SER B O 1
ATOM 5418 N N . PHE B 1 272 ? 37.175 49.291 30.798 1.00 24.87 272 PHE B N 1
ATOM 5419 C CA . PHE B 1 272 ? 37.235 47.808 30.797 1.00 25.37 272 PHE B CA 1
ATOM 5420 C C . PHE B 1 272 ? 35.972 47.273 31.486 1.00 23.65 272 PHE B C 1
ATOM 5421 O O . PHE B 1 272 ? 35.378 46.258 31.022 1.00 24.04 272 PHE B O 1
ATOM 5429 N N . ALA B 1 273 ? 35.571 47.942 32.562 1.00 25.28 273 ALA B N 1
ATOM 5430 C CA . ALA B 1 273 ? 34.403 47.557 33.387 1.00 29.23 273 ALA B CA 1
ATOM 5431 C C . ALA B 1 273 ? 33.125 47.616 32.541 1.00 28.12 273 ALA B C 1
ATOM 5432 O O . ALA B 1 273 ? 32.269 46.734 32.703 1.00 27.83 273 ALA B O 1
ATOM 5434 N N . ASN B 1 274 ? 33.018 48.587 31.638 1.00 28.42 274 ASN B N 1
ATOM 5435 C CA . ASN B 1 274 ? 31.794 48.833 30.830 1.00 30.42 274 ASN B CA 1
ATOM 5436 C C . ASN B 1 274 ? 31.588 47.723 29.788 1.00 27.77 274 ASN B C 1
ATOM 5437 O O . ASN B 1 274 ? 30.426 47.531 29.346 1.00 25.48 274 ASN B O 1
ATOM 5442 N N . ILE B 1 275 ? 32.648 47.001 29.408 1.00 26.33 275 ILE B N 1
ATOM 5443 C CA . ILE B 1 275 ? 32.549 45.872 28.440 1.00 23.18 275 ILE B CA 1
ATOM 5444 C C . ILE B 1 275 ? 31.458 44.890 28.894 1.00 22.52 275 ILE B C 1
ATOM 5445 O O . ILE B 1 275 ? 30.678 44.444 28.007 1.00 23.47 275 ILE B O 1
ATOM 5450 N N . TRP B 1 276 ? 31.439 44.572 30.208 1.00 22.92 276 TRP B N 1
ATOM 5451 C CA . TRP B 1 276 ? 30.712 43.454 30.883 1.00 25.91 276 TRP B CA 1
ATOM 5452 C C . TRP B 1 276 ? 29.250 43.821 31.213 1.00 27.93 276 TRP B C 1
ATOM 5453 O O . TRP B 1 276 ? 28.447 42.898 31.450 1.00 27.12 276 TRP B O 1
ATOM 5464 N N . GLU B 1 277 ? 28.913 45.115 31.239 1.00 29.70 277 GLU B N 1
ATOM 5465 C CA . GLU B 1 277 ? 27.527 45.613 31.436 1.00 28.30 277 GLU B CA 1
ATOM 5466 C C . GLU B 1 277 ? 26.695 45.276 30.190 1.00 27.11 277 GLU B C 1
ATOM 5467 O O . GLU B 1 277 ? 27.248 45.174 29.078 1.00 26.27 277 GLU B O 1
ATOM 5473 N N . THR B 1 278 ? 25.385 45.167 30.349 1.00 27.97 278 THR B N 1
ATOM 5474 C CA . THR B 1 278 ? 24.445 44.972 29.217 1.00 30.83 278 THR B CA 1
ATOM 5475 C C . THR B 1 278 ? 24.718 46.042 28.156 1.00 30.06 278 THR B C 1
ATOM 5476 O O . THR B 1 278 ? 24.719 45.716 26.970 1.00 27.69 278 THR B O 1
ATOM 5480 N N . GLU B 1 279 ? 24.994 47.277 28.586 1.00 35.15 279 GLU B N 1
ATOM 5481 C CA . GLU B 1 279 ? 25.219 48.448 27.695 1.00 39.07 279 GLU B CA 1
ATOM 5482 C C . GLU B 1 279 ? 26.540 48.266 26.941 1.00 35.48 279 GLU B C 1
ATOM 5483 O O . GLU B 1 279 ? 26.704 48.930 25.909 1.00 33.25 279 GLU B O 1
ATOM 5489 N N . GLY B 1 280 ? 27.441 47.398 27.430 1.00 32.11 280 GLY B N 1
ATOM 5490 C CA . GLY B 1 280 ? 28.726 47.100 26.759 1.00 28.84 280 GLY B CA 1
ATOM 5491 C C . GLY B 1 280 ? 28.588 46.035 25.682 1.00 25.09 280 GLY B C 1
ATOM 5492 O O . GLY B 1 280 ? 29.571 45.785 24.946 1.00 26.44 280 GLY B O 1
ATOM 5493 N N . GLU B 1 281 ? 27.431 45.390 25.592 1.00 25.16 281 GLU B N 1
ATOM 5494 C CA . GLU B 1 281 ? 27.194 44.336 24.573 1.00 26.78 281 GLU B CA 1
ATOM 5495 C C . GLU B 1 281 ? 27.341 44.970 23.201 1.00 26.26 281 GLU B C 1
ATOM 5496 O O . GLU B 1 281 ? 26.762 46.040 22.974 1.00 29.16 281 GLU B O 1
ATOM 5502 N N . TRP B 1 282 ? 28.088 44.322 22.327 1.00 24.95 282 TRP B N 1
ATOM 5503 C CA . TRP B 1 282 ? 28.339 44.798 20.948 1.00 27.89 282 TRP B CA 1
ATOM 5504 C C . TRP B 1 282 ? 28.830 46.258 20.931 1.00 27.58 282 TRP B C 1
ATOM 5505 O O . TRP B 1 282 ? 28.455 46.978 20.005 1.00 26.91 282 TRP B O 1
ATOM 5516 N N . CYS B 1 283 ? 29.611 46.682 21.922 1.00 27.34 283 CYS B N 1
ATOM 5517 C CA . CYS B 1 283 ? 30.443 47.910 21.857 1.00 28.43 283 CYS B CA 1
ATOM 5518 C C . CYS B 1 283 ? 31.477 47.708 20.737 1.00 28.56 283 CYS B C 1
ATOM 5519 O O . CYS B 1 283 ? 31.588 46.574 20.197 1.00 29.16 283 CYS B O 1
ATOM 5522 N N . ASP B 1 284 ? 32.207 48.758 20.373 1.00 25.05 284 ASP B N 1
ATOM 5523 C CA . ASP B 1 284 ? 33.103 48.710 19.192 1.00 25.10 284 ASP B CA 1
ATOM 5524 C C . ASP B 1 284 ? 34.380 47.902 19.468 1.00 23.71 284 ASP B C 1
ATOM 5525 O O . ASP B 1 284 ? 35.162 47.759 18.525 1.00 24.02 284 ASP B O 1
ATOM 5530 N N . GLU B 1 285 ? 34.564 47.364 20.673 1.00 23.28 285 GLU B N 1
ATOM 5531 C CA . GLU B 1 285 ? 35.660 46.401 20.988 1.00 24.55 285 GLU B CA 1
ATOM 5532 C C . GLU B 1 285 ? 35.227 44.963 20.630 1.00 24.57 285 GLU B C 1
ATOM 5533 O O . GLU B 1 285 ? 36.095 44.073 20.467 1.00 25.77 285 GLU B O 1
ATOM 5539 N N . SER B 1 286 ? 33.929 44.727 20.502 1.00 25.26 286 SER B N 1
ATOM 5540 C CA . SER B 1 286 ? 33.350 43.375 20.284 1.00 26.18 286 SER B CA 1
ATOM 5541 C C . SER B 1 286 ? 33.511 42.949 18.815 1.00 24.86 286 SER B C 1
ATOM 5542 O O . SER B 1 286 ? 33.015 43.633 17.920 1.00 26.46 286 SER B O 1
ATOM 5545 N N . ILE B 1 287 ? 34.291 41.897 18.558 1.00 22.86 287 ILE B N 1
ATOM 5546 C CA . ILE B 1 287 ? 34.447 41.309 17.203 1.00 22.25 287 ILE B CA 1
ATOM 5547 C C . ILE B 1 287 ? 33.405 40.198 17.088 1.00 23.42 287 ILE B C 1
ATOM 5548 O O . ILE B 1 287 ? 32.729 40.100 16.047 1.00 26.51 287 ILE B O 1
ATOM 5553 N N . TRP B 1 288 ? 33.229 39.409 18.147 1.00 24.89 288 TRP B N 1
ATOM 5554 C CA . TRP B 1 288 ? 32.183 38.357 18.135 1.00 25.60 288 TRP B CA 1
ATOM 5555 C C . TRP B 1 288 ? 31.720 37.973 19.539 1.00 22.99 288 TRP B C 1
ATOM 5556 O O . TRP B 1 288 ? 32.544 37.810 20.488 1.00 22.45 288 TRP B O 1
ATOM 5567 N N . GLU B 1 289 ? 30.408 37.891 19.685 1.00 23.83 289 GLU B N 1
ATOM 5568 C CA . GLU B 1 289 ? 29.765 37.510 20.958 1.00 24.32 289 GLU B CA 1
ATOM 5569 C C . GLU B 1 289 ? 28.743 36.426 20.640 1.00 25.71 289 GLU B C 1
ATOM 5570 O O . GLU B 1 289 ? 28.237 36.379 19.466 1.00 25.03 289 GLU B O 1
ATOM 5576 N N . ILE B 1 290 ? 28.458 35.581 21.622 1.00 24.84 290 ILE B N 1
ATOM 5577 C CA . ILE B 1 290 ? 27.289 34.669 21.519 1.00 24.33 290 ILE B CA 1
ATOM 5578 C C . ILE B 1 290 ? 26.135 35.334 22.261 1.00 25.16 290 ILE B C 1
ATOM 5579 O O . ILE B 1 290 ? 26.317 35.657 23.441 1.00 24.30 290 ILE B O 1
ATOM 5584 N N . ASN B 1 291 ? 25.002 35.523 21.575 1.00 29.11 291 ASN B N 1
ATOM 5585 C CA . ASN B 1 291 ? 23.808 36.257 22.094 1.00 34.33 291 ASN B CA 1
ATOM 5586 C C . ASN B 1 291 ? 22.925 35.305 22.914 1.00 33.21 291 ASN B C 1
ATOM 5587 O O . ASN B 1 291 ? 22.635 34.212 22.386 1.00 32.96 291 ASN B O 1
ATOM 5592 N N . TYR B 1 292 ? 22.458 35.754 24.092 1.00 38.17 292 TYR B N 1
ATOM 5593 C CA . TYR B 1 292 ? 21.583 35.013 25.045 1.00 42.85 292 TYR B CA 1
ATOM 5594 C C . TYR B 1 292 ? 20.314 35.815 25.411 1.00 46.13 292 TYR B C 1
ATOM 5595 O O . TYR B 1 292 ? 20.405 37.055 25.525 1.00 59.03 292 TYR B O 1
ATOM 5604 N N . GLY B 1 309 ? 18.134 32.427 27.532 1.00 37.97 309 GLY B N 1
ATOM 5605 C CA . GLY B 1 309 ? 19.314 33.034 28.186 1.00 37.59 309 GLY B CA 1
ATOM 5606 C C . GLY B 1 309 ? 20.413 32.011 28.478 1.00 32.98 309 GLY B C 1
ATOM 5607 O O . GLY B 1 309 ? 20.414 30.935 27.867 1.00 30.87 309 GLY B O 1
ATOM 5608 N N . THR B 1 310 ? 21.350 32.346 29.358 1.00 31.87 310 THR B N 1
ATOM 5609 C CA . THR B 1 310 ? 22.471 31.454 29.763 1.00 27.15 310 THR B CA 1
ATOM 5610 C C . THR B 1 310 ? 22.336 31.165 31.251 1.00 25.82 310 THR B C 1
ATOM 5611 O O . THR B 1 310 ? 21.950 32.076 31.993 1.00 24.47 310 THR B O 1
ATOM 5615 N N . VAL B 1 311 ? 22.729 29.964 31.671 1.00 24.55 311 VAL B N 1
ATOM 5616 C CA . VAL B 1 311 ? 22.817 29.604 33.111 1.00 25.92 311 VAL B CA 1
ATOM 5617 C C . VAL B 1 311 ? 24.192 29.958 33.677 1.00 24.72 311 VAL B C 1
ATOM 5618 O O . VAL B 1 311 ? 24.381 29.762 34.890 1.00 21.13 311 VAL B O 1
ATOM 5622 N N . LEU B 1 312 ? 25.130 30.454 32.859 1.00 23.08 312 LEU B N 1
ATOM 5623 C CA . LEU B 1 312 ? 26.518 30.668 33.354 1.00 22.81 312 LEU B CA 1
ATOM 5624 C C . LEU B 1 312 ? 26.502 31.357 34.718 1.00 21.01 312 LEU B C 1
ATOM 5625 O O . LEU B 1 312 ? 27.152 30.878 35.668 1.00 20.08 312 LEU B O 1
ATOM 5630 N N . PRO B 1 313 ? 25.790 32.493 34.884 1.00 20.16 313 PRO B N 1
ATOM 5631 C CA . PRO B 1 313 ? 25.863 33.256 36.138 1.00 21.15 313 PRO B CA 1
ATOM 5632 C C . PRO B 1 313 ? 25.303 32.465 37.331 1.00 20.38 313 PRO B C 1
ATOM 5633 O O . PRO B 1 313 ? 25.801 32.625 38.440 1.00 21.67 313 PRO B O 1
ATOM 5637 N N . THR B 1 314 ? 24.367 31.542 37.095 1.00 21.89 314 THR B N 1
ATOM 5638 C CA . THR B 1 314 ? 23.923 30.611 38.164 1.00 23.18 314 THR B CA 1
ATOM 5639 C C . THR B 1 314 ? 25.081 29.682 38.535 1.00 20.97 314 THR B C 1
ATOM 5640 O O . THR B 1 314 ? 25.299 29.461 39.754 1.00 23.25 314 THR B O 1
ATOM 5644 N N . LEU B 1 315 ? 25.777 29.132 37.549 1.00 20.03 315 LEU B N 1
ATOM 5645 C CA . LEU B 1 315 ? 26.847 28.115 37.790 1.00 22.20 315 LEU B CA 1
ATOM 5646 C C . LEU B 1 315 ? 27.940 28.681 38.703 1.00 21.47 315 LEU B C 1
ATOM 5647 O O . LEU B 1 315 ? 28.447 27.921 39.569 1.00 21.81 315 LEU B O 1
ATOM 5652 N N . ILE B 1 316 ? 28.340 29.929 38.473 1.00 20.89 316 ILE B N 1
ATOM 5653 C CA . ILE B 1 316 ? 29.643 30.476 38.958 1.00 22.36 316 ILE B CA 1
ATOM 5654 C C . ILE B 1 316 ? 29.451 31.525 40.057 1.00 23.62 316 ILE B C 1
ATOM 5655 O O . ILE B 1 316 ? 30.386 32.345 40.249 1.00 22.04 316 ILE B O 1
ATOM 5660 N N . SER B 1 317 ? 28.362 31.419 40.827 1.00 21.80 317 SER B N 1
ATOM 5661 C CA . SER B 1 317 ? 28.001 32.374 41.910 1.00 24.20 317 SER B CA 1
ATOM 5662 C C . SER B 1 317 ? 27.898 31.637 43.245 1.00 24.61 317 SER B C 1
ATOM 5663 O O . SER B 1 317 ? 27.718 30.423 43.271 1.00 24.86 317 SER B O 1
ATOM 5666 N N . PRO B 1 318 ? 27.999 32.334 44.400 1.00 25.59 318 PRO B N 1
ATOM 5667 C CA . PRO B 1 318 ? 27.890 31.672 45.698 1.00 25.81 318 PRO B CA 1
ATOM 5668 C C . PRO B 1 318 ? 26.479 31.140 46.008 1.00 26.43 318 PRO B C 1
ATOM 5669 O O . PRO B 1 318 ? 25.485 31.648 45.514 1.00 25.91 318 PRO B O 1
ATOM 5673 N N . ASN B 1 319 ? 26.439 30.085 46.812 1.00 26.30 319 ASN B N 1
ATOM 5674 C CA . ASN B 1 319 ? 25.213 29.325 47.157 1.00 25.89 319 ASN B CA 1
ATOM 5675 C C . ASN B 1 319 ? 24.554 29.948 48.398 1.00 26.43 319 ASN B C 1
ATOM 5676 O O . ASN B 1 319 ? 25.275 30.387 49.315 1.00 28.17 319 ASN B O 1
ATOM 5681 N N . SER B 1 320 ? 23.224 29.955 48.434 1.00 31.16 320 SER B N 1
ATOM 5682 C CA . SER B 1 320 ? 22.409 30.446 49.573 1.00 30.35 320 SER B CA 1
ATOM 5683 C C . SER B 1 320 ? 22.899 31.838 49.947 1.00 29.15 320 SER B C 1
ATOM 5684 O O . SER B 1 320 ? 23.132 32.095 51.123 1.00 29.65 320 SER B O 1
ATOM 5687 N N . PHE B 1 321 ? 23.087 32.671 48.929 1.00 30.29 321 PHE B N 1
ATOM 5688 C CA . PHE B 1 321 ? 23.608 34.055 49.036 1.00 32.36 321 PHE B CA 1
ATOM 5689 C C . PHE B 1 321 ? 22.558 34.928 49.722 1.00 31.85 321 PHE B C 1
ATOM 5690 O O . PHE B 1 321 ? 21.445 35.002 49.226 1.00 31.22 321 PHE B O 1
ATOM 5698 N N . PRO B 1 322 ? 22.865 35.626 50.843 1.00 34.62 322 PRO B N 1
ATOM 5699 C CA . PRO B 1 322 ? 21.877 36.491 51.506 1.00 38.52 322 PRO B CA 1
ATOM 5700 C C . PRO B 1 322 ? 21.424 37.730 50.711 1.00 41.48 322 PRO B C 1
ATOM 5701 O O . PRO B 1 322 ? 20.474 38.385 51.107 1.00 41.64 322 PRO B O 1
ATOM 5705 N N . GLY B 1 323 ? 22.105 38.052 49.618 1.00 39.34 323 GLY B N 1
ATOM 5706 C CA . GLY B 1 323 ? 21.677 39.138 48.721 1.00 42.82 323 GLY B CA 1
ATOM 5707 C C . GLY B 1 323 ? 22.582 40.348 48.835 1.00 42.53 323 GLY B C 1
ATOM 5708 O O . GLY B 1 323 ? 23.171 40.540 49.906 1.00 41.89 323 GLY B O 1
ATOM 5709 N N . ASP B 1 324 ? 22.749 41.091 47.738 1.00 44.93 324 ASP B N 1
ATOM 5710 C CA . ASP B 1 324 ? 23.384 42.440 47.728 1.00 42.96 324 ASP B CA 1
ATOM 5711 C C . ASP B 1 324 ? 22.419 43.340 46.957 1.00 44.06 324 ASP B C 1
ATOM 5712 O O . ASP B 1 324 ? 21.298 42.866 46.661 1.00 48.36 324 ASP B O 1
ATOM 5717 N N . ASP B 1 325 ? 22.788 44.591 46.702 1.00 43.66 325 ASP B N 1
ATOM 5718 C CA . ASP B 1 325 ? 21.867 45.584 46.088 1.00 48.99 325 ASP B CA 1
ATOM 5719 C C . ASP B 1 325 ? 21.478 45.103 44.678 1.00 44.51 325 ASP B C 1
ATOM 5720 O O . ASP B 1 325 ? 20.332 45.369 44.258 1.00 45.05 325 ASP B O 1
ATOM 5725 N N . GLY B 1 326 ? 22.364 44.371 43.989 1.00 36.65 326 GLY B N 1
ATOM 5726 C CA . GLY B 1 326 ? 22.138 43.939 42.596 1.00 33.26 326 GLY B CA 1
ATOM 5727 C C . GLY B 1 326 ? 21.500 42.566 42.454 1.00 29.79 326 GLY B C 1
ATOM 5728 O O . GLY B 1 326 ? 20.998 42.290 41.347 1.00 30.67 326 GLY B O 1
ATOM 5729 N N . TRP B 1 327 ? 21.526 41.725 43.499 1.00 32.92 327 TRP B N 1
ATOM 5730 C CA . TRP B 1 327 ? 21.081 40.306 43.424 1.00 32.84 327 TRP B CA 1
ATOM 5731 C C . TRP B 1 327 ? 20.374 39.869 44.718 1.00 32.84 327 TRP B C 1
ATOM 5732 O O . TRP B 1 327 ? 21.017 39.829 45.774 1.00 34.29 327 TRP B O 1
ATOM 5743 N N . SER B 1 328 ? 19.106 39.478 44.611 1.00 37.96 328 SER B N 1
ATOM 5744 C CA . SER B 1 328 ? 18.183 39.215 45.753 1.00 42.30 328 SER B CA 1
ATOM 5745 C C . SER B 1 328 ? 18.469 37.870 46.426 1.00 40.71 328 SER B C 1
ATOM 5746 O O . SER B 1 328 ? 18.880 36.913 45.716 1.00 44.93 328 SER B O 1
ATOM 5749 N N . LYS B 1 329 ? 18.197 37.781 47.732 1.00 41.24 329 LYS B N 1
ATOM 5750 C CA . LYS B 1 329 ? 18.157 36.506 48.500 1.00 44.10 329 LYS B CA 1
ATOM 5751 C C . LYS B 1 329 ? 17.249 35.526 47.741 1.00 44.83 329 LYS B C 1
ATOM 5752 O O . LYS B 1 329 ? 16.332 36.017 47.037 1.00 41.62 329 LYS B O 1
ATOM 5758 N N . GLY B 1 330 ? 17.508 34.215 47.830 1.00 43.38 330 GLY B N 1
ATOM 5759 C CA . GLY B 1 330 ? 16.624 33.163 47.300 1.00 41.32 330 GLY B CA 1
ATOM 5760 C C . GLY B 1 330 ? 16.783 32.926 45.807 1.00 46.20 330 GLY B C 1
ATOM 5761 O O . GLY B 1 330 ? 15.881 32.276 45.222 1.00 47.97 330 GLY B O 1
ATOM 5762 N N . ASN B 1 331 ? 17.861 33.423 45.187 1.00 46.35 331 ASN B N 1
ATOM 5763 C CA . ASN B 1 331 ? 18.278 33.054 43.801 1.00 41.70 331 ASN B CA 1
ATOM 5764 C C . ASN B 1 331 ? 19.357 31.958 43.891 1.00 39.17 331 ASN B C 1
ATOM 5765 O O . ASN B 1 331 ? 20.063 31.880 44.937 1.00 34.18 331 ASN B O 1
ATOM 5770 N N . ASP B 1 332 ? 19.477 31.121 42.858 1.00 34.64 332 ASP B N 1
ATOM 5771 C CA . ASP B 1 332 ? 20.338 29.916 42.916 1.00 38.11 332 ASP B CA 1
ATOM 5772 C C . ASP B 1 332 ? 21.766 30.329 42.539 1.00 34.44 332 ASP B C 1
ATOM 5773 O O . ASP B 1 332 ? 21.924 31.118 41.556 1.00 32.94 332 ASP B O 1
ATOM 5778 N N . GLY B 1 333 ? 22.751 29.856 43.305 1.00 29.90 333 GLY B N 1
ATOM 5779 C CA . GLY B 1 333 ? 24.187 29.911 42.942 1.00 28.62 333 GLY B CA 1
ATOM 5780 C C . GLY B 1 333 ? 24.839 28.570 43.203 1.00 25.89 333 GLY B C 1
ATOM 5781 O O . GLY B 1 333 ? 24.691 28.045 44.330 1.00 23.75 333 GLY B O 1
ATOM 5782 N N . TRP B 1 334 ? 25.535 27.978 42.238 1.00 23.57 334 TRP B N 1
ATOM 5783 C CA . TRP B 1 334 ? 26.013 26.587 42.465 1.00 22.92 334 TRP B CA 1
ATOM 5784 C C . TRP B 1 334 ? 27.483 26.525 42.887 1.00 23.36 334 TRP B C 1
ATOM 5785 O O . TRP B 1 334 ? 27.972 25.398 43.145 1.00 21.96 334 TRP B O 1
ATOM 5796 N N . GLY B 1 335 ? 28.167 27.672 42.962 1.00 22.52 335 GLY B N 1
ATOM 5797 C CA . GLY B 1 335 ? 29.517 27.769 43.554 1.00 21.52 335 GLY B CA 1
ATOM 5798 C C . GLY B 1 335 ? 30.584 27.039 42.763 1.00 19.56 335 GLY B C 1
ATOM 5799 O O . GLY B 1 335 ? 31.602 26.647 43.371 1.00 18.84 335 GLY B O 1
ATOM 5800 N N . PHE B 1 336 ? 30.411 26.885 41.451 1.00 18.95 336 PHE B N 1
ATOM 5801 C CA . PHE B 1 336 ? 31.524 26.460 40.556 1.00 19.34 336 PHE B CA 1
ATOM 5802 C C . PHE B 1 336 ? 32.424 27.662 40.284 1.00 20.36 336 PHE B C 1
ATOM 5803 O O . PHE B 1 336 ? 31.947 28.825 40.434 1.00 21.48 336 PHE B O 1
ATOM 5811 N N . MET B 1 337 ? 33.672 27.396 39.882 1.00 20.56 337 MET B N 1
ATOM 5812 C CA . MET B 1 337 ? 34.671 28.419 39.476 1.00 21.12 337 MET B CA 1
ATOM 5813 C C . MET B 1 337 ? 34.884 29.464 40.571 1.00 19.46 337 MET B C 1
ATOM 5814 O O . MET B 1 337 ? 34.874 30.665 40.304 1.00 19.93 337 MET B O 1
ATOM 5819 N N . PRO B 1 338 ? 35.117 29.070 41.833 1.00 22.22 338 PRO B N 1
ATOM 5820 C CA . PRO B 1 338 ? 35.658 30.030 42.785 1.00 23.63 338 PRO B CA 1
ATOM 5821 C C . PRO B 1 338 ? 36.976 30.542 42.185 1.00 23.02 338 PRO B C 1
ATOM 5822 O O . PRO B 1 338 ? 37.743 29.761 41.636 1.00 22.61 338 PRO B O 1
ATOM 5826 N N . MET B 1 339 ? 37.209 31.844 42.294 1.00 24.93 339 MET B N 1
ATOM 5827 C CA . MET B 1 339 ? 38.457 32.446 41.777 1.00 23.95 339 MET B CA 1
ATOM 5828 C C . MET B 1 339 ? 39.563 32.264 42.803 1.00 23.05 339 MET B C 1
ATOM 5829 O O . MET B 1 339 ? 39.367 32.592 43.982 1.00 23.02 339 MET B O 1
ATOM 5834 N N . ARG B 1 340 ? 40.700 31.737 42.372 1.00 23.14 340 ARG B N 1
ATOM 5835 C CA . ARG B 1 340 ? 41.871 31.580 43.264 1.00 24.75 340 ARG B CA 1
ATOM 5836 C C . ARG B 1 340 ? 42.281 32.941 43.840 1.00 24.86 340 ARG B C 1
ATOM 5837 O O . ARG B 1 340 ? 42.234 33.953 43.106 1.00 20.85 340 ARG B O 1
ATOM 5845 N N . LEU B 1 341 ? 42.696 32.950 45.105 1.00 25.74 341 LEU B N 1
ATOM 5846 C CA . LEU B 1 341 ? 43.266 34.164 45.748 1.00 28.03 341 LEU B CA 1
ATOM 5847 C C . LEU B 1 341 ? 44.424 34.697 44.878 1.00 27.78 341 LEU B C 1
ATOM 5848 O O . LEU B 1 341 ? 44.568 35.958 44.717 1.00 24.83 341 LEU B O 1
ATOM 5853 N N . GLU B 1 342 ? 45.218 33.770 44.337 1.00 27.39 342 GLU B N 1
ATOM 5854 C CA . GLU B 1 342 ? 46.426 34.028 43.521 1.00 30.11 342 GLU B CA 1
ATOM 5855 C C . GLU B 1 342 ? 46.017 34.807 42.265 1.00 30.60 342 GLU B C 1
ATOM 5856 O O . GLU B 1 342 ? 46.791 35.685 41.842 1.00 28.25 342 GLU B O 1
ATOM 5862 N N . THR B 1 343 ? 44.826 34.556 41.722 1.00 25.37 343 THR B N 1
ATOM 5863 C CA . THR B 1 343 ? 44.332 35.280 40.525 1.00 25.40 343 THR B CA 1
ATOM 5864 C C . THR B 1 343 ? 44.002 36.733 40.912 1.00 25.07 343 THR B C 1
ATOM 5865 O O . THR B 1 343 ? 44.279 37.654 40.129 1.00 22.79 343 THR B O 1
ATOM 5869 N N . TYR B 1 344 ? 43.409 36.937 42.078 1.00 26.19 344 TYR B N 1
ATOM 5870 C CA . TYR B 1 344 ? 43.154 38.297 42.621 1.00 27.21 344 TYR B CA 1
ATOM 5871 C C . TYR B 1 344 ? 44.498 38.999 42.809 1.00 25.37 344 TYR B C 1
ATOM 5872 O O . TYR B 1 344 ? 44.626 40.182 42.407 1.00 26.85 344 TYR B O 1
ATOM 5881 N N . GLN B 1 345 ? 45.461 38.295 43.386 1.00 26.18 345 GLN B N 1
ATOM 5882 C CA . GLN B 1 345 ? 46.720 38.885 43.928 1.00 27.30 345 GLN B CA 1
ATOM 5883 C C . GLN B 1 345 ? 47.657 39.254 42.768 1.00 27.50 345 GLN B C 1
ATOM 5884 O O . GLN B 1 345 ? 48.553 40.109 42.954 1.00 24.04 345 GLN B O 1
ATOM 5890 N N . MET B 1 346 ? 47.454 38.681 41.579 1.00 25.51 346 MET B N 1
ATOM 5891 C CA . MET B 1 346 ? 48.382 38.916 40.455 1.00 24.44 346 MET B CA 1
ATOM 5892 C C . MET B 1 346 ? 48.194 40.337 39.920 1.00 24.90 346 MET B C 1
ATOM 5893 O O . MET B 1 346 ? 49.136 40.831 39.297 1.00 24.67 346 MET B O 1
ATOM 5898 N N . PHE B 1 347 ? 47.047 40.975 40.160 1.00 25.49 347 PHE B N 1
ATOM 5899 C CA . PHE B 1 347 ? 46.783 42.355 39.689 1.00 26.11 347 PHE B CA 1
ATOM 5900 C C . PHE B 1 347 ? 47.463 43.341 40.643 1.00 28.65 347 PHE B C 1
ATOM 5901 O O . PHE B 1 347 ? 47.405 43.143 41.880 1.00 27.23 347 PHE B O 1
ATOM 5909 N N . SER B 1 348 ? 48.081 44.383 40.090 1.00 30.23 348 SER B N 1
ATOM 5910 C CA . SER B 1 348 ? 48.466 45.586 40.867 1.00 35.22 348 SER B CA 1
ATOM 5911 C C . SER B 1 348 ? 47.211 46.384 41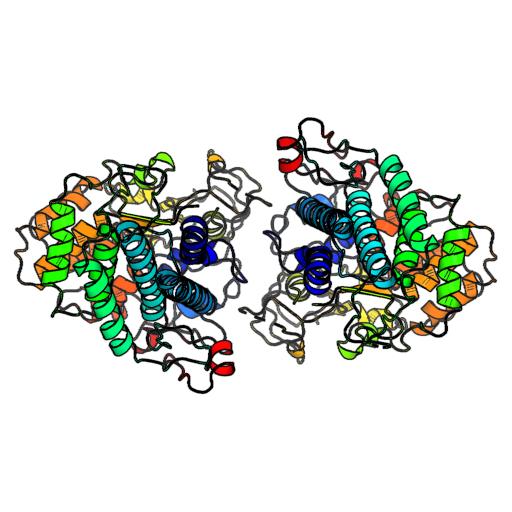.259 1.00 36.84 348 SER B C 1
ATOM 5912 O O . SER B 1 348 ? 46.189 46.339 40.540 1.00 31.61 348 SER B O 1
ATOM 5915 N N . GLU B 1 349 ? 47.318 47.094 42.383 1.00 39.81 349 GLU B N 1
ATOM 5916 C CA . GLU B 1 349 ? 46.335 48.048 42.951 1.00 43.56 349 GLU B CA 1
ATOM 5917 C C . GLU B 1 349 ? 45.723 48.929 41.859 1.00 36.77 349 GLU B C 1
ATOM 5918 O O . GLU B 1 349 ? 44.497 49.139 41.902 1.00 36.82 349 GLU B O 1
ATOM 5924 N N . GLN B 1 350 ? 46.544 49.461 40.955 1.00 31.09 350 GLN B N 1
ATOM 5925 C CA . GLN B 1 350 ? 46.081 50.476 39.977 1.00 35.62 350 GLN B CA 1
ATOM 5926 C C . GLN B 1 350 ? 45.556 49.810 38.696 1.00 30.91 350 GLN B C 1
ATOM 5927 O O . GLN B 1 350 ? 45.104 50.552 37.801 1.00 31.21 350 GLN B O 1
ATOM 5933 N N . ASP B 1 351 ? 45.604 48.488 38.585 1.00 26.59 351 ASP B N 1
ATOM 5934 C CA . ASP B 1 351 ? 45.030 47.805 37.388 1.00 26.46 351 ASP B CA 1
ATOM 5935 C C . ASP B 1 351 ? 43.503 47.871 37.485 1.00 25.84 351 ASP B C 1
ATOM 5936 O O . ASP B 1 351 ? 42.935 47.217 38.387 1.00 24.60 351 ASP B O 1
ATOM 5941 N N . LYS B 1 352 ? 42.847 48.593 36.576 1.00 25.68 352 LYS B N 1
ATOM 5942 C CA . LYS B 1 352 ? 41.368 48.733 36.595 1.00 27.31 352 LYS B CA 1
ATOM 5943 C C . LYS B 1 352 ? 40.709 47.382 36.274 1.00 28.53 352 LYS B C 1
ATOM 5944 O O . LYS B 1 352 ? 39.530 47.253 36.546 1.00 29.17 352 LYS B O 1
ATOM 5950 N N . ARG B 1 353 ? 41.450 46.398 35.782 1.00 25.81 353 ARG B N 1
ATOM 5951 C CA . ARG B 1 353 ? 40.884 45.057 35.485 1.00 25.53 353 ARG B CA 1
ATOM 5952 C C . ARG B 1 353 ? 40.597 44.310 36.782 1.00 25.31 353 ARG B C 1
ATOM 5953 O O . ARG B 1 353 ? 39.708 43.441 36.759 1.00 23.71 353 ARG B O 1
ATOM 5961 N N . ARG B 1 354 ? 41.297 44.607 37.875 1.00 25.09 354 ARG B N 1
ATOM 5962 C CA . ARG B 1 354 ? 41.124 43.801 39.102 1.00 25.79 354 ARG B CA 1
ATOM 5963 C C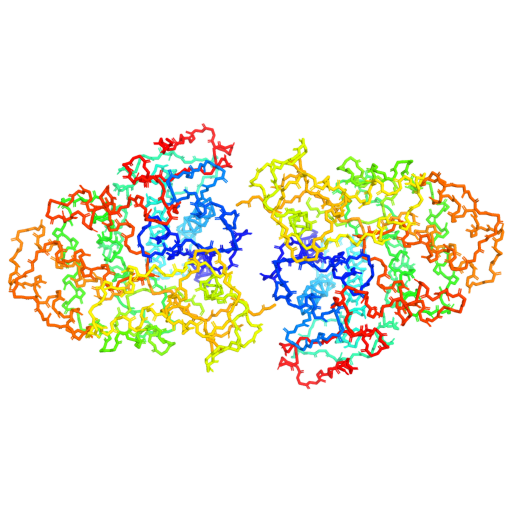 . ARG B 1 354 ? 39.678 43.862 39.592 1.00 27.88 354 ARG B C 1
ATOM 5964 O O . ARG B 1 354 ? 39.107 42.784 39.834 1.00 27.47 354 ARG B O 1
ATOM 5972 N N . ASP B 1 355 ? 39.095 45.050 39.752 1.00 27.01 355 ASP B N 1
ATOM 5973 C CA . ASP B 1 355 ? 37.706 45.181 40.277 1.00 28.95 355 ASP B CA 1
ATOM 5974 C C . ASP B 1 355 ? 36.673 44.682 39.256 1.00 30.13 355 ASP B C 1
ATOM 5975 O O . ASP B 1 355 ? 35.570 44.239 39.682 1.00 26.76 355 ASP B O 1
ATOM 5980 N N . ALA B 1 356 ? 36.974 44.755 37.954 1.00 27.09 356 ALA B N 1
ATOM 5981 C CA . ALA B 1 356 ? 36.036 44.289 36.909 1.00 24.19 356 ALA B CA 1
ATOM 5982 C C . ALA B 1 356 ? 36.093 42.758 36.751 1.00 22.27 356 ALA B C 1
ATOM 5983 O O . ALA B 1 356 ? 35.167 42.173 36.154 1.00 22.50 356 ALA B O 1
ATOM 5985 N N . THR B 1 357 ? 37.117 42.114 37.283 1.00 21.00 357 THR B N 1
ATOM 5986 C CA . THR B 1 357 ? 37.406 40.669 37.096 1.00 20.91 357 THR B CA 1
ATOM 5987 C C . THR B 1 357 ? 37.034 39.887 38.368 1.00 21.48 357 THR B C 1
ATOM 5988 O O . THR B 1 357 ? 36.492 38.756 38.242 1.00 19.73 357 THR B O 1
ATOM 5992 N N . CYS B 1 358 ? 37.276 40.469 39.540 1.00 21.40 358 CYS B N 1
ATOM 5993 C CA . CYS B 1 358 ? 37.193 39.784 40.851 1.00 24.36 358 CYS B CA 1
ATOM 5994 C C . CYS B 1 358 ? 36.015 40.339 41.647 1.00 24.61 358 CYS B C 1
ATOM 5995 O O . CYS B 1 358 ? 36.020 41.534 42.009 1.00 26.70 358 CYS B O 1
ATOM 5998 N N . TRP B 1 359 ? 35.006 39.517 41.852 1.00 23.46 359 TRP B N 1
ATOM 5999 C CA . TRP B 1 359 ? 33.894 39.876 42.753 1.00 24.28 359 TRP B CA 1
ATOM 6000 C C . TRP B 1 359 ? 34.295 39.352 44.132 1.00 25.72 359 TRP B C 1
ATOM 6001 O O . TRP B 1 359 ? 34.328 38.131 44.328 1.00 25.27 359 TRP B O 1
ATOM 6012 N N . VAL B 1 360 ? 34.732 40.237 45.011 1.00 25.07 360 VAL B N 1
ATOM 6013 C CA . VAL B 1 360 ? 35.205 39.854 46.368 1.00 27.29 360 VAL B CA 1
ATOM 6014 C C . VAL B 1 360 ? 34.040 40.033 47.331 1.00 30.82 360 VAL B C 1
ATOM 6015 O O . VAL B 1 360 ? 33.522 41.158 47.444 1.00 30.62 360 VAL B O 1
ATOM 6019 N N . ILE B 1 361 ? 33.685 38.977 48.043 1.00 32.61 361 ILE B N 1
ATOM 6020 C CA . ILE B 1 361 ? 32.627 39.045 49.086 1.00 32.95 361 ILE B CA 1
ATOM 6021 C C . ILE B 1 361 ? 33.298 39.156 50.449 1.00 29.65 361 ILE B C 1
ATOM 6022 O O . ILE B 1 361 ? 34.198 38.342 50.753 1.00 29.88 361 ILE B O 1
ATOM 6027 N N . ALA B 1 362 ? 32.882 40.148 51.232 1.00 33.26 362 ALA B N 1
ATOM 6028 C CA . ALA B 1 362 ? 33.445 40.409 52.581 1.00 34.82 362 ALA B CA 1
ATOM 6029 C C . ALA B 1 362 ? 33.392 39.126 53.417 1.00 36.12 362 ALA B C 1
ATOM 6030 O O . ALA B 1 362 ? 32.388 38.390 53.325 1.00 35.39 362 ALA B O 1
ATOM 6032 N N . GLU B 1 363 ? 34.427 38.878 54.216 1.00 42.19 363 GLU B N 1
ATOM 6033 C CA . GLU B 1 363 ? 34.585 37.655 55.050 1.00 48.01 363 GLU B CA 1
ATOM 6034 C C . GLU B 1 363 ? 33.383 37.513 56.006 1.00 50.02 363 GLU B C 1
ATOM 6035 O O . GLU B 1 363 ? 33.094 36.380 56.419 1.00 53.37 363 GLU B O 1
ATOM 6041 N N . ASP B 1 364 ? 32.661 38.599 56.289 1.00 50.61 364 ASP B N 1
ATOM 6042 C CA . ASP B 1 364 ? 31.553 38.640 57.282 1.00 56.01 364 ASP B CA 1
ATOM 6043 C C . ASP B 1 364 ? 30.190 38.526 56.578 1.00 50.17 364 ASP B C 1
ATOM 6044 O O . ASP B 1 364 ? 29.156 38.586 57.274 1.00 47.44 364 ASP B O 1
ATOM 6049 N N . VAL B 1 365 ? 30.162 38.396 55.249 1.00 46.49 365 VAL B N 1
ATOM 6050 C CA . VAL B 1 365 ? 28.923 38.016 54.510 1.00 44.01 365 VAL B CA 1
ATOM 6051 C C . VAL B 1 365 ? 28.887 36.492 54.575 1.00 46.17 365 VAL B C 1
ATOM 6052 O O . VAL B 1 365 ? 29.898 35.866 54.194 1.00 44.95 365 VAL B O 1
ATOM 6056 N N . GLU B 1 366 ? 27.818 35.934 55.145 1.00 42.73 366 GLU B N 1
ATOM 6057 C CA . GLU B 1 366 ? 27.719 34.487 55.432 1.00 40.15 366 GLU B CA 1
ATOM 6058 C C . GLU B 1 366 ? 26.864 33.908 54.312 1.00 39.10 366 GLU B C 1
ATOM 6059 O O . GLU B 1 366 ? 25.681 34.305 54.177 1.00 38.39 366 GLU B O 1
ATOM 6061 N N . TYR B 1 367 ? 27.447 33.062 53.479 1.00 35.05 367 TYR B N 1
ATOM 6062 C CA . TYR B 1 367 ? 26.653 32.284 52.495 1.00 32.36 367 TYR B CA 1
ATOM 6063 C C . TYR B 1 367 ? 26.995 30.836 52.763 1.00 30.65 367 TYR B C 1
ATOM 6064 O O . TYR B 1 367 ? 27.786 30.581 53.718 1.00 33.82 367 TYR B O 1
ATOM 6073 N N . THR B 1 368 ? 26.377 29.906 52.048 1.00 29.45 368 THR B N 1
ATOM 6074 C CA . THR B 1 368 ? 26.717 28.481 52.245 1.00 31.45 368 THR B CA 1
ATOM 6075 C C . THR B 1 368 ? 27.967 28.182 51.418 1.00 30.96 368 THR B C 1
ATOM 6076 O O . THR B 1 368 ? 27.862 28.128 50.165 1.00 31.23 368 THR B O 1
ATOM 6080 N N . LYS B 1 369 ? 29.103 28.036 52.092 1.00 29.30 369 LYS B N 1
ATOM 6081 C CA . LYS B 1 369 ? 30.412 27.790 51.449 1.00 29.80 369 LYS B CA 1
ATOM 6082 C C . LYS B 1 369 ? 30.381 26.402 50.825 1.00 29.73 369 LYS B C 1
ATOM 6083 O O . LYS B 1 369 ? 29.937 25.442 51.495 1.00 27.29 369 LYS B O 1
ATOM 6089 N N . ARG B 1 370 ? 30.782 26.318 49.558 1.00 26.86 370 ARG B N 1
ATOM 6090 C CA . ARG B 1 370 ? 30.843 25.039 48.825 1.00 27.26 370 ARG B CA 1
ATOM 6091 C C . ARG B 1 370 ? 32.325 24.686 48.659 1.00 26.42 370 ARG B C 1
ATOM 6092 O O . ARG B 1 370 ? 33.173 25.409 49.204 1.00 23.53 370 ARG B O 1
ATOM 6100 N N . TYR B 1 371 ? 32.620 23.588 47.986 1.00 24.86 371 TYR B N 1
ATOM 6101 C CA . TYR B 1 371 ? 33.997 23.064 47.837 1.00 26.32 371 TYR B CA 1
ATOM 6102 C C . TYR B 1 371 ? 34.908 24.166 47.237 1.00 25.23 371 TYR B C 1
ATOM 6103 O O . TYR B 1 371 ? 34.527 24.848 46.254 1.00 22.56 371 TYR B O 1
ATOM 6112 N N . GLN B 1 372 ? 36.034 24.405 47.902 1.00 25.25 372 GLN B N 1
ATOM 6113 C CA . GLN B 1 372 ? 37.158 25.271 47.458 1.00 27.18 372 GLN B CA 1
ATOM 6114 C C . GLN B 1 372 ? 36.737 26.744 47.496 1.00 26.71 372 GLN B C 1
ATOM 6115 O O . GLN B 1 372 ? 37.367 27.551 46.790 1.00 29.01 372 GLN B O 1
ATOM 6121 N N . ASP B 1 373 ? 35.748 27.095 48.310 1.00 23.24 373 ASP B N 1
ATOM 6122 C CA . ASP B 1 373 ? 35.352 28.503 48.494 1.00 24.82 373 ASP B CA 1
ATOM 6123 C C . ASP B 1 373 ? 36.598 29.362 48.759 1.00 24.49 373 ASP B C 1
ATOM 6124 O O . ASP B 1 373 ? 37.527 28.889 49.464 1.00 25.34 373 ASP B O 1
ATOM 6129 N N . THR B 1 374 ? 36.618 30.571 48.198 1.00 24.86 374 THR B N 1
ATOM 6130 C CA . THR B 1 374 ? 37.668 31.598 48.421 1.00 25.03 374 THR B CA 1
ATOM 6131 C C . THR B 1 374 ? 37.038 32.930 48.840 1.00 25.91 374 THR B C 1
ATOM 6132 O O . THR B 1 374 ? 37.818 33.821 49.200 1.00 28.50 374 THR B O 1
ATOM 6136 N N . HIS B 1 375 ? 35.705 33.065 48.734 1.00 25.93 375 HIS B N 1
ATOM 6137 C CA . HIS B 1 375 ? 34.933 34.331 48.838 1.00 26.34 375 HIS B CA 1
ATOM 6138 C C . HIS B 1 375 ? 35.290 35.260 47.672 1.00 29.33 375 HIS B C 1
ATOM 6139 O O . HIS B 1 375 ? 35.046 36.469 47.802 1.00 23.60 375 HIS B O 1
ATOM 6146 N N . ILE B 1 376 ? 35.803 34.713 46.560 1.00 25.96 376 ILE B N 1
ATOM 6147 C CA . ILE B 1 376 ? 36.086 35.503 45.333 1.00 24.83 376 ILE B CA 1
ATOM 6148 C C . ILE B 1 376 ? 35.485 34.751 44.161 1.00 23.06 376 ILE B C 1
ATOM 6149 O O . ILE B 1 376 ? 35.662 33.519 44.112 1.00 24.19 376 ILE B O 1
ATOM 6154 N N . TRP B 1 377 ? 34.796 35.476 43.299 1.00 22.06 377 TRP B N 1
ATOM 6155 C CA . TRP B 1 377 ? 34.075 34.928 42.125 1.00 22.97 377 TRP B CA 1
ATOM 6156 C C . TRP B 1 377 ? 34.451 35.746 40.900 1.00 22.41 377 TRP B C 1
ATOM 6157 O O . TRP B 1 377 ? 34.987 36.848 41.068 1.00 23.67 377 TRP B O 1
ATOM 6168 N N . LEU B 1 378 ? 34.058 35.284 39.723 1.00 21.77 378 LEU B N 1
ATOM 6169 C CA . LEU B 1 378 ? 34.192 36.071 38.481 1.00 21.44 378 LEU B CA 1
ATOM 6170 C C . LEU B 1 378 ? 33.120 37.173 38.423 1.00 22.38 378 LEU B C 1
ATOM 6171 O O . LEU B 1 378 ? 31.927 36.849 38.365 1.00 22.55 378 LEU B O 1
ATOM 6176 N N . GLN B 1 379 ? 33.549 38.427 38.355 1.00 21.48 379 GLN B N 1
ATOM 6177 C CA . GLN B 1 379 ? 32.690 39.631 38.246 1.00 21.59 379 GLN B CA 1
ATOM 6178 C C . GLN B 1 379 ? 32.140 39.748 36.836 1.00 22.53 379 GLN B C 1
ATOM 6179 O O . GLN B 1 379 ? 31.012 40.277 36.674 1.00 22.93 379 GLN B O 1
ATOM 6185 N N . LYS B 1 380 ? 32.888 39.295 35.831 1.00 23.29 380 LYS B N 1
ATOM 6186 C CA . LYS B 1 380 ? 32.532 39.599 34.422 1.00 21.38 380 LYS B CA 1
ATOM 6187 C C . LYS B 1 380 ? 31.149 39.037 34.080 1.00 22.86 380 LYS B C 1
ATOM 6188 O O . LYS B 1 380 ? 30.442 39.679 33.266 1.00 21.93 380 LYS B O 1
ATOM 6194 N N . TYR B 1 381 ? 30.794 37.863 34.618 1.00 21.74 381 TYR B N 1
ATOM 6195 C CA . TYR B 1 381 ? 29.511 37.185 34.307 1.00 21.59 381 TYR B CA 1
ATOM 6196 C C . TYR B 1 381 ? 28.726 36.897 35.592 1.00 24.35 381 TYR B C 1
ATOM 6197 O O . TYR B 1 381 ? 27.961 35.881 35.602 1.00 27.45 381 TYR B O 1
ATOM 6206 N N . ARG B 1 382 ? 28.869 37.737 36.629 1.00 23.56 382 ARG B N 1
ATOM 6207 C CA . ARG B 1 382 ? 28.195 37.468 37.918 1.00 25.12 382 ARG B CA 1
ATOM 6208 C C . ARG B 1 382 ? 26.706 37.718 37.704 1.00 23.33 382 ARG B C 1
ATOM 6209 O O . ARG B 1 382 ? 26.315 38.472 36.807 1.00 25.34 382 ARG B O 1
ATOM 6217 N N . PRO B 1 383 ? 25.838 37.045 38.487 1.00 22.35 383 PRO B N 1
ATOM 6218 C CA . PRO B 1 383 ? 24.394 37.257 38.419 1.00 25.80 383 PRO B CA 1
ATOM 6219 C C . PRO B 1 383 ? 23.964 38.628 38.971 1.00 25.40 383 PRO B C 1
ATOM 6220 O O . PRO B 1 383 ? 24.535 39.085 39.944 1.00 25.64 383 PRO B O 1
ATOM 6224 N N . TYR B 1 384 ? 22.964 39.220 38.325 1.00 28.45 384 TYR B N 1
ATOM 6225 C CA . TYR B 1 384 ? 22.263 40.469 38.717 1.00 30.18 384 TYR B CA 1
ATOM 6226 C C . TYR B 1 384 ? 20.772 40.261 38.475 1.00 29.24 384 TYR B C 1
ATOM 6227 O O . TYR B 1 384 ? 20.433 39.773 37.385 1.00 28.21 384 TYR B O 1
ATOM 6236 N N . ASP B 1 385 ? 19.906 40.682 39.411 1.00 32.66 385 ASP B N 1
ATOM 6237 C CA . ASP B 1 385 ? 18.419 40.632 39.226 1.00 36.94 385 ASP B CA 1
ATOM 6238 C C . ASP B 1 385 ? 18.025 41.241 37.878 1.00 35.24 385 ASP B C 1
ATOM 6239 O O . ASP B 1 385 ? 17.175 40.650 37.169 1.00 37.39 385 ASP B O 1
ATOM 6244 N N . LYS B 1 386 ? 18.616 42.386 37.539 1.00 38.73 386 LYS B N 1
ATOM 6245 C CA . LYS B 1 386 ? 18.237 43.146 36.314 1.00 41.93 386 LYS B CA 1
ATOM 6246 C C . LYS B 1 386 ? 18.568 42.350 35.051 1.00 39.84 386 LYS B C 1
ATOM 6247 O O . LYS B 1 386 ? 18.078 42.740 33.987 1.00 40.49 386 LYS B O 1
ATOM 6253 N N . ASN B 1 387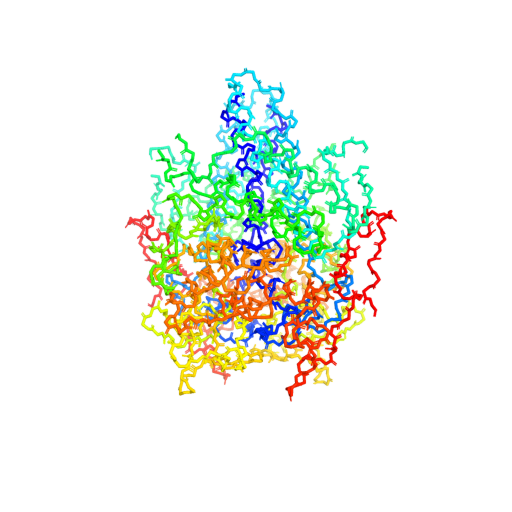 ? 19.365 41.281 35.160 1.00 39.60 387 ASN B N 1
ATOM 6254 C CA . ASN B 1 387 ? 19.784 40.447 34.003 1.00 39.16 387 ASN B CA 1
ATOM 6255 C C . ASN B 1 387 ? 18.953 39.144 33.881 1.00 38.54 387 ASN B C 1
ATOM 6256 O O . ASN B 1 387 ? 19.186 38.429 32.898 1.00 33.66 387 ASN B O 1
ATOM 6261 N N . PHE B 1 388 ? 17.973 38.846 34.754 1.00 41.36 388 PHE B N 1
ATOM 6262 C CA . PHE B 1 388 ? 17.199 37.565 34.703 1.00 45.53 388 PHE B CA 1
ATOM 6263 C C . PHE B 1 388 ? 16.396 37.537 33.386 1.00 50.00 388 PHE B C 1
ATOM 6264 O O . PHE B 1 388 ? 15.801 38.575 33.071 1.00 56.36 388 PHE B O 1
ATOM 6266 N N . LYS B 1 389 ? 16.441 36.438 32.601 1.00 51.23 389 LYS B N 1
ATOM 6267 C CA . LYS B 1 389 ? 15.882 36.358 31.207 1.00 55.80 389 LYS B CA 1
ATOM 6268 C C . LYS B 1 389 ? 14.666 35.420 31.118 1.00 55.28 389 LYS B C 1
ATOM 6269 O O . LYS B 1 389 ? 14.145 35.017 32.178 1.00 58.94 389 LYS B O 1
ATOM 6271 N N . GLN B 1 395 ? 12.514 27.961 39.309 1.00 63.30 395 GLN B N 1
ATOM 6272 C CA . GLN B 1 395 ? 13.439 29.020 39.817 1.00 66.76 395 GLN B CA 1
ATOM 6273 C C . GLN B 1 395 ? 14.224 29.634 38.645 1.00 58.59 395 GLN B C 1
ATOM 6274 O O . GLN B 1 395 ? 14.490 28.908 37.680 1.00 55.03 395 GLN B O 1
ATOM 6280 N N . ASN B 1 396 ? 14.556 30.930 38.715 1.00 57.87 396 ASN B N 1
ATOM 6281 C CA . ASN B 1 396 ? 15.285 31.667 37.639 1.00 55.52 396 ASN B CA 1
ATOM 6282 C C . ASN B 1 396 ? 16.755 31.201 37.612 1.00 49.68 396 ASN B C 1
ATOM 6283 O O . ASN B 1 396 ? 17.514 31.614 38.510 1.00 50.51 396 ASN B O 1
ATOM 6285 N N . LEU B 1 397 ? 17.129 30.351 36.644 1.00 41.06 397 LEU B N 1
ATOM 6286 C CA . LEU B 1 397 ? 18.541 29.945 36.395 1.00 42.23 397 LEU B CA 1
ATOM 6287 C C . LEU B 1 397 ? 19.179 30.784 35.270 1.00 39.37 397 LEU B C 1
ATOM 6288 O O . LEU B 1 397 ? 20.422 30.874 35.240 1.00 38.02 397 LEU B O 1
ATOM 6293 N N . ASN B 1 398 ? 18.375 31.374 34.384 1.00 38.05 398 ASN B N 1
ATOM 6294 C CA . ASN B 1 398 ? 18.843 31.948 33.096 1.00 39.38 398 ASN B CA 1
ATOM 6295 C C . ASN B 1 398 ? 18.987 33.468 33.200 1.00 38.07 398 ASN B C 1
ATOM 6296 O O . ASN B 1 398 ? 18.163 34.126 33.887 1.00 35.90 398 ASN B O 1
ATOM 6301 N N . TYR B 1 399 ? 20.045 34.003 32.581 1.00 34.02 399 TYR B N 1
ATOM 6302 C CA . TYR B 1 399 ? 20.353 35.453 32.581 1.00 29.19 399 TYR B CA 1
ATOM 6303 C C . TYR B 1 399 ? 20.615 35.892 31.138 1.00 27.28 399 TYR B C 1
ATOM 6304 O O . TYR B 1 399 ? 20.685 35.008 30.236 1.00 26.81 399 TYR B O 1
ATOM 6313 N N . ASN B 1 400 ? 20.784 37.199 30.923 1.00 27.93 400 ASN B N 1
ATOM 6314 C CA . ASN B 1 400 ? 20.796 37.782 29.549 1.00 30.52 400 ASN B CA 1
ATOM 6315 C C . ASN B 1 400 ? 22.237 38.029 29.075 1.00 27.78 400 ASN B C 1
ATOM 6316 O O . ASN B 1 400 ? 22.398 38.577 27.972 1.00 31.56 400 ASN B O 1
ATOM 6321 N N . ASN B 1 401 ? 23.258 37.645 29.844 1.00 26.72 401 ASN B N 1
ATOM 6322 C CA . ASN B 1 401 ? 24.674 37.993 29.527 1.00 28.98 401 ASN B CA 1
ATOM 6323 C C . ASN B 1 401 ? 25.115 37.318 28.221 1.00 28.79 401 ASN B C 1
ATOM 6324 O O . ASN B 1 401 ? 25.239 36.057 28.227 1.00 27.16 401 ASN B O 1
ATOM 6329 N N . ASN B 1 402 ? 25.409 38.107 27.169 1.00 26.90 402 ASN B N 1
ATOM 6330 C CA . ASN B 1 402 ? 26.107 37.600 25.959 1.00 26.73 402 ASN B CA 1
ATOM 6331 C C . ASN B 1 402 ? 27.481 37.078 26.382 1.00 24.27 402 ASN B C 1
ATOM 6332 O O . ASN B 1 402 ? 28.070 37.599 27.336 1.00 23.07 402 ASN B O 1
ATOM 6337 N N . TYR B 1 403 ? 27.971 36.075 25.685 1.00 24.35 403 TYR B N 1
ATOM 6338 C CA . TYR B 1 403 ? 29.340 35.559 25.898 1.00 24.05 403 TYR B CA 1
ATOM 6339 C C . TYR B 1 403 ? 30.268 36.273 24.927 1.00 22.20 403 TYR B C 1
ATOM 6340 O O . TYR B 1 403 ? 30.139 36.110 23.711 1.00 22.81 403 TYR B O 1
ATOM 63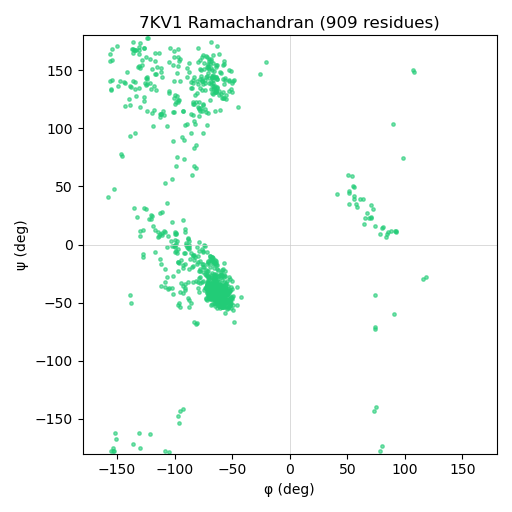49 N N . ARG B 1 404 ? 31.181 37.062 25.467 1.00 21.29 404 ARG B N 1
ATOM 6350 C CA . ARG B 1 404 ? 32.151 37.814 24.639 1.00 21.86 404 ARG B CA 1
ATOM 6351 C C . ARG B 1 404 ? 33.201 36.802 24.171 1.00 22.96 404 ARG B C 1
ATOM 6352 O O . ARG B 1 404 ? 33.910 36.259 25.036 1.00 23.59 404 ARG B O 1
ATOM 6360 N N . TYR B 1 405 ? 33.291 36.535 22.864 1.00 19.58 405 TYR B N 1
ATOM 6361 C CA . TYR B 1 405 ? 34.175 35.472 22.343 1.00 19.21 405 TYR B CA 1
ATOM 6362 C C . TYR B 1 405 ? 35.500 36.086 21.913 1.00 18.99 405 TYR B C 1
ATOM 6363 O O . TYR B 1 405 ? 36.574 35.583 22.312 1.00 17.91 405 TYR B O 1
ATOM 6372 N N . TYR B 1 406 ? 35.422 37.100 21.067 1.00 19.32 406 TYR B N 1
ATOM 6373 C CA . TYR B 1 406 ? 36.595 37.819 20.520 1.00 19.00 406 TYR B CA 1
ATOM 6374 C C . TYR B 1 406 ? 36.427 39.308 20.771 1.00 20.38 406 TYR B C 1
ATOM 6375 O O . TYR B 1 406 ? 35.383 39.873 20.406 1.00 19.51 406 TYR B O 1
ATOM 6384 N N . ARG B 1 407 ? 37.449 39.904 21.380 1.00 20.09 407 ARG B N 1
ATOM 6385 C CA . ARG B 1 407 ? 37.509 41.343 21.681 1.00 21.62 407 ARG B CA 1
ATOM 6386 C C . ARG B 1 407 ? 38.724 41.915 20.962 1.00 20.26 407 ARG B C 1
ATOM 6387 O O . ARG B 1 407 ? 39.710 41.204 20.812 1.00 19.31 407 ARG B O 1
ATOM 6395 N N . TYR B 1 408 ? 38.644 43.190 20.609 1.00 19.87 408 TYR B N 1
ATOM 6396 C CA . TYR B 1 408 ? 39.725 43.937 19.919 1.00 19.48 408 TYR 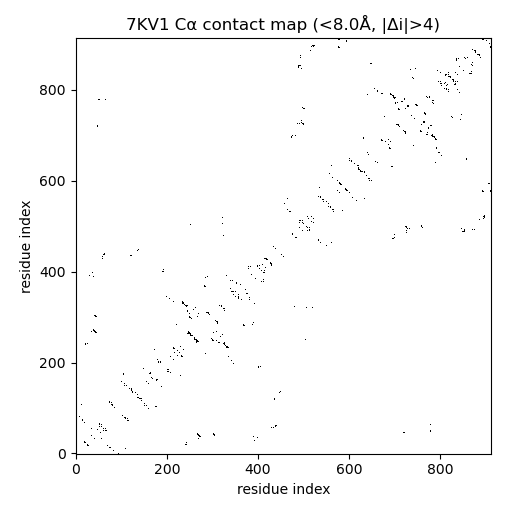B CA 1
ATOM 6397 C C . TYR B 1 408 ? 40.996 43.942 20.787 1.00 19.60 408 TYR B C 1
ATOM 6398 O O . TYR B 1 408 ? 42.093 44.056 20.198 1.00 21.33 408 TYR B O 1
ATOM 6407 N N . ALA B 1 409 ? 40.900 43.795 22.124 1.00 19.59 409 ALA B N 1
ATOM 6408 C CA . ALA B 1 409 ? 42.084 43.698 23.015 1.00 18.96 409 ALA B CA 1
ATOM 6409 C C . ALA B 1 409 ? 42.876 42.465 22.588 1.00 18.45 409 ALA B C 1
ATOM 6410 O O . ALA B 1 409 ? 44.110 42.522 22.577 1.00 19.72 409 ALA B O 1
ATOM 6412 N N . GLU B 1 410 ? 42.184 41.396 22.211 1.00 18.62 410 GLU B N 1
ATOM 6413 C CA . GLU B 1 410 ? 42.848 40.166 21.726 1.00 18.93 410 GLU B CA 1
ATOM 6414 C C . GLU B 1 410 ? 43.482 40.393 20.350 1.00 19.14 410 GLU B C 1
ATOM 6415 O O . GLU B 1 410 ? 44.548 39.783 20.082 1.00 19.68 410 GLU B O 1
ATOM 6421 N N . THR B 1 411 ? 42.867 41.231 19.504 1.00 19.82 411 THR B N 1
ATOM 6422 C CA . THR B 1 411 ? 43.441 41.625 18.195 1.00 19.89 411 THR B CA 1
ATOM 6423 C C . THR B 1 411 ? 44.803 42.251 18.464 1.00 19.64 411 THR B C 1
ATOM 6424 O O . THR B 1 411 ? 45.810 41.809 17.828 1.00 18.49 411 THR B O 1
ATOM 6428 N N . LEU B 1 412 ? 44.865 43.188 19.418 1.00 19.82 412 LEU B N 1
ATOM 6429 C CA . LEU B 1 412 ? 46.127 43.921 19.694 1.00 19.81 412 LEU B CA 1
ATOM 6430 C C . LEU B 1 412 ? 47.167 42.960 20.246 1.00 20.37 412 LEU B C 1
ATOM 6431 O O . LEU B 1 412 ? 48.298 43.023 19.774 1.00 21.10 412 LEU B O 1
ATOM 6436 N N . LEU B 1 413 ? 46.812 42.121 21.222 1.00 20.29 413 LEU B N 1
ATOM 6437 C CA . LEU B 1 413 ? 47.801 41.218 21.853 1.00 20.59 413 LEU B CA 1
ATOM 6438 C C . LEU B 1 413 ? 48.226 40.152 20.849 1.00 20.01 413 LEU B C 1
ATOM 6439 O O . LEU B 1 413 ? 49.417 39.819 20.903 1.00 22.69 413 LEU B O 1
ATOM 6444 N N . ASN B 1 414 ? 47.299 39.630 20.024 1.00 20.24 414 ASN B N 1
ATOM 6445 C CA . ASN B 1 414 ? 47.634 38.697 18.898 1.00 20.31 414 ASN B CA 1
ATOM 6446 C C . ASN B 1 414 ? 48.715 39.337 18.015 1.00 18.44 414 ASN B C 1
ATOM 6447 O O . ASN B 1 414 ? 49.782 38.702 17.743 1.00 17.98 414 ASN B O 1
ATOM 6452 N N . ALA B 1 415 ? 48.454 40.568 17.572 1.00 20.62 415 ALA B N 1
ATOM 6453 C CA . ALA B 1 415 ? 49.348 41.303 16.639 1.00 19.51 415 ALA B CA 1
ATOM 6454 C C . ALA B 1 415 ? 50.720 41.526 17.292 1.00 19.81 415 ALA B C 1
ATOM 6455 O O . ALA B 1 415 ? 51.766 41.265 16.617 1.00 20.73 415 ALA B O 1
ATOM 6457 N N . ALA B 1 416 ? 50.770 41.927 18.572 1.00 22.40 416 ALA B N 1
ATOM 6458 C CA . ALA B 1 416 ? 52.046 42.173 19.288 1.00 21.86 416 ALA B CA 1
ATOM 6459 C C . ALA B 1 416 ? 52.849 40.876 19.338 1.00 24.12 416 ALA B C 1
ATOM 6460 O O . ALA B 1 416 ? 54.065 40.884 19.048 1.00 23.78 416 ALA B O 1
ATOM 6462 N N . GLU B 1 417 ? 52.203 39.775 19.682 1.00 23.31 417 GLU B N 1
ATOM 6463 C CA . GLU B 1 417 ? 52.920 38.483 19.721 1.00 24.48 417 GLU B CA 1
ATOM 6464 C C . GLU B 1 417 ? 53.384 38.098 18.307 1.00 21.36 417 GLU B C 1
ATOM 6465 O O . GLU B 1 417 ? 54.496 37.674 18.191 1.00 20.69 417 GLU B O 1
ATOM 6471 N N . LEU B 1 418 ? 52.536 38.185 17.288 1.00 22.39 418 LEU B N 1
ATOM 6472 C CA . LEU B 1 418 ? 52.886 37.721 15.923 1.00 21.30 418 LEU B CA 1
ATOM 6473 C C . LEU B 1 418 ? 54.031 38.574 15.347 1.00 22.41 418 LEU B C 1
ATOM 6474 O O . LEU B 1 418 ? 54.934 38.019 14.684 1.00 24.86 418 LEU B O 1
ATOM 6479 N N . SER B 1 419 ? 54.026 39.875 15.615 1.00 25.14 419 SER B N 1
ATOM 6480 C CA . SER B 1 419 ? 55.109 40.799 15.191 1.00 23.65 419 SER B CA 1
ATOM 6481 C C . SER B 1 419 ? 56.436 40.328 15.791 1.00 25.20 419 SER B C 1
ATOM 6482 O O . SER B 1 419 ? 57.400 40.119 15.018 1.00 26.41 419 SER B O 1
ATOM 6485 N N . LEU B 1 420 ? 56.473 40.121 17.115 1.00 27.18 420 LEU B N 1
ATOM 6486 C CA . LEU B 1 420 ? 57.695 39.736 17.870 1.00 26.18 420 LEU B CA 1
ATOM 6487 C C . LEU B 1 420 ? 58.150 38.357 17.419 1.00 26.88 420 LEU B C 1
ATOM 6488 O O . LEU B 1 420 ? 59.351 38.137 17.425 1.00 26.15 420 LEU B O 1
ATOM 6493 N N . ARG B 1 421 ? 57.231 37.458 17.056 1.00 24.58 421 ARG B N 1
ATOM 6494 C CA . ARG B 1 421 ? 57.644 36.080 16.653 1.00 24.19 421 ARG B CA 1
ATOM 6495 C C . ARG B 1 421 ? 57.968 36.010 15.149 1.00 24.93 421 ARG B C 1
ATOM 6496 O O . ARG B 1 421 ? 58.315 34.905 14.684 1.00 25.05 421 ARG B O 1
ATOM 6504 N N . THR B 1 422 ? 57.908 37.136 14.419 1.00 26.11 422 THR B N 1
ATOM 6505 C CA . THR B 1 422 ? 58.303 37.230 12.997 1.00 28.39 422 THR B CA 1
ATOM 6506 C C . THR B 1 422 ? 59.402 38.294 12.847 1.00 33.85 422 THR B C 1
ATOM 6507 O O . THR B 1 422 ? 59.519 38.835 11.741 1.00 32.03 422 THR B O 1
ATOM 6511 N N . GLY B 1 423 ? 60.110 38.596 13.935 1.00 34.01 423 GLY B N 1
ATOM 6512 C CA . GLY B 1 423 ? 61.367 39.377 13.967 1.00 36.19 423 GLY B CA 1
ATOM 6513 C C . GLY B 1 423 ? 61.135 40.872 14.156 1.00 37.74 423 GLY B C 1
ATOM 6514 O O . GLY B 1 423 ? 62.111 41.648 13.985 1.00 32.92 423 GLY B O 1
ATOM 6515 N N . GLY B 1 424 ? 59.908 41.273 14.506 1.00 31.59 424 GLY B N 1
ATOM 6516 C CA . GLY B 1 424 ? 59.548 42.682 14.749 1.00 29.07 424 GLY B CA 1
ATOM 6517 C C . GLY B 1 424 ? 60.268 43.199 15.976 1.00 27.68 424 GLY B C 1
ATOM 6518 O O . GLY B 1 424 ? 60.716 42.394 16.792 1.00 29.76 424 GLY B O 1
ATOM 6519 N N . SER B 1 425 ? 60.335 44.510 16.146 1.00 27.31 425 SER B N 1
ATOM 6520 C CA . SER B 1 425 ? 61.132 45.109 17.240 1.00 28.78 425 SER B CA 1
ATOM 6521 C C . SER B 1 425 ? 60.328 45.116 18.553 1.00 23.57 425 SER B C 1
ATOM 6522 O O . SER B 1 425 ? 59.123 45.395 18.532 1.00 24.52 425 SER B O 1
ATOM 6525 N N . GLY B 1 426 ? 61.018 44.910 19.662 1.00 24.54 426 GLY B N 1
ATOM 6526 C CA . GLY B 1 426 ? 60.485 45.118 21.013 1.00 26.24 426 GLY B CA 1
ATOM 6527 C C . GLY B 1 426 ? 60.139 46.576 21.302 1.00 27.89 426 GLY B C 1
ATOM 6528 O O . GLY B 1 426 ? 59.491 46.808 22.316 1.00 28.06 426 GLY B O 1
ATOM 6529 N N . THR B 1 427 ? 60.590 47.531 20.479 1.00 28.00 427 THR B N 1
ATOM 6530 C CA . THR B 1 427 ? 60.214 48.965 20.609 1.00 29.62 427 THR B CA 1
ATOM 6531 C C . THR B 1 427 ? 59.388 49.426 19.404 1.00 27.92 427 THR B C 1
ATOM 6532 O O . THR B 1 427 ? 59.119 50.620 19.338 1.00 32.47 427 THR B O 1
ATOM 6536 N N . GLY B 1 428 ? 58.924 48.512 18.554 1.00 29.20 428 GLY B N 1
ATOM 6537 C CA . GLY B 1 428 ? 58.108 48.843 17.374 1.00 27.27 428 GLY B CA 1
ATOM 6538 C C . GLY B 1 428 ? 56.608 48.733 17.636 1.00 27.66 428 GLY B C 1
ATOM 6539 O O . GLY B 1 428 ? 56.119 49.073 18.779 1.00 24.50 428 GLY B O 1
ATOM 6540 N N . GLU B 1 429 ? 55.888 48.270 16.615 1.00 25.23 429 GLU B N 1
ATOM 6541 C CA . GLU B 1 429 ? 54.403 48.218 16.605 1.00 26.25 429 GLU B CA 1
ATOM 6542 C C . GLU B 1 429 ? 53.940 47.322 17.775 1.00 24.56 429 GLU B C 1
ATOM 6543 O O . GLU B 1 429 ? 52.923 47.644 18.395 1.00 23.96 429 GLU B O 1
ATOM 6549 N N . ALA B 1 430 ? 54.663 46.249 18.097 1.00 22.92 430 ALA B N 1
ATOM 6550 C CA . ALA B 1 430 ? 54.335 45.379 19.251 1.00 24.58 430 ALA B CA 1
ATOM 6551 C C . ALA B 1 430 ? 54.228 46.210 20.546 1.00 26.43 430 ALA B C 1
ATOM 6552 O O . ALA B 1 430 ? 53.337 45.954 21.385 1.00 25.03 430 ALA B O 1
ATOM 6554 N N . LYS B 1 431 ? 55.145 47.151 20.757 1.00 26.80 431 LYS B N 1
ATOM 6555 C CA . LYS B 1 431 ? 55.141 48.017 21.959 1.00 27.40 431 LYS B CA 1
ATOM 6556 C C . LYS B 1 431 ? 53.905 48.900 21.898 1.00 25.09 431 LYS B C 1
ATOM 6557 O O . LYS B 1 431 ? 53.202 49.017 22.923 1.00 26.92 431 LYS B O 1
ATOM 6563 N N . THR B 1 432 ? 53.609 49.462 20.732 1.00 24.37 432 THR B N 1
ATOM 6564 C CA . THR B 1 432 ? 52.440 50.346 20.577 1.00 24.57 432 THR B CA 1
ATOM 6565 C C . THR B 1 432 ? 51.173 49.578 20.976 1.00 26.69 432 THR B C 1
ATOM 6566 O O . THR B 1 432 ? 50.368 50.095 21.806 1.00 24.20 432 THR B O 1
ATOM 6570 N N . TRP B 1 433 ? 51.014 48.390 20.410 1.00 25.16 433 TRP B N 1
ATOM 6571 C CA . TRP B 1 433 ? 49.775 47.587 20.549 1.00 25.03 433 TRP B CA 1
ATOM 6572 C C . TRP B 1 433 ? 49.625 47.114 21.990 1.00 22.04 433 TRP B C 1
ATOM 6573 O O . TRP B 1 433 ? 48.536 47.280 22.553 1.00 23.29 433 TRP B O 1
ATOM 6584 N N . LEU B 1 434 ? 50.667 46.502 22.550 1.00 24.41 434 LEU B N 1
ATOM 6585 C CA . LEU B 1 434 ? 50.614 46.033 23.949 1.00 26.32 434 LEU B CA 1
ATOM 6586 C C . LEU B 1 434 ? 50.341 47.225 24.867 1.00 27.11 434 LEU B C 1
ATOM 6587 O O . LEU B 1 434 ? 49.526 47.077 25.801 1.00 27.94 434 LEU B O 1
ATOM 6592 N N . ASN B 1 435 ? 50.986 48.374 24.633 1.00 26.67 435 ASN B N 1
ATOM 6593 C CA . ASN B 1 435 ? 50.849 49.554 25.535 1.00 24.48 435 ASN B CA 1
ATOM 6594 C C . ASN B 1 435 ? 49.409 50.095 25.505 1.00 24.11 435 ASN B C 1
ATOM 6595 O O . ASN B 1 435 ? 48.955 50.601 26.573 1.00 22.80 435 ASN B O 1
ATOM 6600 N N . GLU B 1 436 ? 48.690 49.970 24.383 1.00 23.56 436 GLU B N 1
ATOM 6601 C CA . GLU B 1 436 ? 47.284 50.447 24.255 1.00 24.65 436 GLU B CA 1
ATOM 6602 C C . GLU B 1 436 ? 46.398 49.648 25.210 1.00 23.39 436 GLU B C 1
ATOM 6603 O O . GLU B 1 436 ? 45.464 50.215 25.804 1.00 22.46 436 GLU B O 1
ATOM 6609 N N . VAL B 1 437 ? 46.646 48.351 25.310 1.00 24.20 437 VAL B N 1
ATOM 6610 C CA . VAL B 1 437 ? 45.861 47.465 26.223 1.00 24.24 437 VAL B CA 1
ATOM 6611 C C . VAL B 1 437 ? 46.237 47.851 27.660 1.00 24.23 437 VAL B C 1
ATOM 6612 O O . VAL B 1 437 ? 45.325 48.011 28.500 1.00 24.49 437 VAL B O 1
ATOM 6616 N N . ARG B 1 438 ? 47.525 48.016 27.936 1.00 24.33 438 ARG B N 1
ATOM 6617 C CA . ARG B 1 438 ? 47.984 48.319 29.312 1.00 26.48 438 ARG B CA 1
ATOM 6618 C C . ARG B 1 438 ? 47.443 49.682 29.746 1.00 28.32 438 ARG B C 1
ATOM 6619 O O . ARG B 1 438 ? 47.059 49.788 30.938 1.00 25.66 438 ARG B O 1
ATOM 6627 N N . THR B 1 439 ? 47.408 50.682 28.850 1.00 27.68 439 THR B N 1
ATOM 6628 C CA . THR B 1 439 ? 46.994 52.052 29.259 1.00 27.83 439 THR B CA 1
ATOM 6629 C C . THR B 1 439 ? 45.480 52.065 29.477 1.00 28.64 439 THR B C 1
ATOM 6630 O O . THR B 1 439 ? 45.043 52.658 30.458 1.00 24.95 439 THR B O 1
ATOM 6634 N N . ARG B 1 440 ? 44.700 51.349 28.675 1.00 25.74 440 ARG B N 1
ATOM 6635 C CA . ARG B 1 440 ? 43.238 51.240 28.912 1.00 24.87 440 ARG B CA 1
ATOM 6636 C C . ARG B 1 440 ? 43.006 50.679 30.322 1.00 23.18 440 ARG B C 1
ATOM 6637 O O . ARG B 1 440 ? 42.071 51.127 30.992 1.00 22.75 440 ARG B O 1
ATOM 6645 N N . ALA B 1 441 ? 43.815 49.723 30.766 1.00 24.48 441 ALA B N 1
ATOM 6646 C CA . ALA B 1 441 ? 43.704 49.094 32.105 1.00 25.65 441 ALA B CA 1
ATOM 6647 C C . ALA B 1 441 ? 44.237 50.032 33.208 1.00 27.04 441 ALA B C 1
ATOM 6648 O O . ALA B 1 441 ? 44.113 49.688 34.382 1.00 24.92 441 ALA B O 1
ATOM 6650 N N . GLY B 1 442 ? 44.813 51.179 32.854 1.00 26.41 442 GLY B N 1
ATOM 6651 C CA . GLY B 1 442 ? 45.256 52.197 33.834 1.00 26.84 442 GLY B CA 1
ATOM 6652 C C . GLY B 1 442 ? 46.709 51.988 34.222 1.00 28.11 442 GLY B C 1
ATOM 6653 O O . GLY B 1 442 ? 47.133 52.612 35.195 1.00 30.14 442 GLY B O 1
ATOM 6654 N N . LEU B 1 443 ? 47.443 51.131 33.507 1.00 23.57 443 LEU B N 1
ATOM 6655 C CA . LEU B 1 443 ? 48.861 50.829 33.808 1.00 29.17 443 LEU B CA 1
ATOM 6656 C C . LEU B 1 443 ? 49.736 51.719 32.923 1.00 27.91 443 LEU B C 1
ATOM 6657 O O . LEU B 1 443 ? 49.252 52.157 31.853 1.00 29.84 443 LEU B O 1
ATOM 6662 N N . ALA B 1 444 ? 50.992 51.922 33.304 1.00 28.78 444 ALA B N 1
ATOM 6663 C CA . ALA B 1 444 ? 51.991 52.623 32.457 1.00 28.74 444 ALA B CA 1
ATOM 6664 C C . ALA B 1 444 ? 52.396 51.710 31.301 1.00 28.38 444 ALA B C 1
ATOM 6665 O O . ALA B 1 444 ? 52.503 50.490 31.523 1.00 31.16 444 ALA B O 1
ATOM 6667 N N . GLY B 1 445 ? 52.640 52.273 30.124 1.00 27.44 445 GLY B N 1
ATOM 6668 C CA . GLY B 1 445 ? 53.227 51.532 28.990 1.00 29.60 445 GLY B CA 1
ATOM 6669 C C . GLY B 1 445 ? 54.639 51.048 29.287 1.00 33.59 445 GLY B C 1
ATOM 6670 O O . GLY B 1 445 ? 55.276 51.608 30.178 1.00 37.29 445 GLY B O 1
ATOM 6671 N N . LEU B 1 446 ? 55.076 49.972 28.626 1.00 33.68 446 LEU B N 1
ATOM 6672 C CA . LEU B 1 446 ? 56.454 49.435 28.713 1.00 35.68 446 LEU B CA 1
ATOM 6673 C C . LEU B 1 446 ? 57.328 50.152 27.670 1.00 34.70 446 LEU B C 1
ATOM 6674 O O . LEU B 1 446 ? 56.795 50.541 26.586 1.00 30.75 446 LEU B O 1
ATOM 6679 N N . ALA B 1 447 ? 58.619 50.316 27.980 1.00 36.71 447 ALA B N 1
ATOM 6680 C CA . ALA B 1 447 ? 59.648 50.894 27.085 1.00 35.92 447 ALA B CA 1
ATOM 6681 C C . ALA B 1 447 ? 60.099 49.826 26.094 1.00 31.08 447 ALA B C 1
ATOM 6682 O O . ALA B 1 447 ? 60.473 50.190 24.998 1.00 28.55 447 ALA B O 1
ATOM 6684 N N . ASN B 1 448 ? 60.103 48.556 26.498 1.00 31.53 448 ASN B N 1
ATOM 6685 C CA . ASN B 1 448 ? 60.515 47.422 25.628 1.00 33.22 448 ASN B CA 1
ATOM 6686 C C . ASN B 1 448 ? 59.610 46.227 25.949 1.00 31.57 448 ASN B C 1
ATOM 6687 O O . ASN B 1 448 ? 59.304 46.029 27.109 1.00 30.76 448 ASN B O 1
ATOM 6692 N N . VAL B 1 449 ? 59.177 45.494 24.931 1.00 29.41 449 VAL B N 1
ATOM 6693 C CA . VAL B 1 449 ? 58.185 44.397 25.099 1.00 30.34 449 VAL B CA 1
ATOM 6694 C C . VAL B 1 449 ? 58.773 43.132 24.491 1.00 31.16 449 VAL B C 1
ATOM 6695 O O . VAL B 1 449 ? 59.417 43.222 23.432 1.00 31.81 449 VAL B O 1
ATOM 6699 N N . THR B 1 450 ? 58.556 42.015 25.186 1.00 27.39 450 THR B N 1
ATOM 6700 C CA . THR B 1 450 ? 58.996 40.651 24.834 1.00 25.73 450 THR B CA 1
ATOM 6701 C C . THR B 1 450 ? 57.746 39.799 24.626 1.00 25.53 450 THR B C 1
ATOM 6702 O O . THR B 1 450 ? 56.628 40.213 25.087 1.00 21.82 450 THR B O 1
ATOM 6706 N N . VAL B 1 451 ? 57.904 38.636 24.002 1.00 26.21 451 VAL B N 1
ATOM 6707 C CA . VAL B 1 451 ? 56.764 37.699 23.824 1.00 25.85 451 VAL B CA 1
ATOM 6708 C C . VAL B 1 451 ? 56.181 37.401 25.215 1.00 24.45 451 VAL B C 1
ATOM 6709 O O . VAL B 1 451 ? 54.952 37.377 25.362 1.00 24.25 451 VAL B O 1
ATOM 6713 N N . ASP B 1 452 ? 57.017 37.245 26.229 1.00 26.05 452 ASP B N 1
ATOM 6714 C CA . ASP B 1 452 ? 56.536 36.872 27.589 1.00 25.00 452 ASP B CA 1
ATOM 6715 C C . ASP B 1 452 ? 55.714 37.996 28.235 1.00 27.57 452 ASP B C 1
ATOM 6716 O O . ASP B 1 452 ? 54.771 37.677 28.964 1.00 23.12 452 ASP B O 1
ATOM 6721 N N . ASP B 1 453 ? 56.063 39.267 28.018 1.00 24.26 453 ASP B N 1
ATOM 6722 C CA . ASP B 1 453 ? 55.187 40.392 28.426 1.00 24.14 453 ASP B CA 1
ATOM 6723 C C . ASP B 1 453 ? 53.807 40.247 27.773 1.00 22.04 453 ASP B C 1
ATOM 6724 O O . ASP B 1 453 ? 52.787 40.580 28.413 1.00 20.32 453 ASP B O 1
ATOM 6729 N N . VAL B 1 454 ? 53.752 39.880 26.500 1.00 21.15 454 VAL B N 1
ATOM 6730 C CA . VAL B 1 454 ? 52.441 39.728 25.814 1.00 21.91 454 VAL B CA 1
ATOM 6731 C C . VAL B 1 454 ? 51.677 38.549 26.468 1.00 22.90 454 VAL B C 1
ATOM 6732 O O . VAL B 1 454 ? 50.503 38.709 26.790 1.00 20.36 454 VAL B O 1
ATOM 6736 N N . LEU B 1 455 ? 52.312 37.394 26.668 1.00 22.69 455 LEU B N 1
ATOM 6737 C CA . LEU B 1 455 ? 51.632 36.253 27.344 1.00 20.75 455 LEU B CA 1
ATOM 6738 C C . LEU B 1 455 ? 51.161 36.655 28.747 1.00 20.65 455 LEU B C 1
ATOM 6739 O O . LEU B 1 455 ? 50.060 36.245 29.148 1.00 21.56 455 LEU B O 1
ATOM 6744 N N . THR B 1 456 ? 51.946 37.421 29.512 1.00 20.52 456 THR B N 1
ATOM 6745 C CA . THR B 1 456 ? 51.498 37.917 30.847 1.00 20.30 456 THR B CA 1
ATOM 6746 C C . THR B 1 456 ? 50.290 38.855 30.711 1.00 20.39 456 THR B C 1
ATOM 6747 O O . THR B 1 456 ? 49.305 38.718 31.479 1.00 22.44 456 THR B O 1
ATOM 6751 N N . GLU B 1 457 ? 50.315 39.794 29.768 1.00 20.32 457 GLU B N 1
ATOM 6752 C CA . GLU B 1 457 ? 49.164 40.703 29.539 1.00 20.02 457 GLU B CA 1
ATOM 6753 C C . GLU B 1 457 ? 47.916 39.881 29.194 1.00 20.46 457 GLU B C 1
ATOM 6754 O O . GLU B 1 457 ? 46.823 40.254 29.677 1.00 20.52 457 GLU B O 1
ATOM 6760 N N . ARG B 1 458 ? 48.037 38.810 28.395 1.00 19.78 458 ARG B N 1
ATOM 6761 C CA . ARG B 1 458 ? 46.866 37.976 28.013 1.00 20.80 458 ARG B CA 1
ATOM 6762 C C . ARG B 1 458 ? 46.267 37.405 29.289 1.00 20.35 458 ARG B C 1
ATOM 6763 O O . ARG B 1 458 ? 45.042 37.361 29.389 1.00 20.74 458 ARG B O 1
ATOM 6771 N N . ARG B 1 459 ? 47.103 36.989 30.231 1.00 21.43 459 ARG B N 1
ATOM 6772 C CA . ARG B 1 459 ? 46.631 36.450 31.540 1.00 22.68 459 ARG B CA 1
ATOM 6773 C C . ARG B 1 459 ? 45.788 37.500 32.281 1.00 21.58 459 ARG B C 1
ATOM 6774 O O . ARG B 1 459 ? 44.685 37.179 32.761 1.00 20.55 459 ARG B O 1
ATOM 6782 N N . LEU B 1 460 ? 46.268 38.739 32.372 1.00 21.38 460 LEU B N 1
ATOM 6783 C CA . LEU B 1 460 ? 45.564 39.810 33.120 1.00 22.22 460 LEU B CA 1
ATOM 6784 C C . LEU B 1 460 ? 44.266 40.211 32.402 1.00 20.63 460 LEU B C 1
ATOM 6785 O O . LEU B 1 460 ? 43.286 40.620 33.108 1.00 21.42 460 LEU B O 1
ATOM 6790 N N . GLU B 1 461 ? 44.273 40.210 31.068 1.00 18.54 461 GLU B N 1
ATOM 6791 C CA . GLU B 1 461 ? 43.176 40.789 30.248 1.00 18.59 461 GLU B CA 1
ATOM 6792 C C . GLU B 1 461 ? 41.976 39.840 30.181 1.00 19.59 461 GLU B C 1
ATOM 6793 O O . GLU B 1 461 ? 40.839 40.347 30.070 1.00 19.07 461 GLU B O 1
ATOM 6799 N N . PHE B 1 462 ? 42.194 38.513 30.201 1.00 20.81 462 PHE B N 1
ATOM 6800 C CA . PHE B 1 462 ? 41.151 37.536 29.785 1.00 19.58 462 PHE B CA 1
ATOM 6801 C C . PHE B 1 462 ? 40.759 36.556 30.891 1.00 20.22 462 PHE B C 1
ATOM 6802 O O . PHE B 1 462 ? 40.201 35.454 30.571 1.00 17.94 462 PHE B O 1
ATOM 6810 N N . VAL B 1 463 ? 40.924 36.930 32.162 1.00 19.51 463 VAL B N 1
ATOM 6811 C CA . VAL B 1 463 ? 40.494 36.048 33.286 1.00 20.21 463 VAL B CA 1
ATOM 6812 C C . VAL B 1 463 ? 38.992 35.765 33.123 1.00 19.41 463 VAL B C 1
ATOM 6813 O O . VAL B 1 463 ? 38.210 36.703 32.981 1.00 17.52 463 VAL B O 1
ATOM 6817 N N . GLY B 1 464 ? 38.618 34.484 33.107 1.00 20.13 464 GLY B N 1
ATOM 6818 C CA . GLY B 1 464 ? 37.224 34.017 33.011 1.00 19.71 464 GLY B CA 1
ATOM 6819 C C . GLY B 1 464 ? 36.700 33.961 31.586 1.00 20.17 464 GLY B C 1
ATOM 6820 O O . GLY B 1 464 ? 35.456 33.734 31.438 1.00 20.31 464 GLY B O 1
ATOM 6821 N N . GLU B 1 465 ? 37.542 34.198 30.562 1.00 19.14 465 GLU B N 1
ATOM 6822 C CA . GLU B 1 465 ? 37.113 34.225 29.126 1.00 19.12 465 GLU B CA 1
ATOM 6823 C C . GLU B 1 465 ? 37.625 32.994 28.344 1.00 19.46 465 GLU B C 1
ATOM 6824 O O . GLU B 1 465 ? 37.531 32.994 27.122 1.00 20.50 465 GLU B O 1
ATOM 6830 N N . GLY B 1 466 ? 38.169 31.986 29.021 1.00 20.12 466 GLY B N 1
ATOM 6831 C CA . GLY B 1 466 ? 38.572 30.717 28.400 1.00 20.88 466 GLY B CA 1
ATOM 6832 C C . GLY B 1 466 ? 39.795 30.840 27.505 1.00 21.22 466 GLY B C 1
ATOM 6833 O O . GLY B 1 466 ? 39.881 30.054 26.559 1.00 19.27 466 GLY B O 1
ATOM 6834 N N . LYS B 1 467 ? 40.756 31.706 27.829 1.00 18.52 467 LYS B N 1
ATOM 6835 C CA . LYS B 1 467 ? 41.962 31.887 27.003 1.00 18.27 467 LYS B CA 1
ATOM 6836 C C . LYS B 1 467 ? 43.179 31.232 27.673 1.00 19.73 467 LYS B C 1
ATOM 6837 O O . LYS B 1 467 ? 44.014 30.713 26.960 1.00 20.72 467 LYS B O 1
ATOM 6843 N N . ARG B 1 468 ? 43.281 31.314 28.998 1.00 20.51 468 ARG B N 1
ATOM 6844 C CA . ARG B 1 468 ? 44.501 31.023 29.771 1.00 19.86 468 ARG B CA 1
ATOM 6845 C C . ARG B 1 468 ? 44.984 29.593 29.515 1.00 20.16 468 ARG B C 1
ATOM 6846 O O . ARG B 1 468 ? 46.215 29.401 29.310 1.00 17.95 468 ARG B O 1
ATOM 6854 N N . TYR B 1 469 ? 44.104 28.595 29.537 1.00 18.46 469 TYR B N 1
ATOM 6855 C CA . TYR B 1 469 ? 44.575 27.193 29.403 1.00 18.71 469 TYR B CA 1
ATOM 6856 C C . TYR B 1 469 ? 45.228 26.975 28.026 1.00 18.63 469 TYR B C 1
ATOM 6857 O O . TYR B 1 469 ? 46.351 26.489 27.960 1.00 19.74 469 TYR B O 1
ATOM 6866 N N . PHE B 1 470 ? 44.556 27.356 26.943 1.00 19.73 470 PHE B N 1
ATOM 6867 C CA . PHE B 1 470 ? 45.080 27.207 25.560 1.00 19.62 470 PHE B CA 1
ATOM 6868 C C . PHE B 1 470 ? 46.363 28.041 25.380 1.00 19.67 470 PHE B C 1
ATOM 6869 O O . PHE B 1 470 ? 47.273 27.602 24.643 1.00 19.82 470 PHE B O 1
ATOM 6877 N N . ASP B 1 471 ? 46.457 29.192 26.048 1.00 18.94 471 ASP B N 1
ATOM 6878 C CA . ASP B 1 471 ? 47.690 30.015 26.001 1.00 19.62 471 ASP B CA 1
ATOM 6879 C C . ASP B 1 471 ? 48.813 29.246 26.702 1.00 19.60 471 ASP B C 1
ATOM 6880 O O . ASP B 1 471 ? 49.940 29.203 26.139 1.00 20.47 471 ASP B O 1
ATOM 6885 N N . LEU B 1 472 ? 48.555 28.651 27.876 1.00 17.54 472 LEU B N 1
ATOM 6886 C CA . LEU B 1 472 ? 49.584 27.820 28.574 1.00 19.03 472 LEU B CA 1
ATOM 6887 C C . LEU B 1 472 ? 50.079 26.674 27.681 1.00 17.70 472 LEU B C 1
ATOM 6888 O O . LEU B 1 472 ? 51.320 26.435 27.615 1.00 20.64 472 LEU B O 1
ATOM 6893 N N . VAL B 1 473 ? 49.168 26.000 26.998 1.00 18.54 473 VAL B N 1
ATOM 6894 C CA . VAL B 1 473 ? 49.479 24.811 26.155 1.00 18.29 473 VAL B CA 1
ATOM 6895 C C . VAL B 1 473 ? 50.299 25.220 24.925 1.00 18.67 473 VAL B C 1
ATOM 6896 O O . VAL B 1 473 ? 51.331 24.559 24.660 1.00 18.64 473 VAL B O 1
ATOM 6900 N N . ARG B 1 474 ? 49.843 26.213 24.169 1.00 18.43 474 ARG B N 1
ATOM 6901 C CA . ARG B 1 474 ? 50.559 26.627 22.924 1.00 18.86 474 ARG B CA 1
ATOM 6902 C C . ARG B 1 474 ? 51.934 27.189 23.295 1.00 19.01 474 ARG B C 1
ATOM 6903 O O . ARG B 1 474 ? 52.834 27.097 22.458 1.00 19.89 474 ARG B O 1
ATOM 6911 N N . ALA B 1 475 ? 52.081 27.737 24.515 1.00 19.67 475 ALA B N 1
ATOM 6912 C CA . ALA B 1 475 ? 53.327 28.371 24.991 1.00 20.45 475 ALA B CA 1
ATOM 6913 C C . ALA B 1 475 ? 54.405 27.300 25.227 1.00 21.57 475 ALA B C 1
ATOM 6914 O O . ALA B 1 475 ? 55.566 27.678 25.332 1.00 23.15 475 ALA B O 1
ATOM 6916 N N . GLU B 1 476 ? 54.049 26.013 25.316 1.00 23.50 476 GLU B N 1
ATOM 6917 C CA . GLU B 1 476 ? 55.045 24.890 25.260 1.00 23.47 476 GLU B CA 1
ATOM 6918 C C . GLU B 1 476 ? 55.931 25.028 23.993 1.00 25.36 476 GLU B C 1
ATOM 6919 O O . GLU B 1 476 ? 57.076 24.589 24.026 1.00 25.23 476 GLU B O 1
ATOM 6925 N N . GLY B 1 477 ? 55.419 25.633 22.912 1.00 24.28 477 GLY B N 1
ATOM 6926 C CA . GLY B 1 477 ? 56.113 25.789 21.623 1.00 24.02 477 GLY B CA 1
ATOM 6927 C C . GLY B 1 477 ? 56.743 27.171 21.456 1.00 26.22 477 GLY B C 1
ATOM 6928 O O . GLY B 1 477 ? 57.211 27.425 20.346 1.00 26.47 477 GLY B O 1
ATOM 6929 N N . ILE B 1 478 ? 56.781 28.025 22.497 1.00 25.02 478 ILE B N 1
ATOM 6930 C CA . ILE B 1 478 ? 57.254 29.444 22.386 1.00 27.78 478 ILE B CA 1
ATOM 6931 C C . ILE B 1 478 ? 58.555 29.609 23.176 1.00 27.71 478 ILE B C 1
ATOM 6932 O O . ILE B 1 478 ? 58.510 29.604 24.417 1.00 27.38 478 ILE B O 1
ATOM 6937 N N . SER B 1 479 ? 59.677 29.788 22.490 1.00 32.79 479 SER B N 1
ATOM 6938 C CA . SER B 1 479 ? 60.986 30.035 23.149 1.00 34.43 479 SER B CA 1
ATOM 6939 C C . SER B 1 479 ? 60.904 31.377 23.870 1.00 33.35 479 SER B C 1
ATOM 6940 O O . SER B 1 479 ? 60.365 32.341 23.290 1.00 34.28 479 SER B O 1
ATOM 6943 N N . GLY B 1 480 ? 61.410 31.436 25.093 1.00 37.43 480 GLY B N 1
ATOM 6944 C CA . GLY B 1 480 ? 61.376 32.673 25.892 1.00 40.89 480 GLY B CA 1
ATOM 6945 C C . GLY B 1 480 ? 60.016 32.937 26.521 1.00 36.12 480 GLY B C 1
ATOM 6946 O O . GLY B 1 480 ? 59.833 34.027 27.068 1.00 33.94 480 GLY B O 1
ATOM 6947 N N . ALA B 1 481 ? 59.068 32.002 26.465 1.00 32.39 481 ALA B N 1
ATOM 6948 C CA . ALA B 1 481 ? 57.945 32.026 27.422 1.00 29.27 481 ALA B CA 1
ATOM 6949 C C . ALA B 1 481 ? 58.567 31.748 28.786 1.00 27.70 481 ALA B C 1
ATOM 6950 O O . ALA B 1 481 ? 59.434 30.834 28.869 1.00 28.64 481 ALA B O 1
ATOM 6952 N N . SER B 1 482 ? 58.198 32.522 29.804 1.00 24.74 482 SER B N 1
ATOM 6953 C CA . SER B 1 482 ? 58.625 32.244 31.193 1.00 24.44 482 SER B CA 1
ATOM 6954 C C . SER B 1 482 ? 57.864 31.015 31.701 1.00 23.89 482 SER B C 1
ATOM 6955 O O . SER B 1 482 ? 56.806 30.650 31.117 1.00 23.51 482 SER B O 1
ATOM 6958 N N . ALA B 1 483 ? 58.369 30.417 32.771 1.00 24.91 483 ALA B N 1
ATOM 6959 C CA . ALA B 1 483 ? 57.799 29.205 33.412 1.00 25.00 483 ALA B CA 1
ATOM 6960 C C . ALA B 1 483 ? 56.387 29.490 33.917 1.00 24.02 483 ALA B C 1
ATOM 6961 O O . ALA B 1 483 ? 55.527 28.607 33.834 1.00 26.73 483 ALA B O 1
ATOM 6963 N N . SER B 1 484 ? 56.112 30.713 34.339 1.00 22.65 484 SER B N 1
ATOM 6964 C CA . SER B 1 484 ? 54.766 31.110 34.809 1.00 23.69 484 SER B CA 1
ATOM 6965 C C . SER B 1 484 ? 53.746 31.126 33.651 1.00 23.47 484 SER B C 1
ATOM 6966 O O . SER B 1 484 ? 52.572 31.202 33.956 1.00 24.93 484 SER B O 1
ATOM 6969 N N . ASN B 1 485 ? 54.165 31.076 32.382 1.00 21.85 485 ASN B N 1
ATOM 6970 C CA . ASN B 1 485 ? 53.266 31.239 31.214 1.00 22.30 485 ASN B CA 1
ATOM 6971 C C . ASN B 1 485 ? 53.282 29.980 30.352 1.00 22.29 485 ASN B C 1
ATOM 6972 O O . ASN B 1 485 ? 52.795 30.077 29.219 1.00 21.58 485 ASN B O 1
ATOM 6977 N N . LYS B 1 486 ? 53.784 28.841 30.872 1.00 21.64 486 LYS B N 1
ATOM 6978 C CA . LYS B 1 486 ? 53.828 27.559 30.115 1.00 23.73 486 LYS B CA 1
ATOM 6979 C C . LYS B 1 486 ? 53.109 26.476 30.929 1.00 20.92 486 LYS B C 1
ATOM 6980 O O . LYS B 1 486 ? 53.235 26.471 32.156 1.00 24.33 486 LYS B O 1
ATOM 6986 N N . ALA B 1 487 ? 52.409 25.587 30.248 1.00 18.85 487 ALA B N 1
ATOM 6987 C CA . ALA B 1 487 ? 51.582 24.525 30.853 1.00 19.35 487 ALA B CA 1
ATOM 6988 C C . ALA B 1 487 ? 52.428 23.653 31.793 1.00 18.10 487 ALA B C 1
ATOM 6989 O O . ALA B 1 487 ? 51.992 23.428 32.923 1.00 17.12 487 ALA B O 1
ATOM 6991 N N . THR B 1 488 ? 53.577 23.157 31.336 1.00 19.40 488 THR B N 1
ATOM 6992 C CA . THR B 1 488 ? 54.327 22.098 32.066 1.00 20.74 488 THR B CA 1
ATOM 6993 C C . THR B 1 488 ? 54.750 22.685 33.423 1.00 20.06 488 THR B C 1
ATOM 6994 O O . THR B 1 488 ? 54.756 21.974 34.413 1.00 20.73 488 THR B O 1
ATOM 6998 N N . THR B 1 489 ? 55.088 23.969 33.479 1.00 21.89 489 THR B N 1
ATOM 6999 C CA . THR B 1 489 ? 55.673 24.599 34.678 1.00 21.51 489 THR B CA 1
ATOM 7000 C C . THR B 1 489 ? 54.596 25.260 35.531 1.00 22.76 489 THR B C 1
ATOM 7001 O O . THR B 1 489 ? 54.780 25.279 36.762 1.00 22.70 489 THR B O 1
ATOM 7005 N N . ALA B 1 490 ? 53.527 25.796 34.940 1.00 22.27 490 ALA B N 1
ATOM 7006 C CA . ALA B 1 490 ? 52.438 26.450 35.700 1.00 23.66 490 ALA B CA 1
ATOM 7007 C C . ALA B 1 490 ? 51.495 25.394 36.300 1.00 22.02 490 ALA B C 1
ATOM 7008 O O . ALA B 1 490 ? 50.996 25.611 37.398 1.00 23.93 490 ALA B O 1
ATOM 7010 N N . LEU B 1 491 ? 51.236 24.305 35.586 1.00 21.80 491 LEU B N 1
ATOM 7011 C CA . LEU B 1 491 ? 50.077 23.425 35.904 1.00 21.61 491 LEU B CA 1
ATOM 7012 C C . LEU B 1 491 ? 50.588 22.234 36.721 1.00 20.90 491 LEU B C 1
ATOM 7013 O O . LEU B 1 491 ? 50.534 21.101 36.241 1.00 21.14 491 LEU B O 1
ATOM 7018 N N . VAL B 1 492 ? 51.032 22.526 37.951 1.00 21.32 492 VAL B N 1
ATOM 7019 C CA . VAL B 1 492 ? 51.697 21.579 38.883 1.00 21.26 492 VAL B CA 1
ATOM 7020 C C . VAL B 1 492 ? 50.934 21.569 40.203 1.00 21.11 492 VAL B C 1
ATOM 7021 O O . VAL B 1 492 ? 50.097 22.437 40.464 1.00 21.33 492 VAL B O 1
ATOM 7025 N N . PRO B 1 493 ? 51.128 20.530 41.042 1.00 22.23 493 PRO B N 1
ATOM 7026 C CA . PRO B 1 493 ? 50.414 20.440 42.314 1.00 24.23 493 PRO B CA 1
ATOM 7027 C C . PRO B 1 493 ? 50.524 21.737 43.124 1.00 24.49 493 PRO B C 1
ATOM 7028 O O . PRO B 1 493 ? 51.575 22.351 43.142 1.00 22.51 493 PRO B O 1
ATOM 7032 N N . ASP B 1 494 ? 49.414 22.127 43.741 1.00 24.13 494 ASP B N 1
ATOM 7033 C CA . ASP B 1 494 ? 49.298 23.365 44.555 1.00 27.96 494 ASP B CA 1
ATOM 7034 C C . ASP B 1 494 ? 49.482 23.022 46.037 1.00 27.95 494 ASP B C 1
ATOM 7035 O O . ASP B 1 494 ? 49.409 21.835 46.412 1.00 26.91 494 ASP B O 1
ATOM 7040 N N . GLU B 1 495 ? 49.648 24.051 46.859 1.00 36.18 495 GLU B N 1
ATOM 7041 C CA . GLU B 1 495 ? 49.909 23.898 48.315 1.00 41.76 495 GLU B CA 1
ATOM 7042 C C . GLU B 1 495 ? 48.628 23.394 48.995 1.00 41.82 495 GLU B C 1
ATOM 7043 O O . GLU B 1 495 ? 48.721 22.966 50.149 1.00 37.74 495 GLU B O 1
ATOM 7049 N N . TYR B 1 496 ? 47.462 23.442 48.330 1.00 38.41 496 TYR B N 1
ATOM 7050 C CA . TYR B 1 496 ? 46.161 23.199 49.012 1.00 36.98 496 TYR B CA 1
ATOM 7051 C C . TYR B 1 496 ? 45.803 21.716 48.918 1.00 35.89 496 TYR B C 1
ATOM 7052 O O . TYR B 1 496 ? 44.812 21.331 49.535 1.00 33.94 496 TYR B O 1
ATOM 7061 N N . GLY B 1 497 ? 46.562 20.913 48.160 1.00 35.01 497 GLY B N 1
ATOM 7062 C CA . GLY B 1 497 ? 46.228 19.494 47.886 1.00 29.92 497 GLY B CA 1
ATOM 7063 C C . GLY B 1 497 ? 45.071 19.316 46.896 1.00 31.62 497 GLY B C 1
ATOM 7064 O O . GLY B 1 497 ? 44.532 18.213 46.820 1.00 30.17 497 GLY B O 1
ATOM 7065 N N . TYR B 1 498 ? 44.675 20.339 46.132 1.00 26.52 498 TYR B N 1
ATOM 7066 C CA . TYR B 1 498 ? 43.549 20.221 45.164 1.00 29.16 498 TYR B CA 1
ATOM 7067 C C . TYR B 1 498 ? 44.028 19.549 43.874 1.00 25.24 498 TYR B C 1
ATOM 7068 O O . TYR B 1 498 ? 43.612 18.419 43.580 1.00 27.03 498 TYR B O 1
ATOM 7077 N N . ARG B 1 499 ? 44.885 20.223 43.111 1.00 22.55 499 ARG B N 1
ATOM 7078 C CA . ARG B 1 499 ? 45.600 19.599 41.963 1.00 22.16 499 ARG B CA 1
ATOM 7079 C C . ARG B 1 499 ? 46.743 18.752 42.528 1.00 21.89 499 ARG B C 1
ATOM 7080 O O . ARG B 1 499 ? 47.601 19.320 43.210 1.00 22.66 499 ARG B O 1
ATOM 7088 N N . THR B 1 500 ? 46.723 17.436 42.309 1.00 22.47 500 THR B N 1
ATOM 7089 C CA . THR B 1 500 ? 47.783 16.519 42.799 1.00 22.45 500 THR B CA 1
ATOM 7090 C C . THR B 1 500 ? 48.571 15.937 41.641 1.00 23.58 500 THR B C 1
ATOM 7091 O O . THR B 1 500 ? 49.636 15.332 41.917 1.00 24.47 500 THR B O 1
ATOM 7095 N N . ASN B 1 501 ? 48.084 16.100 40.404 1.00 22.81 501 ASN B N 1
ATOM 7096 C CA . ASN B 1 501 ? 48.768 15.647 39.166 1.00 20.58 501 ASN B CA 1
ATOM 7097 C C . ASN B 1 501 ? 49.388 16.862 38.460 1.00 22.70 501 ASN B C 1
ATOM 7098 O O . ASN B 1 501 ? 49.108 17.954 38.861 1.00 25.39 501 ASN B O 1
ATOM 7103 N N . SER B 1 502 ? 50.229 16.626 37.460 1.00 22.97 502 SER B N 1
ATOM 7104 C CA . SER B 1 502 ? 50.956 17.634 36.646 1.00 22.30 502 SER B CA 1
ATOM 7105 C C . SER B 1 502 ? 50.526 17.532 35.188 1.00 20.12 502 SER B C 1
ATOM 7106 O O . SER B 1 502 ? 50.451 16.430 34.640 1.00 19.63 502 SER B O 1
ATOM 7109 N N . TRP B 1 503 ? 50.293 18.664 34.560 1.00 18.61 503 TRP B N 1
ATOM 7110 C CA . TRP B 1 503 ? 50.090 18.694 33.104 1.00 18.42 503 TRP B CA 1
ATOM 7111 C C . TRP B 1 503 ? 51.358 18.241 32.394 1.00 19.03 503 TRP B C 1
ATOM 7112 O O . TRP B 1 503 ? 52.422 18.817 32.658 1.00 20.36 503 TRP B O 1
ATOM 7123 N N . THR B 1 504 ? 51.234 17.318 31.450 1.00 17.66 504 THR B N 1
ATOM 7124 C CA . THR B 1 504 ? 52.315 16.981 30.486 1.00 18.55 504 THR B CA 1
ATOM 7125 C C . THR B 1 504 ? 51.665 16.861 29.103 1.00 20.01 504 THR B C 1
ATOM 7126 O O . THR B 1 504 ? 50.420 16.908 29.039 1.00 19.72 504 THR B O 1
ATOM 7130 N N . ALA B 1 505 ? 52.447 16.679 28.044 1.00 18.42 505 ALA B N 1
ATOM 7131 C CA . ALA B 1 505 ? 51.953 16.722 26.651 1.00 19.16 505 ALA B CA 1
ATOM 7132 C C . ALA B 1 505 ? 50.820 15.725 26.466 1.00 19.48 505 ALA B C 1
ATOM 7133 O O . ALA B 1 505 ? 49.904 16.015 25.731 1.00 17.60 505 ALA B O 1
ATOM 7135 N N . LYS B 1 506 ? 50.852 14.564 27.124 1.00 18.65 506 LYS B N 1
ATOM 7136 C CA . LYS B 1 506 ? 49.811 13.531 26.871 1.00 19.00 506 LYS B CA 1
ATOM 7137 C C . LYS B 1 506 ? 48.422 14.041 27.335 1.00 19.39 506 LYS B C 1
ATOM 7138 O O . LYS B 1 506 ? 47.403 13.413 26.996 1.00 20.20 506 LYS B O 1
ATOM 7144 N N . LYS B 1 507 ? 48.367 15.098 28.134 1.00 19.85 507 LYS B N 1
ATOM 7145 C CA . LYS B 1 507 ? 47.092 15.697 28.625 1.00 20.03 507 LYS B CA 1
ATOM 7146 C C . LYS B 1 507 ? 46.566 16.743 27.625 1.00 18.30 507 LYS B C 1
ATOM 7147 O O . LYS B 1 507 ? 45.493 17.311 27.865 1.00 19.63 507 LYS B O 1
ATOM 7153 N N . LYS B 1 508 ? 47.253 16.983 26.523 1.00 19.66 508 LYS B N 1
ATOM 7154 C CA . LYS B 1 508 ? 46.868 18.052 25.563 1.00 20.88 508 LYS B CA 1
ATOM 7155 C C . LYS B 1 508 ? 45.536 17.736 24.886 1.00 22.37 508 LYS B C 1
ATOM 7156 O O . LYS B 1 508 ? 44.816 18.662 24.582 1.00 22.35 508 LYS B O 1
ATOM 7162 N N . TYR B 1 509 ? 45.250 16.461 24.647 1.00 21.07 509 TYR B N 1
ATOM 7163 C CA . TYR B 1 509 ? 44.017 15.964 23.997 1.00 21.87 509 TYR B CA 1
ATOM 7164 C C . TYR B 1 509 ? 43.261 15.075 24.989 1.00 20.92 509 TYR B C 1
ATOM 7165 O O . TYR B 1 509 ? 43.773 13.996 25.363 1.00 19.81 509 TYR B O 1
ATOM 7174 N N . ILE B 1 510 ? 42.065 15.524 25.378 1.00 20.92 510 ILE B N 1
ATOM 7175 C CA . ILE B 1 510 ? 41.270 14.919 26.475 1.00 20.00 510 ILE B CA 1
ATOM 7176 C C . ILE B 1 510 ? 40.659 13.644 25.930 1.00 19.02 510 ILE B C 1
ATOM 7177 O O . ILE B 1 510 ? 40.597 13.414 24.713 1.00 17.77 510 ILE B O 1
ATOM 7182 N N . PRO B 1 511 ? 40.221 12.747 26.820 1.00 18.50 511 PRO B N 1
ATOM 7183 C CA . PRO B 1 511 ? 39.639 11.483 26.361 1.00 18.29 511 PRO B CA 1
ATOM 7184 C C . PRO B 1 511 ? 38.355 11.684 25.546 1.00 19.31 511 PRO B C 1
ATOM 7185 O O . PRO B 1 511 ? 37.552 12.603 25.818 1.00 20.55 511 PRO B O 1
ATOM 7189 N N . ILE B 1 512 ? 38.203 10.852 24.522 1.00 19.92 512 ILE B N 1
ATOM 7190 C CA . ILE B 1 512 ? 36.937 10.657 23.777 1.00 21.48 512 ILE B CA 1
ATOM 7191 C C . ILE B 1 512 ? 35.999 9.859 24.681 1.00 21.38 512 ILE B C 1
ATOM 7192 O O . ILE B 1 512 ? 36.469 8.941 25.396 1.00 22.69 512 ILE B O 1
ATOM 7197 N N . ALA B 1 513 ? 34.716 10.228 24.700 1.00 22.46 513 ALA B N 1
ATOM 7198 C CA . ALA B 1 513 ? 33.699 9.625 25.589 1.00 20.66 513 ALA B CA 1
ATOM 7199 C C . ALA B 1 513 ? 33.398 8.196 25.126 1.00 21.85 513 ALA B C 1
ATOM 7200 O O . ALA B 1 513 ? 33.439 7.920 23.905 1.00 21.65 513 ALA B O 1
ATOM 7202 N N . GLN B 1 514 ? 33.082 7.319 26.075 1.00 25.59 514 GLN B N 1
ATOM 7203 C CA . GLN B 1 514 ? 32.852 5.874 25.833 1.00 26.77 514 GLN B CA 1
ATOM 7204 C C . GLN B 1 514 ? 31.761 5.722 24.771 1.00 24.99 514 GLN B C 1
ATOM 7205 O O . GLN B 1 514 ? 31.942 4.896 23.877 1.00 24.90 514 GLN B O 1
ATOM 7211 N N . GLY B 1 515 ? 30.682 6.505 24.851 1.00 24.89 515 GLY B N 1
ATOM 7212 C CA . GLY B 1 515 ? 29.580 6.447 23.871 1.00 24.99 515 GLY B CA 1
ATOM 7213 C C . GLY B 1 515 ? 30.081 6.557 22.430 1.00 26.03 515 GLY B C 1
ATOM 7214 O O . GLY B 1 515 ? 29.557 5.837 21.532 1.00 23.13 515 GLY B O 1
ATOM 7215 N N . GLU B 1 516 ? 31.075 7.412 22.173 1.00 24.78 516 GLU B N 1
ATOM 7216 C CA . GLU B 1 516 ? 31.624 7.574 20.801 1.00 25.43 516 GLU B CA 1
ATOM 7217 C C . GLU B 1 516 ? 32.407 6.309 20.465 1.00 25.09 516 GLU B C 1
ATOM 7218 O O . GLU B 1 516 ? 32.328 5.836 19.326 1.00 25.72 516 GLU B O 1
ATOM 7224 N N . LEU B 1 517 ? 33.198 5.802 21.402 1.00 27.61 517 LEU B N 1
ATOM 7225 C CA . LEU B 1 517 ? 34.009 4.581 21.147 1.00 25.98 517 LEU B CA 1
ATOM 7226 C C . LEU B 1 517 ? 33.051 3.427 20.838 1.00 27.17 517 LEU B C 1
ATOM 7227 O O . LEU B 1 517 ? 33.377 2.630 19.934 1.00 27.82 517 LEU B O 1
ATOM 7232 N N . ASP B 1 518 ? 31.933 3.343 21.575 1.00 28.08 518 ASP B N 1
ATOM 7233 C CA . ASP B 1 518 ? 30.892 2.281 21.430 1.00 32.31 518 ASP B CA 1
ATOM 7234 C C . ASP B 1 518 ? 30.241 2.380 20.043 1.00 31.55 518 ASP B C 1
ATOM 7235 O O . ASP B 1 518 ? 30.048 1.340 19.403 1.00 33.30 518 ASP B O 1
ATOM 7240 N N . SER B 1 519 ? 29.930 3.586 19.575 1.00 29.83 519 SER B N 1
ATOM 7241 C CA . SER B 1 519 ? 29.279 3.807 18.260 1.00 29.55 519 SER B CA 1
ATOM 7242 C C . SER B 1 519 ? 30.240 3.497 17.119 1.00 27.48 519 SER B C 1
ATOM 7243 O O . SER B 1 519 ? 29.757 3.168 16.069 1.00 32.24 519 SER B O 1
ATOM 7246 N N . ASP B 1 520 ? 31.543 3.677 17.299 1.00 26.55 520 ASP B N 1
ATOM 7247 C CA . ASP B 1 520 ? 32.518 3.639 16.184 1.00 29.06 520 ASP B CA 1
ATOM 7248 C C . ASP B 1 520 ? 33.771 2.881 16.616 1.00 26.98 520 ASP B C 1
ATOM 7249 O O . ASP B 1 520 ? 34.661 3.452 17.240 1.00 24.72 520 ASP B O 1
ATOM 7254 N N . PRO B 1 521 ? 33.851 1.558 16.355 1.00 26.62 521 PRO B N 1
ATOM 7255 C CA . PRO B 1 521 ? 35.026 0.767 16.744 1.00 25.87 521 PRO B CA 1
ATOM 7256 C C . PRO B 1 521 ? 36.336 1.181 16.061 1.00 24.36 521 PRO B C 1
ATOM 7257 O O . PRO B 1 521 ? 37.378 0.769 16.531 1.00 26.26 521 PRO B O 1
ATOM 7261 N N . ALA B 1 522 ? 36.279 1.930 14.954 1.00 23.85 522 ALA B N 1
ATOM 7262 C CA . ALA B 1 522 ? 37.492 2.425 14.252 1.00 23.90 522 ALA B CA 1
ATOM 7263 C C . ALA B 1 522 ? 38.157 3.537 15.087 1.00 23.57 522 ALA B C 1
ATOM 7264 O O . ALA B 1 522 ? 39.357 3.750 14.895 1.00 24.62 522 ALA B O 1
ATOM 7266 N N . LEU B 1 523 ? 37.434 4.225 15.977 1.00 24.74 523 LEU B N 1
ATOM 7267 C CA . LEU B 1 523 ? 38.016 5.367 16.759 1.00 24.93 523 LEU B CA 1
ATOM 7268 C C . LEU B 1 523 ? 39.126 4.879 17.673 1.00 26.27 523 LEU B C 1
ATOM 7269 O O . LEU B 1 523 ? 38.899 3.893 18.392 1.00 25.29 523 LEU B O 1
ATOM 7274 N N . VAL B 1 524 ? 40.254 5.583 17.666 1.00 24.19 524 VAL B N 1
ATOM 7275 C CA . VAL B 1 524 ? 41.391 5.325 18.581 1.00 25.03 524 VAL B CA 1
ATOM 7276 C C . VAL B 1 524 ? 41.314 6.356 19.718 1.00 22.80 524 VAL B C 1
ATOM 7277 O O . VAL B 1 524 ? 41.215 7.555 19.441 1.00 23.45 524 VAL B O 1
ATOM 7281 N N . GLN B 1 525 ? 41.306 5.886 20.956 1.00 22.44 525 GLN B N 1
ATOM 7282 C CA . GLN B 1 525 ? 41.308 6.760 22.143 1.00 21.65 525 GLN B CA 1
ATOM 7283 C C . GLN B 1 525 ? 42.625 7.540 22.150 1.00 21.37 525 GLN B C 1
ATOM 7284 O O . GLN B 1 525 ? 43.643 6.989 21.766 1.00 21.21 525 GLN B O 1
ATOM 7290 N N . ASN B 1 526 ? 42.602 8.792 22.594 1.00 22.72 526 ASN B N 1
ATOM 7291 C CA . ASN B 1 526 ? 43.832 9.588 22.861 1.00 22.37 526 ASN B CA 1
ATOM 7292 C C . ASN B 1 526 ? 44.639 8.918 23.976 1.00 22.93 526 ASN B C 1
ATOM 7293 O O . ASN B 1 526 ? 44.023 8.414 24.931 1.00 20.26 526 ASN B O 1
ATOM 7298 N N . ALA B 1 527 ? 45.962 8.940 23.861 1.00 23.15 527 ALA B N 1
ATOM 7299 C CA . ALA B 1 527 ? 46.902 8.338 24.838 1.00 23.61 527 ALA B CA 1
ATOM 7300 C C . ALA B 1 527 ? 47.083 9.311 25.999 1.00 21.97 527 ALA B C 1
ATOM 7301 O O . ALA B 1 527 ? 48.187 9.821 26.143 1.00 24.14 527 ALA B O 1
ATOM 7303 N N . TYR B 1 528 ? 46.039 9.564 26.774 1.00 20.79 528 TYR B N 1
ATOM 7304 C CA . TYR B 1 528 ? 45.963 10.619 27.820 1.00 20.49 528 TYR B CA 1
ATOM 7305 C C . TYR B 1 528 ? 46.403 10.073 29.182 1.00 22.59 528 TYR B C 1
ATOM 7306 O O . TYR B 1 528 ? 46.997 10.801 29.970 1.00 21.80 528 TYR B O 1
ATOM 7315 N N . LYS B 1 529 ? 46.020 8.838 29.493 1.00 24.23 529 LYS B N 1
ATOM 7316 C CA . LYS B 1 529 ? 46.148 8.224 30.846 1.00 28.82 529 LYS B CA 1
ATOM 7317 C C . LYS B 1 529 ? 47.609 8.321 31.333 1.00 28.85 529 LYS B C 1
ATOM 7318 O O . LYS B 1 529 ? 48.471 7.938 30.478 1.00 31.78 529 LYS B O 1
#

Sequence (913 aa):
TDEHIQEALIAAYDPLHWPDWGLGQYNALNIDGEIMGDNFWVGGATKTDMQNWHMLFNYEANENNTLGSLWTVDYSGIKRCNDLLKYLDWGTDVTEANRKLYEMQARLLRVFYYNMLWHYFGNVPFYLENLSEYTAPQYTADQVYAELIAELEAVIDSKVLPLKYYKDDEGQLGRVTQAMAYMVYAEMVMYQNDESRFSKALGYMKELIDSPSFRLNPSFANIWETEGEWCDESIWEINYGTVLPTLISPNSFPGDDGWSKGNDGWGFMPMRLETYQMFSEQDKRRDATCWVIAEDVEYTKRYQDTHIWLQKYRPYDKNFKQNLNYNNNYRYYRYAETLLNAAELSLRTGGSGTGEAKTWLNEVRTRAGLAGLANVTVDDVLTERRLEFVGEGKRYFDLVRAEGISGASASNKATTALVPDEYGYRTNSWTAKKKYIPIAQGELDSDPALVQNAYKTDEHIQEALIAAYDPLHWPDWGLGQYNALNIDGEIMGDNFWVGGATKTDMQNWHMLFNYEANENNTLGSLWTVDYSGIKRCNDLLKYLDWGTDVTEANRKLYEMQARLLRVFYYNMLWHYFGNVPFYLENLSEYTAPQYTADQVYAELIAELEAVIDSKVLPLKYYKTDDEGQLGRVTQAMAYMVYAEMVMYQNDESRFSKALGYMKELIDSPSFRLNPSFANIWETEGEWCDESIWEINYGTVLPTLISPNSFPGDDGWSKGNDGWGFMPMRLETYQMFSEQDKRRDATCWVIAEDVEYTKRYQDTHIWLQKYRPYDKNFKQNLNYNNNYRYYRYAETLLNAAELSLRTGGSGTGEAKTWLNEVRTRAGLAGLANVTVDDVLTERRLEFVGEGKRYFDLVRAEGISGASASNKATTALVPDEYGYRTNSWTAKKKYIPIAQGELDSDPALVQNAYK

B-factor: mean 29.32, std 11.53, range [13.56, 92.57]

Secondary structure (DSSP, 8-state):
-HHHHHHHHHHHHGGGGHHHHTBSB---HHHHHHTTSSSB--BSSSTTTTHHHHHHHTT--BTTBS-HHHHHHHHHHHHHHHHHHHHTTT-SSS-HHHHHHHHHHHHHHHHHHHHHHHHHT-S-B--SS-------PBPPHHHHHHHHHHHHHHHHHTT-S-SS-----GGGBTB--HHHHHHHHHHHHHHHT-GGGHHHHHHHHHHHHH-TT----S-HHHHTSGGGTT-TTEEEEE---BSHHHHTS-BT----SSS-TT-----BSPBPHHHHHTS-TT-THHHHHEEEPPTTS--B--TT--SEEESTT---GGGB-----B---EEEEEHHHHHHHHHHHHHTTT--TTTHHHHHHHHHHHHTTPPPPSS--HHHHHHHHHHH-TTTT-HHHHHHHGGG-TT--GGGSHHHHS---TTSS--S---GGGSSPPPPHHHHHH-TT----S--/-HHHHHHHHHHHHGGGGHHHH-BSB---HHHHHHTTSSSB--BSSSTTTTHHHHHHHTT--BTTBS-HHHHHHHHHHHHHHHHHHHHTTS-TTS-HHHHHHHHHHHHHHHHHHHHHHHHHTSS-B--SS------PPBPPHHHHHHHHHHHHHHHHHHT-S-SS------GGGBTB--HHHHHHHHHHHHHHHT-GGGHHHHHHHHHHHHH-TT----S-TGGGGSGGGTT-TTEEEEE---BSHHHHTS-BT----SSS-TT-----BSPBPHHHHHTS-TT-THHHHHEEEPPTTS--B--TT--SEEESTT---GGGB-----B---EEEEEHHHHHHHHHHHHHTTT--TTSHHHHHHHHHHHHTTPPPPSS--HHHHHHHHHHH-TTTT-HHHHHHHGGG-TT--GGGSHHHHSS--TTSS--S---GGGSSPPPPHHHHHH-TTPPPPS--

Solvent-accessible surface area: 33851 Å² total; per-residue (Å²): 74,32,128,51,10,78,106,20,1,96,35,0,20,42,0,8,28,61,5,9,111,30,41,56,45,36,8,0,23,1,0,0,1,1,1,4,0,15,0,2,5,1,0,0,23,38,126,40,38,31,32,17,2,18,43,0,5,18,4,86,8,52,67,83,12,11,4,18,43,0,13,76,4,1,15,23,0,0,106,78,0,8,42,0,37,137,92,7,127,88,20,103,99,20,81,110,71,58,63,59,40,18,21,7,3,0,39,0,0,14,0,1,1,0,3,16,0,6,8,10,1,0,38,0,13,8,28,72,67,55,67,124,111,94,82,11,88,51,52,70,7,91,93,0,10,59,58,2,0,52,20,0,25,48,0,5,89,42,168,38,9,31,62,27,78,15,128,112,54,130,74,57,29,13,40,0,8,10,0,0,0,12,0,0,0,0,35,0,0,4,10,53,38,20,138,100,56,4,76,82,0,20,32,21,0,66,78,0,34,116,17,140,42,13,135,7,16,104,35,3,49,76,3,21,79,44,150,4,40,46,28,66,1,7,7,1,1,4,56,50,35,2,0,4,0,0,2,1,0,0,14,30,8,50,25,58,163,26,0,56,155,32,22,26,0,58,0,7,0,0,0,24,74,66,0,53,112,51,9,58,94,66,6,134,0,52,106,11,0,7,21,82,11,62,104,102,51,84,21,52,140,38,55,11,35,40,21,9,3,0,44,3,1,12,0,53,45,131,6,57,82,93,54,12,40,0,44,11,6,17,4,34,1,5,8,0,6,0,0,0,3,0,0,0,0,8,28,53,60,75,31,63,16,84,27,81,0,58,84,13,0,23,73,0,38,90,20,0,37,27,82,41,47,82,83,2,67,21,31,42,0,5,56,2,10,47,18,0,4,0,0,6,12,21,12,4,29,14,0,2,8,0,64,48,5,123,50,13,44,61,72,6,51,0,54,72,21,0,60,71,28,153,104,52,60,3,80,48,47,5,64,75,101,20,51,55,2,5,0,22,72,46,45,43,110,90,13,130,78,17,106,62,14,94,7,221,70,48,73,61,13,33,128,17,1,90,35,0,19,44,0,8,29,58,5,6,110,29,50,46,33,43,9,1,23,1,0,0,1,2,3,4,1,18,1,2,7,2,0,0,23,37,128,41,33,42,28,22,2,14,37,0,7,14,5,75,6,52,65,81,12,12,3,17,42,1,11,72,3,0,18,24,0,0,102,75,0,7,44,0,33,132,95,12,130,87,12,110,114,20,84,106,66,48,68,81,44,28,34,14,2,0,42,0,0,13,0,1,0,0,3,14,0,6,7,11,1,0,37,0,13,10,22,54,130,51,67,110,124,108,80,8,90,49,61,68,7,95,90,0,11,59,69,2,2,56,20,0,27,41,0,2,80,47,161,29,9,33,58,28,55,15,90,117,137,29,130,75,52,33,14,50,0,7,9,0,0,0,10,1,0,0,0,36,0,0,4,7,52,42,20,129,97,61,1,76,79,0,17,30,20,0,77,85,0,34,117,16,142,38,15,135,15,21,103,34,5,49,76,3,21,75,52,150,4,43,49,29,65,2,6,7,1,1,3,58,45,33,2,1,4,0,0,2,1,0,0,14,32,8,56,26,60,162,25,1,56,158,27,31,22,0,60,1,5,1,0,0,23,81,73,0,57,114,52,10,57,146,116,5,133,0,34,110,8,0,7,20,82,11,54,173,132,48,86,22,54,141,40,63,12,37,40,21,8,4,0,43,3,1,12,0,55,60,130,8,54,90,83,47,5,44,4,41,11,8,16,4,34,1,4,15,0,7,0,0,0,2,0,0,0,0,1,28,42,59,74,33,63,16,74,27,61,0,60,73,17,0,23,78,0,38,75,19,0,29,18,73,37,53,89,86,3,70,22,30,44,0,5,57,2,10,49,20,0,4,0,0,6,12,21,10,4,31,14,0,2,8,0,66,47,7,111,66,14,43,59,72,4,58,0,60,69,26,0,67,68,32,162,98,52,66,4,85,55,48,4,58,78,106,18,52,54,2,5,0,20,80,44,45,43,115,85,14,128,83,18,107,59,15,95,7,211

Nearest PDB structures (foldseek):
  7kv1-assembly1_A  TM=1.002E+00  e=9.260E-87  Bacteroides uniformis ATCC 8492
  7kv1-assembly2_B  TM=1.001E+00  e=4.475E-83  Bacteroides uniformis ATCC 8492
  7kv3-assembly1_AAA  TM=9.150E-01  e=4.617E-47  Bacteroides thetaiotaomicron
  7kv2-assembly1_AAA  TM=9.130E-01  e=4.059E-46  Bacteroides thetaiotaomicron
  7kv4-assembly1_AAA  TM=9.145E-01  e=1.505E-35  Bacteroides fluxus YIT 12057